Protein AF-A0A4T0W9J6-F1 (afdb_monomer_lite)

Structure (mmCIF, N/CA/C/O backbone):
data_AF-A0A4T0W9J6-F1
#
_entry.id   AF-A0A4T0W9J6-F1
#
loop_
_atom_site.group_PDB
_atom_site.id
_atom_site.type_symbol
_atom_site.label_atom_id
_atom_site.label_alt_id
_atom_site.label_comp_id
_atom_site.label_asym_id
_atom_site.label_entity_id
_atom_site.label_seq_id
_atom_site.pdbx_PDB_ins_code
_atom_site.Cartn_x
_atom_site.Cartn_y
_atom_site.Cartn_z
_atom_site.occupancy
_atom_site.B_iso_or_equiv
_atom_site.auth_seq_id
_atom_site.auth_comp_id
_atom_site.auth_asym_id
_atom_site.auth_atom_id
_atom_site.pdbx_PDB_model_num
ATOM 1 N N . MET A 1 1 ? 51.837 17.262 -30.356 1.00 34.12 1 MET A N 1
ATOM 2 C CA . MET A 1 1 ? 52.364 16.133 -29.549 1.00 34.12 1 MET A CA 1
ATOM 3 C C . MET A 1 1 ? 53.179 15.231 -30.474 1.00 34.12 1 MET A C 1
ATOM 5 O O . MET A 1 1 ? 52.862 15.190 -31.653 1.00 34.12 1 MET A O 1
ATOM 9 N N . SER A 1 2 ? 54.283 14.634 -30.007 1.00 31.39 2 SER A N 1
ATOM 10 C CA . SER A 1 2 ? 55.252 13.922 -30.862 1.00 31.39 2 SER A CA 1
ATOM 11 C C . SER A 1 2 ? 54.743 12.550 -31.333 1.00 31.39 2 SER A C 1
ATOM 13 O O . SER A 1 2 ? 53.837 11.975 -30.738 1.00 31.39 2 SER A O 1
ATOM 15 N N . ARG A 1 3 ? 55.377 12.014 -32.386 1.00 36.97 3 ARG A N 1
ATOM 16 C CA . ARG A 1 3 ? 55.062 10.778 -33.144 1.00 36.97 3 ARG A CA 1
ATOM 17 C C . ARG A 1 3 ? 54.737 9.501 -32.333 1.00 36.97 3 ARG A C 1
ATOM 19 O O . ARG A 1 3 ? 54.284 8.527 -32.913 1.00 36.97 3 ARG A O 1
ATOM 26 N N . GLN A 1 4 ? 54.939 9.480 -31.015 1.00 36.31 4 GLN A N 1
ATOM 27 C CA . GLN A 1 4 ? 54.681 8.325 -30.141 1.00 36.31 4 GLN A CA 1
ATOM 28 C C . GLN A 1 4 ? 53.319 8.350 -29.430 1.00 36.31 4 GLN A C 1
ATOM 30 O O . GLN A 1 4 ? 52.908 7.326 -28.893 1.00 36.31 4 GLN A O 1
ATOM 35 N N . THR A 1 5 ? 52.592 9.473 -29.418 1.00 40.88 5 THR A N 1
ATOM 36 C CA . THR A 1 5 ? 51.361 9.601 -28.608 1.00 40.88 5 THR A CA 1
ATOM 37 C C . THR A 1 5 ? 50.173 8.787 -29.151 1.00 40.88 5 THR A C 1
ATOM 39 O O . THR A 1 5 ? 49.232 8.532 -28.408 1.00 40.88 5 THR A O 1
ATOM 42 N N . PHE A 1 6 ? 50.241 8.323 -30.405 1.00 42.78 6 PHE A N 1
ATOM 43 C CA . PHE A 1 6 ? 49.183 7.541 -31.066 1.00 42.78 6 PHE A CA 1
ATOM 44 C C . PHE A 1 6 ? 49.581 6.095 -31.422 1.00 42.78 6 PHE A C 1
ATOM 46 O O . PHE A 1 6 ? 48.761 5.361 -31.958 1.00 42.78 6 PHE A O 1
ATOM 53 N N . GLY A 1 7 ? 50.817 5.660 -31.135 1.00 42.62 7 GLY A N 1
ATOM 54 C CA . GLY A 1 7 ? 51.253 4.275 -31.390 1.00 42.62 7 GLY A CA 1
ATOM 55 C C . GLY A 1 7 ? 51.309 3.846 -32.868 1.00 42.62 7 GLY A C 1
ATOM 56 O O . GLY A 1 7 ? 51.241 2.654 -33.152 1.00 42.62 7 GLY A O 1
ATOM 57 N N . LEU A 1 8 ? 51.421 4.790 -33.806 1.00 44.31 8 LEU A N 1
ATOM 58 C CA . LEU A 1 8 ? 51.366 4.541 -35.252 1.00 44.31 8 LEU A CA 1
ATOM 59 C C . LEU A 1 8 ? 52.779 4.432 -35.861 1.00 44.31 8 LEU A C 1
ATOM 61 O O . LEU A 1 8 ? 53.573 5.364 -35.749 1.00 44.31 8 LEU A O 1
ATOM 65 N N . ASN A 1 9 ? 53.080 3.310 -36.526 1.00 43.03 9 ASN A N 1
ATOM 66 C CA . ASN A 1 9 ? 54.229 3.160 -37.429 1.00 43.03 9 ASN A CA 1
ATOM 67 C C . ASN A 1 9 ? 53.727 3.345 -38.877 1.00 43.03 9 ASN A C 1
ATOM 69 O O . ASN A 1 9 ? 52.807 2.616 -39.248 1.00 43.03 9 ASN A O 1
ATOM 73 N N . PRO A 1 10 ? 54.278 4.271 -39.687 1.00 40.69 10 PRO A N 1
ATOM 74 C CA . PRO A 1 10 ? 53.848 4.477 -41.075 1.00 40.69 10 PRO A CA 1
ATOM 75 C C . PRO A 1 10 ? 53.938 3.217 -41.948 1.00 40.69 10 PRO A C 1
ATOM 77 O O . PRO A 1 10 ? 53.110 3.053 -42.836 1.00 40.69 10 PRO A O 1
ATOM 80 N N . ASP A 1 11 ? 54.850 2.289 -41.643 1.00 40.78 11 ASP A N 1
ATOM 81 C CA . ASP A 1 11 ? 54.977 1.011 -42.366 1.00 40.78 11 ASP A CA 1
ATOM 82 C C . ASP A 1 11 ? 53.881 -0.018 -42.005 1.00 40.78 11 ASP A C 1
ATOM 84 O O . ASP A 1 11 ? 53.777 -1.061 -42.641 1.00 40.78 11 ASP A O 1
ATOM 88 N N . ASN A 1 12 ? 53.063 0.264 -40.981 1.00 42.81 12 ASN A N 1
ATOM 89 C CA . ASN A 1 12 ? 52.002 -0.612 -40.464 1.00 42.81 12 ASN A CA 1
ATOM 90 C C . ASN A 1 12 ? 50.603 0.029 -40.560 1.00 42.81 12 ASN A C 1
ATOM 92 O O . ASN A 1 12 ? 49.676 -0.404 -39.866 1.00 42.81 12 ASN A O 1
ATOM 96 N N . LEU A 1 13 ? 50.441 1.086 -41.361 1.00 43.03 13 LEU A N 1
ATOM 97 C CA . LEU A 1 13 ? 49.114 1.608 -41.680 1.00 43.03 13 LEU A CA 1
ATOM 98 C C . LEU A 1 13 ? 48.386 0.553 -42.533 1.00 43.03 13 LEU A C 1
ATOM 100 O O . LEU A 1 13 ? 48.951 0.117 -43.538 1.00 43.03 13 LEU A O 1
ATOM 104 N N . PRO A 1 14 ? 47.179 0.095 -42.146 1.00 40.81 14 PRO A N 1
ATOM 105 C CA . PRO A 1 14 ? 46.416 -0.809 -42.996 1.00 40.81 14 PRO A CA 1
ATOM 106 C C . PRO A 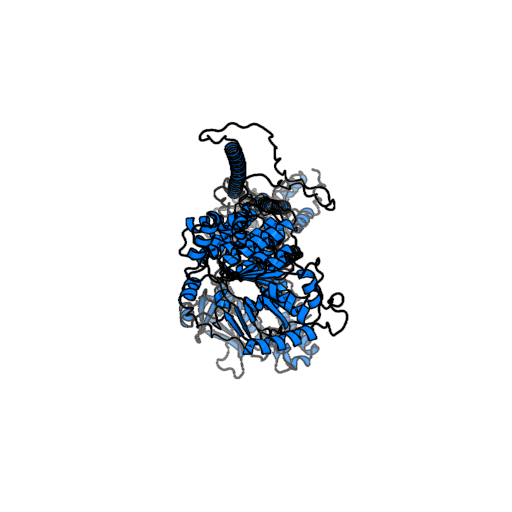1 14 ? 46.182 -0.122 -44.345 1.00 40.81 14 PRO A C 1
ATOM 108 O O . PRO A 1 14 ? 45.791 1.047 -44.378 1.00 40.81 14 PRO A O 1
ATOM 111 N N . GLN A 1 15 ? 46.459 -0.830 -45.445 1.00 44.09 15 GLN A N 1
ATOM 112 C CA . GLN A 1 15 ? 46.023 -0.378 -46.763 1.00 44.09 15 GLN A CA 1
ATOM 113 C C . GLN A 1 15 ? 44.509 -0.168 -46.711 1.00 44.09 15 GLN A C 1
ATOM 115 O O . GLN A 1 15 ? 43.785 -0.994 -46.149 1.00 44.09 15 GLN A O 1
ATOM 120 N N . ASP A 1 16 ? 44.059 0.954 -47.265 1.00 47.50 16 ASP A N 1
ATOM 121 C CA . ASP A 1 16 ? 42.644 1.232 -47.459 1.00 47.50 16 ASP A CA 1
ATOM 122 C C . ASP A 1 16 ? 42.003 0.024 -48.183 1.00 47.50 16 ASP A C 1
ATOM 124 O O . ASP A 1 16 ? 42.525 -0.391 -49.221 1.00 47.50 16 ASP A O 1
ATOM 128 N N . PRO A 1 17 ? 40.925 -0.590 -47.654 1.00 41.53 17 PRO A N 1
ATOM 129 C CA . PRO A 1 17 ? 40.243 -1.702 -48.320 1.00 41.53 17 PRO A CA 1
ATOM 130 C C . PRO A 1 17 ? 39.685 -1.323 -49.703 1.00 41.53 17 PRO A C 1
ATOM 132 O O . PRO A 1 17 ? 39.404 -2.211 -50.506 1.00 41.53 17 PRO A O 1
ATOM 135 N N . PHE A 1 18 ? 39.566 -0.024 -49.996 1.00 45.75 18 PHE A N 1
ATOM 136 C CA . PHE A 1 18 ? 39.170 0.524 -51.291 1.00 45.75 18 PHE A CA 1
ATOM 137 C C . PHE A 1 18 ? 40.365 0.919 -52.170 1.00 45.75 18 PHE A C 1
ATOM 139 O O . PHE A 1 18 ? 40.169 1.326 -53.317 1.00 45.75 18 PHE A O 1
ATOM 146 N N . TYR A 1 19 ? 41.602 0.773 -51.674 1.00 45.22 19 TYR A N 1
ATOM 147 C CA . TYR A 1 19 ? 42.791 0.892 -52.507 1.00 45.22 19 TYR A CA 1
ATOM 148 C C . TYR A 1 19 ? 42.857 -0.337 -53.412 1.00 45.22 19 TYR A C 1
ATOM 150 O O . TYR A 1 19 ? 42.973 -1.466 -52.922 1.00 45.22 19 TYR A O 1
ATOM 158 N N . PRO A 1 20 ? 42.780 -0.166 -54.734 1.00 48.03 20 PRO A N 1
ATOM 159 C CA . PRO A 1 20 ? 42.904 -1.305 -55.614 1.00 48.03 20 PRO A CA 1
ATOM 160 C C . PRO A 1 20 ? 44.285 -1.961 -55.431 1.00 48.03 20 PRO A C 1
ATOM 162 O O . PRO A 1 20 ? 45.312 -1.283 -55.430 1.00 48.03 20 PRO A O 1
ATOM 165 N N . GLN A 1 21 ? 44.313 -3.291 -55.260 1.00 47.22 21 GLN A N 1
ATOM 166 C CA . GLN A 1 21 ? 45.557 -4.040 -54.997 1.00 47.22 21 GLN A CA 1
ATOM 167 C C . GLN A 1 21 ? 46.612 -3.862 -56.098 1.00 47.22 21 GLN A C 1
ATOM 169 O O . GLN A 1 21 ? 47.811 -3.964 -55.844 1.00 47.22 21 GLN A O 1
ATOM 174 N N . GLU A 1 22 ? 46.160 -3.555 -57.311 1.00 52.28 22 GLU A N 1
ATOM 175 C CA . GLU A 1 22 ? 46.988 -3.074 -58.407 1.00 52.28 22 GLU A CA 1
ATOM 176 C C . GLU A 1 22 ? 46.643 -1.610 -58.673 1.00 52.28 22 GLU A C 1
ATOM 178 O O . GLU A 1 22 ? 45.465 -1.256 -58.701 1.00 52.28 22 GLU A O 1
ATOM 183 N N . ASN A 1 23 ? 47.645 -0.754 -58.898 1.00 53.31 23 ASN A N 1
ATOM 184 C CA . ASN A 1 23 ? 47.386 0.627 -59.304 1.00 53.31 23 ASN A CA 1
ATOM 185 C C . ASN A 1 23 ? 46.535 0.627 -60.587 1.00 53.31 23 ASN A C 1
ATOM 187 O O . ASN A 1 23 ? 46.913 -0.056 -61.549 1.00 53.31 23 ASN A O 1
ATOM 191 N N . PRO A 1 24 ? 45.427 1.389 -60.642 1.00 54.28 24 PRO A N 1
ATOM 192 C CA . PRO A 1 24 ? 44.676 1.527 -61.874 1.00 54.28 24 PRO A CA 1
ATOM 193 C C . PRO A 1 24 ? 45.613 2.129 -62.920 1.00 54.28 24 PRO A C 1
ATOM 195 O O . PRO A 1 24 ? 46.467 2.965 -62.612 1.00 54.28 24 PRO A O 1
ATOM 198 N N . ARG A 1 25 ? 45.497 1.667 -64.166 1.00 57.41 25 ARG A N 1
ATOM 199 C CA . ARG A 1 25 ? 46.235 2.274 -65.276 1.00 57.41 25 ARG A CA 1
ATOM 200 C C . ARG A 1 25 ? 45.629 3.649 -65.543 1.00 57.41 25 ARG A C 1
ATOM 202 O O . ARG A 1 25 ? 44.629 3.726 -66.248 1.00 57.41 25 ARG A O 1
ATOM 209 N N . GLY A 1 26 ? 46.195 4.672 -64.904 1.00 65.19 26 GLY A N 1
ATOM 210 C CA . GLY A 1 26 ? 45.903 6.082 -65.144 1.00 65.19 26 GLY A CA 1
ATOM 211 C C . GLY A 1 26 ? 45.429 6.872 -63.928 1.00 65.19 26 GLY A C 1
ATOM 212 O O . GLY A 1 26 ? 45.159 6.294 -62.873 1.00 65.19 26 GLY A O 1
ATOM 213 N N . PRO A 1 27 ? 45.322 8.206 -64.073 1.00 69.19 27 PRO A N 1
ATOM 214 C CA . PRO A 1 27 ? 44.696 9.067 -63.078 1.00 69.19 27 PRO A CA 1
ATOM 215 C C . PRO A 1 27 ? 43.289 8.568 -62.745 1.00 69.19 27 PRO A C 1
ATOM 217 O O . PRO A 1 27 ? 42.525 8.193 -63.641 1.00 69.19 27 PRO A O 1
ATOM 220 N N . SER A 1 28 ? 42.938 8.547 -61.462 1.00 67.62 28 SER A N 1
ATOM 221 C CA . SER A 1 28 ? 41.651 8.029 -61.004 1.00 67.62 28 SER A CA 1
ATOM 222 C C . SER A 1 28 ? 41.110 8.878 -59.870 1.00 67.62 28 SER A C 1
ATOM 224 O O . SER A 1 28 ? 41.823 9.151 -58.908 1.00 67.62 28 SER A O 1
ATOM 226 N N . PHE A 1 29 ? 39.837 9.238 -59.934 1.00 65.81 29 PHE A N 1
ATOM 227 C CA . PHE A 1 29 ? 39.170 9.954 -58.855 1.00 65.81 29 PHE A CA 1
ATOM 228 C C . PHE A 1 29 ? 37.902 9.216 -58.432 1.00 65.81 29 PHE A C 1
ATOM 230 O O . PHE A 1 29 ? 37.343 8.404 -59.173 1.00 65.81 29 PHE A O 1
ATOM 237 N N . LEU A 1 30 ? 37.454 9.503 -57.212 1.00 61.06 30 LEU A N 1
ATOM 238 C CA . LEU A 1 30 ? 36.154 9.060 -56.731 1.00 61.06 30 LEU A CA 1
ATOM 239 C C . LEU A 1 30 ? 35.131 10.157 -57.048 1.00 61.06 30 LEU A C 1
ATOM 241 O O . LEU A 1 30 ? 35.349 11.333 -56.762 1.00 61.06 30 LEU A O 1
ATOM 245 N N . ASP A 1 31 ? 34.032 9.804 -57.682 1.00 61.59 31 ASP A N 1
ATOM 246 C CA . ASP A 1 31 ? 32.978 10.744 -58.045 1.00 61.59 31 ASP A CA 1
ATOM 247 C C . ASP A 1 31 ? 32.057 11.053 -56.846 1.00 61.59 31 ASP A C 1
ATOM 249 O O . ASP A 1 31 ? 32.027 10.327 -55.849 1.00 61.59 31 ASP A O 1
ATOM 253 N N . THR A 1 32 ? 31.256 12.116 -56.938 1.00 54.56 32 THR A N 1
ATOM 254 C CA . THR A 1 32 ? 30.262 12.523 -55.924 1.00 54.56 32 THR A CA 1
ATOM 255 C C . THR A 1 32 ? 29.156 11.529 -55.638 1.00 54.56 32 THR A C 1
ATOM 257 O O . THR A 1 32 ? 28.373 11.766 -54.718 1.00 54.56 32 THR A O 1
ATOM 260 N N . ALA A 1 33 ? 29.096 10.431 -56.378 1.00 55.56 33 ALA A N 1
ATOM 261 C CA . ALA A 1 33 ? 28.149 9.346 -56.183 1.00 55.56 33 ALA A CA 1
ATOM 262 C C . ALA A 1 33 ? 28.827 7.997 -55.878 1.00 55.56 33 ALA A C 1
ATOM 264 O O . ALA A 1 33 ? 28.198 6.952 -55.997 1.00 55.56 33 ALA A O 1
ATOM 265 N N . GLY A 1 34 ? 30.111 8.008 -55.487 1.00 55.75 34 GLY A N 1
ATOM 266 C CA . GLY A 1 34 ? 30.800 6.817 -54.972 1.00 55.75 34 GLY A CA 1
ATOM 267 C C . GLY A 1 34 ? 31.404 5.922 -56.053 1.00 55.75 34 GLY A C 1
ATOM 268 O O . GLY A 1 34 ? 32.051 4.927 -55.735 1.00 55.75 34 GLY A O 1
ATOM 269 N N . CYS A 1 35 ? 31.271 6.302 -57.320 1.00 66.94 35 CYS A N 1
ATOM 270 C CA . CYS A 1 35 ? 31.900 5.606 -58.430 1.00 66.94 35 CYS A CA 1
ATOM 271 C C . CYS A 1 35 ? 33.397 5.902 -58.483 1.00 66.94 35 CYS A C 1
ATOM 273 O O . CYS A 1 35 ? 33.799 7.069 -58.491 1.00 66.94 35 CYS A O 1
ATOM 275 N N . LEU A 1 36 ? 34.234 4.866 -58.569 1.00 71.88 36 LEU A N 1
ATOM 276 C CA . LEU A 1 36 ? 35.628 5.073 -58.945 1.00 71.88 36 LEU A CA 1
ATOM 277 C C . LEU A 1 36 ? 35.694 5.229 -60.459 1.00 71.88 36 LEU A C 1
ATOM 279 O O . LEU A 1 36 ? 35.372 4.287 -61.183 1.00 71.88 36 LEU A O 1
ATOM 283 N N . CYS A 1 37 ? 36.126 6.394 -60.932 1.00 75.19 37 CYS A N 1
ATOM 284 C CA . CYS A 1 37 ? 36.313 6.633 -62.353 1.00 75.19 37 CYS A CA 1
ATOM 285 C C . CYS A 1 37 ? 37.804 6.830 -62.643 1.00 75.19 37 CYS A C 1
ATOM 287 O O . CYS A 1 37 ? 38.507 7.573 -61.959 1.00 75.19 37 CYS A O 1
ATOM 289 N N . ALA A 1 38 ? 38.303 6.104 -63.637 1.00 77.19 38 ALA A N 1
ATOM 290 C CA . ALA A 1 38 ? 39.702 6.099 -64.032 1.00 77.19 38 ALA A CA 1
ATOM 291 C C . ALA A 1 38 ? 39.823 6.445 -65.511 1.00 77.19 38 ALA A C 1
ATOM 293 O O . ALA A 1 38 ? 38.980 6.062 -66.330 1.00 77.19 38 ALA A O 1
ATOM 294 N N . LEU A 1 39 ? 40.882 7.168 -65.855 1.00 78.44 39 LEU A N 1
ATOM 295 C CA . LEU A 1 39 ? 41.193 7.476 -67.237 1.00 78.44 39 LEU A CA 1
ATOM 296 C C . LEU A 1 39 ? 41.720 6.209 -67.923 1.00 78.44 39 LEU A C 1
ATOM 298 O O . LEU A 1 39 ? 42.829 5.768 -67.646 1.00 78.44 39 LEU A O 1
ATOM 302 N N . GLN A 1 40 ? 40.927 5.616 -68.814 1.00 76.31 40 GLN A N 1
ATOM 303 C CA . GLN A 1 40 ? 41.278 4.378 -69.508 1.00 76.31 40 GLN A CA 1
ATOM 304 C C . GLN A 1 40 ? 41.385 4.582 -71.018 1.00 76.31 40 GLN A C 1
ATOM 306 O O . GLN A 1 40 ? 40.700 5.411 -71.620 1.00 76.31 40 GLN A O 1
ATOM 311 N N . ALA A 1 41 ? 42.231 3.767 -71.652 1.00 73.69 41 ALA A N 1
ATOM 312 C CA . ALA A 1 41 ? 42.216 3.622 -73.100 1.00 73.69 41 ALA A CA 1
ATOM 313 C C . ALA A 1 41 ? 40.920 2.920 -73.533 1.00 73.69 41 ALA A C 1
ATOM 315 O O . ALA A 1 41 ? 40.525 1.900 -72.962 1.00 73.69 41 ALA A O 1
ATOM 316 N N . THR A 1 42 ? 40.261 3.460 -74.555 1.00 71.94 42 THR A N 1
ATOM 317 C CA . THR A 1 42 ? 38.994 2.915 -75.051 1.00 71.94 42 THR A CA 1
ATOM 318 C C . THR A 1 42 ? 39.164 1.491 -75.633 1.00 71.94 42 THR A C 1
ATOM 320 O O . THR A 1 42 ? 40.117 1.243 -76.375 1.00 71.94 42 THR A O 1
ATOM 323 N N . PRO A 1 43 ? 38.265 0.520 -75.346 1.00 65.19 43 PRO A N 1
ATOM 324 C CA . PRO A 1 43 ? 38.474 -0.893 -75.707 1.00 65.19 43 PRO A CA 1
ATOM 325 C C . PRO A 1 43 ? 38.375 -1.295 -77.199 1.00 65.19 43 PRO A C 1
ATOM 327 O O . PRO A 1 43 ? 38.258 -2.490 -77.472 1.00 65.19 43 PRO A O 1
ATOM 330 N N . ALA A 1 44 ? 38.405 -0.385 -78.184 1.00 57.66 44 ALA A N 1
ATOM 331 C CA . ALA A 1 44 ? 38.207 -0.747 -79.599 1.00 57.66 44 ALA A CA 1
ATOM 332 C C . ALA A 1 44 ? 39.202 -0.106 -80.584 1.00 57.66 44 ALA A C 1
ATOM 334 O O . ALA A 1 44 ? 39.139 1.089 -80.833 1.00 57.66 44 ALA A O 1
ATOM 335 N N . GLY A 1 45 ? 40.030 -0.955 -81.213 1.00 53.41 45 GLY A N 1
ATOM 336 C CA . GLY A 1 45 ? 40.455 -0.985 -82.633 1.00 53.41 45 GLY A CA 1
ATOM 337 C C . GLY A 1 45 ? 41.028 0.241 -83.372 1.00 53.41 45 GLY A C 1
ATOM 338 O O . GLY A 1 45 ? 41.572 0.053 -84.458 1.00 53.41 45 GLY A O 1
ATOM 339 N N . GLY A 1 46 ? 40.922 1.459 -82.846 1.00 57.66 46 GLY A N 1
ATOM 340 C CA . GLY A 1 46 ? 41.491 2.698 -83.386 1.00 57.66 46 GLY A CA 1
ATOM 341 C C . GLY A 1 46 ? 42.459 3.342 -82.393 1.00 57.66 46 GLY A C 1
ATOM 342 O O . GLY A 1 46 ? 42.667 2.805 -81.308 1.00 57.66 46 GLY A O 1
ATOM 343 N N . ALA A 1 47 ? 43.089 4.463 -82.774 1.00 55.56 47 ALA A N 1
ATOM 344 C CA . ALA A 1 47 ? 44.051 5.166 -81.919 1.00 55.56 47 ALA A CA 1
ATOM 345 C C . ALA A 1 47 ? 43.471 5.360 -80.499 1.00 55.56 47 ALA A C 1
ATOM 347 O O . ALA A 1 47 ? 42.335 5.820 -80.389 1.00 55.56 47 ALA A O 1
ATOM 348 N N . PRO A 1 48 ? 44.197 4.970 -79.433 1.00 59.94 48 PRO A N 1
ATOM 349 C CA . PRO A 1 48 ? 43.659 4.946 -78.078 1.00 59.94 48 PRO A CA 1
ATOM 350 C C . PRO A 1 48 ? 43.444 6.375 -77.576 1.00 59.94 48 PRO A C 1
ATOM 352 O O . PRO A 1 48 ? 44.359 6.996 -77.041 1.00 59.94 48 PRO A O 1
ATOM 355 N N . GLU A 1 49 ? 42.240 6.911 -77.759 1.00 70.50 49 GLU A N 1
ATOM 356 C CA . GLU A 1 49 ? 41.836 8.135 -77.074 1.00 70.50 49 GLU A CA 1
ATOM 357 C C . GLU A 1 49 ? 41.515 7.798 -75.608 1.00 70.50 49 GLU A C 1
ATOM 359 O O . GLU A 1 49 ? 40.782 6.832 -75.351 1.00 70.50 49 GLU A O 1
ATOM 364 N N . PRO A 1 50 ? 42.081 8.542 -74.640 1.00 75.75 50 PRO A N 1
ATOM 365 C CA . PRO A 1 50 ? 41.792 8.362 -73.226 1.00 75.75 50 PRO A CA 1
ATOM 366 C C . PRO A 1 50 ? 40.394 8.910 -72.907 1.00 75.75 50 PRO A C 1
ATOM 368 O O . PRO A 1 50 ? 40.077 10.065 -73.203 1.00 75.75 50 PRO A O 1
ATOM 371 N N . ALA A 1 51 ? 39.562 8.088 -72.278 1.00 79.50 51 ALA A N 1
ATOM 372 C CA . ALA A 1 51 ? 38.250 8.483 -71.784 1.00 79.50 51 ALA A CA 1
ATOM 373 C C . ALA A 1 51 ? 38.118 8.091 -70.314 1.00 79.50 51 ALA A C 1
ATOM 375 O O . ALA A 1 51 ? 38.681 7.092 -69.863 1.00 79.50 51 ALA A O 1
ATOM 376 N N . TRP A 1 52 ? 37.374 8.889 -69.560 1.00 80.88 52 TRP A N 1
ATOM 377 C CA . TRP A 1 52 ? 37.068 8.576 -68.175 1.00 80.88 52 TRP A CA 1
ATOM 378 C C . TRP A 1 52 ? 36.014 7.478 -68.146 1.00 80.88 52 TRP A C 1
ATOM 380 O O . TRP A 1 52 ? 34.935 7.624 -68.716 1.00 80.88 52 TRP A O 1
ATOM 390 N N . HIS A 1 53 ? 36.338 6.373 -67.492 1.00 79.88 53 HIS A N 1
ATOM 391 C CA . HIS A 1 53 ? 35.459 5.228 -67.332 1.00 79.88 53 HIS A CA 1
ATOM 392 C C . HIS A 1 53 ? 35.182 5.029 -65.853 1.00 79.88 53 HIS A C 1
ATOM 394 O O . HIS A 1 53 ? 36.126 4.986 -65.067 1.00 79.88 53 HIS A O 1
ATOM 400 N N . CYS A 1 54 ? 33.920 4.883 -65.464 1.00 78.56 54 CYS A N 1
ATOM 401 C CA . CYS A 1 54 ? 33.600 4.457 -64.109 1.00 78.56 54 CYS A CA 1
ATOM 402 C C . CYS A 1 54 ? 33.788 2.938 -64.007 1.00 78.56 54 CYS A C 1
ATOM 404 O O . CYS A 1 54 ? 33.083 2.158 -64.637 1.00 78.56 54 CYS A O 1
ATOM 406 N N . VAL A 1 55 ? 34.854 2.549 -63.306 1.00 69.56 55 VAL A N 1
ATOM 407 C CA . VAL A 1 55 ? 35.487 1.222 -63.363 1.00 69.56 55 VAL A CA 1
ATOM 408 C C . VAL A 1 55 ? 35.085 0.297 -62.218 1.00 69.56 55 VAL A C 1
ATOM 410 O O . VAL A 1 55 ? 35.333 -0.905 -62.308 1.00 69.56 55 VAL A O 1
ATOM 413 N N . GLY A 1 56 ? 34.474 0.826 -61.156 1.00 63.47 56 GLY A N 1
ATOM 414 C CA . GLY A 1 56 ? 34.234 0.067 -59.933 1.00 63.47 56 GLY A CA 1
ATOM 415 C C . GLY A 1 56 ? 32.850 0.258 -59.329 1.00 63.47 56 GLY A C 1
ATOM 416 O O . GLY A 1 56 ? 32.409 1.386 -59.115 1.00 63.47 56 GLY A O 1
ATOM 417 N N . ASP A 1 57 ? 32.254 -0.880 -58.977 1.00 55.78 57 ASP A N 1
ATOM 418 C CA . ASP A 1 57 ? 31.258 -1.040 -57.920 1.00 55.78 57 ASP A CA 1
ATOM 419 C C . ASP A 1 57 ? 32.020 -1.303 -56.608 1.00 55.78 57 ASP A C 1
ATOM 421 O O . ASP A 1 57 ? 32.839 -2.230 -56.524 1.00 55.78 57 ASP A O 1
ATOM 425 N N . GLN A 1 58 ? 31.785 -0.469 -55.590 1.00 49.53 58 GLN A N 1
ATOM 426 C CA . GLN A 1 58 ? 32.474 -0.553 -54.296 1.00 49.53 58 GLN A CA 1
ATOM 427 C C . GLN A 1 58 ? 32.247 -1.893 -53.575 1.00 49.53 58 GLN A C 1
ATOM 429 O O . GLN A 1 58 ? 33.028 -2.240 -52.691 1.00 49.53 58 GLN A O 1
ATOM 434 N N . SER A 1 59 ? 31.220 -2.658 -53.957 1.00 43.50 59 SER A N 1
ATOM 435 C CA . SER A 1 59 ? 30.845 -3.913 -53.306 1.00 43.50 59 SER A CA 1
ATOM 436 C C . SER A 1 59 ? 31.477 -5.177 -53.918 1.00 43.50 59 SER A C 1
ATOM 438 O O . SER A 1 59 ? 31.521 -6.210 -53.248 1.00 43.50 59 SER A O 1
ATOM 440 N N . VAL A 1 60 ? 32.010 -5.117 -55.151 1.00 46.91 60 VAL A N 1
ATOM 441 C CA . VAL A 1 60 ? 32.484 -6.309 -55.906 1.00 46.91 60 VAL A CA 1
ATOM 442 C C . VAL A 1 60 ? 33.929 -6.176 -56.428 1.00 46.91 60 VAL A C 1
ATOM 444 O O . VAL A 1 60 ? 34.523 -7.153 -56.888 1.00 46.91 60 VAL A O 1
ATOM 447 N N . GLY A 1 61 ? 34.544 -4.995 -56.305 1.00 51.19 61 GLY A N 1
ATOM 448 C CA . GLY A 1 61 ? 35.939 -4.741 -56.678 1.00 51.19 61 GLY A CA 1
ATOM 449 C C . GLY A 1 61 ? 36.112 -3.953 -57.984 1.00 51.19 61 GLY A C 1
ATOM 450 O O . GLY A 1 61 ? 35.255 -3.914 -58.861 1.00 51.19 61 GLY A O 1
ATOM 451 N N . VAL A 1 62 ? 37.273 -3.307 -58.115 1.00 52.34 62 VAL A N 1
ATOM 452 C CA . VAL A 1 62 ? 37.498 -2.110 -58.954 1.00 52.34 62 VAL A CA 1
ATOM 453 C C . VAL A 1 62 ? 37.742 -2.368 -60.462 1.00 52.34 62 VAL A C 1
ATOM 455 O O . VAL A 1 62 ? 38.040 -1.442 -61.208 1.00 52.34 62 VAL A O 1
ATOM 458 N N . TYR A 1 63 ? 37.618 -3.598 -60.977 1.00 52.72 63 TYR A N 1
ATOM 459 C CA . TYR A 1 63 ? 38.224 -3.918 -62.287 1.00 52.72 63 TYR A CA 1
ATOM 460 C C . TYR A 1 63 ? 37.392 -4.705 -63.306 1.00 52.72 63 TYR A C 1
ATOM 462 O O . TYR A 1 63 ? 37.958 -5.191 -64.288 1.00 52.72 63 TYR A O 1
ATOM 470 N N . THR A 1 64 ? 36.070 -4.838 -63.148 1.00 53.59 64 THR A N 1
ATOM 471 C CA . THR A 1 64 ? 35.288 -5.715 -64.053 1.00 53.59 64 THR A CA 1
ATOM 472 C C . THR A 1 64 ? 33.920 -5.202 -64.512 1.00 53.59 64 THR A C 1
ATOM 474 O O . THR A 1 64 ? 33.040 -6.003 -64.818 1.00 53.59 64 THR A O 1
ATOM 477 N N . VAL A 1 65 ? 33.741 -3.893 -64.707 1.00 58.88 65 VAL A N 1
ATOM 478 C CA . VAL A 1 65 ? 32.536 -3.371 -65.384 1.00 58.88 65 VAL A CA 1
ATOM 479 C C . VAL A 1 65 ? 32.878 -2.975 -66.824 1.00 58.88 65 VAL A C 1
ATOM 481 O O . VAL A 1 65 ? 33.788 -2.194 -67.055 1.00 58.88 65 VAL A O 1
ATOM 484 N N . ARG A 1 66 ? 32.197 -3.552 -67.828 1.00 57.44 66 ARG A N 1
ATOM 485 C CA . ARG A 1 66 ? 32.374 -3.199 -69.263 1.00 57.44 66 ARG A CA 1
ATOM 486 C C . ARG A 1 66 ? 31.236 -2.348 -69.838 1.00 57.44 66 ARG A C 1
ATOM 488 O O . ARG A 1 66 ? 31.361 -1.860 -70.956 1.00 57.44 66 ARG A O 1
ATOM 495 N N . ASN A 1 67 ? 30.138 -2.188 -69.096 1.00 63.53 67 ASN A N 1
ATOM 496 C CA . ASN A 1 67 ? 28.903 -1.535 -69.549 1.00 63.53 67 ASN A CA 1
ATOM 497 C C . ASN A 1 67 ? 28.568 -0.242 -68.773 1.00 63.53 67 ASN A C 1
ATOM 499 O O . ASN A 1 67 ? 27.435 0.230 -68.885 1.00 63.53 67 ASN A O 1
ATOM 503 N N . GLY A 1 68 ? 29.529 0.308 -68.019 1.00 71.06 68 GLY A N 1
ATOM 504 C CA . GLY A 1 68 ? 29.333 1.464 -67.138 1.00 71.06 68 GLY A CA 1
ATOM 505 C C . GLY A 1 68 ? 29.248 2.810 -67.860 1.00 71.06 68 GLY A C 1
ATOM 506 O O . GLY A 1 68 ? 29.268 2.874 -69.096 1.00 71.06 68 GLY A O 1
ATOM 507 N N . ARG A 1 69 ? 29.131 3.898 -67.089 1.00 81.88 69 ARG A N 1
ATOM 508 C CA . ARG A 1 69 ? 29.078 5.282 -67.601 1.00 81.88 69 ARG A CA 1
ATOM 509 C C . ARG A 1 69 ? 30.484 5.787 -67.963 1.00 81.88 69 ARG A C 1
ATOM 511 O O . ARG A 1 69 ? 31.445 5.560 -67.227 1.00 81.88 69 ARG A O 1
ATOM 518 N N . TRP A 1 70 ? 30.606 6.460 -69.107 1.00 84.38 70 TRP A N 1
ATOM 519 C CA . TRP A 1 70 ? 31.864 7.004 -69.640 1.00 84.38 70 TRP A CA 1
ATOM 520 C C . TRP A 1 70 ? 31.769 8.517 -69.852 1.00 84.38 70 TRP A C 1
ATOM 522 O O . TRP A 1 70 ? 30.692 9.035 -70.132 1.00 84.38 70 TRP A O 1
ATOM 532 N N . PHE A 1 71 ? 32.904 9.213 -69.813 1.00 83.50 71 PHE A N 1
ATOM 533 C CA . PHE A 1 71 ? 33.001 10.654 -70.056 1.00 83.50 71 PHE A CA 1
ATOM 534 C C . PHE A 1 71 ? 34.203 10.971 -70.952 1.00 83.50 71 PHE A C 1
ATOM 536 O O . PHE A 1 71 ? 35.256 10.332 -70.859 1.00 83.50 71 PHE A O 1
ATOM 543 N N . LYS A 1 72 ? 34.061 11.960 -71.843 1.00 81.44 72 LYS A N 1
ATOM 544 C CA . LYS A 1 72 ? 35.195 12.467 -72.639 1.00 81.44 72 LYS A CA 1
ATOM 545 C C . LYS A 1 72 ? 36.139 13.262 -71.741 1.00 81.44 72 LYS A C 1
ATOM 547 O O . LYS A 1 72 ? 35.765 13.651 -70.644 1.00 81.44 72 LYS A O 1
ATOM 552 N N . THR A 1 73 ? 37.363 13.509 -72.188 1.00 79.06 73 THR A N 1
ATOM 553 C CA . THR A 1 73 ? 38.273 14.433 -71.497 1.00 79.06 73 THR A CA 1
ATOM 554 C C . THR A 1 73 ? 38.049 15.865 -71.985 1.00 79.06 73 THR A C 1
ATOM 556 O O . THR A 1 73 ? 37.918 16.082 -73.189 1.00 79.06 73 THR A O 1
ATOM 559 N N . LEU A 1 74 ? 38.025 16.850 -71.079 1.00 75.25 74 LEU A N 1
ATOM 560 C CA . LEU A 1 74 ? 37.824 18.265 -71.434 1.00 75.25 74 LEU A CA 1
ATOM 561 C C . LEU A 1 74 ? 38.976 18.840 -72.277 1.00 75.25 74 LEU A C 1
ATOM 563 O O . LEU A 1 74 ? 38.733 19.650 -73.170 1.00 75.25 74 LEU A O 1
ATOM 567 N N . ASN A 1 75 ? 40.221 18.404 -72.035 1.00 71.88 75 ASN A N 1
ATOM 568 C CA . ASN A 1 75 ? 41.408 18.925 -72.729 1.00 71.88 75 ASN A CA 1
ATOM 569 C C . ASN A 1 75 ? 41.899 18.033 -73.889 1.00 71.88 75 ASN A C 1
ATOM 571 O O . ASN A 1 75 ? 42.901 18.364 -74.523 1.00 71.88 75 ASN A O 1
ATOM 575 N N . GLY A 1 76 ? 41.226 16.910 -74.183 1.00 62.44 76 GLY A N 1
ATOM 576 C CA . GLY A 1 76 ? 41.453 16.066 -75.371 1.00 62.44 76 GLY A CA 1
ATOM 577 C C . GLY A 1 76 ? 42.831 15.397 -75.514 1.00 62.44 76 GLY A C 1
ATOM 578 O O . GLY A 1 76 ? 43.057 14.675 -76.482 1.00 62.44 76 GLY A O 1
ATOM 579 N N . VAL A 1 77 ? 43.767 15.616 -74.584 1.00 59.69 77 VAL A N 1
ATOM 580 C CA . VAL A 1 77 ? 45.132 15.071 -74.621 1.00 59.69 77 VAL A CA 1
ATOM 581 C C . VAL A 1 77 ? 45.532 14.642 -73.211 1.00 59.69 77 VAL A C 1
ATOM 583 O O . VAL A 1 77 ? 45.622 15.469 -72.309 1.00 59.69 77 VAL A O 1
ATOM 586 N N . GLY A 1 78 ? 45.786 13.350 -73.013 1.00 60.03 78 GLY A N 1
ATOM 587 C CA . GLY A 1 78 ? 46.272 12.812 -71.744 1.00 60.03 78 GLY A CA 1
ATOM 588 C C . GLY A 1 78 ? 46.917 11.447 -71.943 1.00 60.03 78 GLY A C 1
ATOM 589 O O . GLY A 1 78 ? 46.435 10.640 -72.734 1.00 60.03 78 GLY A O 1
ATOM 590 N N . ASN A 1 79 ? 48.028 11.182 -71.261 1.00 61.66 79 ASN A N 1
ATOM 591 C CA . ASN A 1 79 ? 48.544 9.822 -71.196 1.00 61.66 79 ASN A CA 1
ATOM 592 C C . ASN A 1 79 ? 47.640 9.020 -70.249 1.00 61.66 79 ASN A C 1
ATOM 594 O O . ASN A 1 79 ? 47.296 9.515 -69.179 1.00 61.66 79 ASN A O 1
ATOM 598 N N . ALA A 1 80 ? 47.276 7.790 -70.615 1.00 63.56 80 ALA A N 1
ATOM 599 C CA . ALA A 1 80 ? 46.551 6.892 -69.710 1.00 63.56 80 ALA A CA 1
ATOM 600 C C . ALA A 1 80 ? 47.446 6.374 -68.565 1.00 63.56 80 ALA A C 1
ATOM 602 O O . ALA A 1 80 ? 46.979 5.619 -67.728 1.00 63.56 80 ALA A O 1
ATOM 603 N N . ASP A 1 81 ? 48.719 6.781 -68.522 1.00 61.69 81 ASP A N 1
ATOM 604 C CA . ASP A 1 81 ? 49.654 6.518 -67.434 1.00 61.69 81 ASP A CA 1
ATOM 605 C C . ASP A 1 81 ? 50.030 7.845 -66.757 1.00 61.69 81 ASP A C 1
ATOM 607 O O . ASP A 1 81 ? 50.800 8.647 -67.295 1.00 61.69 81 ASP A O 1
ATOM 611 N N . GLY A 1 82 ? 49.474 8.065 -65.568 1.00 61.75 82 GLY A N 1
ATOM 612 C CA . GLY A 1 82 ? 49.701 9.222 -64.705 1.00 61.75 82 GLY A CA 1
ATOM 613 C C . GLY A 1 82 ? 49.410 8.843 -63.251 1.00 61.75 82 GLY A C 1
ATOM 614 O O . GLY A 1 82 ? 48.771 7.814 -63.011 1.00 61.75 82 GLY A O 1
ATOM 615 N N . PRO A 1 83 ? 49.917 9.597 -62.262 1.00 58.06 83 PRO A N 1
ATOM 616 C CA . PRO A 1 83 ? 49.615 9.302 -60.872 1.00 58.06 83 PRO A CA 1
ATOM 617 C C . PRO A 1 83 ? 48.114 9.449 -60.601 1.00 58.06 83 PRO A C 1
ATOM 619 O O . PRO A 1 83 ? 47.448 10.300 -61.183 1.00 58.06 83 PRO A O 1
ATOM 622 N N . VAL A 1 84 ? 47.601 8.652 -59.662 1.00 55.88 84 VAL A N 1
ATOM 623 C CA . VAL A 1 84 ? 46.183 8.633 -59.250 1.00 55.88 84 VAL A CA 1
ATOM 624 C C . VAL A 1 84 ? 45.636 10.031 -58.916 1.00 55.88 84 VAL A C 1
ATOM 626 O O . VAL A 1 84 ? 44.456 10.285 -59.105 1.00 55.88 84 VAL A O 1
ATOM 629 N N . TYR A 1 85 ? 46.493 10.949 -58.473 1.00 58.19 85 TYR A N 1
ATOM 630 C CA . TYR A 1 85 ? 46.160 12.311 -58.051 1.00 58.19 85 TYR A CA 1
ATOM 631 C C . TYR A 1 85 ? 46.290 13.392 -59.147 1.00 58.19 85 TYR A C 1
ATOM 633 O O . TYR A 1 85 ? 46.274 14.575 -58.820 1.00 58.19 85 TYR A O 1
ATOM 641 N N . ASP A 1 86 ? 46.461 13.034 -60.422 1.00 64.00 86 ASP A N 1
ATOM 642 C CA . ASP A 1 86 ? 46.509 14.006 -61.526 1.00 64.00 86 ASP A CA 1
ATOM 643 C C . ASP A 1 86 ? 45.095 14.479 -61.923 1.00 64.00 86 ASP A C 1
ATOM 645 O O . ASP A 1 86 ? 44.295 13.715 -62.464 1.00 64.00 86 ASP A O 1
ATOM 649 N N . ASP A 1 87 ? 44.786 15.749 -61.649 1.00 60.16 87 ASP A N 1
ATOM 650 C CA . ASP A 1 87 ? 43.499 16.407 -61.915 1.00 60.16 87 ASP A CA 1
ATOM 651 C C . ASP A 1 87 ? 43.542 17.380 -63.108 1.00 60.16 87 ASP A C 1
ATOM 653 O O . ASP A 1 87 ? 42.570 18.085 -63.387 1.00 60.16 87 ASP A O 1
ATOM 657 N N . SER A 1 88 ? 44.649 17.404 -63.856 1.00 65.94 88 SER A N 1
ATOM 658 C CA . SER A 1 88 ? 44.886 18.381 -64.924 1.00 65.94 88 SER A CA 1
ATOM 659 C C . SER A 1 88 ? 43.981 18.217 -66.160 1.00 65.94 88 SER A C 1
ATOM 661 O O . SER A 1 88 ? 43.921 19.112 -67.011 1.00 65.94 88 SER A O 1
ATOM 663 N N . ASN A 1 89 ? 43.255 17.097 -66.274 1.00 73.94 89 ASN A N 1
ATOM 664 C CA . ASN A 1 89 ? 42.375 16.783 -67.405 1.00 73.94 89 ASN A CA 1
ATOM 665 C C . ASN A 1 89 ? 41.030 16.150 -66.970 1.00 73.94 89 ASN A C 1
ATOM 667 O O . ASN A 1 89 ? 40.833 14.939 -67.124 1.00 73.94 89 ASN A O 1
ATOM 671 N N . PRO A 1 90 ? 40.094 16.949 -66.422 1.00 75.50 90 PRO A N 1
ATOM 672 C CA . PRO A 1 90 ? 38.829 16.448 -65.892 1.00 75.50 90 PRO A CA 1
ATOM 673 C C . PRO A 1 90 ? 37.882 15.907 -66.985 1.00 75.50 90 PRO A C 1
ATOM 675 O O . PRO A 1 90 ? 38.020 16.248 -68.167 1.00 75.50 90 PRO A O 1
ATOM 678 N N . PRO A 1 91 ? 36.916 15.054 -66.611 1.00 78.69 91 PRO A N 1
ATOM 679 C CA . PRO A 1 91 ? 35.873 14.569 -67.514 1.00 78.69 91 PRO A CA 1
ATOM 680 C C . PRO A 1 91 ? 34.893 15.669 -67.944 1.00 78.69 91 PRO A C 1
ATOM 682 O O . PRO A 1 91 ? 34.535 16.546 -67.161 1.00 78.69 91 PRO A O 1
ATOM 685 N N . ASP A 1 92 ? 34.418 15.576 -69.184 1.00 80.25 92 ASP A N 1
ATOM 686 C CA . ASP A 1 92 ? 33.287 16.336 -69.712 1.00 80.25 92 ASP A CA 1
ATOM 687 C C . ASP A 1 92 ? 31.979 15.725 -69.196 1.00 80.25 92 ASP A C 1
ATOM 689 O O . ASP A 1 92 ? 31.538 14.666 -69.653 1.00 80.25 92 ASP A O 1
ATOM 693 N N . THR A 1 93 ? 31.379 16.393 -68.216 1.00 77.06 93 THR A N 1
ATOM 694 C CA . THR A 1 93 ? 30.155 15.959 -67.538 1.00 77.06 93 THR A CA 1
ATOM 695 C C . THR A 1 93 ? 28.882 16.347 -68.288 1.00 77.06 93 THR A C 1
ATOM 697 O O . THR A 1 93 ? 27.817 15.815 -67.978 1.00 77.06 93 THR A O 1
ATOM 700 N N . GLU A 1 94 ? 28.965 17.228 -69.292 1.00 76.69 94 GLU A N 1
ATOM 701 C CA . GLU A 1 94 ? 27.801 17.647 -70.083 1.00 76.69 94 GLU A CA 1
ATOM 702 C C . GLU A 1 94 ? 27.387 16.574 -71.101 1.00 76.69 94 GLU A C 1
ATOM 704 O O . GLU A 1 94 ? 26.211 16.480 -71.457 1.00 76.69 94 GLU A O 1
ATOM 709 N N . ASN A 1 95 ? 28.332 15.729 -71.532 1.00 75.69 95 ASN A N 1
ATOM 710 C CA . ASN A 1 95 ? 28.129 14.726 -72.580 1.00 75.69 95 ASN A CA 1
ATOM 711 C C . ASN A 1 95 ? 28.520 13.306 -72.113 1.00 75.69 95 ASN A C 1
ATOM 713 O O . ASN A 1 95 ? 29.544 12.769 -72.555 1.00 75.69 95 ASN A O 1
ATOM 717 N N . PRO A 1 96 ? 27.726 12.663 -71.233 1.00 80.31 96 PRO A N 1
ATOM 718 C CA . PRO A 1 96 ? 27.989 11.295 -70.805 1.00 80.31 96 PRO A CA 1
ATOM 719 C C . PRO A 1 96 ? 27.805 10.301 -71.959 1.00 80.31 96 PRO A C 1
ATOM 721 O O . PRO A 1 96 ? 26.922 10.428 -72.809 1.00 80.31 96 PRO A O 1
ATOM 724 N N . MET A 1 97 ? 28.627 9.259 -71.961 1.00 81.00 97 MET A N 1
ATOM 725 C CA . MET A 1 97 ? 28.649 8.193 -72.956 1.00 81.00 97 MET A CA 1
ATOM 726 C C . MET A 1 97 ? 28.392 6.834 -72.307 1.00 81.00 97 MET A C 1
ATOM 728 O O . MET A 1 97 ? 28.556 6.639 -71.102 1.00 81.00 97 MET A O 1
ATOM 732 N N . ARG A 1 98 ? 28.023 5.857 -73.133 1.00 81.25 98 ARG A N 1
ATOM 733 C CA . ARG A 1 98 ? 27.841 4.464 -72.731 1.00 81.25 98 ARG A CA 1
ATOM 734 C C . ARG A 1 98 ? 28.455 3.520 -73.756 1.00 81.25 98 ARG A C 1
ATOM 736 O O . ARG A 1 98 ? 28.407 3.771 -74.963 1.00 81.25 98 ARG A O 1
ATOM 743 N N . TRP A 1 99 ? 28.996 2.406 -73.274 1.00 75.69 99 TRP A N 1
ATOM 744 C CA . TRP A 1 99 ? 29.479 1.327 -74.128 1.00 75.69 99 TRP A CA 1
ATOM 745 C C . TRP A 1 99 ? 28.310 0.487 -74.664 1.00 75.69 99 TRP A C 1
ATOM 747 O O . TRP A 1 99 ? 27.616 -0.190 -73.906 1.00 75.69 99 TRP A O 1
ATOM 757 N N . LEU A 1 100 ? 28.073 0.531 -75.980 1.00 71.00 100 LEU A N 1
ATOM 758 C CA . LEU A 1 100 ? 26.988 -0.194 -76.650 1.00 71.00 100 LEU A CA 1
ATOM 759 C C . LEU A 1 100 ? 27.499 -0.839 -77.944 1.00 71.00 100 LEU A C 1
ATOM 761 O O . LEU A 1 100 ? 27.999 -0.158 -78.836 1.00 71.00 100 LEU A O 1
ATOM 765 N N . SER A 1 101 ? 27.313 -2.156 -78.092 1.00 67.88 101 SER A N 1
ATOM 766 C CA . SER A 1 101 ? 27.636 -2.902 -79.328 1.00 67.88 101 SER A CA 1
ATOM 767 C C . SER A 1 101 ? 29.081 -2.719 -79.837 1.00 67.88 101 SER A C 1
ATOM 769 O O . SER A 1 101 ? 29.309 -2.660 -81.043 1.00 67.88 101 SER A O 1
ATOM 771 N N . GLY A 1 102 ? 30.060 -2.621 -78.930 1.00 67.44 102 GLY A N 1
ATOM 772 C CA . GLY A 1 102 ? 31.485 -2.539 -79.280 1.00 67.44 102 GLY A CA 1
ATOM 773 C C . GLY A 1 102 ? 32.028 -1.134 -79.580 1.00 67.44 102 GLY A C 1
ATOM 774 O O . GLY A 1 102 ? 33.149 -1.035 -80.071 1.00 67.44 102 GLY A O 1
ATOM 775 N N . ALA A 1 103 ? 31.269 -0.066 -79.296 1.00 70.31 103 ALA A N 1
ATOM 776 C CA . ALA A 1 103 ? 31.727 1.324 -79.398 1.00 70.31 103 ALA A CA 1
ATOM 777 C C . ALA A 1 103 ? 31.098 2.225 -78.313 1.00 70.31 103 ALA A C 1
ATOM 779 O O . ALA A 1 103 ? 30.020 1.922 -77.795 1.00 70.31 103 ALA A O 1
ATOM 780 N N . LEU A 1 104 ? 31.748 3.355 -78.001 1.00 74.75 104 LEU A N 1
ATOM 781 C CA . LEU A 1 104 ? 31.181 4.415 -77.157 1.00 74.75 104 LEU A CA 1
ATOM 782 C C . LEU A 1 104 ? 30.173 5.254 -77.948 1.00 74.75 104 LEU A C 1
ATOM 784 O O . LEU A 1 104 ? 30.458 5.679 -79.068 1.00 74.75 104 LEU A O 1
ATOM 788 N N . ARG A 1 105 ? 28.995 5.494 -77.367 1.00 75.50 105 ARG A N 1
ATOM 789 C CA . ARG A 1 105 ? 27.953 6.377 -77.917 1.00 75.50 105 ARG A CA 1
ATOM 790 C C . ARG A 1 105 ? 27.443 7.328 -76.841 1.00 75.50 105 ARG A C 1
ATOM 792 O O . ARG A 1 105 ? 27.419 6.949 -75.672 1.00 75.50 105 ARG A O 1
ATOM 799 N N . ASP A 1 106 ? 27.004 8.520 -77.236 1.00 77.38 106 ASP A N 1
ATOM 800 C CA . ASP A 1 106 ? 26.393 9.490 -76.319 1.00 77.38 106 ASP A CA 1
ATOM 801 C C . ASP A 1 106 ? 25.127 8.889 -75.672 1.00 77.38 106 ASP A C 1
ATOM 803 O O . ASP A 1 106 ? 24.310 8.255 -76.349 1.00 77.38 106 ASP A O 1
ATOM 807 N N . SER A 1 107 ? 24.980 9.050 -74.354 1.00 72.06 107 SER A N 1
ATOM 808 C CA . SER A 1 107 ? 23.921 8.440 -73.540 1.00 72.06 107 SER A CA 1
ATOM 809 C C . SER A 1 107 ? 23.116 9.516 -72.805 1.00 72.06 107 SER A C 1
ATOM 811 O O . SER A 1 107 ? 23.438 9.845 -71.666 1.00 72.06 107 SER A O 1
ATOM 813 N N . PRO A 1 108 ? 22.041 10.060 -73.405 1.00 59.94 108 PRO A N 1
ATOM 814 C CA . PRO A 1 108 ? 21.265 11.152 -72.812 1.00 59.94 108 PRO A CA 1
ATOM 815 C C . PRO A 1 108 ? 20.342 10.740 -71.642 1.00 59.94 108 PRO A C 1
ATOM 817 O O . PRO A 1 108 ? 19.521 11.546 -71.213 1.00 59.94 108 PRO A O 1
ATOM 820 N N . GLY A 1 109 ? 20.429 9.508 -71.122 1.00 66.38 109 GLY A N 1
ATOM 821 C CA . GLY A 1 109 ? 19.623 9.066 -69.978 1.00 66.38 109 GLY A CA 1
ATOM 822 C C . GLY A 1 109 ? 20.110 7.771 -69.324 1.00 66.38 109 GLY A C 1
ATOM 823 O O . GLY A 1 109 ? 20.913 7.036 -69.899 1.00 66.38 109 GLY A O 1
ATOM 824 N N . ASP A 1 110 ? 19.582 7.485 -68.132 1.00 65.62 110 ASP A N 1
ATOM 825 C CA . ASP A 1 110 ? 20.088 6.435 -67.230 1.00 65.62 110 ASP A CA 1
ATOM 826 C C . ASP A 1 110 ? 19.425 5.053 -67.431 1.00 65.62 110 ASP A C 1
ATOM 828 O O . ASP A 1 110 ? 19.609 4.119 -66.650 1.00 65.62 110 ASP A O 1
ATOM 832 N N . ALA A 1 111 ? 18.643 4.887 -68.503 1.00 59.78 111 ALA A N 1
ATOM 833 C CA . ALA A 1 111 ? 17.894 3.662 -68.769 1.00 59.78 111 ALA A CA 1
ATOM 834 C C . ALA A 1 111 ? 18.820 2.469 -69.088 1.00 59.78 111 ALA A C 1
ATOM 836 O O . ALA A 1 111 ? 19.499 2.424 -70.118 1.00 59.78 111 ALA A O 1
ATOM 837 N N . GLY A 1 112 ? 18.808 1.456 -68.216 1.00 62.94 112 GLY A N 1
ATOM 838 C CA . GLY A 1 112 ? 19.546 0.200 -68.378 1.00 62.94 112 GLY A CA 1
ATOM 839 C C . GLY A 1 112 ? 20.989 0.215 -67.866 1.00 62.94 112 GLY A C 1
ATOM 840 O O . GLY A 1 112 ? 21.711 -0.733 -68.168 1.00 62.94 112 GLY A O 1
ATOM 841 N N . LEU A 1 113 ? 21.419 1.268 -67.166 1.00 67.25 113 LEU A N 1
ATOM 842 C CA . LEU A 1 113 ? 22.630 1.269 -66.331 1.00 67.25 113 LEU A CA 1
ATOM 843 C C . LEU A 1 113 ? 22.329 0.593 -64.976 1.00 67.25 113 LEU A C 1
ATOM 845 O O . LEU A 1 113 ? 21.157 0.494 -64.601 1.00 67.25 113 LEU A O 1
ATOM 849 N N . SER A 1 114 ? 23.350 0.105 -64.256 1.00 65.19 114 SER A N 1
ATOM 850 C CA . SER A 1 114 ? 23.164 -0.313 -62.856 1.00 65.19 114 SER A CA 1
ATOM 851 C C . SER A 1 114 ? 22.826 0.899 -61.980 1.00 65.19 114 SER A C 1
ATOM 853 O O . SER A 1 114 ? 22.995 2.047 -62.401 1.00 65.19 114 SER A O 1
ATOM 855 N N . VAL A 1 115 ? 22.335 0.662 -60.760 1.00 64.44 115 VAL A N 1
ATOM 856 C CA . VAL A 1 115 ? 22.053 1.753 -59.814 1.00 64.44 115 VAL A CA 1
ATOM 857 C C . VAL A 1 115 ? 23.336 2.543 -59.529 1.00 64.44 115 VAL A C 1
ATOM 859 O O . VAL A 1 115 ? 23.283 3.772 -59.544 1.00 64.44 115 VAL A O 1
ATOM 862 N N . GLU A 1 116 ? 24.490 1.876 -59.394 1.00 63.81 116 GLU A N 1
ATOM 863 C CA . GLU A 1 116 ? 25.783 2.557 -59.239 1.00 63.81 116 GLU A CA 1
ATOM 864 C C . GLU A 1 116 ? 26.150 3.367 -60.492 1.00 63.81 116 GLU A C 1
ATOM 866 O O . GLU A 1 116 ? 26.397 4.568 -60.399 1.00 63.81 116 GLU A O 1
ATOM 871 N N . ASP A 1 117 ? 26.104 2.749 -61.677 1.00 69.44 117 ASP A N 1
ATOM 872 C CA . ASP A 1 117 ? 26.477 3.389 -62.946 1.00 69.44 117 ASP A CA 1
ATOM 873 C C . ASP A 1 117 ? 25.582 4.590 -63.293 1.00 69.44 117 ASP A C 1
ATOM 875 O O . ASP A 1 117 ? 26.034 5.565 -63.898 1.00 69.44 117 ASP A O 1
ATOM 879 N N . SER A 1 118 ? 24.300 4.524 -62.918 1.00 70.81 118 SER A N 1
ATOM 880 C CA . SER A 1 118 ? 23.339 5.619 -63.088 1.00 70.81 118 SER A CA 1
ATOM 881 C C . SER A 1 118 ? 23.652 6.809 -62.181 1.00 70.81 118 SER A C 1
ATOM 883 O O . SER A 1 118 ? 23.459 7.962 -62.576 1.00 70.81 118 SER A O 1
ATOM 885 N N . ALA A 1 119 ? 24.177 6.535 -60.984 1.00 65.56 119 ALA A N 1
ATOM 886 C CA . ALA A 1 119 ? 24.496 7.548 -59.996 1.00 65.56 119 ALA A CA 1
ATOM 887 C C . ALA A 1 119 ? 25.789 8.306 -60.343 1.00 65.56 119 ALA A C 1
ATOM 889 O O . ALA A 1 119 ? 25.908 9.470 -59.968 1.00 65.56 119 ALA A O 1
ATOM 890 N N . CYS A 1 120 ? 26.721 7.707 -61.101 1.00 72.19 120 CYS A N 1
ATOM 891 C CA . CYS A 1 120 ? 27.985 8.349 -61.476 1.00 72.19 120 CYS A CA 1
ATOM 892 C C . CYS A 1 120 ? 27.758 9.637 -62.286 1.00 72.19 120 CYS A C 1
ATOM 894 O O . CYS A 1 120 ? 27.359 9.595 -63.444 1.00 72.19 120 CYS A O 1
ATOM 896 N N . SER A 1 121 ? 28.052 10.791 -61.712 1.00 70.38 121 SER A N 1
ATOM 897 C CA . SER A 1 121 ? 28.027 12.119 -62.325 1.00 70.38 121 SER A CA 1
ATOM 898 C C . SER A 1 121 ? 29.279 12.479 -63.137 1.00 70.38 121 SER A C 1
ATOM 900 O O . SER A 1 121 ? 29.233 13.410 -63.938 1.00 70.38 121 SER A O 1
ATOM 902 N N . GLY A 1 122 ? 30.401 11.789 -62.924 1.00 69.19 122 GLY A N 1
ATOM 903 C CA . GLY A 1 122 ? 31.704 12.145 -63.490 1.00 69.19 122 GLY A CA 1
ATOM 904 C C . GLY A 1 122 ? 32.300 13.426 -62.898 1.00 69.19 122 GLY A C 1
ATOM 905 O O . GLY A 1 122 ? 33.345 13.870 -63.339 1.00 69.19 122 GLY A O 1
ATOM 906 N N . THR A 1 123 ? 31.691 14.051 -61.895 1.00 62.78 123 THR A N 1
ATOM 907 C CA . THR A 1 123 ? 32.234 15.257 -61.262 1.00 62.78 123 THR A CA 1
ATOM 908 C C . THR A 1 123 ? 33.231 14.900 -60.163 1.00 62.78 123 THR A C 1
ATOM 910 O O . THR A 1 123 ? 32.865 14.388 -59.104 1.00 62.78 123 THR A O 1
ATOM 913 N N . ASN A 1 124 ? 34.501 15.253 -60.360 1.00 60.72 124 ASN A N 1
ATOM 914 C CA . ASN A 1 124 ? 35.504 15.157 -59.304 1.00 60.72 124 ASN A CA 1
ATOM 915 C C . ASN A 1 124 ? 35.242 16.208 -58.203 1.00 60.72 124 ASN A C 1
ATOM 917 O O . ASN A 1 124 ? 35.741 17.327 -58.287 1.00 60.72 124 ASN A O 1
ATOM 921 N N . ASN A 1 125 ? 34.463 15.863 -57.171 1.00 52.84 125 ASN A N 1
ATOM 922 C CA . ASN A 1 125 ? 34.368 16.678 -55.947 1.00 52.84 125 ASN A CA 1
ATOM 923 C C . ASN A 1 125 ? 34.906 15.968 -54.701 1.00 52.84 125 ASN A C 1
ATOM 925 O O . ASN A 1 125 ? 34.682 16.440 -53.582 1.00 52.84 125 ASN A O 1
ATOM 929 N N . THR A 1 126 ? 35.569 14.821 -54.841 1.00 47.09 126 THR A N 1
ATOM 930 C CA . THR A 1 126 ? 36.028 14.101 -53.658 1.00 47.09 126 THR A CA 1
ATOM 931 C C . THR A 1 126 ? 37.407 14.591 -53.235 1.00 47.09 126 THR A C 1
ATOM 933 O O . THR A 1 126 ? 38.382 14.525 -53.970 1.00 47.09 126 THR A O 1
ATOM 936 N N . ARG A 1 127 ? 37.511 15.001 -51.968 1.00 43.66 127 ARG A N 1
ATOM 937 C CA . ARG A 1 127 ? 38.792 14.999 -51.243 1.00 43.66 127 ARG A CA 1
ATOM 938 C C . ARG A 1 127 ? 39.226 13.580 -50.863 1.00 43.66 127 ARG A C 1
ATOM 940 O O . ARG A 1 127 ? 40.199 13.416 -50.152 1.00 43.66 127 ARG A O 1
ATOM 947 N N . TYR A 1 128 ? 38.469 12.555 -51.262 1.00 42.53 128 TYR A N 1
ATOM 948 C CA . TYR A 1 128 ? 38.531 11.198 -50.720 1.00 42.53 128 TYR A CA 1
ATOM 949 C C . TYR A 1 128 ? 39.678 10.372 -51.325 1.00 42.53 128 TYR A C 1
ATOM 951 O O . TYR A 1 128 ? 40.355 9.670 -50.581 1.00 42.53 128 TYR A O 1
ATOM 959 N N . SER A 1 129 ? 39.990 10.523 -52.620 1.00 47.12 129 SER A N 1
ATOM 960 C CA . SER A 1 129 ? 41.152 9.859 -53.245 1.00 47.12 129 SER A CA 1
ATOM 961 C C . SER A 1 129 ? 42.496 10.411 -52.747 1.00 47.12 129 SER A C 1
ATOM 963 O O . SER A 1 129 ? 43.480 9.679 -52.665 1.00 47.12 129 SER A O 1
ATOM 965 N N . THR A 1 130 ? 42.534 11.684 -52.339 1.00 48.22 130 THR A N 1
ATOM 966 C CA . THR A 1 130 ? 43.686 12.312 -51.672 1.00 48.22 130 THR A CA 1
ATOM 967 C C . THR A 1 130 ? 43.618 12.210 -50.149 1.00 48.22 130 THR A C 1
ATOM 969 O O . THR A 1 130 ? 44.624 12.438 -49.481 1.00 48.22 130 THR A O 1
ATOM 972 N N . SER A 1 131 ? 42.468 11.819 -49.588 1.00 50.19 131 SER A N 1
ATOM 973 C CA . SER A 1 131 ? 42.215 11.863 -48.147 1.00 50.19 131 SER A CA 1
ATOM 974 C C . SER A 1 131 ? 43.153 10.967 -47.356 1.00 50.19 131 SER A C 1
ATOM 976 O O . SER A 1 131 ? 43.533 11.345 -46.258 1.00 50.19 131 SER A O 1
ATOM 978 N N . PHE A 1 132 ? 43.567 9.822 -47.903 1.00 51.69 132 PHE A N 1
ATOM 979 C CA . PHE A 1 132 ? 44.561 8.940 -47.287 1.00 51.69 132 PHE A CA 1
ATOM 980 C C . PHE A 1 132 ? 45.932 9.622 -47.170 1.00 51.69 132 PHE A C 1
ATOM 982 O O . PHE A 1 132 ? 46.574 9.578 -46.118 1.00 51.69 132 PHE A O 1
ATOM 989 N N . TYR A 1 133 ? 46.366 10.306 -48.232 1.00 51.78 133 TYR A N 1
ATOM 990 C CA . TYR A 1 133 ? 47.631 11.039 -48.256 1.00 51.78 133 TYR A CA 1
ATOM 991 C C . TYR A 1 133 ? 47.576 12.284 -47.364 1.00 51.78 133 TYR A C 1
ATOM 993 O O . TYR A 1 133 ? 48.519 12.529 -46.615 1.00 51.78 133 TYR A O 1
ATOM 1001 N N . GLU A 1 134 ? 46.450 13.003 -47.350 1.00 51.41 134 GLU A N 1
ATOM 1002 C CA . GLU A 1 134 ? 46.195 14.103 -46.413 1.00 51.41 134 GLU A CA 1
ATOM 1003 C C . GLU A 1 134 ? 46.110 13.608 -44.962 1.00 51.41 134 GLU A C 1
ATOM 1005 O O . GLU A 1 134 ? 46.614 14.286 -44.072 1.00 51.41 134 GLU A O 1
ATOM 1010 N N . ALA A 1 135 ? 45.547 12.421 -44.696 1.00 53.41 135 ALA A N 1
ATOM 1011 C CA . ALA A 1 135 ? 45.562 11.778 -43.378 1.00 53.41 135 ALA A CA 1
ATOM 1012 C C . ALA A 1 135 ? 46.993 11.556 -42.915 1.00 53.41 135 ALA A C 1
ATOM 1014 O O . ALA A 1 135 ? 47.368 11.930 -41.806 1.00 53.41 135 ALA A O 1
ATOM 1015 N N . ALA A 1 136 ? 47.793 10.936 -43.783 1.00 50.59 136 ALA A N 1
ATOM 1016 C CA . ALA A 1 136 ? 49.179 10.612 -43.514 1.00 50.59 136 ALA A CA 1
ATOM 1017 C C . ALA A 1 136 ? 50.002 11.890 -43.308 1.00 50.59 136 ALA A C 1
ATOM 1019 O O . ALA A 1 136 ? 50.849 11.935 -42.418 1.00 50.59 136 ALA A O 1
ATOM 1020 N N . GLU A 1 137 ? 49.727 12.952 -44.067 1.00 53.03 137 GLU A N 1
ATOM 1021 C CA . GLU A 1 137 ? 50.361 14.261 -43.916 1.00 53.03 137 GLU A CA 1
ATOM 1022 C C . GLU A 1 137 ? 49.921 14.978 -42.629 1.00 53.03 137 GLU A C 1
ATOM 1024 O O . GLU A 1 137 ? 50.773 15.466 -41.887 1.00 53.03 137 GLU A O 1
ATOM 1029 N N . GLN A 1 138 ? 48.627 14.960 -42.290 1.00 53.03 138 GLN A N 1
ATOM 1030 C CA . GLN A 1 138 ? 48.066 15.491 -41.039 1.00 53.03 138 GLN A CA 1
ATOM 1031 C C . GLN A 1 138 ? 48.661 14.768 -39.825 1.00 53.03 138 GLN A C 1
ATOM 1033 O O . GLN A 1 138 ? 49.128 15.413 -38.885 1.00 53.03 138 GLN A O 1
ATOM 1038 N N . ILE A 1 139 ? 48.745 13.437 -39.873 1.00 51.44 139 ILE A N 1
ATOM 1039 C CA . ILE A 1 139 ? 49.393 12.606 -38.850 1.00 51.44 139 ILE A CA 1
ATOM 1040 C C . ILE A 1 139 ? 50.888 12.942 -38.759 1.00 51.44 139 ILE A C 1
ATOM 1042 O O . ILE A 1 139 ? 51.410 13.137 -37.658 1.00 51.44 139 ILE A O 1
ATOM 1046 N N . ASN A 1 140 ? 51.578 13.080 -39.897 1.00 48.91 140 ASN A N 1
ATOM 1047 C CA . ASN A 1 140 ? 52.991 13.470 -39.948 1.00 48.91 140 ASN A CA 1
ATOM 1048 C C . ASN A 1 140 ? 53.237 14.890 -39.409 1.00 48.91 140 ASN A C 1
ATOM 1050 O O . ASN A 1 140 ? 54.292 15.137 -38.815 1.00 48.91 140 ASN A O 1
ATOM 1054 N N . ALA A 1 141 ? 52.262 15.790 -39.556 1.00 56.06 141 ALA A N 1
ATOM 1055 C CA . ALA A 1 141 ? 52.244 17.144 -39.009 1.00 56.06 141 ALA A CA 1
ATOM 1056 C C . ALA A 1 141 ? 51.760 17.215 -37.543 1.00 56.06 141 ALA A C 1
ATOM 1058 O O . ALA A 1 141 ? 51.783 18.288 -36.938 1.00 56.06 141 ALA A O 1
ATOM 1059 N N . GLY A 1 142 ? 51.348 16.091 -36.940 1.00 46.66 142 GLY A N 1
ATOM 1060 C CA . GLY A 1 142 ? 50.851 16.023 -35.560 1.00 46.66 142 GLY A CA 1
ATOM 1061 C C . GLY A 1 142 ? 49.445 16.604 -35.358 1.00 46.66 142 GLY A C 1
ATOM 1062 O O . GLY A 1 142 ? 49.123 17.031 -34.246 1.00 46.66 142 GLY A O 1
ATOM 1063 N N . GLN A 1 143 ? 48.642 16.648 -36.420 1.00 48.00 143 GLN A N 1
ATOM 1064 C CA . GLN A 1 143 ? 47.248 17.094 -36.469 1.00 48.00 143 GLN A CA 1
ATOM 1065 C C . GLN A 1 143 ? 46.283 15.891 -36.415 1.00 48.00 143 GLN A C 1
ATOM 1067 O O . GLN A 1 143 ? 46.690 14.748 -36.617 1.00 48.00 143 GLN A O 1
ATOM 1072 N N . TYR A 1 144 ? 45.004 16.138 -36.111 1.00 48.06 144 TYR A N 1
ATOM 1073 C CA . TYR A 1 144 ? 43.967 15.097 -36.098 1.00 48.06 144 TYR A CA 1
ATOM 1074 C C . TYR A 1 144 ? 43.623 14.697 -37.547 1.00 48.06 144 TYR A C 1
ATOM 1076 O O . TYR A 1 144 ? 43.251 15.592 -38.309 1.00 48.06 144 TYR A O 1
ATOM 1084 N N . PRO A 1 145 ? 43.755 13.416 -37.951 1.00 49.31 145 PRO A N 1
ATOM 1085 C CA . PRO A 1 145 ? 43.446 12.991 -39.313 1.00 49.31 145 PRO A CA 1
ATOM 1086 C C . PRO A 1 145 ? 41.936 13.039 -39.536 1.00 49.31 145 PRO A C 1
ATOM 1088 O O . PRO A 1 145 ? 41.197 12.179 -39.063 1.00 49.31 145 PRO A O 1
ATOM 1091 N N . LEU A 1 146 ? 41.478 14.072 -40.236 1.00 47.19 146 LEU A N 1
ATOM 1092 C CA . LEU A 1 146 ? 40.074 14.239 -40.635 1.00 47.19 146 LEU A CA 1
ATOM 1093 C C . LEU A 1 146 ? 39.782 13.592 -41.995 1.00 47.19 146 LEU A C 1
ATOM 1095 O O . LEU A 1 146 ? 38.635 13.517 -42.421 1.00 47.19 146 LEU A O 1
ATOM 1099 N N . SER A 1 147 ? 40.831 13.132 -42.669 1.00 44.41 147 SER A N 1
ATOM 1100 C CA . SER A 1 147 ? 40.816 12.640 -44.042 1.00 44.41 147 SER A CA 1
ATOM 1101 C C . SER A 1 147 ? 41.258 11.166 -43.999 1.00 44.41 147 SER A C 1
ATOM 1103 O O . SER A 1 147 ? 42.139 10.847 -43.215 1.00 44.41 147 SER A O 1
ATOM 1105 N N . GLY A 1 148 ? 40.625 10.244 -44.733 1.00 50.28 148 GLY A N 1
ATOM 1106 C CA . GLY A 1 148 ? 41.213 8.960 -45.168 1.00 50.28 148 GLY A CA 1
ATOM 1107 C C . GLY A 1 148 ? 41.522 7.832 -44.173 1.00 50.28 148 GLY A C 1
ATOM 1108 O O . GLY A 1 148 ? 41.982 6.784 -44.618 1.00 50.28 148 GLY A O 1
ATOM 1109 N N . ALA A 1 149 ? 41.291 7.970 -42.865 1.00 52.28 149 ALA A N 1
ATOM 1110 C CA . ALA A 1 149 ? 41.408 6.845 -41.927 1.00 52.28 149 ALA A CA 1
ATOM 1111 C C . ALA A 1 149 ? 40.013 6.268 -41.612 1.00 52.28 149 ALA A C 1
ATOM 1113 O O . ALA A 1 149 ? 39.221 6.967 -40.976 1.00 52.28 149 ALA A O 1
ATOM 1114 N N . PRO A 1 150 ? 39.683 5.020 -42.002 1.00 56.22 150 PRO A N 1
ATOM 1115 C CA . PRO A 1 150 ? 38.349 4.480 -41.760 1.00 56.22 150 PRO A CA 1
ATOM 1116 C C . PRO A 1 150 ? 38.066 4.261 -40.270 1.00 56.22 150 PRO A C 1
ATOM 1118 O O . PRO A 1 150 ? 36.953 4.519 -39.827 1.00 56.22 150 PRO A O 1
ATOM 1121 N N . CYS A 1 151 ? 39.077 3.868 -39.485 1.00 68.69 151 CYS A N 1
ATOM 1122 C CA . CYS A 1 151 ? 38.976 3.661 -38.040 1.00 68.69 151 CYS A CA 1
ATOM 1123 C C . CYS A 1 151 ? 40.180 4.252 -37.287 1.00 68.69 151 CYS A C 1
ATOM 1125 O O . CYS A 1 151 ? 41.314 4.211 -37.758 1.00 68.69 151 CYS A O 1
ATOM 1127 N N . LEU A 1 152 ? 39.947 4.747 -36.068 1.00 69.06 152 LEU A N 1
ATOM 1128 C CA . LEU A 1 152 ? 40.962 5.330 -35.179 1.00 69.06 152 LEU A CA 1
ATOM 1129 C C . LEU A 1 152 ? 41.918 4.282 -34.582 1.00 69.06 152 LEU A C 1
ATOM 1131 O O . LEU A 1 152 ? 43.006 4.625 -34.116 1.00 69.06 152 LEU A O 1
ATOM 1135 N N . ARG A 1 153 ? 41.517 3.005 -34.544 1.00 68.31 153 ARG A N 1
ATOM 1136 C CA . ARG A 1 153 ? 42.346 1.904 -34.037 1.00 68.31 153 ARG A CA 1
ATOM 1137 C C . ARG A 1 153 ? 43.268 1.376 -35.138 1.00 68.31 153 ARG A C 1
ATOM 1139 O O . ARG A 1 153 ? 42.816 1.007 -36.215 1.00 68.31 153 ARG A O 1
ATOM 1146 N N . VAL A 1 154 ? 44.558 1.265 -34.825 1.00 59.31 154 VAL A N 1
ATOM 1147 C CA . VAL A 1 154 ? 45.578 0.757 -35.759 1.00 59.31 154 VAL A CA 1
ATOM 1148 C C . VAL A 1 154 ? 45.241 -0.664 -36.219 1.00 59.31 154 VAL A C 1
ATOM 1150 O O . VAL A 1 154 ? 44.990 -1.535 -35.383 1.00 59.31 154 VAL A O 1
ATOM 1153 N N . GLY A 1 155 ? 45.240 -0.889 -37.536 1.00 57.81 155 GLY A N 1
ATOM 1154 C CA . GLY A 1 155 ? 44.943 -2.189 -38.149 1.00 57.81 155 GLY A CA 1
ATOM 1155 C C . GLY A 1 155 ? 43.468 -2.605 -38.106 1.00 57.81 155 GLY A C 1
ATOM 1156 O O . GLY A 1 155 ? 43.157 -3.741 -38.451 1.00 57.81 155 GLY A O 1
ATOM 1157 N N . ALA A 1 156 ? 42.561 -1.731 -37.658 1.00 62.66 156 ALA A N 1
ATOM 1158 C CA . ALA A 1 156 ? 41.132 -2.015 -37.643 1.00 62.66 156 ALA A CA 1
ATOM 1159 C C . ALA A 1 156 ? 40.497 -1.734 -39.012 1.00 62.66 156 ALA A C 1
ATOM 1161 O O . ALA A 1 156 ? 40.735 -0.682 -39.603 1.00 62.66 156 ALA A O 1
ATOM 1162 N N . VAL A 1 157 ? 39.670 -2.670 -39.481 1.00 64.62 157 VAL A N 1
ATOM 1163 C CA . VAL A 1 157 ? 38.900 -2.552 -40.726 1.00 64.62 157 VAL A CA 1
ATOM 1164 C C . VAL A 1 157 ? 37.471 -2.123 -40.369 1.00 64.62 157 VAL A C 1
ATOM 1166 O O . VAL A 1 157 ? 36.901 -2.700 -39.435 1.00 64.62 157 VAL A O 1
ATOM 1169 N N . PRO A 1 158 ? 36.898 -1.113 -41.049 1.00 69.19 158 PRO A N 1
ATOM 1170 C CA . PRO A 1 158 ? 35.513 -0.713 -40.830 1.00 69.19 158 PRO A CA 1
ATOM 1171 C C . PRO A 1 158 ? 34.560 -1.806 -41.326 1.00 69.19 158 PRO A C 1
ATOM 1173 O O . PRO A 1 158 ? 34.819 -2.456 -42.336 1.00 69.19 158 PRO A O 1
ATOM 1176 N N . ILE A 1 159 ? 33.440 -1.987 -40.635 1.00 76.56 159 ILE A N 1
ATOM 1177 C CA . ILE A 1 159 ? 32.359 -2.884 -41.060 1.00 76.56 159 ILE A CA 1
ATOM 1178 C C . ILE A 1 159 ? 31.168 -2.017 -41.446 1.00 76.56 159 ILE A C 1
ATOM 1180 O O . ILE A 1 159 ? 30.705 -1.235 -40.622 1.00 76.56 159 ILE A O 1
ATOM 1184 N N . GLU A 1 160 ? 30.664 -2.129 -42.671 1.00 78.19 160 GLU A N 1
ATOM 1185 C CA . GLU A 1 160 ? 29.422 -1.452 -43.053 1.00 78.19 160 GLU A CA 1
ATOM 1186 C C . GLU A 1 160 ? 28.261 -2.001 -42.219 1.00 78.19 160 GLU A C 1
ATOM 1188 O O . GLU A 1 160 ? 28.049 -3.212 -42.156 1.00 78.19 160 GLU A O 1
ATOM 1193 N N . ILE A 1 161 ? 27.533 -1.108 -41.548 1.00 85.25 161 ILE A N 1
ATOM 1194 C CA . ILE A 1 161 ? 26.414 -1.497 -40.681 1.00 85.25 161 ILE A CA 1
ATOM 1195 C C . ILE A 1 161 ? 25.064 -1.214 -41.326 1.00 85.25 161 ILE A C 1
ATOM 1197 O O . ILE A 1 161 ? 24.118 -1.940 -41.054 1.00 85.25 161 ILE A O 1
ATOM 1201 N N . GLN A 1 162 ? 24.964 -0.221 -42.213 1.00 82.50 162 GLN A N 1
ATOM 1202 C CA . GLN A 1 162 ? 23.726 0.094 -42.925 1.00 82.50 162 GLN A CA 1
ATOM 1203 C C . GLN A 1 162 ? 23.945 0.045 -44.443 1.00 82.50 162 GLN A C 1
ATOM 1205 O O . GLN A 1 162 ? 24.744 0.835 -44.946 1.00 82.50 162 GLN A O 1
ATOM 1210 N N . PRO A 1 163 ? 23.217 -0.822 -45.176 1.00 75.44 163 PRO A N 1
ATOM 1211 C CA . PRO A 1 163 ? 23.389 -0.968 -46.614 1.00 75.44 163 PRO A CA 1
ATOM 1212 C C . PRO A 1 163 ? 22.804 0.211 -47.392 1.00 75.44 163 PRO A C 1
ATOM 1214 O O . PRO A 1 163 ? 21.839 0.843 -46.952 1.00 75.44 163 PRO A O 1
ATOM 1217 N N . LEU A 1 164 ? 23.332 0.437 -48.598 1.00 69.44 164 LEU A N 1
ATOM 1218 C CA . LEU A 1 164 ? 22.951 1.528 -49.503 1.00 69.44 164 LEU A CA 1
ATOM 1219 C C . LEU A 1 164 ? 21.433 1.677 -49.684 1.00 69.44 164 LEU A C 1
ATOM 1221 O O . LEU A 1 164 ? 20.903 2.779 -49.570 1.00 69.44 164 LEU A O 1
ATOM 1225 N N . GLN A 1 165 ? 20.732 0.566 -49.921 1.00 71.94 165 GLN A N 1
ATOM 1226 C CA . GLN A 1 165 ? 19.283 0.561 -50.132 1.00 71.94 165 GLN A CA 1
ATOM 1227 C C . GLN A 1 165 ? 18.524 1.049 -48.885 1.00 71.94 165 GLN A C 1
ATOM 1229 O O . GLN A 1 165 ? 17.697 1.948 -48.975 1.00 71.94 165 GLN A O 1
ATOM 1234 N N . SER A 1 166 ? 18.889 0.551 -47.696 1.00 77.31 166 SER A N 1
ATOM 1235 C CA . SER A 1 166 ? 18.297 1.011 -46.429 1.00 77.31 166 SER A CA 1
ATOM 1236 C C . SER A 1 166 ? 18.655 2.464 -46.115 1.00 77.31 166 SER A C 1
ATOM 1238 O O . SER A 1 166 ? 17.850 3.172 -45.523 1.00 77.31 166 SER A O 1
ATOM 1240 N N . TRP A 1 167 ? 19.846 2.933 -46.494 1.00 79.94 167 TRP A N 1
ATOM 1241 C CA . TRP A 1 167 ? 20.234 4.333 -46.321 1.00 79.94 167 TRP A CA 1
ATOM 1242 C C . TRP A 1 167 ? 19.441 5.281 -47.232 1.00 79.94 167 TRP A C 1
ATOM 1244 O O . TRP A 1 167 ? 19.124 6.396 -46.820 1.00 79.94 167 TRP A O 1
ATOM 1254 N N . GLN A 1 168 ? 19.097 4.851 -48.449 1.00 76.56 168 GLN A N 1
ATOM 1255 C CA . GLN A 1 168 ? 18.245 5.621 -49.361 1.00 76.56 168 GLN A CA 1
ATOM 1256 C C . GLN A 1 168 ? 16.790 5.694 -48.875 1.00 76.56 168 GLN A C 1
ATOM 1258 O O . GLN A 1 168 ? 16.178 6.754 -48.998 1.00 76.56 168 GLN A O 1
ATOM 1263 N N . ASP A 1 169 ? 16.273 4.608 -48.293 1.00 77.19 169 ASP A N 1
ATOM 1264 C CA . ASP A 1 169 ? 14.897 4.539 -47.786 1.00 77.19 169 ASP A CA 1
ATOM 1265 C C . ASP A 1 169 ? 14.731 5.245 -46.425 1.00 77.19 169 ASP A C 1
ATOM 1267 O O . ASP A 1 169 ? 13.839 6.076 -46.253 1.00 77.19 169 ASP A O 1
ATOM 1271 N N . ASP A 1 170 ? 15.603 4.935 -45.458 1.00 75.25 170 ASP A N 1
ATOM 1272 C CA . ASP A 1 170 ? 15.446 5.321 -44.047 1.00 75.25 170 ASP A CA 1
ATOM 1273 C C . ASP A 1 170 ? 16.403 6.441 -43.589 1.00 75.25 170 ASP A C 1
ATOM 1275 O O . ASP A 1 170 ? 16.171 7.066 -42.550 1.00 75.25 170 ASP A O 1
ATOM 1279 N N . GLY A 1 171 ? 17.503 6.688 -44.311 1.00 84.88 171 GLY A N 1
ATOM 1280 C CA . GLY A 1 171 ? 18.558 7.616 -43.890 1.00 84.88 171 GLY A CA 1
ATOM 1281 C C . GLY A 1 171 ? 19.196 7.255 -42.539 1.00 84.88 171 GLY A C 1
ATOM 1282 O O . GLY A 1 171 ? 19.276 6.088 -42.147 1.00 84.88 171 GLY A O 1
ATOM 1283 N N . CYS A 1 172 ? 19.665 8.271 -41.805 1.00 88.62 172 CYS A N 1
ATOM 1284 C CA . CYS A 1 172 ? 20.187 8.091 -40.449 1.00 88.62 172 CYS A CA 1
ATOM 1285 C C . CYS A 1 172 ? 19.039 7.797 -39.472 1.00 88.62 172 CYS A C 1
ATOM 1287 O O . CYS A 1 172 ? 18.085 8.575 -39.379 1.00 88.62 172 CYS A O 1
ATOM 1289 N N . ARG A 1 173 ? 19.141 6.707 -38.696 1.00 88.69 173 ARG A N 1
ATOM 1290 C CA . ARG A 1 173 ? 18.112 6.361 -37.701 1.00 88.69 173 ARG A CA 1
ATOM 1291 C C . ARG A 1 173 ? 17.906 7.493 -36.672 1.00 88.69 173 ARG A C 1
ATOM 1293 O O . ARG A 1 173 ? 18.886 8.092 -36.216 1.00 88.69 173 ARG A O 1
ATOM 1300 N N . PRO A 1 174 ? 16.655 7.753 -36.240 1.00 88.69 174 PRO A N 1
ATOM 1301 C CA . PRO A 1 174 ? 16.352 8.773 -35.238 1.00 88.69 174 PRO A CA 1
ATOM 1302 C C . PRO A 1 174 ? 17.179 8.606 -33.956 1.00 88.69 174 PRO A C 1
ATOM 1304 O O . PRO A 1 174 ? 17.293 7.509 -33.415 1.00 88.69 174 PRO A O 1
ATOM 1307 N N . GLY A 1 175 ? 17.735 9.711 -33.457 1.00 88.94 175 GLY A N 1
ATOM 1308 C CA . GLY A 1 175 ? 18.542 9.734 -32.233 1.00 88.94 175 GLY A CA 1
ATOM 1309 C C . GLY A 1 175 ? 20.047 9.547 -32.435 1.00 88.94 175 GLY A C 1
ATOM 1310 O O . GLY A 1 175 ? 20.817 9.699 -31.481 1.00 88.94 175 GLY A O 1
ATOM 1311 N N . PHE A 1 176 ? 20.482 9.295 -33.667 1.00 92.12 176 PHE A N 1
ATOM 1312 C CA . PHE A 1 176 ? 21.890 9.256 -34.047 1.00 92.12 176 PHE A CA 1
ATOM 1313 C C . PHE A 1 176 ? 22.296 10.512 -34.822 1.00 92.12 176 PHE A C 1
ATOM 1315 O O . PHE A 1 176 ? 21.477 11.171 -35.462 1.00 92.12 176 PHE A O 1
ATOM 1322 N N . LEU A 1 177 ? 23.580 10.840 -34.725 1.00 90.75 177 LEU A N 1
ATOM 1323 C CA . LEU A 1 177 ? 24.262 11.880 -35.474 1.00 90.75 177 LEU A CA 1
ATOM 1324 C C . LEU A 1 177 ? 25.159 11.196 -36.511 1.00 90.75 177 LEU A C 1
ATOM 1326 O O . LEU A 1 177 ? 26.122 10.513 -36.155 1.00 90.75 177 LEU A O 1
ATOM 1330 N N . CYS A 1 178 ? 24.824 11.395 -37.780 1.00 88.81 178 CYS A N 1
ATOM 1331 C CA . CYS A 1 178 ? 25.521 10.877 -38.949 1.00 88.81 178 CYS A CA 1
ATOM 1332 C C . CYS A 1 178 ? 26.154 12.048 -39.729 1.00 88.81 178 CYS A C 1
ATOM 1334 O O . CYS A 1 178 ? 25.761 12.343 -40.857 1.00 88.81 178 CYS A O 1
ATOM 1336 N N . GLU A 1 179 ? 27.089 12.769 -39.097 1.00 80.62 179 GLU A N 1
ATOM 1337 C CA . GLU A 1 179 ? 27.633 14.053 -39.586 1.00 80.62 179 GLU A CA 1
ATOM 1338 C C . GLU A 1 179 ? 28.319 13.930 -40.957 1.00 80.62 179 GLU A C 1
ATOM 1340 O O . GLU A 1 179 ? 28.058 14.725 -41.860 1.00 80.62 179 GLU A O 1
ATOM 1345 N N . ASN A 1 180 ? 29.141 12.891 -41.136 1.00 73.19 180 ASN A N 1
ATOM 1346 C CA . ASN A 1 180 ? 29.929 12.682 -42.355 1.00 73.19 180 ASN A CA 1
ATOM 1347 C C . ASN A 1 180 ? 29.351 11.598 -43.279 1.00 73.19 180 ASN A C 1
ATOM 1349 O O . ASN A 1 180 ? 29.983 11.254 -44.279 1.00 73.19 180 ASN A O 1
ATOM 1353 N N . ASN A 1 181 ? 28.180 11.032 -42.961 1.00 76.00 181 ASN A N 1
ATOM 1354 C CA . ASN A 1 181 ? 27.628 9.934 -43.748 1.00 76.00 181 ASN A CA 1
ATOM 1355 C C . ASN A 1 181 ? 26.844 10.431 -44.966 1.00 76.00 181 ASN A C 1
ATOM 1357 O O . ASN A 1 181 ? 26.006 11.336 -44.899 1.00 76.00 181 ASN A O 1
ATOM 1361 N N . THR A 1 182 ? 27.106 9.797 -46.103 1.00 70.31 182 THR A N 1
ATOM 1362 C CA . THR A 1 182 ? 26.448 10.062 -47.386 1.00 70.31 182 THR A CA 1
ATOM 1363 C C . THR A 1 182 ? 26.219 8.744 -48.119 1.00 70.31 182 THR A C 1
ATOM 1365 O O . THR A 1 182 ? 26.637 7.693 -47.646 1.00 70.31 182 THR A O 1
ATOM 1368 N N . VAL A 1 183 ? 25.600 8.801 -49.299 1.00 59.91 183 VAL A N 1
ATOM 1369 C CA . VAL A 1 183 ? 25.460 7.646 -50.205 1.00 59.91 183 VAL A CA 1
ATOM 1370 C C . VAL A 1 183 ? 26.823 6.992 -50.514 1.00 59.91 183 VAL A C 1
ATOM 1372 O O . VAL A 1 183 ? 26.880 5.789 -50.723 1.00 59.91 183 VAL A O 1
ATOM 1375 N N . ASN A 1 184 ? 27.924 7.751 -50.440 1.00 53.91 184 ASN A N 1
ATOM 1376 C CA . ASN A 1 184 ? 29.288 7.273 -50.727 1.00 53.91 184 ASN A CA 1
ATOM 1377 C C . ASN A 1 184 ? 30.098 6.961 -49.467 1.00 53.91 184 ASN A C 1
ATOM 1379 O O . ASN A 1 184 ? 31.274 6.614 -49.539 1.00 53.91 184 ASN A O 1
ATOM 1383 N N . SER A 1 185 ? 29.523 7.223 -48.299 1.00 65.88 185 SER A N 1
ATOM 1384 C CA . SER A 1 185 ? 30.190 7.099 -47.008 1.00 65.88 185 SER A CA 1
ATOM 1385 C C . SER A 1 185 ? 29.158 6.593 -46.018 1.00 65.88 185 SER A C 1
ATOM 1387 O O . SER A 1 185 ? 28.700 7.317 -45.130 1.00 65.88 185 SER A O 1
ATOM 1389 N N . LEU A 1 186 ? 28.710 5.364 -46.261 1.00 71.88 186 LEU A N 1
ATOM 1390 C CA . LEU A 1 186 ? 27.656 4.731 -45.484 1.00 71.88 186 LEU A CA 1
ATOM 1391 C C . LEU A 1 186 ? 28.078 4.576 -44.015 1.00 71.88 186 LEU A C 1
ATOM 1393 O O . LEU A 1 186 ? 29.273 4.584 -43.705 1.00 71.88 186 LEU A O 1
ATOM 1397 N N . PRO A 1 187 ? 27.114 4.471 -43.089 1.00 85.00 187 PRO A N 1
ATOM 1398 C CA . PRO A 1 187 ? 27.389 4.157 -41.695 1.00 85.00 187 PRO A CA 1
ATOM 1399 C C . PRO A 1 187 ? 28.274 2.920 -41.528 1.00 85.00 187 PRO A C 1
ATOM 1401 O O . PRO A 1 187 ? 27.961 1.837 -42.031 1.00 85.00 187 PRO A O 1
ATOM 1404 N N . GLN A 1 188 ? 29.362 3.080 -40.774 1.00 81.44 188 GLN A N 1
ATOM 1405 C CA . GLN A 1 188 ? 30.340 2.026 -40.504 1.00 81.44 188 GLN A CA 1
ATOM 1406 C C . GLN A 1 188 ? 30.531 1.816 -39.000 1.00 81.44 188 GLN A C 1
ATOM 1408 O O . GLN A 1 188 ? 30.390 2.734 -38.199 1.00 81.44 188 GLN A O 1
ATOM 1413 N N . TYR A 1 189 ? 30.894 0.603 -38.605 1.00 86.56 189 TYR A N 1
ATOM 1414 C CA . TYR A 1 189 ? 31.363 0.271 -37.270 1.00 86.56 189 TYR A CA 1
ATOM 1415 C C . TYR A 1 189 ? 32.880 0.145 -37.267 1.00 86.56 189 TYR A C 1
ATOM 1417 O O . TYR A 1 189 ? 33.448 -0.625 -38.045 1.00 86.56 189 TYR A O 1
ATOM 1425 N N . CYS A 1 190 ? 33.522 0.831 -36.325 1.00 81.25 190 CYS A N 1
ATOM 1426 C CA . CYS A 1 190 ? 34.945 0.697 -36.087 1.00 81.25 190 CYS A CA 1
ATOM 1427 C C . CYS A 1 190 ? 35.237 0.001 -34.754 1.00 81.25 190 CYS A C 1
ATOM 1429 O O . CYS A 1 190 ? 34.697 0.386 -33.710 1.00 81.25 190 CYS A O 1
ATOM 1431 N N . PRO A 1 191 ? 36.144 -0.996 -34.743 1.00 84.00 191 PRO A N 1
ATOM 1432 C CA . PRO A 1 191 ? 36.627 -1.604 -33.513 1.00 84.00 191 PRO A CA 1
ATOM 1433 C C . PRO A 1 191 ? 37.127 -0.550 -32.508 1.00 84.00 191 PRO A C 1
ATOM 1435 O O . PRO A 1 191 ? 38.051 0.211 -32.819 1.00 84.00 191 PRO A O 1
ATOM 1438 N N . PRO A 1 192 ? 36.570 -0.504 -31.283 1.00 84.81 192 PRO A N 1
ATOM 1439 C CA . PRO A 1 192 ? 36.886 0.551 -30.335 1.00 84.81 192 PRO A CA 1
ATOM 1440 C C . PRO A 1 192 ? 38.323 0.471 -29.816 1.00 84.81 192 PRO A C 1
ATOM 1442 O O . PRO A 1 192 ? 38.922 -0.605 -29.698 1.00 84.81 192 PRO A O 1
ATOM 1445 N N . LEU A 1 193 ? 38.868 1.635 -29.449 1.00 83.38 193 LEU A N 1
ATOM 1446 C CA . LEU A 1 193 ? 40.095 1.740 -28.654 1.00 83.38 193 LEU A CA 1
ATOM 1447 C C . LEU A 1 193 ? 39.884 1.105 -27.272 1.00 83.38 193 LEU A C 1
ATOM 1449 O O . LEU A 1 193 ? 38.768 1.111 -26.760 1.00 83.38 193 LEU A O 1
ATOM 1453 N N . GLY A 1 194 ? 40.950 0.634 -26.616 1.00 81.12 194 GLY A N 1
ATOM 1454 C CA . GLY A 1 194 ? 40.846 -0.049 -25.314 1.00 81.12 194 GLY A CA 1
ATOM 1455 C C . GLY A 1 194 ? 40.062 0.742 -24.255 1.00 81.12 194 GLY A C 1
ATOM 1456 O O . GLY A 1 194 ? 39.170 0.195 -23.612 1.00 81.12 194 GLY A O 1
ATOM 1457 N N . ASN A 1 195 ? 40.307 2.052 -24.143 1.00 81.69 195 ASN A N 1
ATOM 1458 C CA . ASN A 1 195 ? 39.582 2.929 -23.210 1.00 81.69 195 ASN A CA 1
ATOM 1459 C C . ASN A 1 195 ? 38.096 3.073 -23.580 1.00 81.69 195 ASN A C 1
ATOM 1461 O O . ASN A 1 195 ? 37.229 3.118 -22.713 1.00 81.69 195 ASN A O 1
ATOM 1465 N N . CYS A 1 196 ? 37.800 3.120 -24.878 1.00 85.19 196 CYS A N 1
ATOM 1466 C CA . CYS A 1 196 ? 36.441 3.230 -25.388 1.00 85.19 196 CYS A CA 1
ATOM 1467 C C . CYS A 1 196 ? 35.656 1.927 -25.207 1.00 85.19 196 CYS A C 1
ATOM 1469 O O . CYS A 1 196 ? 34.490 1.940 -24.827 1.00 85.19 196 CYS A O 1
ATOM 1471 N N . GLN A 1 197 ? 36.318 0.790 -25.424 1.00 87.88 197 GLN A N 1
ATOM 1472 C CA . GLN A 1 197 ? 35.761 -0.531 -25.175 1.00 87.88 197 GLN A CA 1
ATOM 1473 C C . GLN A 1 197 ? 35.424 -0.700 -23.691 1.00 87.88 197 GLN A C 1
ATOM 1475 O O . GLN A 1 197 ? 34.331 -1.153 -23.366 1.00 87.88 197 GLN A O 1
ATOM 1480 N N . GLN A 1 198 ? 36.316 -0.271 -22.791 1.00 87.00 198 GLN A N 1
ATOM 1481 C CA . GLN A 1 198 ? 36.040 -0.242 -21.352 1.00 87.00 198 GLN A CA 1
ATOM 1482 C C . GLN A 1 198 ? 34.842 0.654 -21.013 1.00 87.00 198 GLN A C 1
ATOM 1484 O O . GLN A 1 198 ? 33.986 0.238 -20.238 1.00 87.00 198 GLN A O 1
ATOM 1489 N N . ALA A 1 199 ? 34.738 1.844 -21.618 1.00 86.44 199 ALA A N 1
ATOM 1490 C CA . ALA A 1 199 ? 33.592 2.733 -21.424 1.00 86.44 199 ALA A CA 1
ATOM 1491 C C . ALA A 1 199 ? 32.274 2.086 -21.888 1.00 86.44 199 ALA A C 1
ATOM 1493 O O . ALA A 1 199 ? 31.320 2.046 -21.112 1.00 86.44 199 ALA A O 1
ATOM 1494 N N . ARG A 1 200 ? 32.244 1.493 -23.094 1.00 88.31 200 ARG A N 1
ATOM 1495 C CA . ARG A 1 200 ? 31.069 0.779 -23.629 1.00 88.31 200 ARG A CA 1
ATOM 1496 C C . ARG A 1 200 ? 30.654 -0.389 -22.738 1.00 88.31 200 ARG A C 1
ATOM 1498 O O . ARG A 1 200 ? 29.471 -0.520 -22.435 1.00 88.31 200 ARG A O 1
ATOM 1505 N N . LEU A 1 201 ? 31.614 -1.194 -22.272 1.00 87.88 201 LEU A N 1
ATOM 1506 C CA . LEU A 1 201 ? 31.375 -2.303 -21.335 1.00 87.88 201 LEU A CA 1
ATOM 1507 C C . LEU A 1 201 ? 30.889 -1.827 -19.958 1.00 87.88 201 LEU A C 1
ATOM 1509 O O . LEU A 1 201 ? 30.185 -2.560 -19.272 1.00 87.88 201 LEU A O 1
ATOM 1513 N N . ALA A 1 202 ? 31.234 -0.602 -19.563 1.00 85.38 202 ALA A N 1
ATOM 1514 C CA . ALA A 1 202 ? 30.725 0.045 -18.358 1.00 85.38 202 ALA A CA 1
ATOM 1515 C C . ALA A 1 202 ? 29.380 0.777 -18.573 1.00 85.38 202 ALA A C 1
ATOM 1517 O O . ALA A 1 202 ? 28.880 1.399 -17.639 1.00 85.38 202 ALA A O 1
ATOM 1518 N N . GLY A 1 203 ? 28.790 0.712 -19.775 1.00 85.31 203 GLY A N 1
ATOM 1519 C CA . GLY A 1 203 ? 27.500 1.334 -20.103 1.00 85.31 203 GLY A CA 1
ATOM 1520 C C . GLY A 1 203 ? 27.587 2.795 -20.559 1.00 85.31 203 GLY A C 1
ATOM 1521 O O . GLY A 1 203 ? 26.556 3.435 -20.752 1.00 85.31 203 GLY A O 1
ATOM 1522 N N . PHE A 1 204 ? 28.792 3.333 -20.755 1.00 84.56 204 PHE A N 1
ATOM 1523 C CA . PHE A 1 204 ? 29.020 4.714 -21.177 1.00 84.56 204 PHE A CA 1
ATOM 1524 C C . PHE A 1 204 ? 29.348 4.815 -22.669 1.00 84.56 204 PHE A C 1
ATOM 1526 O O . PHE A 1 204 ? 29.972 3.932 -23.259 1.00 84.56 204 PHE A O 1
ATOM 1533 N N . THR A 1 205 ? 28.957 5.931 -23.282 1.00 86.19 205 THR A N 1
ATOM 1534 C CA . THR A 1 205 ? 29.385 6.281 -24.639 1.00 86.19 205 THR A CA 1
ATOM 1535 C C . THR A 1 205 ? 30.849 6.702 -24.643 1.00 86.19 205 THR A C 1
ATOM 1537 O O . THR A 1 205 ? 31.418 7.104 -23.626 1.00 86.19 205 THR A O 1
ATOM 1540 N N . CYS A 1 206 ? 31.479 6.618 -25.810 1.00 85.38 206 CYS A N 1
ATOM 1541 C CA . CYS A 1 206 ? 32.838 7.099 -25.968 1.00 85.38 206 CYS A CA 1
ATOM 1542 C C . CYS A 1 206 ? 32.856 8.625 -25.986 1.00 85.38 206 CYS A C 1
ATOM 1544 O O . CYS A 1 206 ? 32.307 9.231 -26.906 1.00 85.38 206 CYS A O 1
ATOM 1546 N N . THR A 1 207 ? 33.478 9.246 -24.986 1.00 83.38 207 THR A N 1
ATOM 1547 C CA . THR A 1 207 ? 33.549 10.708 -24.895 1.00 83.38 207 THR A CA 1
ATOM 1548 C C . THR A 1 207 ? 34.982 11.213 -24.895 1.00 83.38 207 THR A C 1
ATOM 1550 O O . THR A 1 207 ? 35.816 10.696 -24.152 1.00 83.38 207 THR A O 1
ATOM 1553 N N . PHE A 1 208 ? 35.238 12.283 -25.642 1.00 74.12 208 PHE A N 1
ATOM 1554 C CA . PHE A 1 208 ? 36.486 13.041 -25.615 1.00 74.12 208 PHE A CA 1
ATOM 1555 C C . PHE A 1 208 ? 36.174 14.517 -25.357 1.00 74.12 208 PHE A C 1
ATOM 1557 O O . PHE A 1 208 ? 35.278 15.071 -25.987 1.00 74.12 208 PHE A O 1
ATOM 1564 N N . GLU A 1 209 ? 36.839 15.134 -24.373 1.00 74.69 209 GLU A N 1
ATOM 1565 C CA . GLU A 1 209 ? 36.571 16.522 -23.934 1.00 74.69 209 GLU A CA 1
ATOM 1566 C C . GLU A 1 209 ? 35.078 16.830 -23.672 1.00 74.69 209 GLU A C 1
ATOM 1568 O O . GLU A 1 209 ? 34.609 17.957 -23.811 1.00 74.69 209 GLU A O 1
ATOM 1573 N N . GLY A 1 210 ? 34.308 15.811 -23.275 1.00 72.44 210 GLY A N 1
ATOM 1574 C CA . GLY A 1 210 ? 32.877 15.935 -23.003 1.00 72.44 210 GLY A CA 1
ATOM 1575 C C . GLY A 1 210 ? 31.964 15.884 -24.232 1.00 72.44 210 GLY A C 1
ATOM 1576 O O . GLY A 1 210 ? 30.771 16.117 -24.063 1.00 72.44 210 GLY A O 1
ATOM 1577 N N . LYS A 1 211 ? 32.472 15.561 -25.429 1.00 79.31 211 LYS A N 1
ATOM 1578 C CA . LYS A 1 211 ? 31.676 15.283 -26.638 1.00 79.31 211 LYS A CA 1
ATOM 1579 C C . LYS A 1 211 ? 31.702 13.800 -26.991 1.00 79.31 211 LYS A C 1
ATOM 1581 O O . LYS A 1 211 ? 32.736 13.152 -26.829 1.00 79.31 211 LYS A O 1
ATOM 1586 N N . ASN A 1 212 ? 30.580 13.273 -27.481 1.00 84.50 212 ASN A N 1
ATOM 1587 C CA . ASN A 1 212 ? 30.522 11.912 -28.018 1.00 84.50 212 ASN A CA 1
ATOM 1588 C C . ASN A 1 212 ? 31.367 11.827 -29.298 1.00 84.50 212 ASN A C 1
ATOM 1590 O O . ASN A 1 212 ? 31.215 12.669 -30.179 1.00 84.50 212 ASN A O 1
ATOM 1594 N N . ILE A 1 213 ? 32.238 10.821 -29.392 1.00 80.62 213 ILE A N 1
ATOM 1595 C CA . ILE A 1 213 ? 33.076 10.576 -30.573 1.00 80.62 213 ILE A CA 1
ATOM 1596 C C . ILE A 1 213 ? 32.887 9.148 -31.096 1.00 80.62 213 ILE A C 1
ATOM 1598 O O . ILE A 1 213 ? 32.768 8.203 -30.312 1.00 80.62 213 ILE A O 1
ATOM 1602 N N . GLY A 1 214 ? 32.867 8.998 -32.421 1.00 82.75 214 GLY A N 1
ATOM 1603 C CA . GLY A 1 214 ? 32.911 7.701 -33.096 1.00 82.75 214 GLY A CA 1
ATOM 1604 C C . GLY A 1 214 ? 34.331 7.135 -33.091 1.00 82.75 214 GLY A C 1
ATOM 1605 O O . GLY A 1 214 ? 35.298 7.869 -32.875 1.00 82.75 214 GLY A O 1
ATOM 1606 N N . MET A 1 215 ? 34.482 5.830 -33.322 1.00 83.94 215 MET A N 1
ATOM 1607 C CA . MET A 1 215 ? 35.788 5.180 -33.504 1.00 83.94 215 MET A CA 1
ATOM 1608 C C . MET A 1 215 ? 36.271 5.244 -34.956 1.00 83.94 215 MET A C 1
ATOM 1610 O O . MET A 1 215 ? 37.304 4.660 -35.272 1.00 83.94 215 MET A O 1
ATOM 1614 N N . GLY A 1 216 ? 35.578 6.014 -35.795 1.00 75.06 216 GLY A N 1
ATOM 1615 C CA . GLY A 1 216 ? 35.940 6.420 -37.148 1.00 75.06 216 GLY A CA 1
ATOM 1616 C C . GLY A 1 216 ? 35.095 7.628 -37.587 1.00 75.06 216 GLY A C 1
ATOM 1617 O O . GLY A 1 216 ? 34.105 7.950 -36.924 1.00 75.06 216 GLY A O 1
ATOM 1618 N N . PRO A 1 217 ? 35.463 8.316 -38.682 1.00 68.12 217 PRO A N 1
ATOM 1619 C CA . PRO A 1 217 ? 34.748 9.496 -39.178 1.00 68.12 217 PRO A CA 1
ATOM 1620 C C . PRO A 1 217 ? 33.332 9.199 -39.695 1.00 68.12 217 PRO A C 1
ATOM 1622 O O . PRO A 1 217 ? 32.511 10.113 -39.719 1.00 68.12 217 PRO A O 1
ATOM 1625 N N . PHE A 1 218 ? 33.044 7.948 -40.075 1.00 78.88 218 PHE A N 1
ATOM 1626 C CA . PHE A 1 218 ? 31.752 7.494 -40.617 1.00 78.88 218 PHE A CA 1
ATOM 1627 C C . PHE A 1 218 ? 30.940 6.640 -39.638 1.00 78.88 218 PHE A C 1
ATOM 1629 O O . PHE A 1 218 ? 29.932 6.050 -40.031 1.00 78.88 218 PHE A O 1
ATOM 1636 N N . GLU A 1 219 ? 31.372 6.548 -38.379 1.00 84.50 219 GLU A N 1
ATOM 1637 C CA . GLU A 1 219 ? 30.633 5.822 -37.350 1.00 84.50 219 GLU A CA 1
ATOM 1638 C C . GLU A 1 219 ? 29.549 6.716 -36.735 1.00 84.50 219 GLU A C 1
ATOM 1640 O O . GLU A 1 219 ? 29.889 7.748 -36.145 1.00 84.50 219 GLU A O 1
ATOM 1645 N N . PRO A 1 220 ? 28.260 6.332 -36.818 1.00 90.06 220 PRO A N 1
ATOM 1646 C CA . PRO A 1 220 ? 27.186 7.080 -36.180 1.00 90.06 220 PRO A CA 1
ATOM 1647 C C . PRO A 1 220 ? 27.399 7.190 -34.672 1.00 90.06 220 PRO A C 1
ATOM 1649 O O . PRO A 1 220 ? 27.693 6.206 -33.988 1.00 90.06 220 PRO A O 1
ATOM 1652 N N . VAL A 1 221 ? 27.174 8.382 -34.125 1.00 90.25 221 VAL A N 1
ATOM 1653 C CA . VAL A 1 221 ? 27.233 8.615 -32.677 1.00 90.25 221 VAL A CA 1
ATOM 1654 C C . VAL A 1 221 ? 25.854 8.940 -32.134 1.00 90.25 221 VAL A C 1
ATOM 1656 O O . VAL A 1 221 ? 25.090 9.679 -32.743 1.00 90.25 221 VAL A O 1
ATOM 1659 N N . ILE A 1 222 ? 25.512 8.413 -30.961 1.00 91.94 222 ILE A N 1
ATOM 1660 C CA . ILE A 1 222 ? 24.264 8.789 -30.291 1.00 91.94 222 ILE A CA 1
ATOM 1661 C C . ILE A 1 222 ? 24.276 10.285 -29.949 1.00 91.94 222 ILE A C 1
ATOM 1663 O O . ILE A 1 222 ? 25.280 10.821 -29.460 1.00 91.94 222 ILE A O 1
ATOM 1667 N N . CYS A 1 223 ? 23.143 10.951 -30.168 1.00 90.81 223 CYS A N 1
ATOM 1668 C CA . CYS A 1 223 ? 22.988 12.363 -29.854 1.00 90.81 223 CYS A CA 1
ATOM 1669 C C . CYS A 1 223 ? 23.269 12.635 -28.365 1.00 90.81 223 CYS A C 1
ATOM 1671 O O . CYS A 1 223 ? 22.796 11.916 -27.478 1.00 90.81 223 CYS A O 1
ATOM 1673 N N . GLN A 1 224 ? 24.060 13.665 -28.071 1.00 90.31 224 GLN A N 1
ATOM 1674 C CA . GLN A 1 224 ? 24.494 13.958 -26.707 1.00 90.31 224 GLN A CA 1
ATOM 1675 C C . GLN A 1 224 ? 23.342 14.482 -25.832 1.00 90.31 224 GLN A C 1
ATOM 1677 O O . GLN A 1 224 ? 22.488 15.233 -26.290 1.00 90.31 224 GLN A O 1
ATOM 1682 N N . ALA A 1 225 ? 23.350 14.142 -24.538 1.00 89.44 225 ALA A N 1
ATOM 1683 C CA . ALA A 1 225 ? 22.394 14.676 -23.564 1.00 89.44 225 ALA A CA 1
ATOM 1684 C C . ALA A 1 225 ? 22.364 16.219 -23.581 1.00 89.44 225 ALA A C 1
ATOM 1686 O O . ALA A 1 225 ? 23.414 16.858 -23.513 1.00 89.44 225 ALA A O 1
ATOM 1687 N N . GLY A 1 226 ? 21.171 16.818 -23.615 1.00 89.75 226 GLY A N 1
ATOM 1688 C CA . GLY A 1 226 ? 20.989 18.271 -23.735 1.00 89.75 226 GLY A CA 1
ATOM 1689 C C . GLY A 1 226 ? 21.059 18.798 -25.174 1.00 89.75 226 GLY A C 1
ATOM 1690 O O . GLY A 1 226 ? 20.886 19.998 -25.397 1.00 89.75 226 GLY A O 1
ATOM 1691 N N . GLN A 1 227 ? 21.264 17.915 -26.151 1.00 92.75 227 GLN A N 1
ATOM 1692 C CA . GLN A 1 227 ? 21.153 18.186 -27.581 1.00 92.75 227 GLN A CA 1
ATOM 1693 C C . GLN A 1 227 ? 20.142 17.223 -28.211 1.00 92.75 227 GLN A C 1
ATOM 1695 O O . GLN A 1 227 ? 19.819 16.186 -27.634 1.00 92.75 227 GLN A O 1
ATOM 1700 N N . TYR A 1 228 ? 19.627 17.578 -29.383 1.00 93.12 228 TYR A N 1
ATOM 1701 C CA . TYR A 1 228 ? 18.790 16.698 -30.192 1.00 93.12 228 TYR A CA 1
ATOM 1702 C C . TYR A 1 228 ? 19.253 16.712 -31.647 1.00 93.12 228 TYR A C 1
ATOM 1704 O O . TYR A 1 228 ? 19.865 17.678 -32.113 1.00 93.12 228 TYR A O 1
ATOM 1712 N N . CYS A 1 229 ? 18.966 15.617 -32.341 1.00 91.94 229 CYS A N 1
ATOM 1713 C CA . CYS A 1 229 ? 19.398 15.365 -33.706 1.00 91.94 229 CYS A CA 1
ATOM 1714 C C . CYS A 1 229 ? 18.139 15.276 -34.589 1.00 91.94 229 CYS A C 1
ATOM 1716 O O . CYS A 1 229 ? 17.498 14.223 -34.610 1.00 91.94 229 CYS A O 1
ATOM 1718 N N . PRO A 1 230 ? 17.722 16.386 -35.234 1.00 88.62 230 PRO A N 1
ATOM 1719 C CA . PRO A 1 230 ? 16.451 16.469 -35.946 1.00 88.62 230 PRO A CA 1
ATOM 1720 C C . PRO A 1 230 ? 16.374 15.485 -37.113 1.00 88.62 230 PRO A C 1
ATOM 1722 O O . PRO A 1 230 ? 17.282 15.396 -37.943 1.00 88.62 230 PRO A O 1
ATOM 1725 N N . THR A 1 231 ? 15.237 14.796 -37.213 1.00 84.19 231 THR A N 1
ATOM 1726 C CA . THR A 1 231 ? 14.928 13.901 -38.337 1.00 84.19 231 THR A CA 1
ATOM 1727 C C . THR A 1 231 ? 14.768 14.658 -39.654 1.00 84.19 231 THR A C 1
ATOM 1729 O O . THR A 1 231 ? 15.129 14.124 -40.693 1.00 84.19 231 THR A O 1
ATOM 1732 N N . GLU A 1 232 ? 14.312 15.917 -39.622 1.00 83.31 232 GLU A N 1
ATOM 1733 C CA . GLU A 1 232 ? 14.186 16.786 -40.809 1.00 83.31 232 GLU A CA 1
ATOM 1734 C C . GLU A 1 232 ? 15.528 17.040 -41.519 1.00 83.31 232 GLU A C 1
ATOM 1736 O O . GLU A 1 232 ? 15.559 17.265 -42.726 1.00 83.31 232 GLU A O 1
ATOM 1741 N N . GLU A 1 233 ? 16.644 16.990 -40.784 1.00 80.75 233 GLU A N 1
ATOM 1742 C CA . GLU A 1 233 ? 17.998 17.181 -41.324 1.00 80.75 233 GLU A CA 1
ATOM 1743 C C . GLU A 1 233 ? 18.743 15.844 -41.493 1.00 80.75 233 GLU A C 1
ATOM 1745 O O . GLU A 1 233 ? 19.974 15.823 -41.568 1.00 80.75 233 GLU A O 1
ATOM 1750 N N . ASN A 1 234 ? 18.012 14.719 -41.520 1.00 80.44 234 ASN A N 1
ATOM 1751 C CA . ASN A 1 234 ? 18.545 13.354 -41.598 1.00 80.44 234 ASN A CA 1
ATOM 1752 C C . ASN A 1 234 ? 19.662 13.077 -40.571 1.00 80.44 234 ASN A C 1
ATOM 1754 O O . ASN A 1 234 ? 20.620 12.366 -40.872 1.00 80.44 234 ASN A O 1
ATOM 1758 N N . GLY A 1 235 ? 19.581 13.679 -39.376 1.00 80.44 235 GLY A N 1
ATOM 1759 C CA . GLY A 1 235 ? 20.569 13.485 -38.313 1.00 80.44 235 GLY A CA 1
ATOM 1760 C C . GLY A 1 235 ? 21.981 13.979 -38.649 1.00 80.44 235 GLY A C 1
ATOM 1761 O O . GLY A 1 235 ? 22.937 13.466 -38.080 1.00 80.44 235 GLY A O 1
ATOM 1762 N N . LYS A 1 236 ? 22.155 14.945 -39.563 1.00 83.75 236 LYS A N 1
ATOM 1763 C CA . LYS A 1 236 ? 23.488 15.466 -39.939 1.00 83.75 236 LYS A CA 1
ATOM 1764 C C . LYS A 1 236 ? 24.054 16.511 -38.979 1.00 83.75 236 LYS A C 1
ATOM 1766 O O . LYS A 1 236 ? 25.262 16.712 -38.936 1.00 83.75 236 LYS A O 1
ATOM 1771 N N . VAL A 1 237 ? 23.195 17.192 -38.226 1.00 87.19 237 VAL A N 1
ATOM 1772 C CA . VAL A 1 237 ? 23.577 18.277 -37.314 1.00 87.19 237 VAL A CA 1
ATOM 1773 C C . VAL A 1 237 ? 22.972 18.008 -35.942 1.00 87.19 237 VAL A C 1
ATOM 1775 O O . VAL A 1 237 ? 21.829 17.566 -35.842 1.00 87.19 237 VAL A O 1
ATOM 1778 N N . SER A 1 238 ? 23.713 18.299 -34.871 1.00 90.19 238 SER A N 1
ATOM 1779 C CA . SER A 1 238 ? 23.157 18.333 -33.518 1.00 90.19 238 SER A CA 1
ATOM 1780 C C . SER A 1 238 ? 22.822 19.769 -33.114 1.00 90.19 238 SER A C 1
ATOM 1782 O O . SER A 1 238 ? 23.594 20.706 -33.333 1.00 90.19 238 SER A O 1
ATOM 1784 N N . ARG A 1 239 ? 21.647 19.966 -32.511 1.00 91.44 239 ARG A N 1
ATOM 1785 C CA . ARG A 1 239 ? 21.194 21.272 -32.018 1.00 91.44 239 ARG A CA 1
ATOM 1786 C C . ARG A 1 239 ? 21.046 21.245 -30.505 1.00 91.44 239 ARG A C 1
ATOM 1788 O O . ARG A 1 239 ? 20.623 20.248 -29.923 1.00 91.44 239 ARG A O 1
ATOM 1795 N N . VAL A 1 240 ? 21.377 22.360 -29.856 1.00 93.69 240 VAL A N 1
ATOM 1796 C CA . VAL A 1 240 ? 21.154 22.524 -28.413 1.00 93.69 240 VAL A CA 1
ATOM 1797 C C . VAL A 1 240 ? 19.653 22.510 -28.133 1.00 93.69 240 VAL A C 1
ATOM 1799 O O . VAL A 1 240 ? 18.863 23.075 -28.891 1.00 93.69 240 VAL A O 1
ATOM 1802 N N . CYS A 1 241 ? 19.251 21.842 -27.051 1.00 94.00 241 CYS A N 1
ATOM 1803 C CA . CYS A 1 241 ? 17.846 21.752 -26.682 1.00 94.00 241 CYS A CA 1
ATOM 1804 C C . CYS A 1 241 ? 17.260 23.148 -26.397 1.00 94.00 241 CYS A C 1
ATOM 1806 O O . CYS A 1 241 ? 17.816 23.866 -25.555 1.00 94.00 241 CYS A O 1
ATOM 1808 N N . PRO A 1 242 ? 16.153 23.546 -27.054 1.00 93.81 242 PRO A N 1
ATOM 1809 C CA . PRO A 1 242 ? 15.575 24.872 -26.882 1.00 93.81 242 PRO A CA 1
ATOM 1810 C C . PRO A 1 242 ? 15.012 25.062 -25.469 1.00 93.81 242 PRO A C 1
ATOM 1812 O O . PRO A 1 242 ? 14.548 24.117 -24.826 1.00 93.81 242 PRO A O 1
ATOM 1815 N N . ALA A 1 243 ? 15.008 26.308 -24.990 1.00 91.75 243 ALA A N 1
ATOM 1816 C CA . ALA A 1 243 ? 14.416 26.647 -23.699 1.00 91.75 243 ALA A CA 1
ATOM 1817 C C . ALA A 1 243 ? 12.932 26.231 -23.633 1.00 91.75 243 ALA A C 1
ATOM 1819 O O . ALA A 1 243 ? 12.172 26.442 -24.576 1.00 91.75 243 ALA A O 1
ATOM 1820 N N . GLY A 1 244 ? 12.515 25.651 -22.503 1.00 89.38 244 GLY A N 1
ATOM 1821 C CA . GLY A 1 244 ? 11.163 25.103 -22.327 1.00 89.38 244 GLY A CA 1
ATOM 1822 C C . GLY A 1 244 ? 10.994 23.645 -22.775 1.00 89.38 244 GLY A C 1
ATOM 1823 O O . GLY A 1 244 ? 9.908 23.092 -22.609 1.00 89.38 244 GLY A O 1
ATOM 1824 N N . SER A 1 245 ? 12.054 23.014 -23.284 1.00 91.75 245 SER A N 1
ATOM 1825 C CA . SER A 1 245 ? 12.112 21.580 -23.586 1.00 91.75 245 SER A CA 1
ATOM 1826 C C . SER A 1 245 ? 13.349 20.938 -22.956 1.00 91.75 245 SER A C 1
ATOM 1828 O O . SER A 1 245 ? 14.281 21.634 -22.545 1.00 91.75 245 SER A O 1
ATOM 1830 N N . TYR A 1 246 ? 13.362 19.611 -22.865 1.00 91.19 246 TYR A N 1
ATOM 1831 C CA . TYR A 1 246 ? 14.533 18.836 -22.460 1.00 91.19 246 TYR A CA 1
ATOM 1832 C C . TYR A 1 246 ? 14.817 17.726 -23.473 1.00 91.19 246 TYR A C 1
ATOM 1834 O O . TYR A 1 246 ? 13.909 17.212 -24.127 1.00 91.19 246 TYR A O 1
ATOM 1842 N N . CYS A 1 247 ? 16.096 17.387 -23.623 1.00 91.31 247 CYS A N 1
ATOM 1843 C CA . CYS A 1 247 ? 16.574 16.467 -24.645 1.00 91.31 247 CYS A CA 1
ATOM 1844 C C . CYS A 1 247 ? 17.458 15.403 -23.996 1.00 91.31 247 CYS A C 1
ATOM 1846 O O . CYS A 1 247 ? 18.561 15.679 -23.516 1.00 91.31 247 CYS A O 1
ATOM 1848 N N . GLN A 1 248 ? 16.944 14.182 -23.947 1.00 89.62 248 GLN A N 1
ATOM 1849 C CA . GLN A 1 248 ? 17.652 13.022 -23.414 1.00 89.62 248 GLN A CA 1
ATOM 1850 C C . GLN A 1 248 ? 18.749 12.557 -24.387 1.00 89.62 248 GLN A C 1
ATOM 1852 O O . GLN A 1 248 ? 18.732 12.949 -25.555 1.00 89.62 248 GLN A O 1
ATOM 1857 N N . PRO A 1 249 ? 19.717 11.736 -23.942 1.00 88.75 249 PRO A N 1
ATOM 1858 C CA . PRO A 1 249 ? 20.644 11.083 -24.857 1.00 88.75 249 PRO A CA 1
ATOM 1859 C C . PRO A 1 249 ? 19.879 10.350 -25.958 1.00 88.75 249 PRO A C 1
ATOM 1861 O O . PRO A 1 249 ? 18.954 9.594 -25.672 1.00 88.75 249 PRO A O 1
ATOM 1864 N N . GLY A 1 250 ? 20.255 10.608 -27.205 1.00 88.69 250 GLY A N 1
ATOM 1865 C CA . GLY A 1 250 ? 19.578 10.060 -28.373 1.00 88.69 250 GLY A CA 1
ATOM 1866 C C . GLY A 1 250 ? 18.239 10.715 -28.717 1.00 88.69 250 GLY A C 1
ATOM 1867 O O . GLY A 1 250 ? 17.497 10.148 -29.504 1.00 88.69 250 GLY A O 1
ATOM 1868 N N . ALA A 1 251 ? 17.903 11.894 -28.183 1.00 90.12 251 ALA A N 1
ATOM 1869 C CA . ALA A 1 251 ? 16.675 12.589 -28.566 1.00 90.12 251 ALA A CA 1
ATOM 1870 C C . ALA A 1 251 ? 16.693 13.010 -30.048 1.00 90.12 251 ALA A C 1
ATOM 1872 O O . ALA A 1 251 ? 17.578 13.743 -30.492 1.00 90.12 251 ALA A O 1
ATOM 1873 N N . ALA A 1 252 ? 15.678 12.589 -30.806 1.00 87.81 252 ALA A N 1
ATOM 1874 C CA . ALA A 1 252 ? 15.464 13.034 -32.186 1.00 87.81 252 ALA A CA 1
ATOM 1875 C C . ALA A 1 252 ? 14.671 14.353 -32.260 1.00 87.81 252 ALA A C 1
ATOM 1877 O O . ALA A 1 252 ? 14.870 15.178 -33.147 1.00 87.81 252 ALA A O 1
ATOM 1878 N N . THR A 1 253 ? 13.791 14.579 -31.284 1.00 89.88 253 THR A N 1
ATOM 1879 C CA . THR A 1 253 ? 12.971 15.787 -31.150 1.00 89.88 253 THR A CA 1
ATOM 1880 C C . THR A 1 253 ? 13.001 16.278 -29.704 1.00 89.88 253 THR A C 1
ATOM 1882 O O . THR A 1 253 ? 13.052 15.451 -28.790 1.00 89.88 253 THR A O 1
ATOM 1885 N N . PRO A 1 254 ? 12.942 17.597 -29.460 1.00 90.81 254 PRO A N 1
ATOM 1886 C CA . PRO A 1 254 ? 12.910 18.135 -28.106 1.00 90.81 254 PRO A CA 1
ATOM 1887 C C . PRO A 1 254 ? 11.584 17.798 -27.410 1.00 90.81 254 PRO A C 1
ATOM 1889 O O . PRO A 1 254 ? 10.509 18.030 -27.965 1.00 90.81 254 PRO A O 1
ATOM 1892 N N . THR A 1 255 ? 11.650 17.284 -26.180 1.00 88.88 255 THR A N 1
ATOM 1893 C CA . THR A 1 255 ? 10.452 16.955 -25.395 1.00 88.88 255 THR A CA 1
ATOM 1894 C C . THR A 1 255 ? 9.976 18.195 -24.639 1.00 88.88 255 THR A C 1
ATOM 1896 O O . THR A 1 255 ? 10.745 18.741 -23.838 1.00 88.88 255 THR A O 1
ATOM 1899 N N . PRO A 1 256 ? 8.730 18.662 -24.846 1.00 89.94 256 PRO A N 1
ATOM 1900 C CA . PRO A 1 256 ? 8.226 19.849 -24.169 1.00 89.94 256 PRO A CA 1
ATOM 1901 C C . PRO A 1 256 ? 8.079 19.592 -22.667 1.00 89.94 256 PRO A C 1
ATOM 1903 O O . PRO A 1 256 ? 7.552 18.562 -22.246 1.00 89.94 256 PRO A O 1
ATOM 1906 N N . CYS A 1 257 ? 8.518 20.546 -21.849 1.00 88.44 257 CYS A N 1
ATOM 1907 C CA . CYS A 1 257 ? 8.384 20.439 -20.402 1.00 88.44 257 CYS A CA 1
ATOM 1908 C C . CYS A 1 257 ? 6.941 20.681 -19.949 1.00 88.44 257 CYS A C 1
ATOM 1910 O O . CYS A 1 257 ? 6.220 21.513 -20.510 1.00 88.44 257 CYS A O 1
ATOM 1912 N N . LEU A 1 258 ? 6.530 19.997 -18.879 1.00 85.94 258 LEU A N 1
ATOM 1913 C CA . LEU A 1 258 ? 5.224 20.220 -18.259 1.00 85.94 258 LEU A CA 1
ATOM 1914 C C . LEU A 1 258 ? 5.056 21.676 -17.788 1.00 85.94 258 LEU A C 1
ATOM 1916 O O . LEU A 1 258 ? 6.006 22.354 -17.385 1.00 85.94 258 LEU A O 1
ATOM 1920 N N . THR A 1 259 ? 3.816 22.170 -17.798 1.00 83.50 259 THR A N 1
ATOM 1921 C CA . THR A 1 259 ? 3.499 23.518 -17.309 1.00 83.50 259 THR A CA 1
ATOM 1922 C C . THR A 1 259 ? 3.927 23.663 -15.844 1.00 83.50 259 THR A C 1
ATOM 1924 O O . THR A 1 259 ? 3.460 22.923 -14.982 1.00 83.50 259 THR A O 1
ATOM 1927 N N . GLY A 1 260 ? 4.811 24.625 -15.555 1.00 80.88 260 GLY A N 1
ATOM 1928 C CA . GLY A 1 260 ? 5.381 24.839 -14.217 1.00 80.88 260 GLY A CA 1
ATOM 1929 C C . GLY A 1 260 ? 6.681 24.074 -13.922 1.00 80.88 260 GLY A C 1
ATOM 1930 O O . GLY A 1 260 ? 7.192 24.174 -12.804 1.00 80.88 260 GLY A O 1
ATOM 1931 N N . SER A 1 261 ? 7.235 23.350 -14.898 1.00 87.31 261 SER A N 1
ATOM 1932 C CA . SER A 1 261 ? 8.603 22.815 -14.861 1.00 87.31 261 SER A CA 1
ATOM 1933 C C . SER A 1 261 ? 9.638 23.874 -15.268 1.00 87.31 261 SER A C 1
ATOM 1935 O O . SER A 1 261 ? 9.335 24.815 -16.005 1.00 87.31 261 SER A O 1
ATOM 1937 N N . ARG A 1 262 ? 10.884 23.729 -14.797 1.00 88.50 262 ARG A N 1
ATOM 1938 C CA . ARG A 1 262 ? 12.020 24.580 -15.191 1.00 88.50 262 ARG A CA 1
ATOM 1939 C C . ARG A 1 262 ? 12.973 23.807 -16.103 1.00 88.50 262 ARG A C 1
ATOM 1941 O O . ARG A 1 262 ? 13.614 22.869 -15.644 1.00 88.50 262 ARG A O 1
ATOM 1948 N N . CYS A 1 263 ? 13.110 24.274 -17.344 1.00 90.25 263 CYS A N 1
ATOM 1949 C CA . CYS A 1 263 ? 13.989 23.696 -18.365 1.00 90.25 263 CYS A CA 1
ATOM 1950 C C . CYS A 1 263 ? 14.780 24.806 -19.078 1.00 90.25 263 CYS A C 1
ATOM 1952 O O . CYS A 1 263 ? 14.266 25.404 -20.031 1.00 90.25 263 CYS A O 1
ATOM 1954 N N . PRO A 1 264 ? 15.979 25.173 -18.581 1.00 91.75 264 PRO A N 1
ATOM 1955 C CA . PRO A 1 264 ? 16.877 26.075 -19.302 1.00 91.75 264 PRO A CA 1
ATOM 1956 C C . PRO A 1 264 ? 17.338 25.479 -20.642 1.00 91.75 264 PRO A C 1
ATOM 1958 O O . PRO A 1 264 ? 17.211 24.279 -20.880 1.00 91.75 264 PRO A O 1
ATOM 1961 N N . GLU A 1 265 ? 17.897 26.319 -21.507 1.00 93.06 265 GLU A N 1
ATOM 1962 C CA . GLU A 1 265 ? 18.530 25.875 -22.753 1.00 93.06 265 GLU A CA 1
ATOM 1963 C C . GLU A 1 265 ? 19.614 24.816 -22.469 1.00 93.06 265 GLU A C 1
ATOM 1965 O O . GLU A 1 265 ? 20.390 24.952 -21.520 1.00 93.06 265 GLU A O 1
ATOM 1970 N N . GLY A 1 266 ? 19.625 23.732 -23.249 1.00 89.88 266 GLY A N 1
ATOM 1971 C CA . GLY A 1 266 ? 20.543 22.602 -23.057 1.00 89.88 266 GLY A CA 1
ATOM 1972 C C . GLY A 1 266 ? 20.173 21.626 -21.927 1.00 89.88 266 GLY A C 1
ATOM 1973 O O . GLY A 1 266 ? 21.019 20.847 -21.487 1.00 89.88 266 GLY A O 1
ATOM 1974 N N . SER A 1 267 ? 18.932 21.645 -21.429 1.00 90.25 267 SER A N 1
ATOM 1975 C CA . SER A 1 267 ? 18.478 20.706 -20.388 1.00 90.25 267 SER A CA 1
ATOM 1976 C C . SER A 1 267 ? 18.379 19.265 -20.893 1.00 90.25 267 SER A C 1
ATOM 1978 O O . SER A 1 267 ? 17.832 19.013 -21.964 1.00 90.25 267 SER A O 1
ATOM 1980 N N . SER A 1 268 ? 18.841 18.304 -20.086 1.00 88.06 268 SER A N 1
ATOM 1981 C CA . SER A 1 268 ? 18.703 16.858 -20.358 1.00 88.06 268 SER A CA 1
ATOM 1982 C C . SER A 1 268 ? 17.540 16.187 -19.622 1.00 88.06 268 SER A C 1
ATOM 1984 O O . SER A 1 268 ? 17.139 15.083 -19.978 1.00 88.06 268 SER A O 1
ATOM 1986 N N . TYR A 1 269 ? 16.978 16.864 -18.623 1.00 87.38 269 TYR A N 1
ATOM 1987 C CA . TYR A 1 269 ? 15.859 16.408 -17.804 1.00 87.38 269 TYR A CA 1
ATOM 1988 C C . TYR A 1 269 ? 14.960 17.595 -17.441 1.00 87.38 269 TYR A C 1
ATOM 1990 O O . TYR A 1 269 ? 15.398 18.747 -17.486 1.00 87.38 269 TYR A O 1
ATOM 1998 N N . GLU A 1 270 ? 13.719 17.326 -17.037 1.00 87.88 270 GLU A N 1
ATOM 1999 C CA . GLU A 1 270 ? 12.807 18.353 -16.527 1.00 87.88 270 GLU A CA 1
ATOM 2000 C C . GLU A 1 270 ? 12.822 18.437 -14.995 1.00 87.88 270 GLU A C 1
ATOM 2002 O O . GLU A 1 270 ? 12.794 17.425 -14.308 1.00 87.88 270 GLU A O 1
ATOM 2007 N N . LEU A 1 271 ? 12.815 19.646 -14.424 1.00 85.62 271 LEU A N 1
ATOM 2008 C CA . LEU A 1 271 ? 12.627 19.826 -12.980 1.00 85.62 271 LEU A CA 1
ATOM 2009 C C . LEU A 1 271 ? 11.202 20.309 -12.686 1.00 85.62 271 LEU A C 1
ATOM 2011 O O . LEU A 1 271 ? 10.890 21.488 -12.881 1.00 85.62 271 LEU A O 1
ATOM 2015 N N . PHE A 1 272 ? 10.345 19.415 -12.188 1.00 86.62 272 PHE A N 1
ATOM 2016 C CA . PHE A 1 272 ? 8.945 19.728 -11.892 1.00 86.62 272 PHE A CA 1
ATOM 2017 C C . PHE A 1 272 ? 8.779 20.398 -10.516 1.00 86.62 272 PHE A C 1
ATOM 2019 O O . PHE A 1 272 ? 8.849 19.752 -9.470 1.00 86.62 272 PHE A O 1
ATOM 2026 N N . LEU A 1 273 ? 8.551 21.718 -10.503 1.00 87.19 273 LEU A N 1
ATOM 2027 C CA . LEU A 1 273 ? 8.551 22.530 -9.275 1.00 87.19 273 LEU A CA 1
ATOM 2028 C C . LEU A 1 273 ? 7.185 22.629 -8.578 1.00 87.19 273 LEU A C 1
ATOM 2030 O O . LEU A 1 273 ? 7.135 22.932 -7.384 1.00 87.19 273 LEU A O 1
ATOM 2034 N N . ILE A 1 274 ? 6.074 22.369 -9.280 1.00 88.38 274 ILE A N 1
ATOM 2035 C CA . ILE A 1 274 ? 4.715 22.493 -8.718 1.00 88.38 274 ILE A CA 1
ATOM 2036 C C . ILE A 1 274 ? 4.538 21.673 -7.429 1.00 88.38 274 ILE A C 1
ATOM 2038 O O . ILE A 1 274 ? 4.071 22.242 -6.440 1.00 88.38 274 ILE A O 1
ATOM 2042 N N . PRO A 1 275 ? 4.930 20.385 -7.361 1.00 87.50 275 PRO A N 1
ATOM 2043 C CA . PRO A 1 275 ? 4.737 19.590 -6.153 1.00 87.50 275 PRO A CA 1
ATOM 2044 C C . PRO A 1 275 ? 5.533 20.111 -4.960 1.00 87.50 275 PRO A C 1
ATOM 2046 O O . PRO A 1 275 ? 5.070 20.012 -3.829 1.00 87.50 275 PRO A O 1
ATOM 2049 N N . ILE A 1 276 ? 6.699 20.714 -5.204 1.00 88.75 276 ILE A N 1
ATOM 2050 C CA . ILE A 1 276 ? 7.535 21.329 -4.166 1.00 88.75 276 ILE A CA 1
ATOM 2051 C C . ILE A 1 276 ? 6.846 22.578 -3.619 1.00 88.75 276 ILE A C 1
ATOM 2053 O O . ILE A 1 276 ? 6.776 22.766 -2.408 1.00 88.75 276 ILE A O 1
ATOM 2057 N N . ILE A 1 277 ? 6.290 23.415 -4.498 1.00 89.56 277 ILE A N 1
ATOM 2058 C CA . ILE A 1 277 ? 5.523 24.597 -4.091 1.00 89.56 277 ILE A CA 1
ATOM 2059 C C . ILE A 1 277 ? 4.297 24.169 -3.278 1.00 89.56 277 ILE A C 1
ATOM 2061 O O . ILE A 1 277 ? 4.046 24.732 -2.214 1.00 89.56 277 ILE A O 1
ATOM 2065 N N . ILE A 1 278 ? 3.564 23.147 -3.734 1.00 89.62 278 ILE A N 1
ATOM 2066 C CA . ILE A 1 278 ? 2.417 22.586 -3.006 1.00 89.62 278 ILE A CA 1
ATOM 2067 C C . ILE A 1 278 ? 2.853 22.070 -1.633 1.00 89.62 278 ILE A C 1
ATOM 2069 O O . ILE A 1 278 ? 2.210 22.407 -0.641 1.00 89.62 278 ILE A O 1
ATOM 2073 N N . LEU A 1 279 ? 3.945 21.305 -1.559 1.00 91.38 279 LEU A N 1
ATOM 2074 C CA . LEU A 1 279 ? 4.501 20.792 -0.308 1.00 91.38 279 LEU A CA 1
ATOM 2075 C C . LEU A 1 279 ? 4.825 21.937 0.663 1.00 91.38 279 LEU A C 1
ATOM 2077 O O . LEU A 1 279 ? 4.338 21.938 1.789 1.00 91.38 279 LEU A O 1
ATOM 2081 N N . ILE A 1 280 ? 5.556 22.959 0.205 1.00 90.31 280 ILE A N 1
ATOM 2082 C CA . ILE A 1 280 ? 5.918 24.126 1.023 1.00 90.31 280 ILE A CA 1
ATOM 2083 C C . ILE A 1 280 ? 4.666 24.867 1.502 1.00 90.31 280 ILE A C 1
ATOM 2085 O O . ILE A 1 280 ? 4.578 25.223 2.675 1.00 90.31 280 ILE A O 1
ATOM 2089 N N . ILE A 1 281 ? 3.679 25.096 0.628 1.00 91.19 281 ILE A N 1
ATOM 2090 C CA . ILE A 1 281 ? 2.418 25.751 1.005 1.00 91.19 281 ILE A CA 1
ATOM 2091 C C . ILE A 1 281 ? 1.696 24.932 2.077 1.00 91.19 281 ILE A C 1
ATOM 2093 O O . ILE A 1 281 ? 1.258 25.490 3.083 1.00 91.19 281 ILE A O 1
ATOM 2097 N N . VAL A 1 282 ? 1.584 23.617 1.886 1.00 89.12 282 VAL A N 1
ATOM 2098 C CA . VAL A 1 282 ? 0.950 22.699 2.838 1.00 89.12 282 VAL A CA 1
ATOM 2099 C C . VAL A 1 282 ? 1.668 22.735 4.186 1.00 89.12 282 VAL A C 1
ATOM 2101 O O . VAL A 1 282 ? 1.011 22.913 5.213 1.00 89.12 282 VAL A O 1
ATOM 2104 N N . ASP A 1 283 ? 2.994 22.650 4.198 1.00 88.62 283 ASP A N 1
ATOM 2105 C CA . ASP A 1 283 ? 3.792 22.658 5.423 1.00 88.62 283 ASP A CA 1
ATOM 2106 C C . ASP A 1 283 ? 3.705 24.000 6.148 1.00 88.62 283 ASP A C 1
ATOM 2108 O O . ASP A 1 283 ? 3.495 24.040 7.364 1.00 88.62 283 ASP A O 1
ATOM 2112 N N . VAL A 1 284 ? 3.765 25.116 5.415 1.00 89.12 284 VAL A N 1
ATOM 2113 C CA . VAL A 1 284 ? 3.568 26.459 5.975 1.00 89.12 284 VAL A CA 1
ATOM 2114 C C . VAL A 1 284 ? 2.168 26.590 6.569 1.00 89.12 284 VAL A C 1
ATOM 2116 O O . VAL A 1 284 ? 2.033 27.077 7.692 1.00 89.12 284 VAL A O 1
ATOM 2119 N N . LEU A 1 285 ? 1.121 26.121 5.885 1.00 88.56 285 LEU A N 1
ATOM 2120 C CA . LEU A 1 285 ? -0.250 26.136 6.405 1.00 88.56 285 LEU A CA 1
ATOM 2121 C C . LEU A 1 285 ? -0.402 25.256 7.653 1.00 88.56 285 LEU A C 1
ATOM 2123 O O . LEU A 1 285 ? -1.065 25.665 8.610 1.00 88.56 285 LEU A O 1
ATOM 2127 N N . LEU A 1 286 ? 0.232 24.081 7.689 1.00 84.12 286 LEU A N 1
ATOM 2128 C CA . LEU A 1 286 ? 0.233 23.191 8.853 1.00 84.12 286 LEU A CA 1
ATOM 2129 C C . LEU A 1 286 ? 0.942 23.838 10.048 1.00 84.12 286 LEU A C 1
ATOM 2131 O O . LEU A 1 286 ? 0.406 23.838 11.163 1.00 84.12 286 LEU A O 1
ATOM 2135 N N . VAL A 1 287 ? 2.113 24.439 9.828 1.00 85.06 287 VAL A N 1
ATOM 2136 C CA . VAL A 1 287 ? 2.882 25.150 10.858 1.00 85.06 287 VAL A CA 1
ATOM 2137 C C . VAL A 1 287 ? 2.122 26.380 11.351 1.00 85.06 287 VAL A C 1
ATOM 2139 O O . VAL A 1 287 ? 1.940 26.537 12.561 1.00 85.06 287 VAL A O 1
ATOM 2142 N N . MET A 1 288 ? 1.593 27.208 10.449 1.00 86.00 288 MET A N 1
ATOM 2143 C CA . MET A 1 288 ? 0.773 28.372 10.791 1.00 86.00 288 MET A CA 1
ATOM 2144 C C . MET A 1 288 ? -0.481 27.962 11.562 1.00 86.00 288 MET A C 1
ATOM 2146 O O . MET A 1 288 ? -0.774 28.542 12.607 1.00 86.00 288 MET A O 1
ATOM 2150 N N . GLY A 1 289 ? -1.180 26.911 11.130 1.00 82.69 289 GLY A N 1
ATOM 2151 C CA . GLY A 1 289 ? -2.322 26.346 11.846 1.00 82.69 289 GLY A CA 1
ATOM 2152 C C . GLY A 1 289 ? -1.953 25.870 13.254 1.00 82.69 289 GLY A C 1
ATOM 2153 O O . GLY A 1 289 ? -2.681 26.131 14.217 1.00 82.69 289 GLY A O 1
ATOM 2154 N N . MET A 1 290 ? -0.790 25.232 13.419 1.00 81.25 290 MET A N 1
ATOM 2155 C CA . MET A 1 290 ? -0.276 24.824 14.728 1.00 81.25 290 MET A CA 1
ATOM 2156 C C . MET A 1 290 ? 0.082 26.017 15.623 1.00 81.25 290 MET A C 1
ATOM 2158 O O . MET A 1 290 ? -0.249 25.993 16.813 1.00 81.25 290 MET A O 1
ATOM 2162 N N . ILE A 1 291 ? 0.706 27.063 15.075 1.00 82.94 291 ILE A N 1
ATOM 2163 C CA . ILE A 1 291 ? 1.050 28.293 15.799 1.00 82.94 291 ILE A CA 1
ATOM 2164 C C . ILE A 1 291 ? -0.221 29.031 16.221 1.00 82.94 291 ILE A C 1
ATOM 2166 O O . ILE A 1 291 ? -0.390 29.304 17.410 1.00 82.94 291 ILE A O 1
ATOM 2170 N N . VAL A 1 292 ? -1.151 29.281 15.294 1.00 83.81 292 VAL A N 1
ATOM 2171 C CA . VAL A 1 292 ? -2.446 29.928 15.565 1.00 83.81 292 VAL A CA 1
ATOM 2172 C C . VAL A 1 292 ? -3.213 29.155 16.629 1.00 83.81 292 VAL A C 1
ATOM 2174 O O . VAL A 1 292 ? -3.729 29.752 17.571 1.00 83.81 292 VAL A O 1
ATOM 2177 N N . TYR A 1 293 ? -3.235 27.824 16.553 1.00 78.44 293 TYR A N 1
ATOM 2178 C CA . TYR A 1 293 ? -3.853 26.992 17.580 1.00 78.44 293 TYR A CA 1
ATOM 2179 C C . TYR A 1 293 ? -3.166 27.140 18.944 1.00 78.44 293 TYR A C 1
ATOM 2181 O O . TYR A 1 293 ? -3.841 27.303 19.958 1.00 78.44 293 TYR A O 1
ATOM 2189 N N . LYS A 1 294 ? -1.828 27.115 18.996 1.00 80.88 294 LYS A N 1
ATOM 2190 C CA . LYS A 1 294 ? -1.056 27.263 20.243 1.00 80.88 294 LYS A CA 1
ATOM 2191 C C . LYS A 1 294 ? -1.268 28.642 20.873 1.00 80.88 294 LYS A C 1
ATOM 2193 O O . LYS A 1 294 ? -1.397 28.745 22.092 1.00 80.88 294 LYS A O 1
ATOM 2198 N N . VAL A 1 295 ? -1.352 29.684 20.047 1.00 81.88 295 VAL A N 1
ATOM 2199 C CA . VAL A 1 295 ? -1.661 31.058 20.456 1.00 81.88 295 VAL A CA 1
ATOM 2200 C C . VAL A 1 295 ? -3.102 31.154 20.952 1.00 81.88 295 VAL A C 1
ATOM 2202 O O . VAL A 1 295 ? -3.318 31.607 22.073 1.00 81.88 295 VAL A O 1
ATOM 2205 N N . ARG A 1 296 ? -4.085 30.655 20.193 1.00 80.12 296 ARG A N 1
ATOM 2206 C CA . ARG A 1 296 ? -5.505 30.662 20.575 1.00 80.12 296 ARG A CA 1
ATOM 2207 C C . ARG A 1 296 ? -5.749 29.890 21.865 1.00 80.12 296 ARG A C 1
ATOM 2209 O O . ARG A 1 296 ? -6.457 30.390 22.729 1.00 80.12 296 ARG A O 1
ATOM 2216 N N . ARG A 1 297 ? -5.107 28.732 22.037 1.00 74.62 297 ARG A N 1
ATOM 2217 C CA . ARG A 1 297 ? -5.147 27.960 23.282 1.00 74.62 297 ARG A CA 1
ATOM 2218 C C . ARG A 1 297 ? -4.538 28.746 24.440 1.00 74.62 297 ARG A C 1
ATOM 2220 O O . ARG A 1 297 ? -5.184 28.877 25.464 1.00 74.62 297 ARG A O 1
ATOM 2227 N N . ARG A 1 298 ? -3.366 29.371 24.266 1.00 75.44 298 ARG A N 1
ATOM 2228 C CA . ARG A 1 298 ? -2.790 30.261 25.294 1.00 75.44 298 ARG A CA 1
ATOM 2229 C C . ARG A 1 298 ? -3.705 31.437 25.642 1.00 75.44 298 ARG A C 1
ATOM 2231 O O . ARG A 1 298 ? -3.753 31.832 26.802 1.00 75.44 298 ARG A O 1
ATOM 2238 N N . PHE A 1 299 ? -4.407 32.013 24.667 1.00 73.38 299 PHE A N 1
ATOM 2239 C CA . PHE A 1 299 ? -5.382 33.077 24.907 1.00 73.38 299 PHE A CA 1
ATOM 2240 C C . PHE A 1 299 ? -6.625 32.567 25.635 1.00 73.38 299 PHE A C 1
ATOM 2242 O O . PHE A 1 299 ? -7.067 33.231 26.565 1.00 73.38 299 PHE A O 1
ATOM 2249 N N . GLN A 1 300 ? -7.144 31.394 25.270 1.00 69.25 300 GLN A N 1
ATOM 2250 C CA . GLN A 1 300 ? -8.258 30.738 25.958 1.00 69.25 300 GLN A CA 1
ATOM 2251 C C . GLN A 1 300 ? -7.883 30.346 27.387 1.00 69.25 300 GLN A C 1
ATOM 2253 O O . GLN A 1 300 ? -8.639 30.650 28.297 1.00 69.25 300 GLN A O 1
ATOM 2258 N N . ASP A 1 301 ? -6.695 29.784 27.609 1.00 65.19 301 ASP A N 1
ATOM 2259 C CA . ASP A 1 301 ? -6.172 29.470 28.941 1.00 65.19 301 ASP A CA 1
ATOM 2260 C C . ASP A 1 301 ? -5.990 30.760 29.764 1.00 65.19 301 ASP A C 1
ATOM 2262 O O . ASP A 1 301 ? -6.344 30.813 30.938 1.00 65.19 301 ASP A O 1
ATOM 2266 N N . ARG A 1 302 ? -5.514 31.855 29.146 1.00 66.19 302 ARG A N 1
ATOM 2267 C CA . ARG A 1 302 ? -5.442 33.182 29.788 1.00 66.19 302 ARG A CA 1
ATOM 2268 C C . ARG A 1 302 ? -6.821 33.774 30.087 1.00 66.19 302 ARG A C 1
ATOM 2270 O O . ARG A 1 302 ? -6.967 34.412 31.124 1.00 66.19 302 ARG A O 1
ATOM 2277 N N . GLN A 1 303 ? -7.811 33.602 29.211 1.00 61.12 303 GLN A N 1
ATOM 2278 C CA . GLN A 1 303 ? -9.187 34.062 29.425 1.00 61.12 303 GLN A CA 1
ATOM 2279 C C . GLN A 1 303 ? -9.897 33.233 30.493 1.00 61.12 303 GLN A C 1
ATOM 2281 O O . GLN A 1 303 ? -10.545 33.819 31.348 1.00 61.12 303 GLN A O 1
ATOM 2286 N N . ALA A 1 304 ? -9.727 31.911 30.499 1.00 55.47 304 ALA A N 1
ATOM 2287 C CA . ALA A 1 304 ? -10.242 31.017 31.530 1.00 55.47 304 ALA A CA 1
ATOM 2288 C C . ALA A 1 304 ? -9.607 31.331 32.893 1.00 55.47 304 ALA A C 1
ATOM 2290 O O . ALA A 1 304 ? -10.323 31.478 33.878 1.00 55.47 304 ALA A O 1
ATOM 2291 N N . ASN A 1 305 ? -8.291 31.569 32.935 1.00 54.44 305 ASN A N 1
ATOM 2292 C CA . ASN A 1 305 ? -7.599 31.998 34.153 1.00 54.44 305 ASN A CA 1
ATOM 2293 C C . ASN A 1 305 ? -8.001 33.417 34.596 1.00 54.44 305 ASN A C 1
ATOM 2295 O O . ASN A 1 305 ? -8.051 33.683 35.791 1.00 54.44 305 ASN A O 1
ATOM 2299 N N . LYS A 1 306 ? -8.320 34.332 33.665 1.00 50.59 306 LYS A N 1
ATOM 2300 C CA . LYS A 1 306 ? -8.869 35.664 33.991 1.00 50.59 306 LYS A CA 1
ATOM 2301 C C . LYS A 1 306 ? -10.323 35.603 34.466 1.00 50.59 306 LYS A C 1
ATOM 2303 O O . LYS A 1 306 ? -10.673 36.344 35.375 1.00 50.59 306 LYS A O 1
ATOM 2308 N N . ALA A 1 307 ? -11.150 34.730 33.893 1.00 49.06 307 ALA A N 1
ATOM 2309 C CA . ALA A 1 307 ? -12.535 34.511 34.307 1.00 49.06 307 ALA A CA 1
ATOM 2310 C C . ALA A 1 307 ? -12.610 33.844 35.689 1.00 49.06 307 ALA A C 1
ATOM 2312 O O . ALA A 1 307 ? -13.429 34.241 36.508 1.00 49.06 307 ALA A O 1
ATOM 2313 N N . ALA A 1 308 ? -11.694 32.916 35.988 1.00 47.12 308 ALA A N 1
ATOM 2314 C CA . ALA A 1 308 ? -11.522 32.339 37.322 1.00 47.12 308 ALA A CA 1
ATOM 2315 C C . ALA A 1 308 ? -10.940 33.332 38.355 1.00 47.12 308 ALA A C 1
ATOM 2317 O O . ALA A 1 308 ? -11.030 33.088 39.555 1.00 47.12 308 ALA A O 1
ATOM 2318 N N . ALA A 1 309 ? -10.354 34.450 37.907 1.00 41.12 309 ALA A N 1
ATOM 2319 C CA . ALA A 1 309 ? -9.779 35.499 38.755 1.00 41.12 309 ALA A CA 1
ATOM 2320 C C . ALA A 1 309 ? -10.662 36.761 38.883 1.00 41.12 309 ALA A C 1
ATOM 2322 O O . ALA A 1 309 ? -10.262 37.712 39.557 1.00 41.12 309 ALA A O 1
ATOM 2323 N N . ALA A 1 310 ? -11.840 36.799 38.251 1.00 37.06 310 ALA A N 1
ATOM 2324 C CA . ALA A 1 310 ? -12.765 37.928 38.340 1.00 37.06 310 ALA A CA 1
ATOM 2325 C C . ALA A 1 310 ? -13.650 37.807 39.602 1.00 37.06 310 ALA A C 1
ATOM 2327 O O . ALA A 1 310 ? -14.269 36.762 39.804 1.00 37.06 310 ALA A O 1
ATOM 2328 N N . PRO A 1 311 ? -13.745 38.840 40.462 1.00 38.38 311 PRO A N 1
ATOM 2329 C CA . PRO A 1 311 ? -14.576 38.776 41.661 1.00 38.38 311 PRO A CA 1
ATOM 2330 C C . PRO A 1 311 ? -16.064 38.846 41.286 1.00 38.38 311 PRO A C 1
ATOM 2332 O O . PRO A 1 311 ? -16.500 39.769 40.595 1.00 38.38 311 PRO A O 1
ATOM 2335 N N . ALA A 1 312 ? -16.855 37.880 41.756 1.00 38.19 312 ALA A N 1
ATOM 2336 C CA . ALA A 1 312 ? -18.312 37.932 41.676 1.00 38.19 312 ALA A CA 1
ATOM 2337 C C . ALA A 1 312 ? -18.849 39.104 42.524 1.00 38.19 312 ALA A C 1
ATOM 2339 O O . ALA A 1 312 ? -18.439 39.293 43.670 1.00 38.19 312 ALA A O 1
ATOM 2340 N N . ARG A 1 313 ? -19.769 39.900 41.961 1.00 32.25 313 ARG A N 1
ATOM 2341 C CA . ARG A 1 313 ? -20.516 40.936 42.697 1.00 32.25 313 ARG A CA 1
ATOM 2342 C C . ARG A 1 313 ? -21.440 40.269 43.734 1.00 32.25 313 ARG A C 1
ATOM 2344 O O . ARG A 1 313 ? -22.148 39.338 43.353 1.00 32.25 313 ARG A O 1
ATOM 2351 N N . PRO A 1 314 ? -21.484 40.729 44.998 1.00 31.23 314 PRO A N 1
ATOM 2352 C CA . PRO A 1 314 ? -22.326 40.120 46.026 1.00 31.23 314 PRO A CA 1
ATOM 2353 C C . PRO A 1 314 ? -23.719 40.780 46.098 1.00 31.23 314 PRO A C 1
ATOM 2355 O O . PRO A 1 314 ? -23.834 41.977 45.819 1.00 31.23 314 PRO A O 1
ATOM 2358 N N . PRO A 1 315 ? -24.771 40.065 46.541 1.00 32.62 315 PRO A N 1
ATOM 2359 C CA . PRO A 1 315 ? -25.881 40.666 47.266 1.00 32.62 315 PRO A CA 1
ATOM 2360 C C . PRO A 1 315 ? -25.521 40.846 48.758 1.00 32.62 315 PRO A C 1
ATOM 2362 O O . PRO A 1 315 ? -24.567 40.267 49.271 1.00 32.62 315 PRO A O 1
ATOM 2365 N N . LEU A 1 316 ? -26.263 41.728 49.423 1.00 32.78 316 LEU A N 1
ATOM 2366 C CA . LEU A 1 316 ? -25.960 42.381 50.702 1.00 32.78 316 LEU A CA 1
ATOM 2367 C C . LEU A 1 316 ? -25.802 41.473 51.949 1.00 32.78 316 LEU A C 1
ATOM 2369 O O . LEU A 1 316 ? -26.583 40.559 52.171 1.00 32.78 316 LEU A O 1
ATOM 2373 N N . ALA A 1 317 ? -24.858 41.908 52.803 1.00 30.69 317 ALA A N 1
ATOM 2374 C CA . ALA A 1 317 ? -24.787 41.854 54.277 1.00 30.69 317 ALA A CA 1
ATOM 2375 C C . ALA A 1 317 ? -24.676 40.504 55.032 1.00 30.69 317 ALA A C 1
ATOM 2377 O O . ALA A 1 317 ? -25.665 39.829 55.274 1.00 30.69 317 ALA A O 1
ATOM 2378 N N . HIS A 1 318 ? -23.491 40.219 55.599 1.00 29.25 318 HIS A N 1
ATOM 2379 C CA . HIS A 1 318 ? -23.191 40.393 57.038 1.00 29.25 318 HIS A CA 1
ATOM 2380 C C . HIS A 1 318 ? -21.687 40.168 57.327 1.00 29.25 318 HIS A C 1
ATOM 2382 O O . HIS A 1 318 ? -21.042 39.304 56.741 1.00 29.25 318 HIS A O 1
ATOM 2388 N N . ARG A 1 319 ? -21.117 41.009 58.204 1.00 30.34 319 ARG A N 1
ATOM 2389 C CA . ARG A 1 319 ? -19.698 41.046 58.618 1.00 30.34 319 ARG A CA 1
ATOM 2390 C C . ARG A 1 319 ? -19.302 39.832 59.474 1.00 30.34 319 ARG A C 1
ATOM 2392 O O . ARG A 1 319 ? -19.979 39.548 60.455 1.00 30.34 319 ARG A O 1
ATOM 2399 N N . GLY A 1 320 ? -18.132 39.250 59.196 1.00 27.42 320 GLY A N 1
ATOM 2400 C CA . GLY A 1 320 ? -17.412 38.330 60.088 1.00 27.42 320 GLY A CA 1
ATOM 2401 C C . GLY A 1 320 ? -16.048 37.922 59.515 1.00 27.42 320 GLY A C 1
ATOM 2402 O O . GLY A 1 320 ? -15.961 37.505 58.369 1.00 27.42 320 GLY A O 1
ATOM 2403 N N . MET A 1 321 ? -14.982 38.124 60.288 1.00 28.42 321 MET A N 1
ATOM 2404 C CA . MET A 1 321 ? -13.560 38.050 59.922 1.00 28.42 321 MET A CA 1
ATOM 2405 C C . MET A 1 321 ? -13.023 36.655 59.537 1.00 28.42 321 MET A C 1
ATOM 2407 O O . MET A 1 321 ? -13.170 35.693 60.279 1.00 28.42 321 MET A O 1
ATOM 2411 N N . SER A 1 322 ? -12.200 36.611 58.487 1.00 27.94 322 SER A N 1
ATOM 2412 C CA . SER A 1 322 ? -10.740 36.377 58.542 1.00 27.94 322 SER A CA 1
ATOM 2413 C C . SER A 1 322 ? -10.227 35.444 57.438 1.00 27.94 322 SER A C 1
ATOM 2415 O O . SER A 1 322 ? -10.826 34.444 57.063 1.00 27.94 322 SER A O 1
ATOM 2417 N N . SER A 1 323 ? -9.104 35.874 56.879 1.00 32.81 323 SER A N 1
ATOM 2418 C CA . SER A 1 323 ? -8.319 35.302 55.793 1.00 32.81 323 SER A CA 1
ATOM 2419 C C . SER A 1 323 ? -7.662 33.968 56.147 1.00 32.81 323 SER A C 1
ATOM 2421 O O . SER A 1 323 ? -7.147 33.877 57.251 1.00 32.81 323 SER A O 1
ATOM 2423 N N . VAL A 1 324 ? -7.488 33.061 55.173 1.00 27.38 324 VAL A N 1
ATOM 2424 C CA . VAL A 1 324 ? -6.172 32.583 54.677 1.00 27.38 324 VAL A CA 1
ATOM 2425 C C . VAL A 1 324 ? -6.366 31.999 53.268 1.00 27.38 324 VAL A C 1
ATOM 2427 O O . VAL A 1 324 ? -7.253 31.192 53.016 1.00 27.38 324 VAL A O 1
ATOM 2430 N N . ARG A 1 325 ? -5.530 32.449 52.329 1.00 27.48 325 ARG A N 1
ATOM 2431 C CA . ARG A 1 325 ? -5.542 32.129 50.897 1.00 27.48 325 ARG A CA 1
ATOM 2432 C C . ARG A 1 325 ? -4.533 31.000 50.643 1.00 27.48 325 ARG A C 1
ATOM 2434 O O . ARG A 1 325 ? -3.336 31.249 50.725 1.00 27.48 325 ARG A O 1
ATOM 2441 N N . ALA A 1 326 ? -4.988 29.787 50.328 1.00 26.36 326 ALA A N 1
ATOM 2442 C CA . ALA A 1 326 ? -4.109 28.706 49.875 1.00 26.36 326 ALA A CA 1
ATOM 2443 C C . ALA A 1 326 ? -3.984 28.742 48.341 1.00 26.36 326 ALA A C 1
ATOM 2445 O O . ALA A 1 326 ? -4.955 28.526 47.618 1.00 26.36 326 ALA A O 1
ATOM 2446 N N . GLN A 1 327 ? -2.785 29.056 47.845 1.00 28.03 327 GLN A N 1
ATOM 2447 C CA . GLN A 1 327 ? -2.406 28.885 46.441 1.00 28.03 327 GLN A CA 1
ATOM 2448 C C . GLN A 1 327 ? -2.326 27.388 46.117 1.00 28.03 327 GLN A C 1
ATOM 2450 O O . GLN A 1 327 ? -1.468 26.689 46.647 1.00 28.03 327 GLN A O 1
ATOM 2455 N N . VAL A 1 328 ? -3.184 26.907 45.217 1.00 29.47 328 VAL A N 1
ATOM 2456 C CA . VAL A 1 328 ? -3.050 25.573 44.617 1.00 29.47 328 VAL A CA 1
ATOM 2457 C C . VAL A 1 328 ? -2.191 25.707 43.361 1.00 29.47 328 VAL A C 1
ATOM 2459 O O . VAL A 1 328 ? -2.581 26.339 42.378 1.00 29.47 328 VAL A O 1
ATOM 2462 N N . THR A 1 329 ? -0.985 25.154 43.423 1.00 28.09 329 THR A N 1
ATOM 2463 C CA . THR A 1 329 ? -0.039 25.048 42.313 1.00 28.09 329 THR A CA 1
ATOM 2464 C C . THR A 1 329 ? -0.537 24.016 41.299 1.00 28.09 329 THR A C 1
ATOM 2466 O O . THR A 1 329 ? -0.906 22.896 41.641 1.00 28.09 329 THR A O 1
ATOM 2469 N N . GLY A 1 330 ? -0.581 24.407 40.023 1.00 29.81 330 GLY A N 1
ATOM 2470 C CA . GLY A 1 330 ? -0.938 23.517 38.922 1.00 29.81 330 GLY A CA 1
ATOM 2471 C C . GLY A 1 330 ? 0.142 22.463 38.680 1.00 29.81 330 GLY A C 1
ATOM 2472 O O . GLY A 1 330 ? 1.331 22.783 38.638 1.00 29.81 330 GLY A O 1
ATOM 2473 N N . TYR A 1 331 ? -0.280 21.213 38.487 1.00 30.92 331 TYR A N 1
ATOM 2474 C CA . TYR A 1 331 ? 0.597 20.110 38.105 1.00 30.92 331 TYR A CA 1
ATOM 2475 C C . TYR A 1 331 ? 1.305 20.422 36.780 1.00 30.92 331 TYR A C 1
ATOM 2477 O O . TYR A 1 331 ? 0.683 20.552 35.722 1.00 30.92 331 TYR A O 1
ATOM 2485 N N . ARG A 1 332 ? 2.630 20.561 36.850 1.00 29.62 332 ARG A N 1
ATOM 2486 C CA . ARG A 1 332 ? 3.525 20.690 35.698 1.00 29.62 332 ARG A CA 1
ATOM 2487 C C . ARG A 1 332 ? 3.920 19.276 35.272 1.00 29.62 332 ARG A C 1
ATOM 2489 O O . ARG A 1 332 ? 4.355 18.491 36.107 1.00 29.62 332 ARG A O 1
ATOM 2496 N N . ALA A 1 333 ? 3.740 18.951 33.993 1.00 29.55 333 ALA A N 1
ATOM 2497 C CA . ALA A 1 333 ? 4.188 17.681 33.428 1.00 29.55 333 ALA A CA 1
ATOM 2498 C C . ALA A 1 333 ? 5.696 17.502 33.679 1.00 29.55 333 ALA A C 1
ATOM 2500 O O . ALA A 1 333 ? 6.481 18.390 33.340 1.00 29.55 333 ALA A O 1
ATOM 2501 N N . ILE A 1 334 ? 6.069 16.384 34.302 1.00 28.56 334 ILE A N 1
ATOM 2502 C CA . ILE A 1 334 ? 7.458 16.019 34.596 1.00 28.56 334 ILE A CA 1
ATOM 2503 C C . ILE A 1 334 ? 8.133 15.600 33.281 1.00 28.56 334 ILE A C 1
ATOM 2505 O O . ILE A 1 334 ? 7.529 14.905 32.463 1.00 28.56 334 ILE A O 1
ATOM 2509 N N . SER A 1 335 ? 9.355 16.082 33.050 1.00 29.03 335 SER A N 1
ATOM 2510 C CA . SER A 1 335 ? 10.177 15.743 31.885 1.00 29.03 335 SER A CA 1
ATOM 2511 C C . SER A 1 335 ? 10.740 14.324 31.988 1.00 29.03 335 SER A C 1
ATOM 2513 O O . SER A 1 335 ? 11.121 13.888 33.071 1.00 29.03 335 SER A O 1
ATOM 2515 N N . ASN A 1 336 ? 10.811 13.641 30.843 1.00 34.06 336 ASN A N 1
ATOM 2516 C CA . ASN A 1 336 ? 11.475 12.350 30.680 1.00 34.06 336 ASN A CA 1
ATOM 2517 C C . ASN A 1 336 ? 12.971 12.495 30.981 1.00 34.06 336 ASN A C 1
ATOM 2519 O O . ASN A 1 336 ? 13.652 13.191 30.238 1.00 34.06 336 ASN A O 1
ATOM 2523 N N . ASP A 1 337 ? 13.425 11.897 32.076 1.00 34.28 337 ASP A N 1
ATOM 2524 C CA . ASP A 1 337 ? 14.664 11.112 32.169 1.00 34.28 337 ASP A CA 1
ATOM 2525 C C . ASP A 1 337 ? 14.939 10.848 33.646 1.00 34.28 337 ASP A C 1
ATOM 2527 O O . ASP A 1 337 ? 15.393 11.729 34.373 1.00 34.28 337 ASP A O 1
ATOM 2531 N N . THR A 1 338 ? 14.561 9.653 34.101 1.00 29.16 338 THR A N 1
ATOM 2532 C CA . THR A 1 338 ? 15.231 8.823 35.118 1.00 29.16 338 THR A CA 1
ATOM 2533 C C . THR A 1 338 ? 14.275 7.710 35.538 1.00 29.16 338 THR A C 1
ATOM 2535 O O . THR A 1 338 ? 13.219 7.966 36.117 1.00 29.16 338 THR A O 1
ATOM 2538 N N . ASP A 1 339 ? 14.660 6.467 35.254 1.00 34.06 339 ASP A N 1
ATOM 2539 C CA . ASP A 1 339 ? 14.064 5.286 35.868 1.00 34.06 339 ASP A CA 1
ATOM 2540 C C . ASP A 1 339 ? 14.299 5.358 37.382 1.00 34.06 339 ASP A C 1
ATOM 2542 O O . ASP A 1 339 ? 15.412 5.171 37.877 1.00 34.06 339 ASP A O 1
ATOM 2546 N N . ARG A 1 340 ? 13.245 5.675 38.133 1.00 28.86 340 ARG A N 1
ATOM 2547 C CA . ARG A 1 340 ? 13.185 5.438 39.574 1.00 28.86 340 ARG A CA 1
ATOM 2548 C C . ARG A 1 340 ? 11.877 4.743 39.901 1.00 28.86 340 ARG A C 1
ATOM 2550 O O . ARG A 1 340 ? 10.800 5.237 39.571 1.00 28.86 340 ARG A O 1
ATOM 2557 N N . GLU A 1 341 ? 12.014 3.593 40.552 1.00 29.33 341 GLU A N 1
ATOM 2558 C CA . GLU A 1 341 ? 10.936 2.845 41.187 1.00 29.33 341 GLU A CA 1
ATOM 2559 C C . GLU A 1 341 ? 10.011 3.789 41.969 1.00 29.33 341 GLU A C 1
ATOM 2561 O O . GLU A 1 341 ? 10.460 4.668 42.713 1.00 29.33 341 GLU A O 1
ATOM 2566 N N . MET A 1 342 ? 8.701 3.629 41.765 1.00 30.09 342 MET A N 1
ATOM 2567 C CA . MET A 1 342 ? 7.685 4.447 42.421 1.00 30.09 342 MET A CA 1
ATOM 2568 C C . MET A 1 342 ? 7.638 4.127 43.919 1.00 30.09 342 MET A C 1
ATOM 2570 O O . MET A 1 342 ? 7.098 3.103 44.331 1.00 30.09 342 MET A O 1
ATOM 2574 N N . LEU A 1 343 ? 8.148 5.041 44.744 1.00 27.06 343 LEU A N 1
ATOM 2575 C CA . LEU A 1 343 ? 7.785 5.121 46.159 1.00 27.06 343 LEU A CA 1
ATOM 2576 C C . LEU A 1 343 ? 6.329 5.608 46.293 1.00 27.06 343 LEU A C 1
ATOM 2578 O O . LEU A 1 343 ? 5.887 6.439 45.492 1.00 27.06 343 LEU A O 1
ATOM 2582 N N . PRO A 1 344 ? 5.573 5.136 47.302 1.00 27.59 344 PRO A N 1
ATOM 2583 C CA . PRO A 1 344 ? 4.177 5.512 47.480 1.00 27.59 344 PRO A CA 1
ATOM 2584 C C . PRO A 1 344 ? 4.083 7.003 47.817 1.00 27.59 344 PRO A C 1
ATOM 2586 O O . PRO A 1 344 ? 4.549 7.458 48.862 1.00 27.59 344 PRO A O 1
ATOM 2589 N N . THR A 1 345 ? 3.472 7.787 46.929 1.00 30.67 345 THR A N 1
ATOM 2590 C CA . THR A 1 345 ? 3.125 9.181 47.212 1.00 30.67 345 THR A CA 1
ATOM 2591 C C . THR A 1 345 ? 2.099 9.217 48.340 1.00 30.67 345 THR A C 1
ATOM 2593 O O . THR A 1 345 ? 0.969 8.757 48.173 1.00 30.67 345 THR A O 1
ATOM 2596 N N . GLY A 1 346 ? 2.517 9.746 49.491 1.00 26.20 346 GLY A N 1
ATOM 2597 C CA . GLY A 1 346 ? 1.681 9.935 50.669 1.00 26.20 346 GLY A CA 1
ATOM 2598 C C . GLY A 1 346 ? 0.419 10.746 50.370 1.00 26.20 346 GLY A C 1
ATOM 2599 O O . GLY A 1 346 ? 0.423 11.691 49.581 1.00 26.20 346 GLY A O 1
ATOM 2600 N N . ALA A 1 347 ? -0.672 10.344 51.016 1.00 30.44 347 ALA A N 1
ATOM 2601 C CA . ALA A 1 347 ? -1.962 11.004 50.949 1.00 30.44 347 ALA A CA 1
ATOM 2602 C C . ALA A 1 347 ? -1.893 12.385 51.618 1.00 30.44 347 ALA A C 1
ATOM 2604 O O . ALA A 1 347 ? -1.932 12.493 52.842 1.00 30.44 347 ALA A O 1
ATOM 2605 N N . THR A 1 348 ? -1.849 13.450 50.818 1.00 28.30 348 THR A N 1
ATOM 2606 C CA . THR A 1 348 ? -1.987 14.825 51.320 1.00 28.30 348 THR A CA 1
ATOM 2607 C C . THR A 1 348 ? -3.119 15.547 50.601 1.00 28.30 348 THR A C 1
ATOM 2609 O O . THR A 1 348 ? -2.893 16.496 49.859 1.00 28.30 348 THR A O 1
ATOM 2612 N N . TYR A 1 349 ? -4.358 15.098 50.822 1.00 26.42 349 TYR A N 1
ATOM 2613 C CA . TYR A 1 349 ? -5.529 15.981 50.789 1.00 26.42 349 TYR A CA 1
ATOM 2614 C C . TYR A 1 349 ? -6.725 15.324 51.492 1.00 26.42 349 TYR A C 1
ATOM 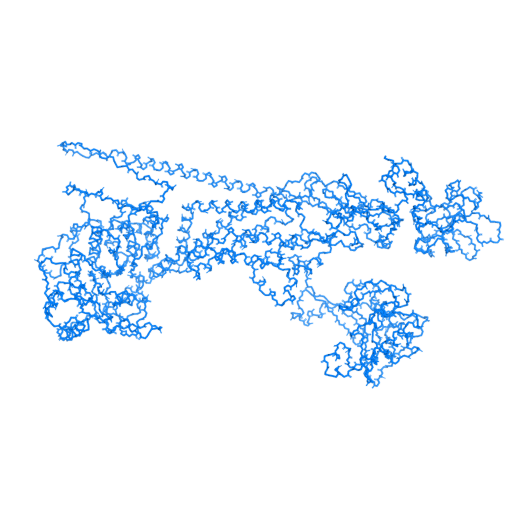2616 O O . TYR A 1 349 ? -7.543 14.647 50.876 1.00 26.42 349 TYR A O 1
ATOM 2624 N N . THR A 1 350 ? -6.841 15.520 52.802 1.00 24.27 350 THR A N 1
ATOM 2625 C CA . THR A 1 350 ? -8.104 15.310 53.521 1.00 24.27 350 THR A CA 1
ATOM 2626 C C . THR A 1 350 ? -8.812 16.660 53.636 1.00 24.27 350 THR A C 1
ATOM 2628 O O . THR A 1 350 ? -8.252 17.554 54.279 1.00 24.27 350 THR A O 1
ATOM 2631 N N . PRO A 1 351 ? -10.025 16.857 53.088 1.00 27.12 351 PRO A N 1
ATOM 2632 C CA . PRO A 1 351 ? -10.830 17.988 53.502 1.00 27.12 351 PRO A CA 1
ATOM 2633 C C . PRO A 1 351 ? -11.296 17.733 54.937 1.00 27.12 351 PRO A C 1
ATOM 2635 O O . PRO A 1 351 ? -11.894 16.705 55.259 1.00 27.12 351 PRO A O 1
ATOM 2638 N N . ARG A 1 352 ? -10.960 18.674 55.820 1.00 25.12 352 ARG A N 1
ATOM 2639 C CA . ARG A 1 352 ? -11.417 18.704 57.206 1.00 25.12 352 ARG A CA 1
ATOM 2640 C C . ARG A 1 352 ? -12.937 18.885 57.198 1.00 25.12 352 ARG A C 1
ATOM 2642 O O . ARG A 1 352 ? -13.474 19.703 56.458 1.00 25.12 352 ARG A O 1
ATOM 2649 N N . ARG A 1 353 ? -13.614 18.091 58.022 1.00 31.61 353 ARG A N 1
ATOM 2650 C CA . ARG A 1 353 ? -15.068 18.010 58.202 1.00 31.61 353 ARG A CA 1
ATOM 2651 C C . ARG A 1 353 ? -15.641 19.304 58.799 1.00 31.61 353 ARG A C 1
ATOM 2653 O O . ARG A 1 353 ? -16.025 19.278 59.953 1.00 31.61 353 ARG A O 1
ATOM 2660 N N . THR A 1 354 ? -15.674 20.406 58.052 1.00 27.70 354 THR A N 1
ATOM 2661 C CA . THR A 1 354 ? -16.456 21.630 58.328 1.00 27.70 354 THR A CA 1
ATOM 2662 C C . THR A 1 354 ? -16.271 22.595 57.152 1.00 27.70 354 THR A C 1
ATOM 2664 O O . THR A 1 354 ? -15.424 23.468 57.243 1.00 27.70 354 THR A O 1
ATOM 2667 N N . ASP A 1 355 ? -17.001 22.431 56.046 1.00 25.66 355 ASP A N 1
ATOM 2668 C CA . ASP A 1 355 ? -17.248 23.518 55.084 1.00 25.66 355 ASP A CA 1
ATOM 2669 C C . ASP A 1 355 ? -18.509 23.201 54.263 1.00 25.66 355 ASP A C 1
ATOM 2671 O O . ASP A 1 355 ? -18.644 22.156 53.624 1.00 25.66 355 ASP A O 1
ATOM 2675 N N . SER A 1 356 ? -19.476 24.112 54.339 1.00 31.45 356 SER A N 1
ATOM 2676 C CA . SER A 1 356 ? -20.891 23.945 53.984 1.00 31.45 356 SER A CA 1
ATOM 2677 C C . SER A 1 356 ? -21.202 23.964 52.471 1.00 31.45 356 SER A C 1
ATOM 2679 O O . SER A 1 356 ? -22.241 24.479 52.066 1.00 31.45 356 SER A O 1
ATOM 2681 N N . TYR A 1 357 ? -20.342 23.397 51.617 1.00 31.62 357 TYR A N 1
ATOM 2682 C CA . TYR A 1 357 ? -20.562 23.334 50.156 1.00 31.62 357 TYR A CA 1
ATOM 2683 C C . TYR A 1 357 ? -20.432 21.923 49.535 1.00 31.62 357 TYR A C 1
ATOM 2685 O O . TYR A 1 357 ? -20.499 21.782 48.318 1.00 31.62 357 TYR A O 1
ATOM 2693 N N . GLY A 1 358 ? -20.302 20.863 50.346 1.00 32.38 358 GLY A N 1
ATOM 2694 C CA . GLY A 1 358 ? -20.098 19.472 49.891 1.00 32.38 358 GLY A CA 1
ATOM 2695 C C . GLY A 1 358 ? -21.311 18.526 49.976 1.00 32.38 358 GLY A C 1
ATOM 2696 O O . GLY A 1 358 ? -21.130 17.314 50.004 1.00 32.38 358 GLY A O 1
ATOM 2697 N N . GLY A 1 359 ? -22.543 19.036 50.069 1.00 38.28 359 GLY A N 1
ATOM 2698 C CA . GLY A 1 359 ? -23.755 18.238 50.349 1.00 38.28 359 GLY A CA 1
ATOM 2699 C C . GLY A 1 359 ? -24.542 17.734 49.125 1.00 38.28 359 GLY A C 1
ATOM 2700 O O . GLY A 1 359 ? -25.768 17.769 49.143 1.00 38.28 359 GLY A O 1
ATOM 2701 N N . GLY A 1 360 ? -23.883 17.335 48.033 1.00 43.19 360 GLY A N 1
ATOM 2702 C CA . GLY A 1 360 ? -24.541 17.219 46.717 1.00 43.19 360 GLY A CA 1
ATOM 2703 C C . GLY A 1 360 ? -25.258 15.901 46.380 1.00 43.19 360 GLY A C 1
ATOM 2704 O O . GLY A 1 360 ? -26.227 15.912 45.633 1.00 43.19 360 GLY A O 1
ATOM 2705 N N . PHE A 1 361 ? -24.835 14.747 46.899 1.00 46.56 361 PHE A N 1
ATOM 2706 C CA . PHE A 1 361 ? -25.389 13.464 46.421 1.00 46.56 361 PHE A CA 1
ATOM 2707 C C . PHE A 1 361 ? -25.503 12.400 47.518 1.00 46.56 361 PHE A C 1
ATOM 2709 O O . PHE A 1 361 ? -26.546 11.763 47.647 1.00 46.56 361 PHE A O 1
ATOM 2716 N N . LEU A 1 362 ? -24.491 12.286 48.386 1.00 47.69 362 LEU A N 1
ATOM 2717 C CA . LEU A 1 362 ? -24.513 11.408 49.567 1.00 47.69 362 LEU A CA 1
ATOM 2718 C C . LEU A 1 362 ? -25.659 11.732 50.545 1.00 47.69 362 LEU A C 1
ATOM 2720 O O . LEU A 1 362 ? -26.198 10.821 51.161 1.00 47.69 362 LEU A O 1
ATOM 2724 N N . ALA A 1 363 ? -26.111 12.989 50.621 1.00 47.66 363 ALA A N 1
ATOM 2725 C CA . ALA A 1 363 ? -27.252 13.386 51.456 1.00 47.66 363 ALA A CA 1
ATOM 2726 C C . ALA A 1 363 ? -28.577 12.699 51.053 1.00 47.66 363 ALA A C 1
ATOM 2728 O O . ALA A 1 363 ? -29.476 12.559 51.876 1.00 47.66 363 ALA A O 1
ATOM 2729 N N . ALA A 1 364 ? -28.700 12.211 49.810 1.00 45.09 364 ALA A N 1
ATOM 2730 C CA . ALA A 1 364 ? -29.855 11.419 49.380 1.00 45.09 364 ALA A CA 1
ATOM 2731 C C . ALA A 1 364 ? -29.852 9.985 49.953 1.00 45.09 364 ALA A C 1
ATOM 2733 O O . ALA A 1 364 ? -30.881 9.307 49.918 1.00 45.09 364 ALA A O 1
ATOM 2734 N N . LEU A 1 365 ? -28.718 9.504 50.481 1.00 47.03 365 LEU A N 1
ATOM 2735 C CA . LEU A 1 365 ? -28.638 8.211 51.165 1.00 47.03 365 LEU A CA 1
ATOM 2736 C C . LEU A 1 365 ? -29.109 8.290 52.625 1.00 47.03 365 LEU A C 1
ATOM 2738 O O . LEU A 1 365 ? -29.654 7.293 53.103 1.00 47.03 365 LEU A O 1
ATOM 2742 N N . ASP A 1 366 ? -28.992 9.460 53.266 1.00 45.03 366 ASP A N 1
ATOM 2743 C CA . ASP A 1 366 ? -29.357 9.702 54.676 1.00 45.03 366 ASP A CA 1
ATOM 2744 C C . ASP A 1 366 ? -30.873 9.812 54.932 1.00 45.03 366 ASP A C 1
ATOM 2746 O O . ASP A 1 366 ? -31.322 9.725 56.072 1.00 45.03 366 ASP A O 1
ATOM 2750 N N . LEU A 1 367 ? -31.701 9.915 53.887 1.00 44.66 367 LEU A N 1
ATOM 2751 C CA . LEU A 1 367 ? -33.169 9.990 54.000 1.00 44.66 367 LEU A CA 1
ATOM 2752 C C . LEU A 1 367 ? -33.859 8.649 54.348 1.00 44.66 367 LEU A C 1
ATOM 2754 O O . LEU A 1 367 ? -35.082 8.564 54.312 1.00 44.66 367 LEU A O 1
ATOM 2758 N N . GLY A 1 368 ? -33.108 7.589 54.667 1.00 39.44 368 GLY A N 1
ATOM 2759 C CA . GLY A 1 368 ? -33.627 6.216 54.735 1.00 39.44 368 GLY A CA 1
ATOM 2760 C C . GLY A 1 368 ? -33.445 5.457 56.050 1.00 39.44 368 GLY A C 1
ATOM 2761 O O . GLY A 1 368 ? -33.504 4.232 56.003 1.00 39.44 368 GLY A O 1
ATOM 2762 N N . ASN A 1 369 ? -33.210 6.122 57.188 1.00 32.31 369 ASN A N 1
ATOM 2763 C CA . ASN A 1 369 ? -33.049 5.441 58.487 1.00 32.31 369 ASN A CA 1
ATOM 2764 C C . ASN A 1 369 ? -34.252 5.557 59.445 1.00 32.31 369 ASN A C 1
ATOM 2766 O O . ASN A 1 369 ? -34.148 5.196 60.617 1.00 32.31 369 ASN A O 1
ATOM 2770 N N . SER A 1 370 ? -35.418 5.995 58.966 1.00 28.11 370 SER A N 1
ATOM 2771 C CA . SER A 1 370 ? -36.671 5.914 59.725 1.00 28.11 370 SER A CA 1
ATOM 2772 C C . SER A 1 370 ? -37.288 4.521 59.564 1.00 28.11 370 SER A C 1
ATOM 2774 O O . SER A 1 370 ? -37.767 4.151 58.493 1.00 28.11 370 SER A O 1
ATOM 2776 N N . GLN A 1 371 ? -37.290 3.736 60.641 1.00 35.72 371 GLN A N 1
ATOM 2777 C CA . GLN A 1 371 ? -38.077 2.510 60.757 1.00 35.72 371 GLN A CA 1
ATOM 2778 C C . GLN A 1 371 ? -39.567 2.819 60.530 1.00 35.72 371 GLN A C 1
ATOM 2780 O O . GLN A 1 371 ? -40.201 3.367 61.425 1.00 35.72 371 GLN A O 1
ATOM 2785 N N . SER A 1 372 ? -40.133 2.498 59.359 1.00 30.05 372 SER A N 1
ATOM 2786 C CA . SER A 1 372 ? -41.531 2.042 59.182 1.00 30.05 372 SER A CA 1
ATOM 2787 C C . SER A 1 372 ? -41.937 1.890 57.704 1.00 30.05 372 SER A C 1
ATOM 2789 O O . SER A 1 372 ? -41.757 2.781 56.884 1.00 30.05 372 SER A O 1
ATOM 2791 N N . SER A 1 373 ? -42.585 0.759 57.408 1.00 27.62 373 SER A N 1
ATOM 2792 C CA . SER A 1 373 ? -43.357 0.417 56.198 1.00 27.62 373 SER A CA 1
ATOM 2793 C C . SER A 1 373 ? -42.618 0.247 54.855 1.00 27.62 373 SER A C 1
ATOM 2795 O O . SER A 1 373 ? -42.108 1.169 54.227 1.00 27.62 373 SER A O 1
ATOM 2797 N N . VAL A 1 374 ? -42.658 -0.996 54.377 1.00 34.00 374 VAL A N 1
ATOM 2798 C CA . VAL A 1 374 ? -42.437 -1.404 52.987 1.00 34.00 374 VAL A CA 1
ATOM 2799 C C . VAL A 1 374 ? -43.530 -0.749 52.122 1.00 34.00 374 VAL A C 1
ATOM 2801 O O . VAL A 1 374 ? -44.706 -0.901 52.441 1.00 34.00 374 VAL A O 1
ATOM 2804 N N . ASN A 1 375 ? -43.145 -0.060 51.037 1.00 30.02 375 ASN A N 1
ATOM 2805 C CA . ASN A 1 375 ? -43.991 0.606 50.014 1.00 30.02 375 ASN A CA 1
ATOM 2806 C C . ASN A 1 375 ? -44.226 2.131 50.107 1.00 30.02 375 ASN A C 1
ATOM 2808 O O . ASN A 1 375 ? -45.322 2.596 49.802 1.00 30.02 375 ASN A O 1
ATOM 2812 N N . ALA A 1 376 ? -43.198 2.942 50.364 1.00 30.52 376 ALA A N 1
ATOM 2813 C CA . ALA A 1 376 ? -43.240 4.366 50.007 1.00 30.52 376 ALA A CA 1
ATOM 2814 C C . ALA A 1 376 ? -42.093 4.723 49.047 1.00 30.52 376 ALA A C 1
ATOM 2816 O O . ALA A 1 376 ? -40.920 4.706 49.414 1.00 30.52 376 ALA A O 1
ATOM 2817 N N . ARG A 1 377 ? -42.428 5.037 47.785 1.00 35.72 377 ARG A N 1
ATOM 2818 C CA . ARG A 1 377 ? -41.510 5.748 46.877 1.00 35.72 377 ARG A CA 1
ATOM 2819 C C . ARG A 1 377 ? -41.281 7.148 47.464 1.00 35.72 377 ARG A C 1
ATOM 2821 O O . ARG A 1 377 ? -42.268 7.750 47.883 1.00 35.72 377 ARG A O 1
ATOM 2828 N N . PRO A 1 378 ? -40.052 7.692 47.468 1.00 38.50 378 PRO A N 1
ATOM 2829 C CA . PRO A 1 378 ? -39.838 9.059 47.924 1.00 38.50 378 PRO A CA 1
ATOM 2830 C C . PRO A 1 378 ? -40.680 10.012 47.065 1.00 38.50 378 PRO A C 1
ATOM 2832 O O . PRO A 1 378 ? -40.634 9.963 45.831 1.00 38.50 378 PRO A O 1
ATOM 2835 N N . THR A 1 379 ? -41.499 10.836 47.717 1.00 38.31 379 THR A N 1
ATOM 2836 C CA . THR A 1 379 ? -42.243 11.927 47.085 1.00 38.31 379 THR A CA 1
ATOM 2837 C C . THR A 1 379 ? -41.254 12.927 46.481 1.00 38.31 379 THR A C 1
ATOM 2839 O O . THR A 1 379 ? -40.168 13.162 47.009 1.00 38.31 379 THR A O 1
ATOM 2842 N N . SER A 1 380 ? -41.611 13.510 45.334 1.00 41.50 380 SER A N 1
ATOM 2843 C CA . SER A 1 380 ? -40.750 14.360 44.493 1.00 41.50 380 SER A CA 1
ATOM 2844 C C . SER A 1 380 ? -40.213 15.636 45.159 1.00 41.50 380 SER A C 1
ATOM 2846 O O . SER A 1 380 ? -39.442 16.355 44.536 1.00 41.50 380 SER A O 1
ATOM 2848 N N . GLU A 1 381 ? -40.600 15.927 46.399 1.00 39.69 381 GLU A N 1
ATOM 2849 C CA . GLU A 1 381 ? -40.275 17.167 47.112 1.00 39.69 381 GLU A CA 1
ATOM 2850 C C . GLU A 1 381 ? -38.989 17.091 47.961 1.00 39.69 381 GLU A C 1
ATOM 2852 O O . GLU A 1 381 ? -38.552 18.114 48.475 1.00 39.69 381 GLU A O 1
ATOM 2857 N N . GLN A 1 382 ? -38.340 15.922 48.085 1.00 46.31 382 GLN A N 1
ATOM 2858 C CA . GLN A 1 382 ? -37.173 15.728 48.974 1.00 46.31 382 GLN A CA 1
ATOM 2859 C C . GLN A 1 382 ? -35.847 15.368 48.271 1.00 46.31 382 GLN A C 1
ATOM 2861 O O . GLN A 1 382 ? -34.846 15.123 48.942 1.00 46.31 382 GLN A O 1
ATOM 2866 N N . LEU A 1 383 ? -35.794 15.321 46.935 1.00 52.47 383 LEU A N 1
ATOM 2867 C CA . LEU A 1 383 ? -34.566 14.965 46.207 1.00 52.47 383 LEU A CA 1
ATOM 2868 C C . LEU A 1 383 ? -33.720 16.194 45.837 1.00 52.47 383 LEU A C 1
ATOM 2870 O O . LEU A 1 383 ? -34.245 17.233 45.443 1.00 52.47 383 LEU A O 1
ATOM 2874 N N . ASN A 1 384 ? -32.391 16.038 45.871 1.00 64.25 384 ASN A N 1
ATOM 2875 C CA . ASN A 1 384 ? -31.453 17.038 45.356 1.00 64.25 384 ASN A CA 1
ATOM 2876 C C . ASN A 1 384 ? -31.767 17.371 43.873 1.00 64.25 384 ASN A C 1
ATOM 2878 O O . ASN A 1 384 ? -31.989 16.443 43.084 1.00 64.25 384 ASN A O 1
ATOM 2882 N N . PRO A 1 385 ? -31.756 18.654 43.456 1.00 67.94 385 PRO A N 1
ATOM 2883 C CA . PRO A 1 385 ? -32.029 19.062 42.074 1.00 67.94 385 PRO A CA 1
ATOM 2884 C C . PRO A 1 385 ? -31.162 18.351 41.019 1.00 67.94 385 PRO A C 1
ATOM 2886 O O . PRO A 1 385 ? -31.670 18.018 39.948 1.00 67.94 385 PRO A O 1
ATOM 2889 N N . GLN A 1 386 ? -29.892 18.048 41.312 1.00 68.12 386 GLN A N 1
ATOM 2890 C CA . GLN A 1 386 ? -29.003 17.320 40.391 1.00 68.12 386 GLN A CA 1
ATOM 2891 C C . GLN A 1 386 ? -29.442 15.860 40.197 1.00 68.12 386 GLN A C 1
ATOM 2893 O O . GLN A 1 386 ? -29.474 15.347 39.078 1.00 68.12 386 GLN A O 1
ATOM 2898 N N . LEU A 1 387 ? -29.859 15.201 41.282 1.00 67.00 387 LEU A N 1
ATOM 2899 C CA . LEU A 1 387 ? -30.381 13.835 41.250 1.00 67.00 387 LEU A CA 1
ATOM 2900 C C . LEU A 1 387 ? -31.720 13.775 40.497 1.00 67.00 387 LEU A C 1
ATOM 2902 O O . LEU A 1 387 ? -31.944 12.860 39.708 1.00 67.00 387 LEU A O 1
ATOM 2906 N N . MET A 1 388 ? -32.587 14.777 40.669 1.00 70.00 388 MET A N 1
ATOM 2907 C CA . MET A 1 388 ? -33.842 14.890 39.913 1.00 70.00 388 MET A CA 1
ATOM 2908 C C . MET A 1 388 ? -33.605 15.113 38.417 1.00 70.00 388 MET A C 1
ATOM 2910 O O . MET A 1 388 ? -34.298 14.512 37.590 1.00 70.00 388 MET A O 1
ATOM 2914 N N . ALA A 1 389 ? -32.607 15.919 38.049 1.00 74.38 389 ALA A N 1
ATOM 2915 C CA . ALA A 1 389 ? -32.202 16.100 36.656 1.00 74.38 389 ALA A CA 1
ATOM 2916 C C . ALA A 1 389 ? -31.710 14.778 36.041 1.00 74.38 389 ALA A C 1
ATOM 2918 O O . ALA A 1 389 ? -32.166 14.381 34.968 1.00 74.38 389 ALA A O 1
ATOM 2919 N N . PHE A 1 390 ? -30.878 14.025 36.766 1.00 79.12 390 PHE A N 1
ATOM 2920 C CA . PHE A 1 390 ? -30.427 12.703 36.333 1.00 79.12 390 PHE A CA 1
ATOM 2921 C C . PHE A 1 390 ? -31.593 11.714 36.158 1.00 79.12 390 PHE A C 1
ATOM 2923 O O . PHE A 1 390 ? -31.733 11.092 35.103 1.00 79.12 390 PHE A O 1
ATOM 2930 N N . VAL A 1 391 ? -32.483 11.605 37.148 1.00 75.50 391 VAL A N 1
ATOM 2931 C CA . VAL A 1 391 ? -33.637 10.688 37.118 1.00 75.50 391 VAL A CA 1
ATOM 2932 C C . VAL A 1 391 ? -34.613 11.034 35.999 1.00 75.50 391 VAL A C 1
ATOM 2934 O O . VAL A 1 391 ? -35.053 10.148 35.262 1.00 75.50 391 VAL A O 1
ATOM 2937 N N . SER A 1 392 ? -34.961 12.313 35.855 1.00 76.38 392 SER A N 1
ATOM 2938 C CA . SER A 1 392 ? -35.863 12.775 34.793 1.00 76.38 392 SER A CA 1
ATOM 2939 C C . SER A 1 392 ? -35.277 12.496 33.409 1.00 76.38 392 SER A C 1
ATOM 2941 O O . SER A 1 392 ? -35.985 12.015 32.521 1.00 76.38 392 SER A O 1
ATOM 2943 N N . SER A 1 393 ? -33.967 12.681 33.254 1.00 80.69 393 SER A N 1
ATOM 2944 C CA . SER A 1 393 ? -33.238 12.369 32.031 1.00 80.69 393 SER A CA 1
ATOM 2945 C C . SER A 1 393 ? -33.236 10.866 31.703 1.00 80.69 393 SER A C 1
ATOM 2947 O O . SER A 1 393 ? -33.548 10.467 30.578 1.00 80.69 393 SER A O 1
ATOM 2949 N N . MET A 1 394 ? -32.991 10.004 32.695 1.00 80.25 394 MET A N 1
ATOM 2950 C CA . MET A 1 394 ? -33.044 8.542 32.541 1.00 80.25 394 MET A CA 1
ATOM 2951 C C . MET A 1 394 ? -34.453 8.032 32.189 1.00 80.25 394 MET A C 1
ATOM 2953 O O . MET A 1 394 ? -34.598 7.126 31.359 1.00 80.25 394 MET A O 1
ATOM 2957 N N . ARG A 1 395 ? -35.507 8.634 32.762 1.00 75.50 395 ARG A N 1
ATOM 2958 C CA . ARG A 1 395 ? -36.912 8.329 32.423 1.00 75.50 395 ARG A CA 1
ATOM 2959 C C . ARG A 1 395 ? -37.245 8.714 30.985 1.00 75.50 395 ARG A C 1
ATOM 2961 O O . ARG A 1 395 ? -37.772 7.891 30.240 1.00 75.50 395 ARG A O 1
ATOM 2968 N N . LYS A 1 396 ? -36.853 9.919 30.561 1.00 76.69 396 LYS A N 1
ATOM 2969 C CA . LYS A 1 396 ? -37.025 10.384 29.174 1.00 76.69 396 LYS A CA 1
ATOM 2970 C C . LYS A 1 396 ? -36.349 9.448 28.162 1.00 76.69 396 LYS A C 1
ATOM 2972 O O . LYS A 1 396 ? -36.798 9.334 27.027 1.00 76.69 396 LYS A O 1
ATOM 2977 N N . ALA A 1 397 ? -35.254 8.785 28.546 1.00 70.25 397 ALA A N 1
ATOM 2978 C CA . ALA A 1 397 ? -34.494 7.920 27.643 1.00 70.25 397 ALA A CA 1
ATOM 2979 C C . ALA A 1 397 ? -35.099 6.517 27.512 1.00 70.25 397 ALA A C 1
ATOM 2981 O O . ALA A 1 397 ? -34.823 5.806 26.541 1.00 70.25 397 ALA A O 1
ATOM 2982 N N . THR A 1 398 ? -35.847 6.073 28.521 1.00 66.44 398 THR A N 1
ATOM 2983 C CA . THR A 1 398 ? -36.398 4.715 28.608 1.00 66.44 398 THR A CA 1
ATOM 2984 C C . THR A 1 398 ? -37.840 4.632 28.118 1.00 66.44 398 THR A C 1
ATOM 2986 O O . THR A 1 398 ? -38.185 3.585 27.590 1.00 66.44 398 THR A O 1
ATOM 2989 N N . ASP A 1 399 ? -38.629 5.711 28.189 1.00 60.09 399 ASP A N 1
ATOM 2990 C CA . ASP A 1 399 ? -40.035 5.773 27.728 1.00 60.09 399 ASP A CA 1
ATOM 2991 C C . ASP A 1 399 ? -40.961 4.732 28.407 1.00 60.09 399 ASP A C 1
ATOM 2993 O O . ASP A 1 399 ? -42.019 4.371 27.899 1.00 60.09 399 ASP A O 1
ATOM 2997 N N . VAL A 1 400 ? -40.553 4.219 29.579 1.00 60.47 400 VAL A N 1
ATOM 2998 C CA . VAL A 1 400 ? -41.286 3.205 30.355 1.00 60.47 400 VAL A CA 1
ATOM 2999 C C . VAL A 1 400 ? -41.589 3.732 31.759 1.00 60.47 400 VAL A C 1
ATOM 3001 O O . VAL A 1 400 ? -40.726 4.286 32.438 1.00 60.47 400 VAL A O 1
ATOM 3004 N N . THR A 1 401 ? -42.827 3.522 32.218 1.00 52.69 401 THR A N 1
ATOM 3005 C CA . THR A 1 401 ? -43.326 3.923 33.549 1.00 52.69 401 THR A CA 1
ATOM 3006 C C . THR A 1 401 ? -42.723 3.108 34.702 1.00 52.69 401 THR A C 1
ATOM 3008 O O . THR A 1 401 ? -42.636 3.601 35.827 1.00 52.69 401 THR A O 1
ATOM 3011 N N . ASN A 1 402 ? -42.267 1.883 34.423 1.00 58.88 402 ASN A N 1
ATOM 3012 C CA . ASN A 1 402 ? -41.557 1.001 35.348 1.00 58.88 402 ASN A CA 1
ATOM 3013 C C . ASN A 1 402 ? -40.086 0.860 34.932 1.00 58.88 402 ASN A C 1
ATOM 3015 O O . ASN A 1 402 ? -39.772 0.278 33.897 1.00 58.88 402 ASN A O 1
ATOM 3019 N N . PHE A 1 403 ? -39.196 1.396 35.760 1.00 64.38 403 PHE A N 1
ATOM 3020 C CA . PHE A 1 403 ? -37.754 1.443 35.538 1.00 64.38 403 PHE A CA 1
ATOM 3021 C C . PHE A 1 403 ? -37.076 0.181 36.122 1.00 64.38 403 PHE A C 1
ATOM 3023 O O . PHE A 1 403 ? -37.453 -0.261 37.210 1.00 64.38 403 PHE A O 1
ATOM 3030 N N . GLY A 1 404 ? -36.125 -0.414 35.385 1.00 72.94 404 GLY A N 1
ATOM 3031 C CA . GLY A 1 404 ? -35.349 -1.600 35.799 1.00 72.94 404 GLY A CA 1
ATOM 3032 C C . GLY A 1 404 ? -35.708 -2.915 35.090 1.00 72.94 404 GLY A C 1
ATOM 3033 O O . GLY A 1 404 ? -36.815 -3.075 34.577 1.00 72.94 404 GLY A O 1
ATOM 3034 N N . LEU A 1 405 ? -34.764 -3.865 35.063 1.00 83.75 405 LEU A N 1
ATOM 3035 C CA . LEU A 1 405 ? -34.968 -5.229 34.550 1.00 83.75 405 LEU A CA 1
ATOM 3036 C C . LEU A 1 405 ? -34.867 -6.232 35.699 1.00 83.75 405 LEU A C 1
ATOM 3038 O O . LEU A 1 405 ? -33.847 -6.262 36.377 1.00 83.75 405 LEU A O 1
ATOM 3042 N N . SER A 1 406 ? -35.868 -7.091 35.882 1.00 88.25 406 SER A N 1
ATOM 3043 C CA . SER A 1 406 ? -35.703 -8.273 36.730 1.00 88.25 406 SER A CA 1
ATOM 3044 C C . SER A 1 406 ? -35.150 -9.442 35.920 1.00 88.25 406 SER A C 1
ATOM 3046 O O . SER A 1 406 ? -35.495 -9.627 34.748 1.00 88.25 406 SER A O 1
ATOM 3048 N N . PHE A 1 407 ? -34.294 -10.242 36.546 1.00 89.12 407 PHE A N 1
ATOM 3049 C CA . PHE A 1 407 ? -33.750 -11.464 35.960 1.00 89.12 407 PHE A CA 1
ATOM 3050 C C . PHE A 1 407 ? -34.239 -12.650 36.774 1.00 89.12 407 PHE A C 1
ATOM 3052 O O . PHE A 1 407 ? -34.145 -12.648 37.990 1.00 89.12 407 PHE A O 1
ATOM 3059 N N . SER A 1 408 ? -34.744 -13.677 36.109 1.00 88.94 408 SER A N 1
ATOM 3060 C CA . SER A 1 408 ? -35.113 -14.950 36.728 1.00 88.94 408 SER A CA 1
ATOM 3061 C C . SER A 1 408 ? -34.406 -16.058 35.967 1.00 88.94 408 SER A C 1
ATOM 3063 O O . SER A 1 408 ? -34.360 -16.038 34.738 1.00 88.94 408 SER A O 1
ATOM 3065 N N . TYR A 1 409 ? -33.789 -16.988 36.677 1.00 90.44 409 TYR A N 1
ATOM 3066 C CA . TYR A 1 409 ? -33.032 -18.079 36.079 1.00 90.44 409 TYR A CA 1
ATOM 3067 C C . TYR A 1 409 ? -33.380 -19.386 36.778 1.00 90.44 409 TYR A C 1
ATOM 3069 O O . TYR A 1 409 ? -33.522 -19.437 37.997 1.00 90.44 409 TYR A O 1
ATOM 3077 N N . ALA A 1 410 ? -33.550 -20.439 35.987 1.00 87.69 410 ALA A N 1
ATOM 3078 C CA . ALA A 1 410 ? -33.906 -21.762 36.474 1.00 87.69 410 ALA A CA 1
ATOM 3079 C C . ALA A 1 410 ? -33.006 -22.819 35.845 1.00 87.69 410 ALA A C 1
ATOM 3081 O O . ALA A 1 410 ? -32.814 -22.825 34.626 1.00 87.69 410 ALA A O 1
ATOM 3082 N N . ASP A 1 411 ? -32.448 -23.674 36.699 1.00 88.00 411 ASP A N 1
ATOM 3083 C CA . ASP A 1 411 ? -31.578 -24.806 36.379 1.00 88.00 411 ASP A CA 1
ATOM 3084 C C . ASP A 1 411 ? -30.438 -24.438 35.421 1.00 88.00 411 ASP A C 1
ATOM 3086 O O . ASP A 1 411 ? -30.068 -25.180 34.503 1.00 88.00 411 ASP A O 1
ATOM 3090 N N . LEU A 1 412 ? -29.883 -23.238 35.611 1.00 89.06 412 LEU A N 1
ATOM 3091 C CA . LEU A 1 412 ? -28.912 -22.664 34.700 1.00 89.06 412 LEU A CA 1
ATOM 3092 C C . LEU A 1 412 ? -27.623 -23.483 34.725 1.00 89.06 412 LEU A C 1
ATOM 3094 O O . LEU A 1 412 ? -26.988 -23.659 35.767 1.00 89.06 412 LEU A O 1
ATOM 3098 N N . SER A 1 413 ? -27.217 -23.957 33.551 1.00 90.88 413 SER A N 1
ATOM 3099 C CA . SER A 1 413 ? -25.981 -24.714 33.383 1.00 90.88 413 SER A CA 1
ATOM 3100 C C . SER A 1 413 ? -25.178 -24.225 32.186 1.00 90.88 413 SER A C 1
ATOM 3102 O O . SER A 1 413 ? -25.718 -23.816 31.151 1.00 90.88 413 SER A O 1
ATOM 3104 N N . PHE A 1 414 ? -23.855 -24.264 32.337 1.00 91.19 414 PHE A N 1
ATOM 3105 C CA . PHE A 1 414 ? -22.917 -23.870 31.295 1.00 91.19 414 PHE A CA 1
ATOM 3106 C C . PHE A 1 414 ? -21.712 -24.805 31.254 1.00 91.19 414 PHE A C 1
ATOM 3108 O O . PHE A 1 414 ? -20.982 -24.960 32.238 1.00 91.19 414 PHE A O 1
ATOM 3115 N N . GLN A 1 415 ? -21.480 -25.366 30.071 1.00 89.88 415 GLN A N 1
ATOM 3116 C CA . GLN A 1 415 ? -20.317 -26.175 29.748 1.00 89.88 415 GLN A CA 1
ATOM 3117 C C . GLN A 1 415 ? -19.616 -25.621 28.492 1.00 89.88 415 GLN A C 1
ATOM 3119 O O . GLN A 1 415 ? -20.252 -25.480 27.442 1.00 89.88 415 GLN A O 1
ATOM 3124 N N . PRO A 1 416 ? -18.309 -25.302 28.557 1.00 88.00 416 PRO A N 1
ATOM 3125 C CA . PRO A 1 416 ? -17.545 -24.896 27.382 1.00 88.00 416 PRO A CA 1
ATOM 3126 C C . PRO A 1 416 ? -17.457 -26.033 26.359 1.00 88.00 416 PRO A C 1
ATOM 3128 O O . PRO A 1 416 ? -17.172 -27.167 26.721 1.00 88.00 416 PRO A O 1
ATOM 3131 N N . LYS A 1 417 ? -17.579 -25.725 25.061 1.00 81.56 417 LYS A N 1
ATOM 3132 C CA . LYS A 1 417 ? -17.528 -26.741 23.985 1.00 81.56 417 LYS A CA 1
ATOM 3133 C C . LYS A 1 417 ? -16.254 -27.600 23.966 1.00 81.56 417 LYS A C 1
ATOM 3135 O O . LYS A 1 417 ? -16.296 -28.715 23.471 1.00 81.56 417 LYS A O 1
ATOM 3140 N N . LYS A 1 418 ? -15.128 -27.064 24.450 1.00 81.44 418 LYS A N 1
ATOM 3141 C CA . LYS A 1 418 ? -13.815 -27.733 24.458 1.00 81.44 418 LYS A CA 1
ATOM 3142 C C . LYS A 1 418 ? -13.442 -28.344 25.818 1.00 81.44 418 LYS A C 1
ATOM 3144 O O . LYS A 1 418 ? -12.328 -28.825 25.961 1.00 81.44 418 LYS A O 1
ATOM 3149 N N . SER A 1 419 ? -14.324 -28.287 26.820 1.00 82.69 419 SER A N 1
ATOM 3150 C CA . SER A 1 419 ? -14.040 -28.782 28.173 1.00 82.69 419 SER A CA 1
ATOM 3151 C C . SER A 1 419 ? -15.099 -29.780 28.636 1.00 82.69 419 SER A C 1
ATOM 3153 O O . SER A 1 419 ? -16.301 -29.563 28.471 1.00 82.69 419 SER A O 1
ATOM 3155 N N . SER A 1 420 ? -14.655 -30.870 29.261 1.00 77.75 420 SER A N 1
ATOM 3156 C CA . SER A 1 420 ? -15.530 -31.846 29.922 1.00 77.75 420 SER A CA 1
ATOM 3157 C C . SER A 1 420 ? -16.093 -31.329 31.253 1.00 77.75 420 SER A C 1
ATOM 3159 O O . SER A 1 420 ? -17.081 -31.865 31.750 1.00 77.75 420 SER A O 1
ATOM 3161 N N . LYS A 1 421 ? -15.511 -30.264 31.825 1.00 84.31 421 LYS A N 1
ATOM 3162 C CA . LYS A 1 421 ? -15.924 -29.698 33.114 1.00 84.31 421 LYS A CA 1
ATOM 3163 C C . LYS A 1 421 ? -17.077 -28.706 32.938 1.00 84.31 421 LYS A C 1
ATOM 3165 O O . LYS A 1 421 ? -16.945 -27.700 32.236 1.00 84.31 421 LYS A O 1
ATOM 3170 N N . LYS A 1 422 ? -18.198 -28.948 33.626 1.00 86.75 422 LYS A N 1
ATOM 3171 C CA . LYS A 1 422 ? -19.291 -27.971 33.759 1.00 86.75 422 LYS A CA 1
ATOM 3172 C C . LYS A 1 422 ? -18.842 -26.831 34.678 1.00 86.75 422 LYS A C 1
ATOM 3174 O O . LYS A 1 422 ? -18.402 -27.086 35.795 1.00 86.75 422 LYS A O 1
ATOM 3179 N N . ILE A 1 423 ? -18.943 -25.588 34.204 1.00 90.75 423 ILE A N 1
ATOM 3180 C CA . ILE A 1 423 ? -18.572 -24.391 34.981 1.00 90.75 423 ILE A CA 1
ATOM 3181 C C . ILE A 1 423 ? -19.750 -23.898 35.821 1.00 90.75 423 ILE A C 1
ATOM 3183 O O . ILE A 1 423 ? -19.531 -23.412 36.921 1.00 90.75 423 ILE A O 1
ATOM 3187 N N . LEU A 1 424 ? -20.982 -24.020 35.313 1.00 92.38 424 LEU A N 1
ATOM 3188 C CA . LEU A 1 424 ? -22.209 -23.719 36.058 1.00 92.38 424 LEU A CA 1
ATOM 3189 C C . LEU A 1 424 ? -23.129 -24.932 36.046 1.00 92.38 424 LEU A C 1
ATOM 3191 O O . LEU A 1 424 ? -23.266 -25.589 35.005 1.00 92.38 424 LEU A O 1
ATOM 3195 N N . GLN A 1 425 ? -23.760 -25.212 37.181 1.00 91.50 425 GLN A N 1
ATOM 3196 C CA . GLN A 1 425 ? -24.585 -26.394 37.391 1.00 91.50 425 GLN A CA 1
ATOM 3197 C C . GLN A 1 425 ? -25.819 -26.019 38.220 1.00 91.50 425 GLN A C 1
ATOM 3199 O O . GLN A 1 425 ? -25.679 -25.567 39.348 1.00 91.50 425 GLN A O 1
ATOM 3204 N N . ASN A 1 426 ? -27.016 -26.219 37.662 1.00 87.12 426 ASN A N 1
ATOM 3205 C CA . ASN A 1 426 ? -28.307 -26.062 38.345 1.00 87.12 426 ASN A CA 1
ATOM 3206 C C . ASN A 1 426 ? -28.447 -24.768 39.175 1.00 87.12 426 ASN A C 1
ATOM 3208 O O . ASN A 1 426 ? -28.975 -24.782 40.285 1.00 87.12 426 ASN A O 1
ATOM 3212 N N . VAL A 1 427 ? -27.961 -23.642 38.646 1.00 90.50 427 VAL A N 1
ATOM 3213 C CA . VAL A 1 427 ? -28.079 -22.343 39.320 1.00 90.50 427 VAL A CA 1
ATOM 3214 C C . VAL A 1 427 ? -29.487 -21.798 39.074 1.00 90.50 427 VAL A C 1
ATOM 3216 O O . VAL A 1 427 ? -29.857 -21.500 37.937 1.00 90.50 427 VAL A O 1
ATOM 3219 N N . THR A 1 428 ? -30.277 -21.668 40.135 1.00 89.19 428 THR A N 1
ATOM 3220 C CA . THR A 1 428 ? -31.679 -21.217 40.092 1.00 89.19 428 THR A CA 1
ATOM 3221 C C . THR A 1 428 ? -31.843 -20.043 41.039 1.00 89.19 428 THR A C 1
ATOM 3223 O O . THR A 1 428 ? -31.315 -20.105 42.147 1.00 89.19 428 THR A O 1
ATOM 3226 N N . GLY A 1 429 ? -32.601 -19.021 40.635 1.00 88.31 429 GLY A N 1
ATOM 3227 C CA . GLY A 1 429 ? -32.718 -17.781 41.389 1.00 88.31 429 GLY A CA 1
ATOM 3228 C C . GLY A 1 429 ? -33.389 -16.614 40.669 1.00 88.31 429 GLY A C 1
ATOM 3229 O O . GLY A 1 429 ? -33.892 -16.755 39.549 1.00 88.31 429 GLY A O 1
ATOM 3230 N N . SER A 1 430 ? -33.414 -15.455 41.324 1.00 89.69 430 SER A N 1
ATOM 3231 C CA . SER A 1 430 ? -33.982 -14.221 40.782 1.00 89.69 430 SER A CA 1
ATOM 3232 C C . SER A 1 430 ? -33.329 -12.960 41.342 1.00 89.69 430 SER A C 1
ATOM 3234 O O . SER A 1 430 ? -33.059 -12.854 42.532 1.00 89.69 430 SER A O 1
ATOM 3236 N N . ILE A 1 431 ? -33.147 -11.969 40.472 1.00 91.38 431 ILE A N 1
ATOM 3237 C CA . ILE A 1 431 ? -32.654 -10.631 40.790 1.00 91.38 431 ILE A CA 1
ATOM 3238 C C . ILE A 1 431 ? -33.783 -9.640 40.528 1.00 91.38 431 ILE A C 1
ATOM 3240 O O . ILE A 1 431 ? -34.249 -9.495 39.390 1.00 91.38 431 ILE A O 1
ATOM 3244 N N . ASP A 1 432 ? -34.195 -8.942 41.580 1.00 87.50 432 ASP A N 1
ATOM 3245 C CA . ASP A 1 432 ? -35.249 -7.939 41.520 1.00 87.50 432 ASP A CA 1
ATOM 3246 C C . ASP A 1 432 ? -34.747 -6.593 40.989 1.00 87.50 432 ASP A C 1
ATOM 3248 O O . ASP A 1 432 ? -33.593 -6.190 41.170 1.00 87.50 432 ASP A O 1
ATOM 3252 N N . ARG A 1 433 ? -35.658 -5.857 40.349 1.00 87.38 433 ARG A N 1
ATOM 3253 C CA . ARG A 1 433 ? -35.396 -4.502 39.846 1.00 87.38 433 ARG A CA 1
ATOM 3254 C C . ARG A 1 433 ? -35.102 -3.518 40.978 1.00 87.38 433 ARG A C 1
ATOM 3256 O O . ARG A 1 433 ? -35.717 -3.583 42.036 1.00 87.38 433 ARG A O 1
ATOM 3263 N N . GLY A 1 434 ? -34.221 -2.554 40.713 1.00 85.69 434 GLY A N 1
ATOM 3264 C CA . GLY A 1 434 ? -33.879 -1.494 41.668 1.00 85.69 434 GLY A CA 1
ATOM 3265 C C . GLY A 1 434 ? -33.066 -1.955 42.878 1.00 85.69 434 GLY A C 1
ATOM 3266 O O . GLY A 1 434 ? -32.980 -1.227 43.863 1.00 85.69 434 GLY A O 1
ATOM 3267 N N . THR A 1 435 ? -32.487 -3.155 42.818 1.00 90.06 435 THR A N 1
ATOM 3268 C CA . THR A 1 435 ? -31.643 -3.698 43.885 1.00 90.06 435 THR A CA 1
ATOM 3269 C C . THR A 1 435 ? -30.165 -3.615 43.511 1.00 90.06 435 THR A C 1
ATOM 3271 O O . THR A 1 435 ? -29.800 -3.704 42.332 1.00 90.06 435 THR A O 1
ATOM 3274 N N . LEU A 1 436 ? -29.315 -3.439 44.524 1.00 94.25 436 LEU A N 1
ATOM 3275 C CA . LEU A 1 436 ? -27.871 -3.623 44.433 1.00 94.25 436 LEU A CA 1
ATOM 3276 C C . LEU A 1 436 ? -27.535 -5.049 44.886 1.00 94.25 436 LEU A C 1
ATOM 3278 O O . LEU A 1 436 ? -27.534 -5.341 46.083 1.00 94.25 436 LEU A O 1
ATOM 3282 N N . THR A 1 437 ? -27.260 -5.929 43.926 1.00 95.31 437 THR A N 1
ATOM 3283 C CA . THR A 1 437 ? -26.977 -7.351 44.170 1.00 95.31 437 THR A CA 1
ATOM 3284 C C . THR A 1 437 ? -25.486 -7.640 44.020 1.00 95.31 437 THR A C 1
ATOM 3286 O O . THR A 1 437 ? -24.895 -7.321 42.985 1.00 95.31 437 THR A O 1
ATOM 3289 N N . ALA A 1 438 ? -24.879 -8.275 45.023 1.00 95.56 438 ALA A N 1
ATOM 3290 C CA . ALA A 1 438 ? -23.485 -8.710 44.970 1.00 95.56 438 ALA A CA 1
ATOM 3291 C C . ALA A 1 438 ? -23.360 -10.201 44.648 1.00 95.56 438 ALA A C 1
ATOM 3293 O O . ALA A 1 438 ? -23.996 -11.041 45.281 1.00 95.56 438 ALA A O 1
ATOM 3294 N N . VAL A 1 439 ? -22.490 -10.528 43.694 1.00 95.12 439 VAL A N 1
ATOM 3295 C CA . VAL A 1 439 ? -22.090 -11.894 43.348 1.00 95.12 439 VAL A CA 1
ATOM 3296 C C . VAL A 1 439 ? -20.708 -12.156 43.941 1.00 95.12 439 VAL A C 1
ATOM 3298 O O . VAL A 1 439 ? -19.717 -11.559 43.514 1.00 95.12 439 VAL A O 1
ATOM 3301 N N . MET A 1 440 ? -20.643 -13.064 44.913 1.00 93.69 440 MET A N 1
ATOM 3302 C CA . MET A 1 440 ? -19.420 -13.435 45.631 1.00 93.69 440 MET A CA 1
ATOM 3303 C C . MET A 1 440 ? -19.161 -14.941 45.534 1.00 93.69 440 MET A C 1
ATOM 3305 O O . MET A 1 440 ? -20.035 -15.729 45.179 1.00 93.69 440 MET A O 1
ATOM 3309 N N . GLY A 1 441 ? -17.922 -15.351 45.787 1.00 91.50 441 GLY A N 1
ATOM 3310 C CA . GLY A 1 441 ? -17.479 -16.737 45.633 1.00 91.50 441 GLY A CA 1
ATOM 3311 C C . GLY A 1 441 ? -15.974 -16.825 45.435 1.00 91.50 441 GLY A C 1
ATOM 3312 O O . GLY A 1 441 ? -15.347 -15.850 45.012 1.00 91.50 441 GLY A O 1
ATOM 3313 N N . GLY A 1 442 ? -15.396 -18.001 45.675 1.00 86.94 442 GLY A N 1
ATOM 3314 C CA . GLY A 1 442 ? -13.964 -18.230 45.478 1.00 86.94 442 GLY A CA 1
ATOM 3315 C C . GLY A 1 442 ? -13.490 -18.040 44.031 1.00 86.94 442 GLY A C 1
ATOM 3316 O O . GLY A 1 442 ? -14.277 -17.949 43.073 1.00 86.94 442 GLY A O 1
ATOM 3317 N N . SER A 1 443 ? -12.173 -17.972 43.848 1.00 86.62 443 SER A N 1
ATOM 3318 C CA . SER A 1 443 ? -11.550 -17.999 42.520 1.00 86.62 443 SER A CA 1
ATOM 3319 C C . SER A 1 443 ? -11.941 -19.278 41.775 1.00 86.62 443 SER A C 1
ATOM 3321 O O . SER A 1 443 ? -11.861 -20.376 42.312 1.00 86.62 443 SER A O 1
ATOM 3323 N N . GLY A 1 444 ? -12.424 -19.140 40.538 1.00 84.56 444 GLY A N 1
ATOM 3324 C CA . GLY A 1 444 ? -12.901 -20.279 39.744 1.00 84.56 444 GLY A CA 1
ATOM 3325 C C . GLY A 1 444 ? -14.321 -20.775 40.060 1.00 84.56 444 GLY A C 1
ATOM 3326 O O . GLY A 1 444 ? -14.782 -21.695 39.390 1.00 84.56 444 GLY A O 1
ATOM 3327 N N . ALA A 1 445 ? -15.064 -20.143 40.979 1.00 87.94 445 ALA A N 1
ATOM 3328 C CA . ALA A 1 445 ? -16.443 -20.534 41.321 1.00 87.94 445 ALA A CA 1
ATOM 3329 C C . ALA A 1 445 ? -17.492 -20.287 40.212 1.00 87.94 445 ALA A C 1
ATOM 3331 O O . ALA A 1 445 ? -18.657 -20.635 40.376 1.00 87.94 445 ALA A O 1
ATOM 3332 N N . GLY A 1 446 ? -17.104 -19.667 39.091 1.00 89.06 446 GLY A N 1
ATOM 3333 C CA . GLY A 1 446 ? -17.994 -19.403 37.955 1.00 89.06 446 GLY A CA 1
ATOM 3334 C C . GLY A 1 446 ? -18.655 -18.016 37.930 1.00 89.06 446 GLY A C 1
ATOM 3335 O O . GLY A 1 446 ? -19.456 -17.777 37.034 1.00 89.06 446 GLY A O 1
ATOM 3336 N N . LYS A 1 447 ? -18.293 -17.078 38.822 1.00 91.62 447 LYS A N 1
ATOM 3337 C CA . LYS A 1 447 ? -18.885 -15.718 38.946 1.00 91.62 447 LYS A CA 1
ATOM 3338 C C . LYS A 1 447 ? -19.011 -14.952 37.620 1.00 91.62 447 LYS A C 1
ATOM 3340 O O . LYS A 1 447 ? -20.116 -14.644 37.177 1.00 91.62 447 LYS A O 1
ATOM 3345 N N . SER A 1 448 ? -17.892 -14.706 36.934 1.00 89.62 448 SER A N 1
ATOM 3346 C CA . SER A 1 448 ? -17.896 -13.981 35.654 1.00 89.62 448 SER A CA 1
ATOM 3347 C C . SER A 1 448 ? -18.617 -14.772 34.558 1.00 89.62 448 SER A C 1
ATOM 3349 O O . SER A 1 448 ? -19.245 -14.194 33.675 1.00 89.62 448 SER A O 1
ATOM 3351 N N . THR A 1 449 ? -18.594 -16.110 34.624 1.00 90.75 449 THR A N 1
ATOM 3352 C CA . THR A 1 449 ? -19.337 -16.964 33.682 1.00 90.75 449 THR A CA 1
ATOM 3353 C C . THR A 1 449 ? -20.845 -16.835 33.894 1.00 90.75 449 THR A C 1
ATOM 3355 O O . THR A 1 449 ? -21.576 -16.683 32.919 1.00 90.75 449 THR A O 1
ATOM 3358 N N . PHE A 1 450 ? -21.304 -16.823 35.147 1.00 92.06 450 PHE A N 1
ATOM 3359 C CA . PHE A 1 450 ? -22.700 -16.610 35.526 1.00 92.06 450 PHE A CA 1
ATOM 3360 C C . PHE A 1 450 ? -23.217 -15.263 35.015 1.00 92.06 450 PHE A C 1
ATOM 3362 O O . PHE A 1 450 ? -24.208 -15.220 34.285 1.00 92.06 450 PHE A O 1
ATOM 3369 N N . VAL A 1 451 ? -22.479 -14.182 35.273 1.00 91.00 451 VAL A N 1
ATOM 3370 C CA . VAL A 1 451 ? -22.825 -12.843 34.777 1.00 91.00 451 VAL A CA 1
ATOM 3371 C C . VAL A 1 451 ? -22.825 -12.785 33.243 1.00 91.00 451 VAL A C 1
ATOM 3373 O O . VAL A 1 451 ? -23.758 -12.251 32.645 1.00 91.00 451 VAL A O 1
ATOM 3376 N N . ASN A 1 452 ? -21.852 -13.404 32.569 1.00 89.12 452 ASN A N 1
ATOM 3377 C CA . ASN A 1 452 ? -21.820 -13.455 31.102 1.00 89.12 452 ASN A CA 1
ATOM 3378 C C . ASN A 1 452 ? -23.007 -14.217 30.487 1.00 89.12 452 ASN A C 1
ATOM 3380 O O . ASN A 1 452 ? -23.487 -13.836 29.412 1.00 89.12 452 ASN A O 1
ATOM 3384 N N . VAL A 1 453 ? -23.497 -15.264 31.155 1.00 89.06 453 VAL A N 1
ATOM 3385 C CA . VAL A 1 453 ? -24.707 -15.989 30.742 1.00 89.06 453 VAL A CA 1
ATOM 3386 C C . VAL A 1 453 ? -25.958 -15.136 30.978 1.00 89.06 453 VAL A C 1
ATOM 3388 O O . VAL A 1 453 ? -26.779 -15.025 30.068 1.00 89.06 453 VAL A O 1
ATOM 3391 N N . LEU A 1 454 ? -26.071 -14.455 32.125 1.00 87.88 454 LEU A N 1
ATOM 3392 C CA . LEU A 1 454 ? -27.186 -13.543 32.425 1.00 87.88 454 LEU A CA 1
ATOM 3393 C C . LEU A 1 454 ? -27.279 -12.357 31.458 1.00 87.88 454 LEU A C 1
ATOM 3395 O O . LEU A 1 454 ? -28.373 -11.939 31.097 1.00 87.88 454 LEU A O 1
ATOM 3399 N N . MET A 1 455 ? -26.144 -11.839 30.987 1.00 85.56 455 MET A N 1
ATOM 3400 C CA . MET A 1 455 ? -26.106 -10.785 29.966 1.00 85.56 455 MET A CA 1
ATOM 3401 C C . MET A 1 455 ? -26.382 -11.304 28.543 1.00 85.56 455 MET A C 1
ATOM 3403 O O . MET A 1 455 ? -26.512 -10.515 27.605 1.00 85.56 455 MET A O 1
ATOM 3407 N N . GLY A 1 456 ? -26.421 -12.625 28.340 1.00 81.88 456 GLY A N 1
ATOM 3408 C CA . GLY A 1 456 ? -26.553 -13.248 27.023 1.00 81.88 456 GLY A CA 1
ATOM 3409 C C . GLY A 1 456 ? -25.307 -13.152 26.136 1.00 81.88 456 GLY A C 1
ATOM 3410 O O . GLY A 1 456 ? -25.426 -13.314 24.916 1.00 81.88 456 GLY A O 1
ATOM 3411 N N . LYS A 1 457 ? -24.122 -12.892 26.713 1.00 80.50 457 LYS A N 1
ATOM 3412 C CA . LYS A 1 457 ? -22.836 -12.951 25.991 1.00 80.50 457 LYS A CA 1
ATOM 3413 C C . LYS A 1 457 ? -22.463 -14.393 25.656 1.00 80.50 457 LYS A C 1
ATOM 3415 O O . LYS A 1 457 ? -22.005 -14.670 24.547 1.00 80.50 457 LYS A O 1
ATOM 3420 N N . THR A 1 458 ? -22.727 -15.310 26.584 1.00 84.44 458 THR A N 1
ATOM 3421 C CA . THR A 1 458 ? -22.508 -16.750 26.417 1.00 84.44 458 THR A CA 1
ATOM 3422 C C . THR A 1 458 ? -23.845 -17.476 26.367 1.00 84.44 458 THR A C 1
ATOM 3424 O O . THR A 1 458 ? -24.739 -17.199 27.163 1.00 84.44 458 THR A O 1
ATOM 3427 N N . LYS A 1 459 ? -24.002 -18.417 25.429 1.00 84.25 459 LYS A N 1
ATOM 3428 C CA . LYS A 1 459 ? -25.199 -19.265 25.372 1.00 84.25 459 LYS A CA 1
ATOM 3429 C C . LYS A 1 459 ? -25.100 -20.327 26.470 1.00 84.25 459 LYS A C 1
ATOM 3431 O O . LYS A 1 459 ? -24.093 -21.028 26.536 1.00 84.25 459 LYS A O 1
ATOM 3436 N N . ASN A 1 460 ? -26.128 -20.442 27.303 1.00 84.94 460 ASN A N 1
ATOM 3437 C CA . ASN A 1 460 ? -26.247 -21.511 28.287 1.00 84.94 460 ASN A CA 1
ATOM 3438 C C . ASN A 1 460 ? -26.398 -22.881 27.600 1.00 84.94 460 ASN A C 1
ATOM 3440 O O . ASN A 1 460 ? -26.927 -22.979 26.490 1.00 84.94 460 ASN A O 1
ATOM 3444 N N . THR A 1 461 ? -25.911 -23.938 28.249 1.00 86.75 461 THR A N 1
ATOM 3445 C CA . THR A 1 461 ? -26.049 -25.324 27.765 1.00 86.75 461 THR A CA 1
ATOM 3446 C C . THR A 1 461 ? -27.322 -25.990 28.273 1.00 86.75 461 THR A C 1
ATOM 3448 O O . THR A 1 461 ? -27.815 -26.906 27.626 1.00 86.75 461 THR A O 1
ATOM 3451 N N . GLY A 1 462 ? -27.877 -25.504 29.384 1.00 83.31 462 GLY A N 1
ATOM 3452 C CA . GLY A 1 462 ? -29.160 -25.933 29.933 1.00 83.31 462 GLY A CA 1
ATOM 3453 C C . GLY A 1 462 ? -29.769 -24.867 30.847 1.00 83.31 462 GLY A C 1
ATOM 3454 O O . GLY A 1 462 ? -29.144 -23.834 31.121 1.00 83.31 462 GLY A O 1
ATOM 3455 N N . GLY A 1 463 ? -31.005 -25.109 31.278 1.00 85.44 463 GLY A N 1
ATOM 3456 C CA . GLY A 1 463 ? -31.810 -24.152 32.037 1.00 85.44 463 GLY A CA 1
ATOM 3457 C C . GLY A 1 463 ? -32.387 -23.018 31.189 1.00 85.44 463 GLY A C 1
ATOM 3458 O O . GLY A 1 463 ? -32.195 -22.950 29.970 1.00 85.44 463 GLY A O 1
ATOM 3459 N N . THR A 1 464 ? -33.087 -22.097 31.842 1.00 86.44 464 THR A N 1
ATOM 3460 C CA . THR A 1 464 ? -33.718 -20.934 31.204 1.00 86.44 464 THR A CA 1
ATOM 3461 C C . THR A 1 464 ? -33.403 -19.655 31.962 1.00 86.44 464 THR A C 1
ATOM 3463 O O . THR A 1 464 ? -33.379 -19.656 33.188 1.00 86.44 464 THR A O 1
ATOM 3466 N N . VAL A 1 465 ? -33.213 -18.557 31.229 1.00 87.50 465 VAL A N 1
ATOM 3467 C CA . VAL A 1 465 ? -33.127 -17.200 31.782 1.00 87.50 465 VAL A CA 1
ATOM 3468 C C . VAL A 1 465 ? -34.292 -16.398 31.214 1.00 87.50 465 VAL A C 1
ATOM 3470 O O . VAL A 1 465 ? -34.466 -16.342 29.996 1.00 87.50 465 VAL A O 1
ATOM 3473 N N . ALA A 1 466 ? -35.080 -15.783 32.085 1.00 84.75 466 ALA A N 1
ATOM 3474 C CA . ALA A 1 466 ? -36.191 -14.913 31.749 1.00 84.75 466 ALA A CA 1
ATOM 3475 C C . ALA A 1 466 ? -35.943 -13.498 32.288 1.00 84.75 466 ALA A C 1
ATOM 3477 O O . ALA A 1 466 ? -35.505 -13.311 33.424 1.00 84.75 466 ALA A O 1
ATOM 3478 N N . VAL A 1 467 ? -36.230 -12.497 31.456 1.00 84.06 467 VAL A N 1
ATOM 3479 C CA . VAL A 1 467 ? -36.104 -11.069 31.779 1.00 84.06 467 VAL A CA 1
ATOM 3480 C C . VAL A 1 467 ? -37.510 -10.499 31.927 1.00 84.06 467 VAL A C 1
ATOM 3482 O O . VAL A 1 467 ? -38.332 -10.686 31.029 1.00 84.06 467 VAL A O 1
ATOM 3485 N N . ASN A 1 468 ? -37.809 -9.829 33.044 1.00 80.00 468 ASN A N 1
ATOM 3486 C CA . ASN A 1 468 ? -39.161 -9.360 33.384 1.00 80.00 468 ASN A CA 1
ATOM 3487 C C . ASN A 1 468 ? -40.223 -10.471 33.255 1.00 80.00 468 ASN A C 1
ATOM 3489 O O . ASN A 1 468 ? -41.266 -10.275 32.632 1.00 80.00 468 ASN A O 1
ATOM 3493 N N . SER A 1 469 ? -39.921 -11.663 33.781 1.00 72.62 469 SER A N 1
ATOM 3494 C CA . SER A 1 469 ? -40.780 -12.858 33.712 1.00 72.62 469 SER A CA 1
ATOM 3495 C C . SER A 1 469 ? -41.082 -13.380 32.291 1.00 72.62 469 SER A C 1
ATOM 3497 O O . SER A 1 469 ? -41.933 -14.252 32.135 1.00 72.62 469 SER A O 1
ATOM 3499 N N . SER A 1 470 ? -40.372 -12.905 31.255 1.00 74.69 470 SER A N 1
ATOM 3500 C CA . SER A 1 470 ? -40.476 -13.408 29.875 1.00 74.69 470 SER A CA 1
ATOM 3501 C C . SER A 1 470 ? -39.217 -14.189 29.463 1.00 74.69 470 SER A C 1
ATOM 3503 O O . SER A 1 470 ? -38.116 -13.622 29.500 1.00 74.69 470 SER A O 1
ATOM 3505 N N . PRO A 1 471 ? -39.332 -15.461 29.029 1.00 68.94 471 PRO A N 1
ATOM 3506 C CA . PRO A 1 471 ? -38.221 -16.254 28.499 1.00 68.94 471 PRO A CA 1
ATOM 3507 C C . PRO A 1 471 ? -37.870 -15.810 27.067 1.00 68.94 471 PRO A C 1
ATOM 3509 O O . PRO A 1 471 ? -38.115 -16.500 26.080 1.00 68.94 471 PRO A O 1
ATOM 3512 N N . ASP A 1 472 ? -37.313 -14.608 26.938 1.00 66.12 472 ASP A N 1
ATOM 3513 C CA . ASP A 1 472 ? -36.939 -14.011 25.658 1.00 66.12 472 ASP A CA 1
ATOM 3514 C C . ASP A 1 472 ? -35.477 -14.234 25.274 1.00 66.12 472 ASP A C 1
ATOM 3516 O O . ASP A 1 472 ? -34.591 -14.446 26.101 1.00 66.12 472 ASP A O 1
ATOM 3520 N N . LYS A 1 473 ? -35.178 -14.065 23.978 1.00 71.69 473 LYS A N 1
ATOM 3521 C CA . LYS A 1 473 ? -33.791 -14.023 23.495 1.00 71.69 473 LYS A CA 1
ATOM 3522 C C . LYS A 1 473 ? -33.053 -12.830 24.121 1.00 71.69 473 LYS A C 1
ATOM 3524 O O . LYS A 1 473 ? -33.199 -11.705 23.645 1.00 71.69 473 LYS A O 1
ATOM 3529 N N . LEU A 1 474 ? -32.171 -13.102 25.087 1.00 74.38 474 LEU A N 1
ATOM 3530 C CA . LEU A 1 474 ? -31.304 -12.135 25.788 1.00 74.38 474 LEU A CA 1
ATOM 3531 C C . LEU A 1 474 ? -30.588 -11.130 24.865 1.00 74.38 474 LEU A C 1
ATOM 3533 O O . LEU A 1 474 ? -30.437 -9.961 25.209 1.00 74.38 474 LEU A O 1
ATOM 3537 N N . LYS A 1 475 ? -30.233 -11.543 23.637 1.00 71.81 475 LYS A N 1
ATOM 3538 C CA . LYS A 1 475 ? -29.644 -10.663 22.608 1.00 71.81 475 LYS A CA 1
ATOM 3539 C C . LYS A 1 475 ? -30.475 -9.404 22.315 1.00 71.81 475 LYS A C 1
ATOM 3541 O O . LYS A 1 475 ? -29.905 -8.403 21.888 1.00 71.81 475 LYS A O 1
ATOM 3546 N N . ARG A 1 476 ? -31.797 -9.438 22.529 1.00 75.81 476 ARG A N 1
ATOM 3547 C CA . ARG A 1 476 ? -32.708 -8.298 22.322 1.00 75.81 476 ARG A CA 1
ATOM 3548 C C . ARG A 1 476 ? -32.483 -7.178 23.343 1.00 75.81 476 ARG A C 1
ATOM 3550 O O . ARG A 1 476 ? -32.625 -6.013 22.990 1.00 75.81 476 ARG A O 1
ATOM 3557 N N . TYR A 1 477 ? -32.059 -7.513 24.560 1.00 79.25 477 TYR A N 1
ATOM 3558 C CA . TYR A 1 477 ? -31.850 -6.559 25.656 1.00 79.25 477 TYR A CA 1
ATOM 3559 C C . TYR A 1 477 ? -30.439 -5.955 25.687 1.00 79.25 477 TYR A C 1
ATOM 3561 O O . TYR A 1 477 ? -30.155 -5.072 26.488 1.00 79.25 477 TYR A O 1
ATOM 3569 N N . LYS A 1 478 ? -29.558 -6.353 24.761 1.00 79.50 478 LYS A N 1
ATOM 3570 C CA . LYS A 1 478 ? -28.161 -5.895 24.692 1.00 79.50 478 LYS A CA 1
ATOM 3571 C C . LYS A 1 478 ? -28.006 -4.364 24.657 1.00 79.50 478 LYS A C 1
ATOM 3573 O O . LYS A 1 478 ? -27.047 -3.840 25.199 1.00 79.50 478 LYS A O 1
ATOM 3578 N N . LYS A 1 479 ? -28.950 -3.634 24.046 1.00 80.44 479 LYS A N 1
ATOM 3579 C CA . LYS A 1 479 ? -28.914 -2.157 23.966 1.00 80.44 479 LYS A CA 1
ATOM 3580 C C . LYS A 1 479 ? -29.282 -1.447 25.277 1.00 80.44 479 LYS A C 1
ATOM 3582 O O . LYS A 1 479 ? -29.067 -0.243 25.387 1.00 80.44 479 LYS A O 1
ATOM 3587 N N . VAL A 1 480 ? -29.888 -2.160 26.225 1.00 83.50 480 VAL A N 1
ATOM 3588 C CA . VAL A 1 480 ? -30.424 -1.613 27.485 1.00 83.50 480 VAL A CA 1
ATOM 3589 C C . VAL A 1 480 ? -29.750 -2.209 28.723 1.00 83.50 480 VAL A C 1
ATOM 3591 O O . VAL A 1 480 ? -30.069 -1.810 29.840 1.00 83.50 480 VAL A O 1
ATOM 3594 N N . ILE A 1 481 ? -28.802 -3.125 28.524 1.00 88.12 481 ILE A N 1
ATOM 3595 C CA . ILE A 1 481 ? -27.913 -3.663 29.552 1.00 88.12 481 ILE A CA 1
ATOM 3596 C C . ILE A 1 481 ? -26.538 -3.000 29.386 1.00 88.12 481 ILE A C 1
ATOM 3598 O O . ILE A 1 481 ? -25.997 -2.957 28.281 1.00 88.12 481 ILE A O 1
ATOM 3602 N N . GLY A 1 482 ? -25.988 -2.462 30.472 1.00 89.94 482 GLY A N 1
ATOM 3603 C CA . GLY A 1 482 ? -24.615 -1.962 30.545 1.00 89.94 482 GLY A CA 1
ATOM 3604 C C . GLY A 1 482 ? -23.680 -3.007 31.151 1.00 89.94 482 GLY A C 1
ATOM 3605 O O . GLY A 1 482 ? -24.081 -3.736 32.058 1.00 89.94 482 GLY A O 1
ATOM 3606 N N . TYR A 1 483 ? -22.439 -3.071 30.671 1.00 91.44 483 TYR A N 1
ATOM 3607 C CA . TYR A 1 483 ? -21.400 -3.924 31.252 1.00 91.44 483 TYR A CA 1
ATOM 3608 C C . TYR A 1 483 ? -20.104 -3.143 31.420 1.00 91.44 483 TYR A C 1
ATOM 3610 O O . TYR A 1 483 ? -19.559 -2.624 30.445 1.00 91.44 483 TYR A O 1
ATOM 3618 N N . VAL A 1 484 ? -19.605 -3.100 32.650 1.00 92.19 484 VAL A N 1
ATOM 3619 C CA . VAL A 1 484 ? -18.322 -2.500 33.001 1.00 92.19 484 VAL A CA 1
ATOM 3620 C C . VAL A 1 484 ? -17.338 -3.641 33.288 1.00 92.19 484 VAL A C 1
ATOM 3622 O O . VAL A 1 484 ? -17.527 -4.348 34.280 1.00 92.19 484 VAL A O 1
ATOM 3625 N N . PRO A 1 485 ? -16.325 -3.861 32.428 1.00 90.00 485 PRO A N 1
ATOM 3626 C CA . PRO A 1 485 ? -15.296 -4.868 32.676 1.00 90.00 485 PRO A CA 1
ATOM 3627 C C . PRO A 1 485 ? -14.385 -4.491 33.857 1.00 90.00 485 PRO A C 1
ATOM 3629 O O . PRO A 1 485 ? -14.376 -3.344 34.319 1.00 90.00 485 PRO A O 1
ATOM 3632 N N . GLN A 1 486 ? -13.589 -5.466 34.305 1.00 88.31 486 GLN A N 1
ATOM 3633 C CA . GLN A 1 486 ? -12.570 -5.282 35.342 1.00 88.31 486 GLN A CA 1
ATOM 3634 C C . GLN A 1 486 ? -11.537 -4.227 34.914 1.00 88.31 486 GLN A C 1
ATOM 3636 O O . GLN A 1 486 ? -11.299 -3.271 35.653 1.00 88.31 486 GLN A O 1
ATOM 3641 N N . ASP A 1 487 ? -11.015 -4.339 33.688 1.00 86.44 487 ASP A N 1
ATOM 3642 C CA . ASP A 1 487 ? -10.083 -3.370 33.108 1.00 86.44 487 ASP A CA 1
ATOM 3643 C C . ASP A 1 487 ? -10.782 -2.090 32.631 1.00 86.44 487 ASP A C 1
ATOM 3645 O O . ASP A 1 487 ? -11.793 -2.115 31.922 1.00 86.44 487 ASP A O 1
ATOM 3649 N N . ASP A 1 488 ? -10.177 -0.941 32.923 1.00 87.81 488 ASP A N 1
ATOM 3650 C CA . ASP A 1 488 ? -10.702 0.362 32.518 1.00 87.81 488 ASP A CA 1
ATOM 3651 C C . ASP A 1 488 ? -10.321 0.718 31.079 1.00 87.81 488 ASP A C 1
ATOM 3653 O O . ASP A 1 488 ? -9.406 1.500 30.811 1.00 87.81 488 ASP A O 1
ATOM 3657 N N . ILE A 1 489 ? -11.061 0.142 30.130 1.00 89.88 489 ILE A N 1
ATOM 3658 C CA . ILE A 1 489 ? -10.884 0.383 28.693 1.00 89.88 489 ILE A CA 1
ATOM 3659 C C . ILE A 1 489 ? -11.540 1.718 28.313 1.00 89.88 489 ILE A C 1
ATOM 3661 O O . ILE A 1 489 ? -12.750 1.778 28.083 1.00 89.88 489 ILE A O 1
ATOM 3665 N N . VAL A 1 490 ? -10.738 2.781 28.250 1.00 91.81 490 VAL A N 1
ATOM 3666 C CA . VAL A 1 490 ? -11.145 4.157 27.914 1.00 91.81 490 VAL A CA 1
ATOM 3667 C C . VAL A 1 490 ? -10.134 4.793 26.957 1.00 91.81 490 VAL A C 1
ATOM 3669 O O . VAL A 1 490 ? -8.955 4.440 26.989 1.00 91.81 490 VAL A O 1
ATOM 3672 N N . LEU A 1 491 ? -10.567 5.732 26.108 1.00 91.81 491 LEU A N 1
ATOM 3673 C CA . LEU A 1 491 ? -9.663 6.380 25.150 1.00 91.81 491 LEU A CA 1
ATOM 3674 C C . LEU A 1 491 ? -8.854 7.496 25.835 1.00 91.81 491 LEU A C 1
ATOM 3676 O O . LEU A 1 491 ? -9.456 8.464 26.323 1.00 91.81 491 LEU A O 1
ATOM 3680 N N . PRO A 1 492 ? -7.511 7.399 25.868 1.00 90.88 492 PRO A N 1
ATOM 3681 C CA . PRO A 1 492 ? -6.672 8.295 26.658 1.00 90.88 492 PRO A CA 1
ATOM 3682 C C . PRO A 1 492 ? -6.496 9.680 26.022 1.00 90.88 492 PRO A C 1
ATOM 3684 O O . PRO A 1 492 ? -6.263 10.652 26.745 1.00 90.88 492 PRO A O 1
ATOM 3687 N N . GLU A 1 493 ? -6.628 9.801 24.694 1.00 90.00 493 GLU A N 1
ATOM 3688 C CA . GLU A 1 493 ? -6.498 11.077 23.975 1.00 90.00 493 GLU A CA 1
ATOM 3689 C C . GLU A 1 493 ? -7.729 11.970 24.134 1.00 90.00 493 GLU A C 1
ATOM 3691 O O . GLU A 1 493 ? -7.683 13.140 23.755 1.00 90.00 493 GLU A O 1
ATOM 3696 N N . LEU A 1 494 ? -8.842 11.439 24.642 1.00 92.38 494 LEU A N 1
ATOM 3697 C CA . LEU A 1 494 ? -10.107 12.150 24.799 1.00 92.38 494 LEU A CA 1
ATOM 3698 C C . LEU A 1 494 ? -10.281 12.681 26.228 1.00 92.38 494 LEU A C 1
ATOM 3700 O O . LEU A 1 494 ? -9.679 12.181 27.181 1.00 92.38 494 LEU A O 1
ATOM 3704 N N . THR A 1 495 ? -11.106 13.718 26.383 1.00 94.56 495 THR A N 1
ATOM 3705 C CA . THR A 1 495 ? -11.500 14.200 27.713 1.00 94.56 495 THR A CA 1
ATOM 3706 C C . THR A 1 495 ? -12.536 13.280 28.353 1.00 94.56 495 THR A C 1
ATOM 3708 O O . THR A 1 495 ? -13.148 12.442 27.680 1.00 94.56 495 THR A O 1
ATOM 3711 N N . VAL A 1 496 ? -12.765 13.450 29.657 1.00 94.81 496 VAL A N 1
ATOM 3712 C CA . VAL A 1 496 ? -13.852 12.770 30.383 1.00 94.81 496 VAL A CA 1
ATOM 3713 C C . VAL A 1 496 ? -15.194 12.985 29.675 1.00 94.81 496 VAL A C 1
ATOM 3715 O O . VAL A 1 496 ? -15.869 12.022 29.310 1.00 94.81 496 VAL A O 1
ATOM 3718 N N . TYR A 1 497 ? -15.538 14.244 29.388 1.00 95.44 497 TYR A N 1
ATOM 3719 C CA . TYR A 1 497 ? -16.767 14.593 28.675 1.00 95.44 497 TYR A CA 1
ATOM 3720 C C . TYR A 1 497 ? -16.846 13.966 27.276 1.00 95.44 497 TYR A C 1
ATOM 3722 O O . TYR A 1 497 ? -17.887 13.440 26.890 1.00 95.44 497 TYR A O 1
ATOM 3730 N N . GLU A 1 498 ? -15.753 13.988 26.508 1.00 95.00 498 GLU A N 1
ATOM 3731 C CA . GLU A 1 498 ? -15.728 13.463 25.138 1.00 95.00 498 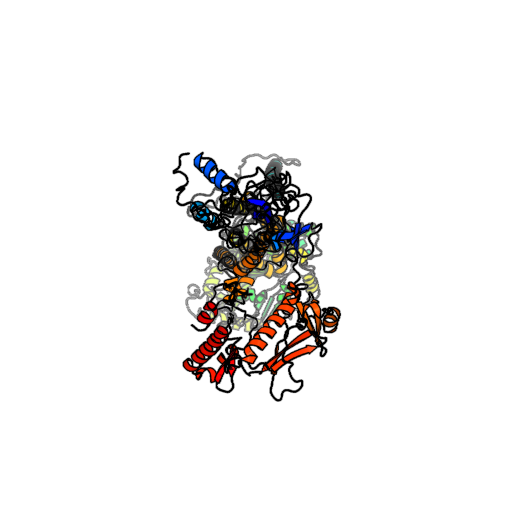GLU A CA 1
ATOM 3732 C C . GLU A 1 498 ? -15.939 11.945 25.071 1.00 95.00 498 GLU A C 1
ATOM 3734 O O . GLU A 1 498 ? -16.647 11.475 24.178 1.00 95.00 498 GLU A O 1
ATOM 3739 N N . ASN A 1 499 ? -15.374 11.185 26.015 1.00 94.62 499 ASN A N 1
ATOM 3740 C CA . ASN A 1 499 ? -15.601 9.740 26.113 1.00 94.62 499 ASN A CA 1
ATOM 3741 C C . ASN A 1 499 ? -17.081 9.426 26.391 1.00 94.62 499 ASN A C 1
ATOM 3743 O O . ASN A 1 499 ? -17.696 8.611 25.697 1.00 94.62 499 ASN A O 1
ATOM 3747 N N . ILE A 1 500 ? -17.673 10.115 27.371 1.00 95.31 500 ILE A N 1
ATOM 3748 C CA . ILE A 1 500 ? -19.050 9.872 27.821 1.00 95.31 500 ILE A CA 1
ATOM 3749 C C . ILE A 1 500 ? -20.062 10.327 26.757 1.00 95.31 500 ILE A C 1
ATOM 3751 O O . ILE A 1 500 ? -20.954 9.567 26.372 1.00 95.31 500 ILE A O 1
ATOM 3755 N N . VAL A 1 501 ? -19.895 11.532 26.196 1.00 94.94 501 VAL A N 1
ATOM 3756 C CA . VAL A 1 501 ? -20.811 12.073 25.176 1.00 94.94 501 VAL A CA 1
ATOM 3757 C C . VAL A 1 501 ? -20.784 11.262 23.880 1.00 94.94 501 VAL A C 1
ATOM 3759 O O . VAL A 1 501 ? -21.789 11.198 23.170 1.00 94.94 501 VAL A O 1
ATOM 3762 N N . HIS A 1 502 ? -19.649 10.642 23.543 1.00 93.38 502 HIS A N 1
ATOM 3763 C CA . HIS A 1 502 ? -19.555 9.777 22.372 1.00 93.38 502 HIS A CA 1
ATOM 3764 C C . HIS A 1 502 ? -20.430 8.530 22.539 1.00 93.38 502 HIS A C 1
ATOM 3766 O O . HIS A 1 502 ? -21.238 8.228 21.657 1.00 93.38 502 HIS A O 1
ATOM 3772 N N . CYS A 1 503 ? -20.344 7.874 23.701 1.00 92.06 503 CYS A N 1
ATOM 3773 C CA . CYS A 1 503 ? -21.181 6.725 24.044 1.00 92.06 503 CYS A CA 1
ATOM 3774 C C . CYS A 1 503 ? -22.673 7.094 24.029 1.00 92.06 503 CYS A C 1
ATOM 3776 O O . CYS A 1 503 ? -23.479 6.381 23.423 1.00 92.06 503 CYS A O 1
ATOM 3778 N N . ALA A 1 504 ? -23.023 8.252 24.600 1.00 92.38 504 ALA A N 1
ATOM 3779 C CA . ALA A 1 504 ? -24.386 8.782 24.608 1.00 92.38 504 ALA A CA 1
ATOM 3780 C C . ALA A 1 504 ? -24.941 8.964 23.184 1.00 92.38 504 ALA A C 1
ATOM 3782 O O . ALA A 1 504 ? -25.993 8.426 22.843 1.00 92.38 504 ALA A O 1
ATOM 3783 N N . LYS A 1 505 ? -24.199 9.653 22.304 1.00 92.19 505 LYS A N 1
ATOM 3784 C CA . LYS A 1 505 ? -24.619 9.938 20.916 1.00 92.19 505 LYS A CA 1
ATOM 3785 C C . LYS A 1 505 ? -24.847 8.688 20.069 1.00 92.19 505 LYS A C 1
ATOM 3787 O O . LYS A 1 505 ? -25.614 8.746 19.107 1.00 92.19 505 LYS A O 1
ATOM 3792 N N . ILE A 1 506 ? -24.164 7.590 20.387 1.00 90.94 506 ILE A N 1
ATOM 3793 C CA . ILE A 1 506 ? -24.289 6.325 19.659 1.00 90.94 506 ILE A CA 1
ATOM 3794 C C . ILE A 1 506 ? -25.443 5.481 20.189 1.00 90.94 506 ILE A C 1
ATOM 3796 O O . ILE A 1 506 ? -26.103 4.828 19.383 1.00 90.94 506 ILE A O 1
ATOM 3800 N N . ARG A 1 507 ? -25.681 5.464 21.508 1.00 90.19 507 ARG A N 1
ATOM 3801 C CA . ARG A 1 507 ? -26.577 4.492 22.162 1.00 90.19 507 ARG A CA 1
ATOM 3802 C C . ARG A 1 507 ? -27.953 5.051 22.541 1.00 90.19 507 ARG A C 1
ATOM 3804 O O . ARG A 1 507 ? -28.903 4.269 22.597 1.00 90.19 507 ARG A O 1
ATOM 3811 N N . LEU A 1 508 ? -28.084 6.362 22.761 1.00 89.69 508 LEU A N 1
ATOM 3812 C CA . LEU A 1 508 ? -29.362 6.997 23.109 1.00 89.69 508 LEU A CA 1
ATOM 3813 C C . LEU A 1 508 ? -30.392 6.928 21.958 1.00 89.69 508 LEU A C 1
ATOM 3815 O O . LEU A 1 508 ? -30.030 6.639 20.808 1.00 89.69 508 LEU A O 1
ATOM 3819 N N . PRO A 1 509 ? -31.692 7.145 22.247 1.00 85.81 509 PRO A N 1
ATOM 3820 C CA . PRO A 1 509 ? -32.743 7.172 21.230 1.00 85.81 509 PRO A CA 1
ATOM 3821 C C . PRO A 1 509 ? -32.471 8.185 20.111 1.00 85.81 509 PRO A C 1
ATOM 3823 O O . PRO A 1 509 ? -31.990 9.290 20.356 1.00 85.81 509 PRO A O 1
ATOM 3826 N N . GLN A 1 510 ? -32.825 7.831 18.871 1.00 81.69 510 GLN A N 1
ATOM 3827 C CA . GLN A 1 510 ? -32.600 8.705 17.708 1.00 81.69 510 GLN A CA 1
ATOM 3828 C C . GLN A 1 510 ? -33.419 10.007 17.744 1.00 81.6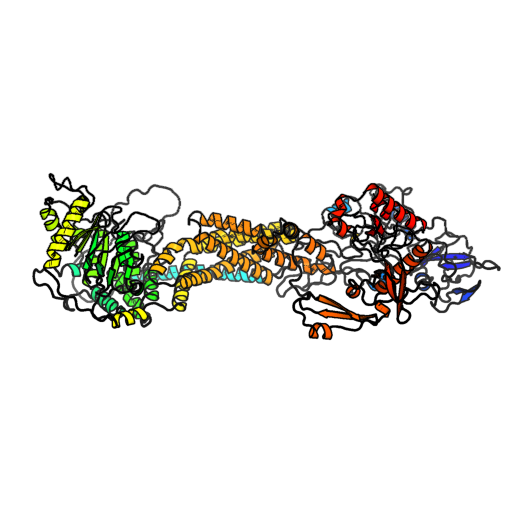9 510 GLN A C 1
ATOM 3830 O O . GLN A 1 510 ? -33.051 10.966 17.071 1.00 81.69 510 GLN A O 1
ATOM 3835 N N . THR A 1 511 ? -34.504 10.035 18.523 1.00 83.81 511 THR A N 1
ATOM 3836 C CA . THR A 1 511 ? -35.428 11.170 18.681 1.00 83.81 511 THR A CA 1
ATOM 3837 C C . THR A 1 511 ? -34.864 12.309 19.528 1.00 83.81 511 THR A C 1
ATOM 3839 O O . THR A 1 511 ? -35.411 13.408 19.519 1.00 83.81 511 THR A O 1
ATOM 3842 N N . TRP A 1 512 ? -33.787 12.066 20.276 1.00 88.00 512 TRP A N 1
ATOM 3843 C CA . TRP A 1 512 ? -33.230 13.049 21.195 1.00 88.00 512 TRP A CA 1
ATOM 3844 C C . TRP A 1 512 ? -32.512 14.187 20.471 1.00 88.00 512 TRP A C 1
ATOM 3846 O O . TRP A 1 512 ? -31.692 13.966 19.572 1.00 88.00 512 TRP A O 1
ATOM 3856 N N . SER A 1 513 ? -32.777 15.420 20.913 1.00 89.69 513 SER A N 1
ATOM 3857 C CA . SER A 1 513 ? -32.068 16.594 20.416 1.00 89.69 513 SER A CA 1
ATOM 3858 C C . SER A 1 513 ? -30.624 16.618 20.926 1.00 89.69 513 SER A C 1
ATOM 3860 O O . SER A 1 513 ? -30.262 15.975 21.914 1.00 89.69 513 SER A O 1
ATOM 3862 N N . ARG A 1 514 ? -29.762 17.398 20.266 1.00 88.94 514 ARG A N 1
ATOM 3863 C CA . ARG A 1 514 ? -28.376 17.560 20.720 1.00 88.94 514 ARG A CA 1
ATOM 3864 C C . ARG A 1 514 ? -28.299 18.163 22.130 1.00 88.94 514 ARG A C 1
ATOM 3866 O O . ARG A 1 514 ? -27.475 17.704 22.912 1.00 88.94 514 ARG A O 1
ATOM 3873 N N . ALA A 1 515 ? -29.153 19.139 22.441 1.00 89.25 515 ALA A N 1
ATOM 3874 C CA . ALA A 1 515 ? -29.200 19.777 23.756 1.00 89.25 515 ALA A CA 1
ATOM 3875 C C . ALA A 1 515 ? -29.620 18.786 24.855 1.00 89.25 515 ALA A C 1
ATOM 3877 O O . ALA A 1 515 ? -29.020 18.775 25.926 1.00 89.25 515 ALA A O 1
ATOM 3878 N N . ASP A 1 516 ? -30.574 17.895 24.560 1.00 90.12 516 ASP A N 1
ATOM 3879 C CA . ASP A 1 516 ? -30.994 16.840 25.490 1.00 90.12 516 ASP A CA 1
ATOM 3880 C C . ASP A 1 516 ? -29.858 15.862 25.807 1.00 90.12 516 ASP A C 1
ATOM 3882 O O . ASP A 1 516 ? -29.649 15.498 26.963 1.00 90.12 516 ASP A O 1
ATOM 3886 N N . ILE A 1 517 ? -29.099 15.452 24.783 1.00 91.31 517 ILE A N 1
ATOM 3887 C CA . ILE A 1 517 ? -27.947 14.557 24.958 1.00 91.31 517 ILE A CA 1
ATOM 3888 C C . ILE A 1 517 ? -26.875 15.229 25.820 1.00 91.31 517 ILE A C 1
ATOM 3890 O O . ILE A 1 517 ? -26.325 14.593 26.714 1.00 91.31 517 ILE A O 1
ATOM 3894 N N . GLU A 1 518 ? -26.563 16.499 25.553 1.00 92.12 518 GLU A N 1
ATOM 3895 C CA . GLU A 1 518 ? -25.553 17.241 26.313 1.00 92.12 518 GLU A CA 1
ATOM 3896 C C . GLU A 1 518 ? -26.002 17.427 27.777 1.00 92.12 518 GLU A C 1
ATOM 3898 O O . GLU A 1 518 ? -25.235 17.106 28.680 1.00 92.12 518 GLU A O 1
ATOM 3903 N N . SER A 1 519 ? -27.264 17.798 28.026 1.00 89.94 519 SER A N 1
ATOM 3904 C CA . SER A 1 519 ? -27.830 17.913 29.381 1.00 89.94 519 SER A CA 1
ATOM 3905 C C . SER A 1 519 ? -27.827 16.586 30.155 1.00 89.94 519 SER A C 1
ATOM 3907 O O . SER A 1 519 ? -27.476 16.562 31.337 1.00 89.94 519 SER A O 1
ATOM 3909 N N . HIS A 1 520 ? -28.160 15.472 29.494 1.00 90.69 520 HIS A N 1
ATOM 3910 C CA . HIS A 1 520 ? -28.077 14.137 30.092 1.00 90.69 520 HIS A CA 1
ATOM 3911 C C . HIS A 1 520 ? -26.652 13.777 30.500 1.00 90.69 520 HIS A C 1
ATOM 3913 O O . HIS A 1 520 ? -26.426 13.295 31.607 1.00 90.69 520 HIS A O 1
ATOM 3919 N N . VAL A 1 521 ? -25.686 14.032 29.618 1.00 93.69 521 VAL A N 1
ATOM 3920 C CA . VAL A 1 521 ? -24.277 13.733 29.882 1.00 93.69 521 VAL A CA 1
ATOM 3921 C C . VAL A 1 521 ? -23.745 14.557 31.051 1.00 93.69 521 VAL A C 1
ATOM 3923 O O . VAL A 1 521 ? -23.028 13.999 31.875 1.00 93.69 521 VAL A O 1
ATOM 3926 N N . GLU A 1 522 ? -24.127 15.831 31.180 1.00 90.88 522 GLU A N 1
ATOM 3927 C CA . GLU A 1 522 ? -23.764 16.623 32.366 1.00 90.88 522 GLU A CA 1
ATOM 3928 C C . GLU A 1 522 ? -24.345 16.024 33.644 1.00 90.88 522 GLU A C 1
ATOM 3930 O O . GLU A 1 522 ? -23.619 15.827 34.611 1.00 90.88 522 GLU A O 1
ATOM 3935 N N . SER A 1 523 ? -25.618 15.619 33.622 1.00 89.00 523 SER A N 1
ATOM 3936 C CA . SER A 1 523 ? -26.243 14.979 34.787 1.00 89.00 523 SER A CA 1
ATOM 3937 C C . SER A 1 523 ? -25.540 13.670 35.179 1.00 89.00 523 SER A C 1
ATOM 3939 O O . SER A 1 523 ? -25.428 13.360 36.362 1.00 89.00 523 SER A O 1
ATOM 3941 N N . VAL A 1 524 ? -25.039 12.900 34.203 1.00 90.56 524 VAL A N 1
ATOM 3942 C CA . VAL A 1 524 ? -24.238 11.684 34.449 1.00 90.56 524 VAL A CA 1
ATOM 3943 C C . VAL A 1 524 ? -22.873 12.030 35.056 1.00 90.56 524 VAL A C 1
ATOM 3945 O O . VAL A 1 524 ? -22.425 11.351 35.977 1.00 90.56 524 VAL A O 1
ATOM 3948 N N . ILE A 1 525 ? -22.205 13.072 34.556 1.00 91.12 525 ILE A N 1
ATOM 3949 C CA . ILE A 1 525 ? -20.897 13.525 35.055 1.00 91.12 525 ILE A CA 1
ATOM 3950 C C . ILE A 1 525 ? -21.010 14.045 36.490 1.00 91.12 525 ILE A C 1
ATOM 3952 O O . ILE A 1 525 ? -20.176 13.689 37.324 1.00 91.12 525 ILE A O 1
ATOM 3956 N N . ASP A 1 526 ? -22.054 14.818 36.786 1.00 87.06 526 ASP A N 1
ATOM 3957 C CA . ASP A 1 526 ? -22.345 15.321 38.128 1.00 87.06 526 ASP A CA 1
ATOM 3958 C C . ASP A 1 526 ? -22.674 14.172 39.090 1.00 87.06 526 ASP A C 1
ATOM 3960 O O . ASP A 1 526 ? -22.109 14.097 40.179 1.00 87.06 526 ASP A O 1
ATOM 3964 N N . CYS A 1 527 ? -23.502 13.209 38.659 1.00 83.38 527 CYS A N 1
ATOM 3965 C CA . CYS A 1 527 ? -23.840 12.014 39.443 1.00 83.38 527 CYS A CA 1
ATOM 3966 C C . CYS A 1 527 ? -22.607 11.178 39.822 1.00 83.38 527 CYS A C 1
ATOM 3968 O O . CYS A 1 527 ? -22.588 10.540 40.874 1.00 83.38 527 CYS A O 1
ATOM 3970 N N . LEU A 1 528 ? -21.586 11.151 38.964 1.00 86.94 528 LEU A N 1
ATOM 3971 C CA . LEU A 1 528 ? -20.342 10.419 39.201 1.00 86.94 528 LEU A CA 1
ATOM 3972 C C . LEU A 1 528 ? -19.267 11.267 39.890 1.00 86.94 528 LEU A C 1
ATOM 3974 O O . LEU A 1 528 ? -18.154 10.777 40.086 1.00 86.94 528 LEU A O 1
ATOM 3978 N N . GLU A 1 529 ? -19.580 12.508 40.267 1.00 85.62 529 GLU A N 1
ATOM 3979 C CA . GLU A 1 529 ? -18.652 13.461 40.885 1.00 85.62 529 GLU A CA 1
ATOM 3980 C C . GLU A 1 529 ? -17.401 13.683 40.012 1.00 85.62 529 GLU A C 1
ATOM 3982 O O . GLU A 1 529 ? -16.265 13.678 40.487 1.00 85.62 529 GLU A O 1
ATOM 3987 N N . LEU A 1 530 ? -17.601 13.824 38.697 1.00 89.06 530 LEU A N 1
ATOM 3988 C CA . LEU A 1 530 ? -16.535 14.040 37.710 1.00 89.06 530 LEU A CA 1
ATOM 3989 C C . LEU A 1 530 ? -16.501 15.474 37.157 1.00 89.06 530 LEU A C 1
ATOM 3991 O O . LEU A 1 530 ? -15.685 15.777 36.282 1.00 89.06 530 LEU A O 1
ATOM 3995 N N . SER A 1 531 ? -17.352 16.371 37.653 1.00 89.12 531 SER A N 1
ATOM 3996 C CA . SER A 1 531 ? -17.540 17.728 37.118 1.00 89.12 531 SER A CA 1
ATOM 3997 C C . SER A 1 531 ? -16.254 18.562 37.148 1.00 89.12 531 SER A C 1
ATOM 3999 O O . SER A 1 531 ? -15.958 19.283 36.195 1.00 89.12 531 SER A O 1
ATOM 4001 N N . HIS A 1 532 ? -15.425 18.408 38.186 1.00 86.44 532 HIS A N 1
ATOM 4002 C CA . HIS A 1 532 ? -14.140 19.111 38.325 1.00 86.44 532 HIS A CA 1
ATOM 4003 C C . HIS A 1 532 ? -13.069 18.638 37.331 1.00 86.44 532 HIS A C 1
ATOM 4005 O O . HIS A 1 532 ? -12.161 19.401 37.009 1.00 86.44 532 HIS A O 1
ATOM 4011 N N . VAL A 1 533 ? -13.178 17.411 36.808 1.00 90.50 533 VAL A N 1
ATOM 4012 C CA . VAL A 1 533 ? -12.264 16.833 35.798 1.00 90.50 533 VAL A CA 1
ATOM 4013 C C . VAL A 1 533 ? -12.908 16.679 34.418 1.00 90.50 533 VAL A C 1
ATOM 4015 O O . VAL A 1 533 ? -12.297 16.120 33.508 1.00 90.50 533 VAL A O 1
ATOM 4018 N N . ARG A 1 534 ? -14.111 17.228 34.213 1.00 91.81 534 ARG A N 1
ATOM 4019 C CA . ARG A 1 534 ? -14.907 17.127 32.976 1.00 91.81 534 ARG A CA 1
ATOM 4020 C C . ARG A 1 534 ? -14.106 17.381 31.692 1.00 91.81 534 ARG A C 1
ATOM 4022 O O . ARG A 1 534 ? -14.254 16.659 30.704 1.00 91.81 534 ARG A O 1
ATOM 4029 N N . ASN A 1 535 ? -13.281 18.428 31.694 1.00 90.81 535 ASN A N 1
ATOM 4030 C CA . ASN A 1 535 ? -12.498 18.871 30.532 1.00 90.81 535 ASN A CA 1
ATOM 4031 C C . ASN A 1 535 ? -11.056 18.344 30.524 1.00 90.81 535 ASN A C 1
ATOM 4033 O O . ASN A 1 535 ? -10.306 18.636 29.592 1.00 90.81 535 ASN A O 1
ATOM 4037 N N . SER A 1 536 ? -10.665 17.575 31.539 1.00 89.50 536 SER A N 1
ATOM 4038 C CA . SER A 1 536 ? -9.341 16.969 31.620 1.00 89.50 536 SER A CA 1
ATOM 4039 C C . SER A 1 536 ? -9.249 15.770 30.679 1.00 89.50 536 SER A C 1
ATOM 4041 O O . SER A 1 536 ? -10.217 15.026 30.502 1.00 89.50 536 SER A O 1
ATOM 4043 N N . LEU A 1 537 ? -8.078 15.587 30.061 1.00 91.81 537 LEU A N 1
ATOM 4044 C CA . LEU A 1 537 ? -7.749 14.356 29.340 1.00 91.81 537 LEU A CA 1
ATOM 4045 C C . LEU A 1 537 ? -7.717 13.185 30.321 1.00 91.81 537 LEU A C 1
ATOM 4047 O O . LEU A 1 537 ? -7.309 13.358 31.465 1.00 91.81 537 LEU A O 1
ATOM 4051 N N . VAL A 1 538 ? -8.107 11.997 29.867 1.00 91.81 538 VAL A N 1
ATOM 4052 C CA . VAL A 1 538 ? -8.054 10.791 30.705 1.00 91.81 538 VAL A CA 1
ATOM 4053 C C . VAL A 1 538 ? -6.604 10.320 30.903 1.00 91.81 538 VAL A C 1
ATOM 4055 O O . VAL A 1 538 ? -6.190 9.989 32.017 1.00 91.81 538 VAL A O 1
ATOM 4058 N N . GLY A 1 539 ? -5.798 10.354 29.836 1.00 86.81 539 GLY A N 1
ATOM 4059 C CA . GLY A 1 539 ? -4.411 9.887 29.863 1.00 86.81 539 GLY A CA 1
ATOM 4060 C C . GLY A 1 539 ? -4.285 8.360 29.839 1.00 86.81 539 GLY A C 1
ATOM 4061 O O . GLY A 1 539 ? -5.242 7.625 30.079 1.00 86.81 539 GLY A O 1
ATOM 4062 N N . SER A 1 540 ? -3.092 7.864 29.508 1.00 83.62 540 SER A N 1
ATOM 4063 C CA . SER A 1 540 ? -2.800 6.423 29.465 1.00 83.62 540 SER A CA 1
ATOM 4064 C C . SER A 1 540 ? -2.474 5.893 30.864 1.00 83.62 540 SER A C 1
ATOM 4066 O O . SER A 1 540 ? -2.385 6.666 31.813 1.00 83.62 540 SER A O 1
ATOM 4068 N N . VAL A 1 541 ? -2.359 4.572 31.043 1.00 78.12 541 VAL A N 1
ATOM 4069 C CA . VAL A 1 541 ? -1.946 3.999 32.346 1.00 78.12 541 VAL A CA 1
ATOM 4070 C C . VAL A 1 541 ? -0.497 4.388 32.674 1.00 78.12 541 VAL A C 1
ATOM 4072 O O . VAL A 1 541 ? -0.204 4.735 33.808 1.00 78.12 541 VAL A O 1
ATOM 4075 N N . ALA A 1 542 ? 0.379 4.429 31.664 1.00 77.38 542 ALA A N 1
ATOM 4076 C CA . ALA A 1 542 ? 1.776 4.846 31.813 1.00 77.38 542 ALA A CA 1
ATOM 4077 C C . ALA A 1 542 ? 1.946 6.359 32.051 1.00 77.38 542 ALA A C 1
ATOM 4079 O O . ALA A 1 542 ? 2.933 6.791 32.636 1.00 77.38 542 ALA A O 1
ATOM 4080 N N . ARG A 1 543 ? 1.001 7.182 31.573 1.00 80.38 543 ARG A N 1
ATOM 4081 C CA . ARG A 1 543 ? 0.984 8.640 31.773 1.00 80.38 543 ARG A CA 1
ATOM 4082 C C . ARG A 1 543 ? -0.403 9.077 32.254 1.00 80.38 543 ARG A C 1
ATOM 4084 O O . ARG A 1 543 ? -1.180 9.617 31.454 1.00 80.38 543 ARG A O 1
ATOM 4091 N N . PRO A 1 544 ? -0.748 8.798 33.523 1.00 78.62 544 PRO A N 1
ATOM 4092 C CA . PRO A 1 544 ? -2.055 9.138 34.060 1.00 78.62 544 PRO A CA 1
ATOM 4093 C C . PRO A 1 544 ? -2.193 10.658 34.191 1.00 78.62 544 PRO A C 1
ATOM 4095 O O . PRO A 1 544 ? -1.286 11.340 34.662 1.00 78.62 544 PRO A O 1
ATOM 4098 N N . VAL A 1 545 ? -3.337 11.190 33.754 1.00 88.75 545 VAL A N 1
ATOM 4099 C CA . VAL A 1 545 ? -3.711 12.602 33.957 1.00 88.75 545 VAL A CA 1
ATOM 4100 C C . VAL A 1 545 ? -4.764 12.717 35.060 1.00 88.75 545 VAL A C 1
ATOM 4102 O O . VAL A 1 545 ? -4.687 13.617 35.891 1.00 88.75 545 VAL A O 1
ATOM 4105 N N . ILE A 1 546 ? -5.725 11.789 35.084 1.00 89.75 546 ILE A N 1
ATOM 4106 C CA . ILE A 1 546 ? -6.704 11.622 36.168 1.00 89.75 546 ILE A CA 1
ATOM 4107 C C . ILE A 1 546 ? -6.333 10.427 37.055 1.00 89.75 546 ILE A C 1
ATOM 4109 O O . ILE A 1 546 ? -5.603 9.532 36.616 1.00 89.75 546 ILE A O 1
ATOM 4113 N N . SER A 1 547 ? -6.855 10.387 38.285 1.00 87.81 547 SER A N 1
ATOM 4114 C CA . SER A 1 547 ? -6.607 9.270 39.209 1.00 87.81 547 SER A CA 1
ATOM 4115 C C . SER A 1 547 ? -7.240 7.959 38.720 1.00 87.81 547 SER A C 1
ATOM 4117 O O . SER A 1 547 ? -8.186 7.971 37.927 1.00 87.81 547 SER A O 1
ATOM 4119 N N . GLY A 1 548 ? -6.755 6.816 39.220 1.00 84.44 548 GLY A N 1
ATOM 4120 C CA . GLY A 1 548 ? -7.332 5.498 38.910 1.00 84.44 548 GLY A CA 1
ATOM 4121 C C . GLY A 1 548 ? -8.830 5.427 39.227 1.00 84.44 548 GLY A C 1
ATOM 4122 O O . GLY A 1 548 ? -9.628 5.047 38.374 1.00 84.44 548 GLY A O 1
ATOM 4123 N N . GLY A 1 549 ? -9.245 5.936 40.393 1.00 85.56 549 GLY A N 1
ATOM 4124 C CA . GLY A 1 549 ? -10.662 6.011 40.761 1.00 85.56 549 GLY A CA 1
ATOM 4125 C C . GLY A 1 549 ? -11.507 6.912 39.872 1.00 85.56 549 GLY A C 1
ATOM 4126 O O . GLY A 1 549 ? -12.631 6.550 39.524 1.00 85.56 549 GLY A O 1
ATOM 4127 N N . GLN A 1 550 ? -10.966 8.047 39.426 1.00 90.06 550 GLN A N 1
ATOM 4128 C CA . GLN A 1 550 ? -11.651 8.892 38.447 1.00 90.06 550 GLN A CA 1
ATOM 4129 C C . GLN A 1 550 ? -11.795 8.162 37.109 1.00 90.06 550 GLN A C 1
ATOM 4131 O O . GLN A 1 550 ? -12.870 8.187 36.517 1.00 90.06 550 GLN A O 1
ATOM 4136 N N . ARG A 1 551 ? -10.761 7.444 36.657 1.00 91.62 551 ARG A N 1
ATOM 4137 C CA . ARG A 1 551 ? -10.817 6.632 35.434 1.00 91.62 551 ARG A CA 1
ATOM 4138 C C . ARG A 1 551 ? -11.871 5.527 35.514 1.00 91.62 551 ARG A C 1
ATOM 4140 O O . ARG A 1 551 ? -12.648 5.377 34.569 1.00 91.62 551 ARG A O 1
ATOM 4147 N N . LYS A 1 552 ? -11.964 4.829 36.649 1.00 90.12 552 LYS A N 1
ATOM 4148 C CA . LYS A 1 552 ? -12.999 3.816 36.892 1.00 90.12 552 LYS A CA 1
ATOM 4149 C C . LYS A 1 552 ? -14.401 4.419 36.792 1.00 90.12 552 LYS A C 1
ATOM 4151 O O . LYS A 1 552 ? -15.262 3.884 36.095 1.00 90.12 552 LYS A O 1
ATOM 4156 N N . ARG A 1 553 ? -14.610 5.604 37.381 1.00 91.75 553 ARG A N 1
ATOM 4157 C CA . ARG A 1 553 ? -15.868 6.364 37.254 1.00 91.75 553 ARG A CA 1
ATOM 4158 C C . ARG A 1 553 ? -16.173 6.749 35.805 1.00 91.75 553 ARG A C 1
ATOM 4160 O O . ARG A 1 553 ? -17.322 6.634 35.400 1.00 91.75 553 ARG A O 1
ATOM 4167 N N . VAL A 1 554 ? -15.180 7.127 34.993 1.00 94.00 554 VAL A N 1
ATOM 4168 C CA . VAL A 1 554 ? -15.385 7.368 33.547 1.00 94.00 554 VAL A CA 1
ATOM 4169 C C . VAL A 1 554 ? -15.858 6.095 32.841 1.00 94.00 554 VAL A C 1
ATOM 4171 O O . VAL A 1 554 ? -16.807 6.154 32.061 1.00 94.00 554 VAL A O 1
ATOM 4174 N N . SER A 1 555 ? -15.246 4.945 33.141 1.00 93.12 555 SER A N 1
ATOM 4175 C CA . SER A 1 555 ? -15.638 3.644 32.577 1.00 93.12 555 SER A CA 1
ATOM 4176 C C . SER A 1 555 ? -17.095 3.289 32.907 1.00 93.12 555 SER A C 1
ATOM 4178 O O . SER A 1 555 ? -17.821 2.818 32.029 1.00 93.12 555 SER A O 1
ATOM 4180 N N . ILE A 1 556 ? -17.544 3.582 34.135 1.00 92.69 556 ILE A N 1
ATOM 4181 C CA . ILE A 1 556 ? -18.944 3.441 34.571 1.00 92.69 556 ILE A CA 1
ATOM 4182 C C . ILE A 1 556 ? -19.844 4.467 33.862 1.00 92.69 556 ILE A C 1
ATOM 4184 O O . ILE A 1 556 ? -20.911 4.116 33.358 1.00 92.69 556 ILE A O 1
ATOM 4188 N N . GLY A 1 557 ? -19.406 5.723 33.757 1.00 93.06 557 GLY A N 1
ATOM 4189 C CA . GLY A 1 557 ? -20.139 6.807 33.100 1.00 93.06 557 GLY A CA 1
ATOM 4190 C C . GLY A 1 557 ? -20.394 6.571 31.618 1.00 93.06 557 GLY A C 1
ATOM 4191 O O . GLY A 1 557 ? -21.472 6.898 31.129 1.00 93.06 557 GLY A O 1
ATOM 4192 N N . MET A 1 558 ? -19.462 5.933 30.910 1.00 93.50 558 MET A N 1
ATOM 4193 C CA . MET A 1 558 ? -19.660 5.512 29.520 1.00 93.50 558 MET A CA 1
ATOM 4194 C C . MET A 1 558 ? -20.823 4.519 29.360 1.00 93.50 558 MET A C 1
ATOM 4196 O O . MET A 1 558 ? -21.529 4.567 28.350 1.00 93.50 558 MET A O 1
ATOM 4200 N N . GLU A 1 559 ? -21.050 3.646 30.348 1.00 92.44 559 GLU A N 1
ATOM 4201 C CA . GLU A 1 559 ? -22.197 2.732 30.352 1.00 92.44 559 GLU A CA 1
ATOM 4202 C C . GLU A 1 559 ? -23.485 3.422 30.814 1.00 92.44 559 GLU A C 1
ATOM 4204 O O . GLU A 1 559 ? -24.525 3.240 30.182 1.00 92.44 559 GLU A O 1
ATOM 4209 N N . LEU A 1 560 ? -23.427 4.255 31.860 1.00 91.06 560 LEU A N 1
ATOM 4210 C CA . LEU A 1 560 ? -24.591 4.991 32.370 1.00 91.06 560 LEU A CA 1
ATOM 4211 C C . LEU A 1 560 ? -25.140 6.014 31.367 1.00 91.06 560 LEU A C 1
ATOM 4213 O O . LEU A 1 560 ? -26.353 6.191 31.286 1.00 91.06 560 LEU A O 1
ATOM 4217 N N . ALA A 1 561 ? -24.282 6.618 30.542 1.00 91.69 561 ALA A N 1
ATOM 4218 C CA . ALA A 1 561 ? -24.679 7.576 29.508 1.00 91.69 561 ALA A CA 1
ATOM 4219 C C . ALA A 1 561 ? -25.535 6.978 28.379 1.00 91.69 561 ALA A C 1
ATOM 4221 O O . ALA A 1 561 ? -26.104 7.705 27.567 1.00 91.69 561 ALA A O 1
ATOM 4222 N N . ALA A 1 562 ? -25.631 5.648 28.301 1.00 88.50 562 ALA A N 1
ATOM 4223 C CA . ALA A 1 562 ? -26.560 4.961 27.409 1.00 88.50 562 ALA A CA 1
ATOM 4224 C C . ALA A 1 562 ? -27.967 4.793 28.008 1.00 88.50 562 ALA A C 1
ATOM 4226 O O . ALA A 1 562 ? -28.824 4.153 27.391 1.00 88.50 562 ALA A O 1
ATOM 4227 N N . ALA A 1 563 ? -28.191 5.316 29.215 1.00 88.50 563 ALA A N 1
ATOM 4228 C CA . ALA A 1 563 ? -29.379 5.103 30.024 1.00 88.50 563 ALA A CA 1
ATOM 4229 C C . ALA A 1 563 ? -29.788 3.614 30.113 1.00 88.50 563 ALA A C 1
ATOM 4231 O O . ALA A 1 563 ? -30.844 3.231 29.577 1.00 88.50 563 ALA A O 1
ATOM 4232 N N . PRO A 1 564 ? -28.937 2.747 30.709 1.00 89.44 564 PRO A N 1
ATOM 4233 C CA . PRO A 1 564 ? -29.227 1.327 30.864 1.00 89.44 564 PRO A CA 1
ATOM 4234 C C . PRO A 1 564 ? -30.319 1.096 31.919 1.00 89.44 564 PRO A C 1
ATOM 4236 O O . PRO A 1 564 ? -30.482 1.880 32.849 1.00 89.44 564 PRO A O 1
ATOM 4239 N N . MET A 1 565 ? -31.051 -0.010 31.784 1.00 87.12 565 MET A N 1
ATOM 4240 C CA . MET A 1 565 ? -32.041 -0.469 32.771 1.00 87.12 565 MET A CA 1
ATOM 4241 C C . MET A 1 565 ? -31.453 -1.494 33.753 1.00 87.12 565 MET A C 1
ATOM 4243 O O . MET A 1 565 ? -31.954 -1.651 34.867 1.00 87.12 565 MET A O 1
ATOM 4247 N N . ALA A 1 566 ? -30.368 -2.160 33.357 1.00 90.25 566 ALA A N 1
ATOM 4248 C CA . ALA A 1 566 ? -29.531 -2.966 34.234 1.00 90.25 566 ALA A CA 1
ATOM 4249 C C . ALA A 1 566 ? -28.055 -2.720 33.916 1.00 90.25 566 ALA A C 1
ATOM 4251 O O . ALA A 1 566 ? -27.694 -2.571 32.747 1.00 90.25 566 ALA A O 1
ATOM 4252 N N . ILE A 1 567 ? -27.208 -2.690 34.939 1.00 92.81 567 ILE A N 1
ATOM 4253 C CA . ILE A 1 567 ? -25.764 -2.522 34.805 1.00 92.81 567 ILE A CA 1
ATOM 4254 C C . ILE A 1 567 ? -25.040 -3.622 35.583 1.00 92.81 567 ILE A C 1
ATOM 4256 O O . ILE A 1 567 ? -25.312 -3.862 36.758 1.00 92.81 567 ILE A O 1
ATOM 4260 N N . PHE A 1 568 ? -24.121 -4.292 34.898 1.00 94.19 568 PHE A N 1
ATOM 4261 C CA . PHE A 1 568 ? -23.252 -5.319 35.455 1.00 94.19 568 PHE A CA 1
ATOM 4262 C C . PHE A 1 568 ? -21.845 -4.743 35.593 1.00 94.19 568 PHE A C 1
ATOM 4264 O O . PHE A 1 568 ? -21.317 -4.195 34.623 1.00 94.19 568 PHE A O 1
ATOM 4271 N N . LEU A 1 569 ? -21.239 -4.861 36.771 1.00 94.25 569 LEU A N 1
ATOM 4272 C CA . LEU A 1 569 ? -19.889 -4.373 37.035 1.00 94.25 569 LEU A CA 1
ATOM 4273 C C . LEU A 1 569 ? -19.012 -5.511 37.549 1.00 94.25 569 LEU A C 1
ATOM 4275 O O . LEU A 1 569 ? -19.341 -6.151 38.547 1.00 94.25 569 LEU A O 1
ATOM 4279 N N . ASP A 1 570 ? -17.901 -5.750 36.863 1.00 92.75 570 ASP A N 1
ATOM 4280 C CA . ASP A 1 570 ? -16.907 -6.743 37.260 1.00 92.75 570 ASP A CA 1
ATOM 4281 C C . ASP A 1 570 ? -15.826 -6.060 38.106 1.00 92.75 570 ASP A C 1
ATOM 4283 O O . ASP A 1 570 ? -15.132 -5.166 37.620 1.00 92.75 570 ASP A O 1
ATOM 4287 N N . GLU A 1 571 ? -15.751 -6.419 39.388 1.00 90.50 571 GLU A N 1
ATOM 4288 C CA . GLU A 1 571 ? -14.805 -5.886 40.378 1.00 90.50 571 GLU A CA 1
ATOM 4289 C C . GLU A 1 571 ? -14.659 -4.347 40.375 1.00 90.50 571 GLU A C 1
ATOM 4291 O O . GLU A 1 571 ? -13.557 -3.811 40.209 1.00 90.50 571 GLU A O 1
ATOM 4296 N N . PRO A 1 572 ? -15.751 -3.583 40.591 1.00 90.56 572 PRO A N 1
ATOM 4297 C CA . PRO A 1 572 ? -15.710 -2.121 40.520 1.00 90.56 572 PRO A CA 1
ATOM 4298 C C . PRO A 1 572 ? -14.809 -1.470 41.582 1.00 90.56 572 PRO A C 1
ATOM 4300 O O . PRO A 1 572 ? -14.391 -0.332 41.399 1.00 90.56 572 PRO A O 1
ATOM 4303 N N . THR A 1 573 ? -14.501 -2.176 42.673 1.00 90.06 573 THR A N 1
ATOM 4304 C CA . THR A 1 573 ? -13.668 -1.694 43.785 1.00 90.06 573 THR A CA 1
ATOM 4305 C C . THR A 1 573 ? -12.183 -2.029 43.635 1.00 90.06 573 THR A C 1
ATOM 4307 O O . THR A 1 573 ? -11.380 -1.587 44.455 1.00 90.06 573 THR A O 1
ATOM 4310 N N . SER A 1 574 ? -11.803 -2.814 42.621 1.00 86.69 574 SER A N 1
ATOM 4311 C CA . SER A 1 574 ? -10.414 -3.231 42.411 1.00 86.69 574 SER A CA 1
ATOM 4312 C C . SER A 1 574 ? -9.539 -2.054 41.966 1.00 86.69 574 SER A C 1
ATOM 4314 O O . SER A 1 574 ? -9.953 -1.232 41.149 1.00 86.69 574 SER A O 1
ATOM 4316 N N . GLY A 1 575 ? -8.332 -1.947 42.530 1.00 77.94 575 GLY A N 1
ATOM 4317 C CA . GLY A 1 575 ? -7.393 -0.858 42.233 1.00 77.94 575 GLY A CA 1
ATOM 4318 C C . GLY A 1 575 ? -7.764 0.511 42.824 1.00 77.94 575 GLY A C 1
ATOM 4319 O O . GLY A 1 575 ? -7.152 1.512 42.451 1.00 77.94 575 GLY A O 1
ATOM 4320 N N . LEU A 1 576 ? -8.748 0.572 43.731 1.00 84.69 576 LEU A N 1
ATOM 4321 C CA . LEU A 1 576 ? -9.160 1.792 44.432 1.00 84.69 576 LEU A CA 1
ATOM 4322 C C . LEU A 1 576 ? -8.683 1.809 45.883 1.00 84.69 576 LEU A C 1
ATOM 4324 O O . LEU A 1 576 ? -8.616 0.775 46.547 1.00 84.69 576 LEU A O 1
ATOM 4328 N N . ASP A 1 577 ? -8.424 3.006 46.401 1.00 85.06 577 ASP A N 1
ATOM 4329 C CA . ASP A 1 577 ? -8.308 3.231 47.834 1.00 85.06 577 ASP A CA 1
ATOM 4330 C C . ASP A 1 577 ? -9.677 3.105 48.522 1.00 85.06 577 ASP A C 1
ATOM 4332 O O . ASP A 1 577 ? -10.744 3.239 47.917 1.00 85.06 577 ASP A O 1
ATOM 4336 N N . ALA A 1 578 ? -9.647 2.827 49.823 1.00 81.88 578 ALA A N 1
ATOM 4337 C CA . ALA A 1 578 ? -10.826 2.485 50.613 1.00 81.88 578 ALA A CA 1
ATOM 4338 C C . ALA A 1 578 ? -11.967 3.508 50.529 1.00 81.88 578 ALA A C 1
ATOM 4340 O O . ALA A 1 578 ? -13.134 3.147 50.378 1.00 81.88 578 ALA A O 1
ATOM 4341 N N . THR A 1 579 ? -11.617 4.787 50.634 1.00 82.25 579 THR A N 1
ATOM 4342 C CA . THR A 1 579 ? -12.555 5.911 50.615 1.00 82.25 579 THR A CA 1
ATOM 4343 C C . THR A 1 579 ? -13.184 6.069 49.235 1.00 82.25 579 THR A C 1
ATOM 4345 O O . THR A 1 579 ? -14.402 6.228 49.133 1.00 82.25 579 THR A O 1
ATOM 4348 N N . ALA A 1 580 ? -12.396 5.959 48.159 1.00 81.75 580 ALA A N 1
ATOM 4349 C CA . ALA A 1 580 ? -12.916 6.017 46.797 1.00 81.75 580 ALA A CA 1
ATOM 4350 C C . ALA A 1 580 ? -13.817 4.820 46.466 1.00 81.75 580 ALA A C 1
ATOM 4352 O O . ALA A 1 580 ? -14.840 5.010 45.803 1.00 81.75 580 ALA A O 1
ATOM 4353 N N . ALA A 1 581 ? -13.477 3.619 46.949 1.00 87.50 581 ALA A N 1
ATOM 4354 C CA . ALA A 1 581 ? -14.302 2.422 46.802 1.00 87.50 581 ALA A CA 1
ATOM 4355 C C . ALA A 1 581 ? -15.656 2.568 47.521 1.00 87.50 581 ALA A C 1
ATOM 4357 O O . ALA A 1 581 ? -16.698 2.342 46.907 1.00 87.50 581 ALA A O 1
ATOM 4358 N N . SER A 1 582 ? -15.658 3.012 48.784 1.00 86.56 582 SER A N 1
ATOM 4359 C CA . SER A 1 582 ? -16.883 3.237 49.573 1.00 86.56 582 SER A CA 1
ATOM 4360 C C . SER A 1 582 ? -17.780 4.317 48.943 1.00 86.56 582 SER A C 1
ATOM 4362 O O . SER A 1 582 ? -18.982 4.113 48.747 1.00 86.56 582 SER A O 1
ATOM 4364 N N . SER A 1 583 ? -17.182 5.429 48.492 1.00 83.81 583 SER A N 1
ATOM 4365 C CA . SER A 1 583 ? -17.886 6.489 47.754 1.00 83.81 583 SER A CA 1
ATOM 4366 C C . SER A 1 583 ? -18.500 5.973 46.445 1.00 83.81 583 SER A C 1
ATOM 4368 O O . SER A 1 583 ? -19.677 6.211 46.184 1.00 83.81 583 SER A O 1
ATOM 4370 N N . MET A 1 584 ? -17.758 5.194 45.651 1.00 86.50 584 MET A N 1
ATOM 4371 C CA . MET A 1 584 ? -18.269 4.623 44.399 1.00 86.50 584 MET A CA 1
ATOM 4372 C C . MET A 1 584 ? -19.434 3.654 44.629 1.00 86.50 584 MET A C 1
ATOM 4374 O O . MET A 1 584 ? -20.441 3.721 43.922 1.00 86.50 584 MET A O 1
ATOM 4378 N N . MET A 1 585 ? -19.318 2.768 45.619 1.00 90.38 585 MET A N 1
ATOM 4379 C CA . MET A 1 585 ? -20.381 1.822 45.965 1.00 90.38 585 MET A CA 1
ATOM 4380 C C . MET A 1 585 ? -21.630 2.538 46.487 1.00 90.38 585 MET A C 1
ATOM 4382 O O . MET A 1 585 ? -22.746 2.156 46.135 1.00 90.38 585 MET A O 1
ATOM 4386 N N . SER A 1 586 ? -21.456 3.635 47.225 1.00 86.75 586 SER A N 1
ATOM 4387 C CA . SER A 1 586 ? -22.550 4.519 47.643 1.00 86.75 586 SER A CA 1
ATOM 4388 C C . SER A 1 586 ? -23.257 5.163 46.443 1.00 86.75 586 SER A C 1
ATOM 4390 O O . SER A 1 586 ? -24.489 5.179 46.383 1.00 86.75 586 SER A O 1
ATOM 4392 N N . THR A 1 587 ? -22.508 5.622 45.434 1.00 84.25 587 THR A N 1
ATOM 4393 C CA . THR A 1 587 ? -23.091 6.132 44.183 1.00 84.25 587 THR A CA 1
ATOM 4394 C C . THR A 1 587 ? -23.877 5.048 43.443 1.00 84.25 587 THR A C 1
ATOM 4396 O O . THR A 1 587 ? -25.009 5.287 43.025 1.00 84.25 587 THR A O 1
ATOM 4399 N N . LEU A 1 588 ? -23.331 3.833 43.323 1.00 89.62 588 LEU A N 1
ATOM 4400 C CA . LEU A 1 588 ? -24.025 2.699 42.699 1.00 89.62 588 LEU A CA 1
ATOM 4401 C C . LEU A 1 588 ? -25.294 2.304 43.465 1.00 89.62 588 LEU A C 1
ATOM 4403 O O . LEU A 1 588 ? -26.313 2.001 42.843 1.00 89.62 588 LEU A O 1
ATOM 4407 N N . LYS A 1 589 ? -25.270 2.370 44.800 1.00 89.38 589 LYS A N 1
ATOM 4408 C CA . LYS A 1 589 ? -26.449 2.156 45.644 1.00 89.38 589 LYS A CA 1
ATOM 4409 C C . LYS A 1 589 ? -27.532 3.196 45.379 1.00 89.38 589 LYS A C 1
ATOM 4411 O O . LYS A 1 589 ? -28.703 2.842 45.247 1.00 89.38 589 LYS A O 1
ATOM 4416 N N . ALA A 1 590 ? -27.156 4.469 45.271 1.00 82.88 590 ALA A N 1
ATOM 4417 C CA . ALA A 1 590 ? -28.092 5.527 44.915 1.00 82.88 590 ALA A CA 1
ATOM 4418 C C . ALA A 1 590 ? -28.696 5.275 43.525 1.00 82.88 590 ALA A C 1
ATOM 4420 O O . ALA A 1 590 ? -29.913 5.324 43.378 1.00 82.88 590 ALA A O 1
ATOM 4421 N N . VAL A 1 591 ? -27.877 4.903 42.535 1.00 83.75 591 VAL A N 1
ATOM 4422 C CA . VAL A 1 591 ? -28.333 4.536 41.185 1.00 83.75 591 VAL A CA 1
ATOM 4423 C C . VAL A 1 591 ? -29.308 3.348 41.210 1.00 83.75 591 VAL A C 1
ATOM 4425 O O . VAL A 1 591 ? -30.312 3.371 40.494 1.00 83.75 591 VAL A O 1
ATOM 4428 N N . ALA A 1 592 ? -29.073 2.349 42.067 1.00 87.50 592 ALA A N 1
ATOM 4429 C CA . ALA A 1 592 ? -29.988 1.226 42.256 1.00 87.50 592 ALA A CA 1
ATOM 4430 C C . ALA A 1 592 ? -31.347 1.670 42.824 1.00 87.50 592 ALA A C 1
ATOM 4432 O O . ALA A 1 592 ? -32.388 1.319 42.271 1.00 87.50 592 ALA A O 1
ATOM 4433 N N . ARG A 1 593 ? -31.350 2.540 43.847 1.00 83.31 593 ARG A N 1
ATOM 4434 C CA . ARG A 1 593 ? -32.577 3.106 44.451 1.00 83.31 593 ARG A CA 1
ATOM 4435 C C . ARG A 1 593 ? -33.440 3.892 43.461 1.00 83.31 593 ARG A C 1
ATOM 4437 O O . ARG A 1 593 ? -34.647 4.004 43.657 1.00 83.31 593 ARG A O 1
ATOM 4444 N N . LEU A 1 594 ? -32.852 4.409 42.381 1.00 75.06 594 LEU A N 1
ATOM 4445 C CA . LEU A 1 594 ? -33.603 5.051 41.296 1.00 75.06 594 LEU A CA 1
ATOM 4446 C C . LEU A 1 594 ? -34.387 4.051 40.433 1.00 75.06 594 LEU A C 1
ATOM 4448 O O . LEU A 1 594 ? -35.218 4.471 39.630 1.00 75.06 594 LEU A O 1
ATOM 4452 N N . GLY A 1 595 ? -34.137 2.752 40.616 1.00 78.31 595 GLY A N 1
ATOM 4453 C CA . GLY A 1 595 ? -34.775 1.609 39.969 1.00 78.31 595 GLY A CA 1
ATOM 4454 C C . GLY A 1 595 ? -33.907 0.926 38.900 1.00 78.31 595 GLY A C 1
ATOM 4455 O O . GLY A 1 595 ? -34.384 -0.004 38.253 1.00 78.31 595 GLY A O 1
ATOM 4456 N N . ILE A 1 596 ? -32.644 1.336 38.700 1.00 86.62 596 ILE A N 1
ATOM 4457 C CA . ILE A 1 596 ? -31.705 0.569 37.857 1.00 86.62 596 ILE A CA 1
ATOM 4458 C C . ILE A 1 596 ? -31.341 -0.711 38.598 1.00 86.62 596 ILE A C 1
ATOM 4460 O O . ILE A 1 596 ? -31.118 -0.706 39.800 1.00 86.62 596 ILE A O 1
ATOM 4464 N N . THR A 1 597 ? -31.255 -1.826 37.886 1.00 91.62 597 THR A N 1
ATOM 4465 C CA . THR A 1 597 ? -30.760 -3.075 38.488 1.00 91.62 597 THR A CA 1
ATOM 4466 C C . THR A 1 597 ? -29.239 -3.079 38.443 1.00 91.62 597 THR A C 1
ATOM 4468 O O . THR A 1 597 ? -28.671 -3.011 37.353 1.00 91.62 597 THR A O 1
ATOM 4471 N N . VAL A 1 598 ? -28.576 -3.110 39.598 1.00 94.25 598 VAL A N 1
ATOM 4472 C CA . VAL A 1 598 ? -27.111 -3.035 39.686 1.00 94.25 598 VAL A CA 1
ATOM 4473 C C . VAL A 1 598 ? -26.580 -4.359 40.212 1.00 94.25 598 VAL A C 1
ATOM 4475 O O . VAL A 1 598 ? -26.936 -4.787 41.306 1.00 94.25 598 VAL A O 1
ATOM 4478 N N . ILE A 1 599 ? -25.729 -5.012 39.425 1.00 95.50 599 ILE A N 1
ATOM 4479 C CA . ILE A 1 599 ? -25.166 -6.324 39.749 1.00 95.50 599 ILE A CA 1
ATOM 4480 C C . ILE A 1 599 ? -23.651 -6.184 39.763 1.00 95.50 599 ILE A C 1
ATOM 4482 O O . ILE A 1 599 ? -23.058 -5.806 38.752 1.00 95.50 599 ILE A O 1
ATOM 4486 N N . VAL A 1 600 ? -23.025 -6.471 40.901 1.00 95.69 600 VAL A N 1
ATOM 4487 C CA . VAL A 1 600 ? -21.577 -6.323 41.076 1.00 95.69 600 VAL A CA 1
ATOM 4488 C C . VAL A 1 600 ? -20.929 -7.662 41.395 1.00 95.69 600 VAL A C 1
ATOM 4490 O O . VAL A 1 600 ? -21.426 -8.409 42.232 1.00 95.69 600 VAL A O 1
ATOM 4493 N N . ILE A 1 601 ? -19.812 -7.971 40.744 1.00 95.06 601 ILE A N 1
ATOM 4494 C CA . ILE A 1 601 ? -18.918 -9.050 41.173 1.00 95.06 601 ILE A CA 1
ATOM 4495 C C . ILE A 1 601 ? -17.902 -8.423 42.122 1.00 95.06 601 ILE A C 1
ATOM 4497 O O . ILE A 1 601 ? -17.246 -7.452 41.748 1.00 95.06 601 ILE A O 1
ATOM 4501 N N . ILE A 1 602 ? -17.777 -8.946 43.341 1.00 91.75 602 ILE A N 1
ATOM 4502 C CA . ILE A 1 602 ? -16.823 -8.428 44.327 1.00 91.75 602 ILE A CA 1
ATOM 4503 C C . ILE A 1 602 ? -16.101 -9.571 45.042 1.00 91.75 602 ILE A C 1
ATOM 4505 O O . ILE A 1 602 ? -16.674 -10.633 45.287 1.00 91.75 602 ILE A O 1
ATOM 4509 N N . HIS A 1 603 ? -14.824 -9.356 45.346 1.00 82.75 603 HIS A N 1
ATOM 4510 C CA . HIS A 1 603 ? -13.969 -10.287 46.071 1.00 82.75 603 HIS A CA 1
ATOM 4511 C C . HIS A 1 603 ? -13.507 -9.566 47.341 1.00 82.75 603 HIS A C 1
ATOM 4513 O O . HIS A 1 603 ? -12.766 -8.597 47.236 1.00 82.75 603 HIS A O 1
ATOM 4519 N N . GLN A 1 604 ? -13.996 -9.984 48.513 1.00 84.62 604 GLN A N 1
ATOM 4520 C CA . GLN A 1 604 ? -13.686 -9.388 49.829 1.00 84.62 604 GLN A CA 1
ATOM 4521 C C . GLN A 1 604 ? -14.075 -7.897 49.977 1.00 84.62 604 GLN A C 1
ATOM 4523 O O . GLN A 1 604 ? -13.224 -7.003 49.949 1.00 84.62 604 GLN A O 1
ATOM 4528 N N . PRO A 1 605 ? -15.378 -7.586 50.125 1.00 90.50 605 PRO A N 1
ATOM 4529 C CA . PRO A 1 605 ? -15.818 -6.235 50.453 1.00 90.50 605 PRO A CA 1
ATOM 4530 C C . PRO A 1 605 ? -15.480 -5.865 51.905 1.00 90.50 605 PRO A C 1
ATOM 4532 O O . PRO A 1 605 ? -15.612 -6.675 52.820 1.00 90.50 605 PRO A O 1
ATOM 4535 N N . ARG A 1 606 ? -15.146 -4.592 52.139 1.00 89.00 606 ARG A N 1
ATOM 4536 C CA . ARG A 1 606 ? -15.118 -4.020 53.498 1.00 89.00 606 ARG A CA 1
ATOM 4537 C C . ARG A 1 606 ? -16.519 -4.007 54.108 1.00 89.00 606 ARG A C 1
ATOM 4539 O O . ARG A 1 606 ? -17.488 -3.893 53.360 1.00 89.00 606 ARG A O 1
ATOM 4546 N N . THR A 1 607 ? -16.609 -3.981 55.437 1.00 89.50 607 THR A N 1
ATOM 4547 C CA . THR A 1 607 ? -17.879 -3.926 56.183 1.00 89.50 607 THR A CA 1
ATOM 4548 C C . THR A 1 607 ? -18.827 -2.845 55.652 1.00 89.50 607 THR A C 1
ATOM 4550 O O . THR A 1 607 ? -19.947 -3.152 55.265 1.00 89.50 607 THR A O 1
ATOM 4553 N N . GLU A 1 608 ? -18.338 -1.608 55.487 1.00 89.00 608 GLU A N 1
ATOM 4554 C CA . GLU A 1 608 ? -19.132 -0.487 54.951 1.00 89.00 608 GLU A CA 1
ATOM 4555 C C . GLU A 1 608 ? -19.739 -0.772 53.570 1.00 89.00 608 GLU A C 1
ATOM 4557 O O . GLU A 1 608 ? -20.829 -0.305 53.264 1.00 89.00 608 GLU A O 1
ATOM 4562 N N . ILE A 1 609 ? -19.033 -1.520 52.717 1.00 91.94 609 ILE A N 1
ATOM 4563 C CA . ILE A 1 609 ? -19.499 -1.875 51.371 1.00 91.94 609 ILE A CA 1
ATOM 4564 C C . ILE A 1 609 ? -20.450 -3.071 51.439 1.00 91.94 609 ILE A C 1
ATOM 4566 O O . ILE A 1 609 ? -21.444 -3.100 50.716 1.00 91.94 609 ILE A O 1
ATOM 4570 N N . PHE A 1 610 ? -20.154 -4.045 52.302 1.00 92.62 610 PHE A N 1
ATOM 4571 C CA . PHE A 1 610 ? -20.977 -5.233 52.503 1.00 92.62 610 PHE A CA 1
ATOM 4572 C C . PHE A 1 610 ? -22.393 -4.866 52.969 1.00 92.62 610 PHE A C 1
ATOM 4574 O O . PHE A 1 610 ? -23.366 -5.406 52.445 1.00 92.62 610 PHE A O 1
ATOM 4581 N N . ASP A 1 611 ? -22.509 -3.877 53.855 1.00 90.81 611 ASP A N 1
ATOM 4582 C CA . ASP A 1 611 ? -23.789 -3.399 54.391 1.00 90.81 611 ASP A CA 1
ATOM 4583 C C . ASP A 1 611 ? -24.630 -2.602 53.375 1.00 90.81 611 ASP A C 1
ATOM 4585 O O . ASP A 1 611 ? -25.827 -2.383 53.580 1.00 90.81 611 ASP A O 1
ATOM 4589 N N . LEU A 1 612 ? -24.041 -2.175 52.249 1.00 91.25 612 LEU A N 1
ATOM 4590 C CA . LEU A 1 612 ? -24.773 -1.494 51.176 1.00 91.25 612 LEU A CA 1
ATOM 4591 C C . LEU A 1 612 ? -25.543 -2.464 50.271 1.00 91.25 612 LEU A C 1
ATOM 4593 O O . LEU A 1 612 ? -26.450 -2.021 49.556 1.00 91.25 612 LEU A O 1
ATOM 4597 N N . PHE A 1 613 ? -25.208 -3.756 50.254 1.00 94.56 613 PHE A N 1
ATOM 4598 C CA . PHE A 1 613 ? -25.860 -4.731 49.378 1.00 94.56 613 PHE A CA 1
ATOM 4599 C C . PHE A 1 613 ? -27.297 -5.020 49.818 1.00 94.56 613 PHE A C 1
ATOM 4601 O O . PHE A 1 613 ? -27.569 -5.232 50.993 1.00 94.56 613 PHE A O 1
ATOM 4608 N N . ASP A 1 614 ? -28.234 -5.038 48.865 1.00 93.44 614 ASP A N 1
ATOM 4609 C CA . ASP A 1 614 ? -29.606 -5.489 49.138 1.00 93.44 614 ASP A CA 1
ATOM 4610 C C . ASP A 1 614 ? -29.656 -7.016 49.181 1.00 93.44 614 ASP A C 1
ATOM 4612 O O . ASP A 1 614 ? -30.181 -7.601 50.126 1.00 93.44 614 ASP A O 1
ATOM 4616 N N . ASN A 1 615 ? -29.053 -7.650 48.171 1.00 94.62 615 ASN A N 1
ATOM 4617 C CA . ASN A 1 615 ? -29.066 -9.093 47.970 1.00 94.62 615 ASN A CA 1
ATOM 4618 C C . ASN A 1 615 ? -27.653 -9.635 47.739 1.00 94.62 615 ASN A C 1
ATOM 4620 O O . ASN A 1 615 ? -26.804 -8.969 47.137 1.00 94.62 615 ASN A O 1
ATOM 4624 N N . LEU A 1 616 ? -27.429 -10.874 48.167 1.00 94.69 616 LEU A N 1
ATOM 4625 C CA . LEU A 1 616 ? -26.203 -11.632 47.955 1.00 94.69 616 LEU A CA 1
ATOM 4626 C C . LEU A 1 616 ? -26.490 -12.883 47.132 1.00 94.69 616 LEU A C 1
ATOM 4628 O O . LEU A 1 616 ? -27.459 -13.591 47.390 1.00 94.69 616 LEU A O 1
ATOM 4632 N N . ILE A 1 617 ? -25.601 -13.175 46.186 1.00 94.50 617 ILE A N 1
ATOM 4633 C CA . ILE A 1 617 ? -25.534 -14.437 45.453 1.00 94.50 617 ILE A CA 1
ATOM 4634 C C . ILE A 1 617 ? -24.149 -15.021 45.708 1.00 94.50 617 ILE A C 1
ATOM 4636 O O . ILE A 1 617 ? -23.143 -14.496 45.223 1.00 94.50 617 ILE A O 1
ATOM 4640 N N . LEU A 1 618 ? -24.092 -16.102 46.479 1.00 94.38 618 LEU A N 1
ATOM 4641 C CA . LEU A 1 618 ? -22.853 -16.794 46.813 1.00 94.38 618 LEU A CA 1
ATOM 4642 C C . LEU A 1 618 ? -22.719 -18.041 45.941 1.00 94.38 618 LEU A C 1
ATOM 4644 O O . LEU A 1 618 ? -23.589 -18.912 45.953 1.00 94.38 618 LEU A O 1
ATOM 4648 N N . LEU A 1 619 ? -21.625 -18.127 45.187 1.00 93.06 619 LEU A N 1
ATOM 4649 C CA . LEU A 1 619 ? -21.329 -19.245 44.293 1.00 93.06 619 LEU A CA 1
ATOM 4650 C C . LEU A 1 619 ? -20.125 -20.046 44.795 1.00 93.06 619 LEU A C 1
ATOM 4652 O O . LEU A 1 619 ? -19.078 -19.478 45.113 1.00 93.06 619 LEU A O 1
ATOM 4656 N N . GLY A 1 620 ? -20.249 -21.372 44.773 1.00 90.94 620 GLY A N 1
ATOM 4657 C CA . GLY A 1 620 ? -19.165 -22.322 45.021 1.00 90.94 620 GLY A CA 1
ATOM 4658 C C . GLY A 1 620 ? -19.230 -23.466 44.018 1.00 90.94 620 GLY A C 1
ATOM 4659 O O . GLY A 1 620 ? -20.311 -23.956 43.715 1.00 90.94 620 GLY A O 1
ATOM 4660 N N . ASN A 1 621 ? -18.091 -23.861 43.441 1.00 88.62 621 ASN A N 1
ATOM 4661 C CA . ASN A 1 621 ? -18.008 -24.950 42.453 1.00 88.62 621 ASN A CA 1
ATOM 4662 C C . ASN A 1 621 ? -19.015 -24.859 41.276 1.00 88.62 621 ASN A C 1
ATOM 4664 O O . ASN A 1 621 ? -19.360 -25.870 40.664 1.00 88.62 621 ASN A O 1
ATOM 4668 N N . GLY A 1 622 ? -19.472 -23.651 40.918 1.00 88.75 622 GLY A N 1
ATOM 4669 C CA . GLY A 1 622 ? -20.467 -23.445 39.862 1.00 88.75 622 GLY A CA 1
ATOM 4670 C C . GLY A 1 622 ? -21.927 -23.644 40.281 1.00 88.75 622 GLY A C 1
ATOM 4671 O O . GLY A 1 622 ? -22.792 -23.664 39.406 1.00 88.75 622 GLY A O 1
ATOM 4672 N N . GLN A 1 623 ? -22.195 -23.799 41.578 1.00 91.50 623 GLN A N 1
ATOM 4673 C CA . GLN A 1 623 ? -23.512 -23.991 42.190 1.00 91.50 623 GLN A CA 1
ATOM 4674 C C . GLN A 1 623 ? -23.779 -22.895 43.239 1.00 91.50 623 GLN A C 1
ATOM 4676 O O . GLN A 1 623 ? -22.855 -22.223 43.706 1.00 91.50 623 GLN A O 1
ATOM 4681 N N . THR A 1 624 ? -25.046 -22.687 43.596 1.00 92.50 624 THR A N 1
ATOM 4682 C CA . THR A 1 624 ? -25.453 -21.658 44.567 1.00 92.50 624 THR A CA 1
ATOM 4683 C C . THR A 1 624 ? -25.292 -22.161 46.003 1.00 92.50 624 THR A C 1
ATOM 4685 O O . THR A 1 624 ? -25.854 -23.195 46.353 1.00 92.50 624 THR A O 1
ATOM 4688 N N . ILE A 1 625 ? -24.569 -21.408 46.836 1.00 92.75 625 ILE A N 1
ATOM 4689 C CA . ILE A 1 625 ? -24.436 -21.632 48.289 1.00 92.75 625 ILE A CA 1
ATOM 4690 C C . ILE A 1 625 ? -25.488 -20.837 49.072 1.00 92.75 625 ILE A C 1
ATOM 4692 O O . ILE A 1 625 ? -25.956 -21.271 50.120 1.00 92.75 625 ILE A O 1
ATOM 4696 N N . TYR A 1 626 ? -25.819 -19.643 48.594 1.00 92.62 626 TYR A N 1
ATOM 4697 C CA . TYR A 1 626 ? -26.813 -18.772 49.205 1.00 92.62 626 TYR A CA 1
ATOM 4698 C C . TYR A 1 626 ? -27.312 -17.777 48.167 1.00 92.62 626 TYR A C 1
ATOM 4700 O O . TYR A 1 626 ? -26.535 -17.280 47.347 1.00 92.62 626 TYR A O 1
ATOM 4708 N N . GLU A 1 627 ? -28.598 -17.470 48.222 1.00 91.88 627 GLU A N 1
ATOM 4709 C CA . GLU A 1 627 ? -29.215 -16.405 47.449 1.00 91.88 627 GLU A CA 1
ATOM 4710 C C . GLU A 1 627 ? -30.323 -15.760 48.278 1.00 91.88 627 GLU A C 1
ATOM 4712 O O . GLU A 1 627 ? -31.276 -16.426 48.675 1.00 91.88 627 GLU A O 1
ATOM 4717 N N . GLY A 1 628 ? -30.225 -14.458 48.516 1.00 90.75 628 GLY A N 1
ATOM 4718 C CA . GLY A 1 628 ? -31.256 -13.738 49.255 1.00 90.75 628 GLY A CA 1
ATOM 4719 C C . GLY A 1 628 ? -30.766 -12.414 49.825 1.00 90.75 628 GLY A C 1
ATOM 4720 O O . GLY A 1 628 ? -29.671 -11.961 49.474 1.00 90.75 628 GLY A O 1
ATOM 4721 N N . PRO A 1 629 ? -31.551 -11.792 50.720 1.00 92.69 629 PRO A N 1
ATOM 4722 C CA . PRO A 1 629 ? -31.187 -10.532 51.353 1.00 92.69 629 PRO A CA 1
ATOM 4723 C C . PRO A 1 629 ? -29.862 -10.635 52.111 1.00 92.69 629 PRO A C 1
ATOM 4725 O O . PRO A 1 629 ? -29.612 -11.625 52.801 1.00 92.69 629 PRO A O 1
ATOM 4728 N N . GLN A 1 630 ? -29.029 -9.595 52.039 1.00 92.81 630 GLN A N 1
ATOM 4729 C CA . GLN A 1 630 ? -27.743 -9.563 52.750 1.00 92.81 630 GLN A CA 1
ATOM 4730 C C . GLN A 1 630 ? -27.913 -9.751 54.265 1.00 92.81 630 GLN A C 1
ATOM 4732 O O . GLN A 1 630 ? -27.165 -10.509 54.877 1.00 92.81 630 GLN A O 1
ATOM 4737 N N . ARG A 1 631 ? -28.947 -9.138 54.853 1.00 90.81 631 ARG A N 1
ATOM 4738 C CA . ARG A 1 631 ? -29.215 -9.184 56.300 1.00 90.81 631 ARG A CA 1
ATOM 4739 C C . ARG A 1 631 ? -29.508 -10.588 56.830 1.00 90.81 631 ARG A C 1
ATOM 4741 O O . ARG A 1 631 ? -29.197 -10.867 57.975 1.00 90.81 631 ARG A O 1
ATOM 4748 N N . GLN A 1 632 ? -30.082 -11.459 56.000 1.00 91.19 632 GLN A N 1
ATOM 4749 C CA . GLN A 1 632 ? -30.427 -12.837 56.374 1.00 91.19 632 GLN A CA 1
ATOM 4750 C C . GLN A 1 632 ? -29.254 -13.811 56.196 1.00 91.19 632 GLN A C 1
ATOM 4752 O O . GLN A 1 632 ? -29.342 -14.966 56.608 1.00 91.19 632 GLN A O 1
ATOM 4757 N N . ALA A 1 633 ? -28.149 -13.370 55.582 1.00 90.00 633 ALA A N 1
ATOM 4758 C CA . ALA A 1 633 ? -27.010 -14.243 55.329 1.00 90.00 633 ALA A CA 1
ATOM 4759 C C . ALA A 1 633 ? -26.357 -14.707 56.639 1.00 90.00 633 ALA A C 1
ATOM 4761 O O . ALA A 1 633 ? -26.005 -15.877 56.756 1.00 90.00 633 ALA A O 1
ATOM 4762 N N . GLN A 1 634 ? -26.240 -13.815 57.628 1.00 90.12 634 GLN A N 1
ATOM 4763 C CA . GLN A 1 634 ? -25.698 -14.158 58.944 1.00 90.12 634 GLN A CA 1
ATOM 4764 C C . GLN A 1 634 ? -26.551 -15.236 59.624 1.00 90.12 634 GLN A C 1
ATOM 4766 O O . GLN A 1 634 ? -26.025 -16.300 59.939 1.00 90.12 634 GLN A O 1
ATOM 4771 N N . ASP A 1 635 ? -27.864 -15.010 59.742 1.00 91.06 635 ASP A N 1
ATOM 4772 C CA . ASP A 1 635 ? -28.804 -15.962 60.352 1.00 91.06 635 ASP A CA 1
ATOM 4773 C C . ASP A 1 635 ? -28.745 -17.345 59.678 1.00 91.06 635 ASP A C 1
ATOM 4775 O O . ASP A 1 635 ? -28.795 -18.383 60.341 1.00 91.06 635 ASP A O 1
ATOM 4779 N N . TYR A 1 636 ? -28.598 -17.378 58.347 1.00 91.12 636 TYR A N 1
ATOM 4780 C CA . TYR A 1 636 ? -28.471 -18.618 57.580 1.00 91.12 636 TYR A CA 1
ATOM 4781 C C . TYR A 1 636 ? -27.194 -19.399 57.926 1.00 91.12 636 TYR A C 1
ATOM 4783 O O . TYR A 1 636 ? -27.248 -20.610 58.159 1.00 91.12 636 TYR A O 1
ATOM 4791 N N . PHE A 1 637 ? -26.039 -18.728 57.978 1.00 91.25 637 PHE A N 1
ATOM 4792 C CA . PHE A 1 637 ? -24.774 -19.381 58.323 1.00 91.25 637 PHE A CA 1
ATOM 4793 C C . PHE A 1 637 ? -24.700 -19.757 59.812 1.00 91.25 637 PHE A C 1
ATOM 4795 O O . PHE A 1 637 ? -24.199 -20.838 60.137 1.00 91.25 637 PHE A O 1
ATOM 4802 N N . GLU A 1 638 ? -25.265 -18.946 60.708 1.00 90.88 638 GLU A N 1
ATOM 4803 C CA . GLU A 1 638 ? -25.404 -19.278 62.132 1.00 90.88 638 GLU A CA 1
ATOM 4804 C C . GLU A 1 638 ? -26.306 -20.501 62.345 1.00 90.88 638 GLU A C 1
ATOM 4806 O O . GLU A 1 638 ? -25.951 -21.402 63.109 1.00 90.88 638 GLU A O 1
ATOM 4811 N N . GLY A 1 639 ? -27.398 -20.624 61.580 1.00 87.44 639 GLY A N 1
ATOM 4812 C CA . GLY A 1 639 ? -28.255 -21.815 61.562 1.00 87.44 639 GLY A CA 1
ATOM 4813 C C . GLY A 1 639 ? -27.539 -23.105 61.130 1.00 87.44 639 GLY A C 1
ATOM 4814 O O . GLY A 1 639 ? -27.958 -24.200 61.502 1.00 87.44 639 GLY A O 1
ATOM 4815 N N . MET A 1 640 ? -26.423 -22.998 60.398 1.00 87.19 640 MET A N 1
ATOM 4816 C CA . MET A 1 640 ? -25.550 -24.124 60.027 1.00 87.19 640 MET A CA 1
ATOM 4817 C C . MET A 1 640 ? -24.398 -24.372 61.022 1.00 87.19 640 MET A C 1
ATOM 4819 O O . MET A 1 640 ? -23.569 -25.269 60.798 1.00 87.19 640 MET A O 1
ATOM 4823 N N . GLY A 1 641 ? -24.333 -23.598 62.110 1.00 87.25 641 GLY A N 1
ATOM 4824 C CA . GLY A 1 641 ? -23.346 -23.722 63.182 1.00 87.25 641 GLY A CA 1
ATOM 4825 C C . GLY A 1 641 ? -22.050 -22.929 62.981 1.00 87.25 641 GLY A C 1
ATOM 4826 O O . GLY A 1 641 ? -21.058 -23.253 63.634 1.00 87.25 641 GLY A O 1
ATOM 4827 N N . PHE A 1 642 ? -22.020 -21.938 62.083 1.00 89.94 642 PHE A N 1
ATOM 4828 C CA . PHE A 1 642 ? -20.897 -20.997 61.966 1.00 89.94 642 PHE A CA 1
ATOM 4829 C C . PHE A 1 642 ? -21.100 -19.809 62.915 1.00 89.94 642 PHE A C 1
ATOM 4831 O O . PHE A 1 642 ? -22.149 -19.181 62.890 1.00 89.94 642 PHE A O 1
ATOM 4838 N N . GLY A 1 643 ? -20.110 -19.480 63.744 1.00 88.12 643 GLY A N 1
ATOM 4839 C CA . GLY A 1 643 ? -20.160 -18.313 64.627 1.00 88.12 643 GLY A CA 1
ATOM 4840 C C . GLY A 1 643 ? -19.566 -17.067 63.972 1.00 88.12 643 GLY A C 1
ATOM 4841 O O . GLY A 1 643 ? -18.442 -17.119 63.475 1.00 88.12 643 GLY A O 1
ATOM 4842 N N . PHE A 1 644 ? -20.282 -15.942 64.023 1.00 90.12 644 PHE A N 1
ATOM 4843 C CA . PHE A 1 644 ? -19.793 -14.636 63.569 1.00 90.12 644 PHE A CA 1
ATOM 4844 C C . PHE A 1 644 ? -19.235 -13.836 64.760 1.00 90.12 644 PHE A C 1
ATOM 4846 O O . PHE A 1 644 ? -19.983 -13.493 65.678 1.00 90.12 644 PHE A O 1
ATOM 4853 N N . PRO A 1 645 ? -17.924 -13.529 64.806 1.00 87.38 645 PRO A N 1
ATOM 4854 C CA . PRO A 1 645 ? -17.361 -12.710 65.878 1.00 87.38 645 PRO A CA 1
ATOM 4855 C C . PRO A 1 645 ? -17.907 -11.272 65.851 1.00 87.38 645 PRO A C 1
ATOM 4857 O O . PRO A 1 645 ? -17.921 -10.637 64.796 1.00 87.38 645 PRO A O 1
ATOM 4860 N N . ALA A 1 646 ? -18.250 -10.718 67.021 1.00 79.25 646 ALA A N 1
ATOM 4861 C CA . ALA A 1 646 ? -18.931 -9.419 67.168 1.00 79.25 646 ALA A CA 1
ATOM 4862 C C . ALA A 1 646 ? -18.197 -8.192 66.575 1.00 79.25 646 ALA A C 1
ATOM 4864 O O . ALA A 1 646 ? -18.815 -7.155 66.348 1.00 79.25 646 ALA A O 1
ATOM 4865 N N . HIS A 1 647 ? -16.887 -8.285 66.331 1.00 81.69 647 HIS A N 1
ATOM 4866 C CA . HIS A 1 647 ? -16.068 -7.212 65.744 1.00 81.69 647 HIS A CA 1
ATOM 4867 C C . HIS A 1 647 ? -15.345 -7.652 64.462 1.00 81.69 647 HIS A C 1
ATOM 4869 O O . HIS A 1 647 ? -14.282 -7.129 64.132 1.00 81.69 647 HIS A O 1
ATOM 4875 N N . SER A 1 648 ? -15.896 -8.640 63.753 1.00 85.94 648 SER A N 1
ATOM 4876 C CA . SER A 1 648 ? -15.358 -9.110 62.473 1.00 85.94 648 SER A CA 1
ATOM 4877 C C . SER A 1 648 ? -16.062 -8.453 61.285 1.00 85.94 648 SER A C 1
ATOM 4879 O O . SER A 1 648 ? -17.211 -8.025 61.375 1.00 85.94 648 SER A O 1
ATOM 4881 N N . ASN A 1 649 ? -15.377 -8.377 60.146 1.00 89.50 649 ASN A N 1
ATOM 4882 C CA . ASN A 1 649 ? -16.022 -8.019 58.890 1.00 89.50 649 ASN A CA 1
ATOM 4883 C C . ASN A 1 649 ? -16.849 -9.216 58.405 1.00 89.50 649 ASN A C 1
ATOM 4885 O O . ASN A 1 649 ? -16.290 -10.218 57.962 1.00 89.50 649 ASN A O 1
ATOM 4889 N N . HIS A 1 650 ? -18.177 -9.105 58.462 1.00 90.19 650 HIS A N 1
ATOM 4890 C CA . HIS A 1 650 ? -19.080 -10.175 58.032 1.00 90.19 650 HIS A CA 1
ATOM 4891 C C . HIS A 1 650 ? -18.837 -10.594 56.573 1.00 90.19 650 HIS A C 1
ATOM 4893 O O . HIS A 1 650 ? -18.978 -11.771 56.245 1.00 90.19 650 HIS A O 1
ATOM 4899 N N . GLY A 1 651 ? -18.423 -9.663 55.706 1.00 89.25 651 GLY A N 1
ATOM 4900 C CA . GLY A 1 651 ? -18.069 -9.970 54.320 1.00 89.25 651 GLY A CA 1
ATOM 4901 C C . GLY A 1 651 ? -16.847 -10.883 54.197 1.00 89.25 651 GLY A C 1
ATOM 4902 O O . GLY A 1 651 ? -16.840 -11.776 53.345 1.00 89.25 651 GLY A O 1
ATOM 4903 N N . ASP A 1 652 ? -15.853 -10.711 55.071 1.00 89.94 652 ASP A N 1
ATOM 4904 C CA . ASP A 1 652 ? -14.659 -11.563 55.110 1.00 89.94 652 ASP A CA 1
ATOM 4905 C C . ASP A 1 652 ? -15.014 -12.945 55.658 1.00 89.94 652 ASP A C 1
ATOM 4907 O O . ASP A 1 652 ? -14.720 -13.940 55.005 1.00 89.94 652 ASP A O 1
ATOM 4911 N N . VAL A 1 653 ? -15.779 -13.010 56.757 1.00 90.81 653 VAL A N 1
ATOM 4912 C CA . VAL A 1 653 ? -16.262 -14.280 57.335 1.00 90.81 653 VAL A CA 1
ATOM 4913 C C . VAL A 1 653 ? -17.040 -15.096 56.300 1.00 90.81 653 VAL A C 1
ATOM 4915 O O . VAL A 1 653 ? -16.770 -16.279 56.097 1.00 90.81 653 VAL A O 1
ATOM 4918 N N . VAL A 1 654 ? -17.982 -14.466 55.588 1.00 91.44 654 VAL A N 1
ATOM 4919 C CA . VAL A 1 654 ? -18.735 -15.127 54.512 1.00 91.44 654 VAL A CA 1
ATOM 4920 C C . VAL A 1 654 ? -17.797 -15.598 53.401 1.00 91.44 654 VAL A C 1
ATOM 4922 O O . VAL A 1 654 ? -17.960 -16.709 52.899 1.00 91.44 654 VAL A O 1
ATOM 4925 N N . THR A 1 655 ? -16.803 -14.789 53.025 1.00 90.25 655 THR A N 1
ATOM 4926 C CA . THR A 1 655 ? -15.824 -15.158 51.994 1.00 90.25 655 THR A CA 1
ATOM 4927 C C . THR A 1 655 ? -14.964 -16.351 52.422 1.00 90.25 655 THR A C 1
ATOM 4929 O O . THR A 1 655 ? -14.745 -17.266 51.625 1.00 90.25 655 THR A O 1
ATOM 4932 N N . ASP A 1 656 ? -14.524 -16.398 53.674 1.00 89.69 656 ASP A N 1
ATOM 4933 C CA . ASP A 1 656 ? -13.733 -17.498 54.224 1.00 89.69 656 ASP A CA 1
ATOM 4934 C C . ASP A 1 656 ? -14.552 -18.791 54.292 1.00 89.69 656 ASP A C 1
ATOM 4936 O O . ASP A 1 656 ? -14.073 -19.856 53.896 1.00 89.69 656 ASP A O 1
ATOM 4940 N N . ILE A 1 657 ? -15.830 -18.708 54.680 1.00 90.38 657 ILE A N 1
ATOM 4941 C CA . ILE A 1 657 ? -16.744 -19.859 54.674 1.00 90.38 657 ILE A CA 1
ATOM 4942 C C . ILE A 1 657 ? -16.914 -20.414 53.252 1.00 90.38 657 ILE A C 1
ATOM 4944 O O . ILE A 1 657 ? -16.704 -21.607 53.030 1.00 90.38 657 ILE A O 1
ATOM 4948 N N . ILE A 1 658 ? -17.247 -19.574 52.264 1.00 90.06 658 ILE A N 1
ATOM 4949 C CA . ILE A 1 658 ? -17.527 -20.042 50.890 1.00 90.06 658 ILE A CA 1
ATOM 4950 C C . ILE A 1 658 ? -16.276 -20.462 50.107 1.00 90.06 658 ILE A C 1
ATOM 4952 O O . ILE A 1 658 ? -16.397 -21.110 49.066 1.00 90.06 658 ILE A O 1
ATOM 4956 N N . THR A 1 659 ? -15.081 -20.090 50.571 1.00 87.38 659 THR A N 1
ATOM 4957 C CA . THR A 1 659 ? -13.799 -20.532 49.995 1.00 87.38 659 THR A CA 1
ATOM 4958 C C . THR A 1 659 ? -13.255 -21.806 50.645 1.00 87.38 659 THR A C 1
ATOM 4960 O O . THR A 1 659 ? -12.288 -22.367 50.134 1.00 87.38 659 THR A O 1
ATOM 4963 N N . GLY A 1 660 ? -13.899 -22.308 51.707 1.00 84.44 660 GLY A N 1
ATOM 4964 C CA . GLY A 1 660 ? -13.503 -23.528 52.417 1.00 84.44 660 GLY A CA 1
ATOM 4965 C C . GLY A 1 660 ? -12.587 -23.299 53.625 1.00 84.44 660 GLY A C 1
ATOM 4966 O O . GLY A 1 660 ? -12.190 -24.265 54.271 1.00 84.44 660 GLY A O 1
ATOM 4967 N N . ASN A 1 661 ? -12.303 -22.044 53.982 1.00 84.69 661 ASN A N 1
ATOM 4968 C CA . ASN A 1 661 ? -11.511 -21.653 55.154 1.00 84.69 661 ASN A CA 1
ATOM 4969 C C . ASN A 1 661 ? -12.374 -21.406 56.408 1.00 84.69 661 ASN A C 1
ATOM 4971 O O . ASN A 1 661 ? -11.913 -20.845 57.395 1.00 84.69 661 ASN A O 1
ATOM 4975 N N . GLY A 1 662 ? -13.630 -21.863 56.421 1.00 83.31 662 GLY A N 1
ATOM 4976 C CA . GLY A 1 662 ? -14.588 -21.608 57.504 1.00 83.31 662 GLY A CA 1
ATOM 4977 C C . GLY A 1 662 ? -14.297 -22.283 58.857 1.00 83.31 662 GLY A C 1
ATOM 4978 O O . GLY A 1 662 ? -15.141 -22.222 59.753 1.00 83.31 662 GLY A O 1
ATOM 4979 N N . ARG A 1 663 ? -13.151 -22.960 59.030 1.00 85.69 663 ARG A N 1
ATOM 4980 C CA . ARG A 1 663 ? -12.832 -23.748 60.239 1.00 85.69 663 ARG A CA 1
ATOM 4981 C C . ARG A 1 663 ? -12.694 -22.883 61.491 1.00 85.69 663 ARG A C 1
ATOM 4983 O O . ARG A 1 663 ? -13.068 -23.329 62.576 1.00 85.69 663 ARG A O 1
ATOM 4990 N N . ASP A 1 664 ? -12.236 -21.647 61.325 1.00 83.44 664 ASP A N 1
ATOM 4991 C CA . ASP A 1 664 ? -12.099 -20.679 62.417 1.00 83.44 664 ASP A CA 1
ATOM 4992 C C . ASP A 1 664 ? -13.460 -20.262 62.997 1.00 83.44 664 ASP A C 1
ATOM 4994 O O . ASP A 1 664 ? -13.563 -19.916 64.175 1.00 83.44 664 ASP A O 1
ATOM 4998 N N . TYR A 1 665 ? -14.525 -20.394 62.201 1.00 86.50 665 TYR A N 1
ATOM 4999 C CA . TYR A 1 665 ? -15.897 -20.029 62.562 1.00 86.50 665 TYR A CA 1
ATOM 5000 C C . TYR A 1 665 ? -16.755 -21.238 62.958 1.00 86.50 665 TYR A C 1
ATOM 5002 O O . TYR A 1 665 ? -17.773 -21.079 63.627 1.00 86.50 665 TYR A O 1
ATOM 5010 N N . LYS A 1 666 ? -16.347 -22.460 62.591 1.00 87.38 666 LYS A N 1
ATOM 5011 C CA . LYS A 1 666 ? -17.036 -23.712 62.938 1.00 87.38 666 LYS A CA 1
ATOM 5012 C C . LYS A 1 666 ? -16.033 -24.797 63.331 1.00 87.38 666 LYS A C 1
ATOM 5014 O O . LYS A 1 666 ? -15.433 -25.462 62.486 1.00 87.38 666 LYS A O 1
ATOM 5019 N N . ARG A 1 667 ? -15.885 -25.012 64.646 1.00 78.50 667 ARG A N 1
ATOM 5020 C CA . ARG A 1 667 ? -14.897 -25.950 65.219 1.00 78.50 667 ARG A CA 1
ATOM 5021 C C . ARG A 1 667 ? -15.209 -27.427 64.945 1.00 78.50 667 ARG A C 1
ATOM 5023 O O . ARG A 1 667 ? -14.281 -28.228 64.840 1.00 78.50 667 ARG A O 1
ATOM 5030 N N . ILE A 1 668 ? -16.491 -27.798 64.862 1.00 76.69 668 ILE A N 1
ATOM 5031 C CA . ILE A 1 668 ? -16.968 -29.188 64.748 1.00 76.69 668 ILE A CA 1
ATOM 5032 C C . ILE A 1 668 ? -18.014 -29.283 63.622 1.00 76.69 668 ILE A C 1
ATOM 5034 O O . ILE A 1 668 ? -18.895 -28.433 63.519 1.00 76.69 668 ILE A O 1
ATOM 5038 N N . GLY A 1 669 ? -17.925 -30.329 62.794 1.00 78.19 669 GLY A N 1
ATOM 5039 C CA . GLY A 1 669 ? -18.829 -30.592 61.666 1.00 78.19 669 GLY A CA 1
ATOM 5040 C C . GLY A 1 669 ? -18.171 -30.431 60.292 1.00 78.19 669 GLY A C 1
ATOM 5041 O O . GLY A 1 669 ? -16.992 -30.078 60.193 1.00 78.19 669 GLY A O 1
ATOM 5042 N N . ASP A 1 670 ? -18.945 -30.721 59.243 1.00 80.44 670 ASP A N 1
ATOM 5043 C CA . ASP A 1 670 ? -18.524 -30.525 57.854 1.00 80.44 670 ASP A CA 1
ATOM 5044 C C . ASP A 1 670 ? -18.574 -29.030 57.480 1.00 80.44 670 ASP A C 1
ATOM 5046 O O . ASP A 1 670 ? -19.509 -28.305 57.851 1.00 80.44 670 ASP A O 1
ATOM 5050 N N . ILE A 1 671 ? -17.516 -28.587 56.803 1.00 84.44 671 ILE A N 1
ATOM 5051 C CA . ILE A 1 671 ? -17.295 -27.226 56.289 1.00 84.44 671 ILE A CA 1
ATOM 5052 C C . ILE A 1 671 ? -17.022 -27.237 54.777 1.00 84.44 671 ILE A C 1
ATOM 5054 O O . ILE A 1 671 ? -16.681 -26.203 54.206 1.00 84.44 671 ILE A O 1
ATOM 5058 N N . SER A 1 672 ? -17.119 -28.406 54.134 1.00 85.62 672 SER A N 1
ATOM 5059 C CA . SER A 1 672 ? -16.906 -28.555 52.700 1.00 85.62 672 SER A CA 1
ATOM 5060 C C . SER A 1 672 ? -17.891 -27.689 51.914 1.00 85.62 672 SER A C 1
ATOM 5062 O O . SER A 1 672 ? -19.053 -27.526 52.297 1.00 85.62 672 SER A O 1
ATOM 5064 N N . THR A 1 673 ? -17.447 -27.144 50.783 1.00 85.19 673 THR A N 1
ATOM 5065 C CA . THR A 1 673 ? -18.311 -26.351 49.898 1.00 85.19 673 THR A CA 1
ATOM 5066 C C . THR A 1 673 ? -19.499 -27.164 49.382 1.00 85.19 673 THR A C 1
ATOM 5068 O O . THR A 1 673 ? -20.593 -26.619 49.257 1.00 85.19 673 THR A O 1
ATOM 5071 N N . ASP A 1 674 ? -19.328 -28.472 49.179 1.00 86.81 674 ASP A N 1
ATOM 5072 C CA . ASP A 1 674 ? -20.400 -29.379 48.759 1.00 86.81 674 ASP A CA 1
ATOM 5073 C C . ASP A 1 674 ? -21.497 -29.514 49.830 1.00 86.81 674 ASP A C 1
ATOM 5075 O O . ASP A 1 674 ? -22.684 -29.512 49.498 1.00 86.81 674 ASP A O 1
ATOM 5079 N N . SER A 1 675 ? -21.130 -29.534 51.120 1.00 87.50 675 SER A N 1
ATOM 5080 C CA . SER A 1 675 ? -22.108 -29.531 52.218 1.00 87.50 675 SER A CA 1
ATOM 5081 C C . SER A 1 675 ? -22.934 -28.239 52.265 1.00 87.50 675 SER A C 1
ATOM 5083 O O . SER A 1 675 ? -24.151 -28.284 52.458 1.00 87.50 675 SER A O 1
ATOM 5085 N N . LEU A 1 676 ? -22.298 -27.088 52.012 1.00 89.19 676 LEU A N 1
ATOM 5086 C CA . LEU A 1 676 ? -22.971 -25.788 51.955 1.00 89.19 676 LEU A CA 1
ATOM 5087 C C . LEU A 1 676 ? -23.982 -25.731 50.803 1.00 89.19 676 LEU A C 1
ATOM 5089 O O . LEU A 1 676 ? -25.096 -25.232 50.973 1.00 89.19 676 LEU A O 1
ATOM 5093 N N . ILE A 1 677 ? -23.615 -26.281 49.643 1.00 90.19 677 ILE A N 1
ATOM 5094 C CA . ILE A 1 677 ? -24.496 -26.344 48.474 1.00 90.19 677 ILE A CA 1
ATOM 5095 C C . ILE A 1 677 ? -25.683 -27.287 48.728 1.00 90.19 677 ILE A C 1
ATOM 5097 O O . ILE A 1 677 ? -26.831 -26.939 48.430 1.00 90.19 677 ILE A O 1
ATOM 5101 N N . ALA A 1 678 ? -25.438 -28.463 49.314 1.00 88.50 678 ALA A N 1
ATOM 5102 C CA . ALA A 1 678 ? -26.492 -29.418 49.651 1.00 88.50 678 ALA A CA 1
ATOM 5103 C C . ALA A 1 678 ? -27.510 -28.819 50.640 1.00 88.50 678 ALA A C 1
ATOM 5105 O O . ALA A 1 678 ? -28.724 -28.930 50.426 1.00 88.50 678 ALA A O 1
ATOM 5106 N N . ASN A 1 679 ? -27.033 -28.107 51.666 1.00 89.94 679 ASN A N 1
ATOM 5107 C CA . ASN A 1 679 ? -27.890 -27.409 52.626 1.00 89.94 679 ASN A CA 1
ATOM 5108 C C . ASN A 1 679 ? -28.753 -26.340 51.954 1.00 89.94 679 ASN A C 1
ATOM 5110 O O . ASN A 1 679 ? -29.962 -26.302 52.189 1.00 89.94 679 ASN A O 1
ATOM 5114 N N . TRP A 1 680 ? -28.176 -25.526 51.065 1.00 90.06 680 TRP A N 1
ATOM 5115 C CA . TRP A 1 680 ? -28.940 -24.506 50.346 1.00 90.06 680 TRP A CA 1
ATOM 5116 C C . TRP A 1 680 ? -30.019 -25.107 49.453 1.00 90.06 680 TRP A C 1
ATOM 5118 O O . TRP A 1 680 ? -31.158 -24.638 49.452 1.00 90.06 680 TRP A O 1
ATOM 5128 N N . SER A 1 681 ? -29.688 -26.175 48.722 1.00 86.56 681 SER A N 1
ATOM 5129 C CA . SER A 1 681 ? -30.656 -26.865 47.865 1.00 86.56 681 SER A CA 1
ATOM 5130 C C . SER A 1 681 ? -31.858 -27.382 48.671 1.00 86.56 681 SER A C 1
ATOM 5132 O O . SER A 1 681 ? -33.005 -27.204 48.258 1.00 86.56 681 SER A O 1
ATOM 5134 N N . SER A 1 682 ? -31.607 -27.906 49.874 1.00 85.88 682 SER A N 1
ATOM 5135 C CA . SER A 1 682 ? -32.635 -28.379 50.807 1.00 85.88 682 SER A CA 1
ATOM 5136 C C . SER A 1 682 ? -33.451 -27.221 51.396 1.00 85.88 682 SER A C 1
ATOM 5138 O O . SER A 1 682 ? -34.682 -27.271 51.416 1.00 85.88 682 SER A O 1
ATOM 5140 N N . HIS A 1 683 ? -32.783 -26.139 51.810 1.00 85.38 683 HIS A N 1
ATOM 5141 C CA . HIS A 1 683 ? -33.417 -24.927 52.332 1.00 85.38 683 HIS A CA 1
ATOM 5142 C C . HIS A 1 683 ? -34.331 -24.262 51.290 1.00 85.38 683 HIS A C 1
ATOM 5144 O O . HIS A 1 683 ? -35.452 -23.850 51.603 1.00 85.38 683 HIS A O 1
ATOM 5150 N N . ARG A 1 684 ? -33.904 -24.221 50.021 1.00 80.38 684 ARG A N 1
ATOM 5151 C CA . ARG A 1 684 ? -34.727 -23.735 48.905 1.00 80.38 684 ARG A CA 1
ATOM 5152 C C . ARG A 1 684 ? -35.948 -24.600 48.652 1.00 80.38 684 ARG A C 1
ATOM 5154 O O . ARG A 1 684 ? -37.014 -24.049 48.406 1.00 80.38 684 ARG A O 1
ATOM 5161 N N . LEU A 1 685 ? -35.821 -25.925 48.693 1.00 73.88 685 LEU A N 1
ATOM 5162 C CA . LEU A 1 685 ? -36.972 -26.820 48.532 1.00 73.88 685 LEU A CA 1
ATOM 5163 C C . LEU A 1 685 ? -38.001 -26.610 49.655 1.00 73.88 685 LEU A C 1
ATOM 5165 O O . LEU A 1 685 ? -39.203 -26.595 49.393 1.00 73.88 685 LEU A O 1
ATOM 5169 N N . ALA A 1 686 ? -37.538 -26.368 50.885 1.00 73.81 686 ALA A N 1
ATOM 5170 C CA . ALA A 1 686 ? -38.403 -26.081 52.028 1.00 73.81 686 ALA A CA 1
ATOM 5171 C C . ALA A 1 686 ? -39.123 -24.720 51.922 1.00 73.81 686 ALA A C 1
ATOM 5173 O O . ALA A 1 686 ? -40.299 -24.613 52.271 1.00 73.81 686 ALA A O 1
ATOM 5174 N N . THR A 1 687 ? -38.444 -23.685 51.418 1.00 69.12 687 THR A N 1
ATOM 5175 C CA . THR A 1 687 ? -38.999 -22.326 51.253 1.00 69.12 687 THR A CA 1
ATOM 5176 C C . THR A 1 687 ? -39.848 -22.167 49.986 1.00 69.12 687 THR A C 1
ATOM 5178 O O . THR A 1 687 ? -40.871 -21.486 50.021 1.00 69.12 687 THR A O 1
ATOM 5181 N N . ALA A 1 688 ? -39.524 -22.870 48.895 1.00 60.81 688 ALA A N 1
ATOM 5182 C CA . ALA A 1 688 ? -40.297 -22.861 47.647 1.00 60.81 688 ALA A CA 1
ATOM 5183 C C . ALA A 1 688 ? -41.730 -23.410 47.799 1.00 60.81 688 ALA A C 1
ATOM 5185 O O . ALA A 1 688 ? -42.601 -23.067 47.001 1.00 60.81 688 ALA A O 1
ATOM 5186 N N . ASN A 1 689 ? -41.990 -24.220 48.832 1.00 49.19 689 ASN A N 1
ATOM 5187 C CA . ASN A 1 689 ? -43.329 -24.711 49.170 1.00 49.19 689 ASN A CA 1
ATOM 5188 C C . ASN A 1 689 ? -44.199 -23.684 49.926 1.00 49.19 689 ASN A C 1
ATOM 5190 O O . ASN A 1 689 ? -45.390 -23.933 50.097 1.00 49.19 689 ASN A O 1
ATOM 5194 N N . LYS A 1 690 ? -43.646 -22.544 50.376 1.00 45.28 690 LYS A N 1
ATOM 5195 C CA . LYS A 1 690 ? -44.373 -21.531 51.169 1.00 45.28 690 LYS A CA 1
ATOM 5196 C C . LYS A 1 690 ? -44.752 -20.253 50.412 1.00 45.28 690 LYS A C 1
ATOM 5198 O O . LYS A 1 690 ? -45.684 -19.584 50.843 1.00 45.28 690 LYS A O 1
ATOM 5203 N N . GLU A 1 691 ? -44.121 -19.927 49.283 1.00 41.38 691 GLU A N 1
ATOM 5204 C CA . GLU A 1 691 ? -44.411 -18.685 48.549 1.00 41.38 691 GLU A CA 1
ATOM 5205 C C . GLU A 1 691 ? -44.504 -18.896 47.029 1.00 41.38 691 GLU A C 1
ATOM 5207 O O . GLU A 1 691 ? -43.510 -19.137 46.345 1.00 41.38 691 GLU A O 1
ATOM 5212 N N . ARG A 1 692 ? -45.715 -18.742 46.476 1.00 32.44 692 ARG A N 1
ATOM 5213 C CA . ARG A 1 692 ? -45.941 -18.407 45.059 1.00 32.44 692 ARG A CA 1
ATOM 5214 C C . ARG A 1 692 ? -47.170 -17.501 44.908 1.00 32.44 692 ARG A C 1
ATOM 5216 O O . ARG A 1 692 ? -48.277 -18.014 44.760 1.00 32.44 692 ARG A O 1
ATOM 5223 N N . PRO A 1 693 ? -47.020 -16.174 44.810 1.00 33.09 693 PRO A N 1
ATOM 5224 C CA . PRO A 1 693 ? -47.857 -15.402 43.915 1.00 33.09 693 PRO A CA 1
ATOM 5225 C C . PRO A 1 693 ? -47.228 -15.477 42.520 1.00 33.09 693 PRO A C 1
ATOM 5227 O O . PRO A 1 693 ? -46.073 -15.099 42.317 1.00 33.09 693 PRO A O 1
ATOM 5230 N N . ALA A 1 694 ? -47.981 -15.987 41.548 1.00 34.34 694 ALA A N 1
ATOM 5231 C CA . ALA A 1 694 ? -47.628 -15.869 40.142 1.00 34.34 694 ALA A CA 1
ATOM 5232 C C . ALA A 1 694 ? -47.459 -14.377 39.811 1.00 34.34 694 ALA A C 1
ATOM 5234 O O . ALA A 1 694 ? -48.434 -13.624 39.810 1.00 34.34 694 ALA A O 1
ATOM 5235 N N . SER A 1 695 ? -46.224 -13.930 39.571 1.00 38.38 695 SER A N 1
ATOM 5236 C CA . SER A 1 695 ? -45.992 -12.580 39.074 1.00 38.38 695 SER A CA 1
ATOM 5237 C C . SER A 1 695 ? -46.634 -12.481 37.692 1.00 38.38 695 SER A C 1
ATOM 5239 O O . SER A 1 695 ? -46.301 -13.222 36.767 1.00 38.38 695 SER A O 1
ATOM 5241 N N . SER A 1 696 ? -47.635 -11.607 37.584 1.00 37.91 696 SER A N 1
ATOM 5242 C CA . SER A 1 696 ? -48.386 -11.345 36.361 1.00 37.91 696 SER A CA 1
ATOM 5243 C C . SER A 1 696 ? -47.432 -11.127 35.187 1.00 37.91 696 SER A C 1
ATOM 5245 O O . SER A 1 696 ? -46.548 -10.270 35.270 1.00 37.91 696 SER A O 1
ATOM 5247 N N . ILE A 1 697 ? -47.634 -11.870 34.097 1.00 42.59 697 ILE A N 1
ATOM 5248 C CA . ILE A 1 697 ? -46.943 -11.666 32.821 1.00 42.59 697 ILE A CA 1
ATOM 5249 C C . ILE A 1 697 ? -47.267 -10.241 32.353 1.00 42.59 697 ILE A C 1
ATOM 5251 O O . ILE A 1 697 ? -48.339 -9.981 31.811 1.00 42.59 697 ILE A O 1
ATOM 5255 N N . MET A 1 698 ? -46.372 -9.285 32.607 1.00 45.47 698 MET A N 1
ATOM 5256 C CA . MET A 1 698 ? -46.505 -7.941 32.053 1.00 45.47 698 MET A CA 1
ATOM 5257 C C . MET A 1 698 ? -46.260 -8.006 30.543 1.00 45.47 698 MET A C 1
ATOM 5259 O O . MET A 1 698 ? -45.254 -8.554 30.091 1.00 45.47 698 MET A O 1
ATOM 5263 N N . SER A 1 699 ? -47.156 -7.421 29.742 1.00 44.62 699 SER A N 1
ATOM 5264 C CA . SER A 1 699 ? -46.956 -7.326 28.295 1.00 44.62 699 SER A CA 1
ATOM 5265 C C . SER A 1 699 ? -45.777 -6.392 27.986 1.00 44.62 699 SER A C 1
ATOM 5267 O O . SER A 1 699 ? -45.878 -5.172 28.117 1.00 44.62 699 SER A O 1
ATOM 5269 N N . ASN A 1 700 ? -44.653 -6.958 27.547 1.00 57.41 700 ASN A N 1
ATOM 5270 C CA . ASN A 1 700 ? -43.408 -6.238 27.239 1.00 57.41 700 ASN A CA 1
ATOM 5271 C C . ASN A 1 700 ? -43.443 -5.429 25.915 1.00 57.41 700 ASN A C 1
ATOM 5273 O O . ASN A 1 700 ? -42.412 -4.919 25.472 1.00 57.41 700 ASN A O 1
ATOM 5277 N N . THR A 1 701 ? -44.603 -5.279 25.266 1.00 60.16 701 THR A N 1
ATOM 5278 C CA . THR A 1 701 ? -44.773 -4.670 23.929 1.00 60.16 701 THR A CA 1
ATOM 5279 C C . THR A 1 701 ? -44.210 -3.249 23.817 1.00 60.16 701 THR A C 1
ATOM 5281 O O . THR A 1 701 ? -43.481 -2.965 22.864 1.00 60.16 701 THR A O 1
ATOM 5284 N N . GLY A 1 702 ? -44.460 -2.379 24.803 1.00 61.12 702 GLY A N 1
ATOM 5285 C CA . GLY A 1 702 ? -43.928 -1.006 24.816 1.00 61.12 702 GLY A CA 1
ATOM 5286 C C . GLY A 1 702 ? -42.400 -0.942 24.952 1.00 61.12 702 GLY A C 1
ATOM 5287 O O . GLY A 1 702 ? -41.738 -0.160 24.271 1.00 61.12 702 GLY A O 1
ATOM 5288 N N . MET A 1 703 ? -41.812 -1.843 25.745 1.00 67.75 703 MET A N 1
ATOM 5289 C CA . MET A 1 703 ? -40.361 -1.916 25.937 1.00 67.75 703 MET A CA 1
ATOM 5290 C C . MET A 1 703 ? -39.636 -2.358 24.653 1.00 67.75 703 MET A C 1
ATOM 5292 O O . MET A 1 703 ? -38.576 -1.820 24.329 1.00 67.75 703 MET A O 1
ATOM 5296 N N . TYR A 1 704 ? -40.205 -3.288 23.871 1.00 69.06 704 TYR A N 1
ATOM 5297 C CA . TYR A 1 704 ? -39.604 -3.680 22.586 1.00 69.06 704 TYR A CA 1
ATOM 5298 C C . TYR A 1 704 ? -39.630 -2.549 21.555 1.00 69.06 704 TYR A C 1
ATOM 5300 O O . TYR A 1 704 ? -38.659 -2.393 20.807 1.00 69.06 704 TYR A O 1
ATOM 5308 N N . ALA A 1 705 ? -40.704 -1.753 21.515 1.00 65.12 705 ALA A N 1
ATOM 5309 C CA . ALA A 1 705 ? -40.781 -0.585 20.642 1.00 65.12 705 ALA A CA 1
ATOM 5310 C C . ALA A 1 705 ? -39.680 0.432 20.995 1.00 65.12 705 ALA A C 1
ATOM 5312 O O . ALA A 1 705 ? -38.915 0.837 20.116 1.00 65.12 705 ALA A O 1
ATOM 5313 N N . ALA A 1 706 ? -39.495 0.734 22.285 1.00 67.31 706 ALA A N 1
ATOM 5314 C CA . ALA A 1 706 ? -38.436 1.626 22.762 1.00 67.31 706 ALA A CA 1
ATOM 5315 C C . ALA A 1 706 ? -37.017 1.119 22.410 1.00 67.31 706 ALA A C 1
ATOM 5317 O O . ALA A 1 706 ? -36.165 1.890 21.964 1.00 67.31 706 ALA A O 1
ATOM 5318 N N . ILE A 1 707 ? -36.755 -0.191 22.520 1.00 76.31 707 ILE A N 1
ATOM 5319 C CA . ILE A 1 707 ? -35.459 -0.801 22.151 1.00 76.31 707 ILE A CA 1
ATOM 5320 C C . ILE A 1 707 ? -35.180 -0.698 20.640 1.00 76.31 707 ILE A C 1
ATOM 5322 O O . ILE A 1 707 ? -34.021 -0.548 20.227 1.00 76.31 707 ILE A O 1
ATOM 5326 N N . LYS A 1 708 ? -36.218 -0.765 19.796 1.00 75.25 708 LYS A N 1
ATOM 5327 C CA . LYS A 1 708 ? -36.080 -0.675 18.333 1.00 75.25 708 LYS A CA 1
ATOM 5328 C C . LYS A 1 708 ? -35.601 0.711 17.891 1.00 75.25 708 LYS A C 1
ATOM 5330 O O . LYS A 1 708 ? -34.740 0.789 17.016 1.00 75.25 708 LYS A O 1
ATOM 5335 N N . HIS A 1 709 ? -36.083 1.773 18.540 1.00 75.12 709 HIS A N 1
ATOM 5336 C CA . HIS A 1 709 ? -35.715 3.166 18.248 1.00 75.12 709 HIS A CA 1
ATOM 5337 C C . HIS A 1 709 ? -34.404 3.636 18.915 1.00 75.12 709 HIS A C 1
ATOM 5339 O O . HIS A 1 709 ? -33.952 4.761 18.676 1.00 75.12 709 HIS A O 1
ATOM 5345 N N . ARG A 1 710 ? -33.756 2.782 19.723 1.00 83.25 710 ARG A N 1
ATOM 5346 C CA . ARG A 1 710 ? -32.455 3.074 20.346 1.00 83.25 710 ARG A CA 1
ATOM 5347 C C . ARG A 1 710 ? -31.270 2.839 19.411 1.00 83.25 710 ARG A C 1
ATOM 5349 O O . ARG A 1 710 ? -31.179 1.807 18.733 1.00 83.25 710 ARG A O 1
ATOM 5356 N N . GLY A 1 711 ? -30.304 3.750 19.490 1.00 84.44 711 GLY A N 1
ATOM 5357 C CA . GLY A 1 711 ? -29.016 3.681 18.814 1.00 84.44 711 GLY A CA 1
ATOM 5358 C C . GLY A 1 711 ? -28.991 4.393 17.462 1.00 84.44 711 GLY A C 1
ATOM 5359 O O . GLY A 1 711 ? -29.958 4.353 16.705 1.00 84.44 711 GLY A O 1
ATOM 5360 N N . ALA A 1 712 ? -27.872 5.038 17.142 1.00 87.19 712 ALA A N 1
ATOM 5361 C CA . ALA A 1 712 ? -27.683 5.767 15.892 1.00 87.19 712 ALA A CA 1
ATOM 5362 C C . ALA A 1 712 ? -27.663 4.827 14.662 1.00 87.19 712 ALA A C 1
ATOM 5364 O O . ALA A 1 712 ? -27.193 3.692 14.776 1.00 87.19 712 ALA A O 1
ATOM 5365 N N . PRO A 1 713 ? -28.119 5.277 13.477 1.00 89.62 713 PRO A N 1
ATOM 5366 C CA . PRO A 1 713 ? -27.981 4.514 12.235 1.00 89.62 713 PRO A CA 1
ATOM 5367 C C . PRO A 1 713 ? -26.508 4.363 11.824 1.00 89.62 713 PRO A C 1
ATOM 5369 O O . PRO A 1 713 ? -25.656 5.143 12.255 1.00 89.62 713 PRO A O 1
ATOM 5372 N N . LEU A 1 714 ? -26.211 3.387 10.956 1.00 90.25 714 LEU A N 1
ATOM 5373 C CA . LEU A 1 714 ? -24.842 3.025 10.559 1.00 90.25 714 LEU A CA 1
ATOM 5374 C C . LEU A 1 714 ? -24.020 4.233 10.080 1.00 90.25 714 LEU A C 1
ATOM 5376 O O . LEU A 1 714 ? -22.926 4.454 10.584 1.00 90.25 714 LEU A O 1
ATOM 5380 N N . TRP A 1 715 ? -24.561 5.049 9.172 1.00 90.62 715 TRP A N 1
ATOM 5381 C CA . TRP A 1 715 ? -23.861 6.221 8.628 1.00 90.62 715 TRP A CA 1
ATOM 5382 C C . TRP A 1 715 ? -23.509 7.250 9.715 1.00 90.62 715 TRP A C 1
ATOM 5384 O O . TRP A 1 715 ? -22.411 7.805 9.723 1.00 90.62 715 TRP A O 1
ATOM 5394 N N . LYS A 1 716 ? -24.414 7.467 10.681 1.00 91.62 716 LYS A N 1
ATOM 5395 C CA . LYS A 1 716 ? -24.203 8.399 11.794 1.00 91.62 716 LYS A CA 1
ATOM 5396 C C . LYS A 1 716 ? -23.173 7.840 12.771 1.00 91.62 716 LYS A C 1
ATOM 5398 O O . LYS A 1 716 ? -22.353 8.607 13.264 1.00 91.62 716 LYS A O 1
ATOM 5403 N N . GLN A 1 717 ? -23.169 6.524 13.009 1.00 93.56 717 GLN A N 1
ATOM 5404 C CA . GLN A 1 717 ? -22.101 5.860 13.763 1.00 93.56 717 GLN A CA 1
ATOM 5405 C C . GLN A 1 717 ? -20.747 6.063 13.072 1.00 93.56 717 GLN A C 1
ATOM 5407 O O . GLN A 1 717 ? -19.822 6.554 13.711 1.00 93.56 717 GLN A O 1
ATOM 5412 N N . THR A 1 718 ? -20.648 5.791 11.765 1.00 94.38 718 THR A N 1
ATOM 5413 C CA . THR A 1 718 ? -19.410 5.985 10.991 1.00 94.38 718 THR A CA 1
ATOM 5414 C C . THR A 1 718 ? -18.925 7.432 11.072 1.00 94.38 718 THR A C 1
ATOM 5416 O O . THR A 1 718 ? -17.760 7.669 11.372 1.00 94.38 718 THR A O 1
ATOM 5419 N N . TRP A 1 719 ? -19.810 8.419 10.897 1.00 95.00 719 TRP A N 1
ATOM 5420 C CA . TRP A 1 719 ? -19.451 9.837 11.006 1.00 95.00 719 TRP A CA 1
ATOM 5421 C C . TRP A 1 719 ? -18.970 10.233 12.410 1.00 95.00 719 TRP A C 1
ATOM 5423 O O . TRP A 1 719 ? -17.971 10.940 12.558 1.00 95.00 719 TRP A O 1
ATOM 5433 N N . LEU A 1 720 ? -19.653 9.771 13.463 1.00 93.81 720 LEU A N 1
ATOM 5434 C CA . LEU A 1 720 ? -19.255 10.044 14.847 1.00 93.81 720 LEU A CA 1
ATOM 5435 C C . LEU A 1 720 ? -17.900 9.409 15.177 1.00 93.81 720 LEU A C 1
ATOM 5437 O O . LEU A 1 720 ? -17.072 10.054 15.826 1.00 93.81 720 LEU A O 1
ATOM 5441 N N . CYS A 1 721 ? -17.658 8.180 14.719 1.00 94.00 721 CYS A N 1
ATOM 5442 C CA . CYS A 1 721 ? -16.368 7.513 14.859 1.00 94.00 721 CYS A CA 1
ATOM 5443 C C . CYS A 1 721 ? -15.275 8.213 14.055 1.00 94.00 721 CYS A C 1
ATOM 5445 O O . CYS A 1 721 ? -14.176 8.366 14.574 1.00 94.00 721 CYS A O 1
ATOM 5447 N N . LEU A 1 722 ? -15.570 8.686 12.840 1.00 94.62 722 LEU A N 1
ATOM 5448 C CA . LEU A 1 722 ? -14.614 9.405 11.998 1.00 94.62 722 LEU A CA 1
ATOM 5449 C C . LEU A 1 722 ? -14.201 10.712 12.672 1.00 94.62 722 LEU A C 1
ATOM 5451 O O . LEU A 1 722 ? -13.015 10.990 12.819 1.00 94.62 722 LEU A O 1
ATOM 5455 N N . ARG A 1 723 ? -15.174 11.478 13.181 1.00 94.44 723 ARG A N 1
ATOM 5456 C CA . ARG A 1 723 ? -14.910 12.701 13.948 1.00 94.44 723 ARG A CA 1
ATOM 5457 C C . ARG A 1 723 ? -14.050 12.423 15.182 1.00 94.44 723 ARG A C 1
ATOM 5459 O O . ARG A 1 723 ? -13.153 13.207 15.485 1.00 94.44 723 ARG A O 1
ATOM 5466 N N . ARG A 1 724 ? -14.322 11.326 15.896 1.00 93.94 724 ARG A N 1
ATOM 5467 C CA . ARG A 1 724 ? -13.518 10.893 17.046 1.00 93.94 724 ARG A CA 1
ATOM 5468 C C . ARG A 1 724 ? -12.093 10.527 16.623 1.00 93.94 724 ARG A C 1
ATOM 5470 O O . ARG A 1 724 ? -11.152 11.042 17.213 1.00 93.94 724 ARG A O 1
ATOM 5477 N N . ALA A 1 725 ? -11.938 9.707 15.588 1.00 92.06 725 ALA A N 1
ATOM 5478 C CA . ALA A 1 725 ? -10.643 9.251 15.091 1.00 92.06 725 ALA A CA 1
ATOM 5479 C C . ALA A 1 725 ? -9.775 10.410 14.576 1.00 92.06 725 ALA A C 1
ATOM 5481 O O . ALA A 1 725 ? -8.605 10.505 14.936 1.00 92.06 725 ALA A O 1
ATOM 5482 N N . MET A 1 726 ? -10.361 11.349 13.830 1.00 91.31 726 MET A N 1
ATOM 5483 C CA . MET A 1 726 ? -9.685 12.578 13.399 1.00 91.31 726 MET A CA 1
ATOM 5484 C C . MET A 1 726 ? -9.218 13.423 14.591 1.00 91.31 726 MET A C 1
ATOM 5486 O O . MET A 1 726 ? -8.103 13.940 14.594 1.00 91.31 726 MET A O 1
ATOM 5490 N N . LEU A 1 727 ? -10.041 13.537 15.640 1.00 90.62 727 LEU A N 1
ATOM 5491 C CA . LEU A 1 727 ? -9.663 14.255 16.859 1.00 90.62 727 LEU A CA 1
ATOM 5492 C C . LEU A 1 727 ? -8.496 13.572 17.590 1.00 90.62 727 LEU A C 1
ATOM 5494 O O . LEU A 1 727 ? -7.608 14.264 18.088 1.00 90.62 727 LEU A O 1
ATOM 5498 N N . GLN A 1 728 ? -8.473 12.237 17.638 1.00 89.69 728 GLN A N 1
ATOM 5499 C CA . GLN A 1 728 ? -7.370 11.473 18.230 1.00 89.69 728 GLN A CA 1
ATOM 5500 C C . GLN A 1 728 ? -6.062 11.690 17.461 1.00 89.69 728 GLN A C 1
ATOM 5502 O O . GLN A 1 728 ? -5.040 12.015 18.069 1.00 89.69 728 GLN A O 1
ATOM 5507 N N . GLN A 1 729 ? -6.098 11.603 16.129 1.00 87.31 729 GLN A N 1
ATOM 5508 C CA . GLN A 1 729 ? -4.929 11.887 15.289 1.00 87.31 729 GLN A CA 1
ATOM 5509 C C . GLN A 1 729 ? -4.437 13.326 15.470 1.00 87.31 729 GLN A C 1
ATOM 5511 O O . GLN A 1 729 ? -3.245 13.574 15.643 1.00 87.31 729 GLN A O 1
ATOM 5516 N N . TRP A 1 730 ? -5.362 14.284 15.542 1.00 85.25 730 TRP A N 1
ATOM 5517 C CA . TRP A 1 730 ? -5.021 15.679 15.803 1.00 85.25 730 TRP A CA 1
ATOM 5518 C C . TRP A 1 730 ? -4.386 15.904 17.180 1.00 85.25 730 TRP A C 1
ATOM 5520 O O . TRP A 1 730 ? -3.593 16.828 17.349 1.00 85.25 730 TRP A O 1
ATOM 5530 N N . ARG A 1 731 ? -4.727 15.107 18.197 1.00 86.81 731 ARG A N 1
ATOM 5531 C CA . ARG A 1 731 ? -4.117 15.212 19.535 1.00 86.81 731 ARG A CA 1
ATOM 5532 C C . ARG A 1 731 ? -2.774 14.486 19.627 1.00 86.81 731 ARG A C 1
ATOM 5534 O O . ARG A 1 731 ? -1.941 14.879 20.440 1.00 86.81 731 ARG A O 1
ATOM 5541 N N . THR A 1 732 ? -2.510 13.533 18.736 1.00 84.44 732 THR A N 1
ATOM 5542 C CA . THR A 1 732 ? -1.253 12.771 18.627 1.00 84.44 732 THR A CA 1
ATOM 5543 C C . THR A 1 732 ? -0.301 13.348 17.566 1.00 84.44 732 THR A C 1
ATOM 5545 O O . THR A 1 732 ? 0.356 12.628 16.816 1.00 84.44 732 THR A O 1
ATOM 5548 N N . LYS A 1 733 ? -0.161 14.683 17.541 1.00 84.19 733 LYS A N 1
ATOM 5549 C CA . LYS A 1 733 ? 0.622 15.431 16.531 1.00 84.19 733 LYS A CA 1
ATOM 5550 C C . LYS A 1 733 ? 2.068 14.967 16.386 1.00 84.19 733 LYS A C 1
ATOM 5552 O O . LYS A 1 733 ? 2.593 14.969 15.283 1.00 84.19 733 LYS A O 1
ATOM 5557 N N . ALA A 1 734 ? 2.707 14.571 17.487 1.00 85.25 734 ALA A N 1
ATOM 5558 C CA . ALA A 1 734 ? 4.098 14.125 17.468 1.00 85.25 734 ALA A CA 1
ATOM 5559 C C . ALA A 1 734 ? 4.283 12.865 16.608 1.00 85.25 734 ALA A C 1
ATOM 5561 O O . ALA A 1 734 ? 5.210 12.805 15.811 1.00 85.25 734 ALA A O 1
ATOM 5562 N N . ALA A 1 735 ? 3.368 11.897 16.712 1.00 85.69 735 ALA A N 1
ATOM 5563 C CA . ALA A 1 735 ? 3.417 10.682 15.904 1.00 85.69 735 ALA A CA 1
ATOM 5564 C C . ALA A 1 735 ? 3.123 10.964 14.425 1.00 85.69 735 ALA A C 1
ATOM 5566 O O . ALA A 1 735 ? 3.663 10.291 13.556 1.00 85.69 735 ALA A O 1
ATOM 5567 N N . PHE A 1 736 ? 2.252 11.935 14.136 1.00 86.94 736 PHE A N 1
ATOM 5568 C CA . PHE A 1 736 ? 1.977 12.381 12.770 1.00 86.94 736 PHE A CA 1
ATOM 5569 C C . PHE A 1 736 ? 3.205 13.058 12.135 1.00 86.94 736 PHE A C 1
ATOM 5571 O O . PHE A 1 736 ? 3.630 12.661 11.056 1.00 86.94 736 PHE A O 1
ATOM 5578 N N . LEU A 1 737 ? 3.831 14.008 12.840 1.00 87.69 737 LEU A N 1
ATOM 5579 C CA . LEU A 1 737 ? 5.031 14.706 12.362 1.00 87.69 737 LEU A CA 1
ATOM 5580 C C . LEU A 1 737 ? 6.243 13.776 12.220 1.00 87.69 737 LEU A C 1
ATOM 5582 O O . LEU A 1 737 ? 7.008 13.925 11.275 1.00 87.69 737 LEU A O 1
ATOM 5586 N N . ALA A 1 738 ? 6.411 12.812 13.130 1.00 89.06 738 ALA A N 1
ATOM 5587 C CA . ALA A 1 738 ? 7.502 11.843 13.052 1.00 89.06 738 ALA A CA 1
ATOM 5588 C C . ALA A 1 738 ? 7.397 10.946 11.809 1.00 89.06 738 ALA A C 1
ATOM 5590 O O . ALA A 1 738 ? 8.408 10.684 11.168 1.00 89.06 738 ALA A O 1
ATOM 5591 N N . GLU A 1 739 ? 6.189 10.509 11.437 1.00 90.50 739 GLU A N 1
ATOM 5592 C CA . GLU A 1 739 ? 5.994 9.728 10.209 1.00 90.50 739 GLU A CA 1
ATOM 5593 C C . GLU A 1 739 ? 6.271 10.557 8.958 1.00 90.50 739 GLU A C 1
ATOM 5595 O O . GLU A 1 739 ? 6.963 10.091 8.062 1.00 90.50 739 GLU A O 1
ATOM 5600 N N . MET A 1 740 ? 5.785 11.798 8.921 1.00 91.06 740 MET A N 1
ATOM 5601 C CA . MET A 1 740 ? 6.040 12.718 7.815 1.00 91.06 740 MET A CA 1
ATOM 5602 C C . MET A 1 740 ? 7.542 12.993 7.644 1.00 91.06 740 MET A C 1
ATOM 5604 O O . MET A 1 740 ? 8.056 12.941 6.532 1.00 91.06 740 MET A O 1
ATOM 5608 N N . GLY A 1 741 ? 8.260 13.201 8.754 1.00 91.88 741 GLY A N 1
ATOM 5609 C CA . GLY A 1 741 ? 9.714 13.360 8.754 1.00 91.88 741 GLY A CA 1
ATOM 5610 C C . GLY A 1 741 ? 10.458 12.102 8.302 1.00 91.88 741 GLY A C 1
ATOM 5611 O O . GLY A 1 741 ? 11.417 12.208 7.545 1.00 91.88 741 GLY A O 1
ATOM 5612 N N . LEU A 1 742 ? 10.003 10.912 8.707 1.00 93.38 742 LEU A N 1
ATOM 5613 C CA . LEU A 1 742 ? 10.590 9.645 8.264 1.00 93.38 742 LEU A CA 1
ATOM 5614 C C . LEU A 1 742 ? 10.338 9.391 6.770 1.00 93.38 742 LEU A C 1
ATOM 5616 O O . LEU A 1 742 ? 11.254 8.979 6.067 1.00 93.38 742 LEU A O 1
ATOM 5620 N N . ALA A 1 743 ? 9.130 9.676 6.276 1.00 94.88 743 ALA A N 1
ATOM 5621 C CA . ALA A 1 743 ? 8.785 9.583 4.858 1.00 94.88 743 ALA A CA 1
ATOM 5622 C C . ALA A 1 743 ? 9.626 10.550 4.012 1.00 94.88 743 ALA A C 1
ATOM 5624 O O . ALA A 1 743 ? 10.153 10.169 2.968 1.00 94.88 743 ALA A O 1
ATOM 5625 N N . ALA A 1 744 ? 9.799 11.782 4.500 1.00 94.56 744 ALA A N 1
ATOM 5626 C CA . ALA A 1 744 ? 10.634 12.785 3.859 1.00 94.56 744 ALA A CA 1
ATOM 5627 C C . ALA A 1 744 ? 12.106 12.352 3.798 1.00 94.56 744 ALA A C 1
ATOM 5629 O O . ALA A 1 744 ? 12.731 12.415 2.741 1.00 94.56 744 ALA A O 1
ATOM 5630 N N . LEU A 1 745 ? 12.643 11.862 4.920 1.00 95.38 745 LEU A N 1
ATOM 5631 C CA . LEU A 1 745 ? 14.009 11.352 5.001 1.00 95.38 745 LEU A CA 1
ATOM 5632 C C . LEU A 1 745 ? 14.219 10.157 4.063 1.00 95.38 745 LEU A C 1
ATOM 5634 O O . LEU A 1 745 ? 15.218 10.119 3.355 1.00 95.38 745 LEU A O 1
ATOM 5638 N N . ALA A 1 746 ? 13.278 9.211 4.023 1.00 95.12 746 ALA A N 1
ATOM 5639 C CA . ALA A 1 746 ? 13.354 8.048 3.144 1.00 95.12 746 ALA A CA 1
ATOM 5640 C C . ALA A 1 746 ? 13.353 8.449 1.659 1.00 95.12 746 ALA A C 1
ATOM 5642 O O . ALA A 1 746 ? 14.202 7.980 0.905 1.00 95.12 746 ALA A O 1
ATOM 5643 N N . GLY A 1 747 ? 12.452 9.353 1.254 1.00 94.94 747 GLY A N 1
ATOM 5644 C CA . GLY A 1 747 ? 12.403 9.869 -0.118 1.00 94.94 747 GLY A CA 1
ATOM 5645 C C . GLY A 1 747 ? 13.672 10.634 -0.502 1.00 94.94 747 GLY A C 1
ATOM 5646 O O . GLY A 1 747 ? 14.191 10.454 -1.598 1.00 94.94 747 GLY A O 1
ATOM 5647 N N . PHE A 1 748 ? 14.218 11.433 0.419 1.00 94.69 748 PHE A N 1
ATOM 5648 C CA . PHE A 1 748 ? 15.469 12.163 0.215 1.00 94.69 748 PHE A CA 1
ATOM 5649 C C . PHE A 1 748 ? 16.688 11.237 0.098 1.00 94.69 748 PHE A C 1
ATOM 5651 O O . PHE A 1 748 ? 17.486 11.405 -0.817 1.00 94.69 748 PHE A O 1
ATOM 5658 N N . LEU A 1 749 ? 16.837 10.252 0.992 1.00 94.81 749 LEU A N 1
ATOM 5659 C CA . LEU A 1 749 ? 17.966 9.313 0.966 1.00 94.81 749 LEU A CA 1
ATOM 5660 C C . LEU A 1 749 ? 17.945 8.430 -0.283 1.00 94.81 749 LEU A C 1
ATOM 5662 O O . LEU A 1 749 ? 18.981 8.267 -0.922 1.00 94.81 749 LEU A O 1
ATOM 5666 N N . LEU A 1 750 ? 16.772 7.907 -0.654 1.00 94.19 750 LEU A N 1
ATOM 5667 C CA . LEU A 1 750 ? 16.615 7.166 -1.905 1.00 94.19 750 LEU A CA 1
ATOM 5668 C C . LEU A 1 750 ? 16.881 8.075 -3.114 1.00 94.19 750 LEU A C 1
ATOM 5670 O O . LEU A 1 750 ? 17.569 7.685 -4.050 1.00 94.19 750 LEU A O 1
ATOM 5674 N N . GLY A 1 751 ? 16.416 9.324 -3.046 1.00 92.19 751 GLY A N 1
ATOM 5675 C CA . GLY A 1 751 ? 16.706 10.347 -4.041 1.00 92.19 751 GLY A CA 1
ATOM 5676 C C . GLY A 1 751 ? 18.197 10.608 -4.244 1.00 92.19 751 GLY A C 1
ATOM 5677 O O . GLY A 1 751 ? 18.657 10.688 -5.379 1.00 92.19 751 GLY A O 1
ATOM 5678 N N . LEU A 1 752 ? 18.958 10.712 -3.154 1.00 92.06 752 LEU A N 1
ATOM 5679 C CA . LEU A 1 752 ? 20.408 10.897 -3.194 1.00 92.06 752 LEU A CA 1
ATOM 5680 C C . LEU A 1 752 ? 21.134 9.683 -3.775 1.00 92.06 752 LEU A C 1
ATOM 5682 O O . LEU A 1 752 ? 22.090 9.867 -4.525 1.00 92.06 752 LEU A O 1
ATOM 5686 N N . ALA A 1 753 ? 20.692 8.468 -3.436 1.00 91.31 753 ALA A N 1
ATOM 5687 C CA . ALA A 1 753 ? 21.292 7.236 -3.944 1.00 91.31 753 ALA A CA 1
ATOM 5688 C C . ALA A 1 753 ? 21.194 7.152 -5.478 1.00 91.31 753 ALA A C 1
ATOM 5690 O O . ALA A 1 753 ? 22.177 6.855 -6.156 1.00 91.31 753 ALA A O 1
ATOM 5691 N N . GLU A 1 754 ? 20.038 7.524 -6.026 1.00 90.06 754 GLU A N 1
ATOM 5692 C CA . GLU A 1 754 ? 19.732 7.417 -7.457 1.00 90.06 754 GLU A CA 1
ATOM 5693 C C . GLU A 1 754 ? 20.075 8.683 -8.265 1.00 90.06 754 GLU A C 1
ATOM 5695 O O . GLU A 1 754 ? 19.961 8.707 -9.490 1.00 90.06 754 GLU A O 1
ATOM 5700 N N . HIS A 1 755 ? 20.554 9.747 -7.612 1.00 88.38 755 HIS A N 1
ATOM 5701 C CA . HIS A 1 755 ? 20.902 11.008 -8.279 1.00 88.38 755 HIS A CA 1
ATOM 5702 C C . HIS A 1 755 ? 21.997 10.839 -9.349 1.00 88.38 755 HIS A C 1
ATOM 5704 O O . HIS A 1 755 ? 22.020 11.556 -10.351 1.00 88.38 755 HIS A O 1
ATOM 5710 N N . SER A 1 756 ? 22.893 9.862 -9.164 1.00 84.56 756 SER A N 1
ATOM 5711 C CA . SER A 1 756 ? 23.989 9.575 -10.099 1.00 84.56 756 SER A CA 1
ATOM 5712 C C . SER A 1 756 ? 23.509 9.188 -11.506 1.00 84.56 756 SER A C 1
ATOM 5714 O O . SER A 1 756 ? 24.212 9.460 -12.480 1.00 84.56 756 SER A O 1
ATOM 5716 N N . LYS A 1 757 ? 22.297 8.626 -11.626 1.00 81.88 757 LYS A N 1
ATOM 5717 C CA . LYS A 1 757 ? 21.696 8.155 -12.884 1.00 81.88 757 LYS A CA 1
ATOM 5718 C C . LYS A 1 757 ? 21.040 9.270 -13.712 1.00 81.88 757 LYS A C 1
ATOM 5720 O O . LYS A 1 757 ? 20.691 9.040 -14.866 1.00 81.88 757 LYS A O 1
ATOM 5725 N N . LYS A 1 758 ? 20.874 10.481 -13.153 1.00 78.94 758 LYS A N 1
ATOM 5726 C CA . LYS A 1 758 ? 20.275 11.660 -13.824 1.00 78.94 758 LYS A CA 1
ATOM 5727 C C . LYS A 1 758 ? 18.944 11.362 -14.547 1.00 78.94 758 LYS A C 1
ATOM 5729 O O . LYS A 1 758 ? 18.705 11.875 -15.637 1.00 78.94 758 LYS A O 1
ATOM 5734 N N . GLY A 1 759 ? 18.103 10.511 -13.958 1.00 78.75 759 GLY A N 1
ATOM 5735 C CA . GLY A 1 759 ? 16.788 10.148 -14.498 1.00 78.75 759 GLY A CA 1
ATOM 5736 C C . GLY A 1 759 ? 16.776 9.041 -15.557 1.00 78.75 759 GLY A C 1
ATOM 5737 O O . GLY A 1 759 ? 15.700 8.559 -15.906 1.00 78.75 759 GLY A O 1
ATOM 5738 N N . ILE A 1 760 ? 17.939 8.593 -16.042 1.00 84.25 760 ILE A N 1
ATOM 5739 C CA . ILE A 1 760 ? 18.049 7.545 -17.064 1.00 84.25 760 ILE A CA 1
ATOM 5740 C C . ILE A 1 760 ? 18.346 6.220 -16.368 1.00 84.25 760 ILE A C 1
ATOM 5742 O O . ILE A 1 760 ? 19.475 5.925 -15.982 1.00 84.25 760 ILE A O 1
ATOM 5746 N N . LEU A 1 761 ? 17.291 5.434 -16.178 1.00 85.25 761 LEU A N 1
ATOM 5747 C CA . LEU A 1 761 ? 17.315 4.172 -15.429 1.00 85.25 761 LEU A CA 1
ATOM 5748 C C . LEU A 1 761 ? 17.235 2.941 -16.341 1.00 85.25 761 LEU A C 1
ATOM 5750 O O . LEU A 1 761 ? 17.090 1.822 -15.854 1.00 85.25 761 LEU A O 1
ATOM 5754 N N . PHE A 1 762 ? 17.287 3.150 -17.656 1.00 90.38 762 PHE A N 1
ATOM 5755 C CA . PHE A 1 762 ? 17.185 2.104 -18.659 1.00 90.38 762 PHE A CA 1
ATOM 5756 C C . PHE A 1 762 ? 18.169 2.367 -19.797 1.00 90.38 762 PHE A C 1
ATOM 5758 O O . PHE A 1 762 ? 18.205 3.466 -20.350 1.00 90.38 762 PHE A O 1
ATOM 5765 N N . VAL A 1 763 ? 18.941 1.339 -20.145 1.00 90.06 763 VAL A N 1
ATOM 5766 C CA . VAL A 1 763 ? 19.808 1.311 -21.326 1.00 90.06 763 VAL A CA 1
ATOM 5767 C C . VAL A 1 763 ? 19.574 -0.024 -22.019 1.00 90.06 763 VAL A C 1
ATOM 5769 O O . VAL A 1 763 ? 19.794 -1.081 -21.425 1.00 90.06 763 VAL A O 1
ATOM 5772 N N . GLY A 1 764 ? 19.086 0.016 -23.256 1.00 89.62 764 GLY A N 1
ATOM 5773 C CA . GLY A 1 764 ? 18.853 -1.175 -24.067 1.00 89.62 764 GLY A CA 1
ATOM 5774 C C . GLY A 1 764 ? 19.871 -1.331 -25.190 1.00 89.62 764 GLY A C 1
ATOM 5775 O O . GLY A 1 764 ? 20.758 -0.504 -25.382 1.00 89.62 764 GLY A O 1
ATOM 5776 N N . THR A 1 765 ? 19.718 -2.406 -25.953 1.00 91.06 765 THR A N 1
ATOM 5777 C CA . THR A 1 765 ? 20.362 -2.558 -27.262 1.00 91.06 765 THR A CA 1
ATOM 5778 C C . THR A 1 765 ? 19.703 -1.623 -28.266 1.00 91.06 765 THR A C 1
ATOM 5780 O O . THR A 1 765 ? 18.474 -1.544 -28.293 1.00 91.06 765 THR A O 1
ATOM 5783 N N . PHE A 1 766 ? 20.482 -0.938 -29.096 1.00 90.69 766 PHE A N 1
ATOM 5784 C CA . PHE A 1 766 ? 19.941 -0.100 -30.163 1.00 90.69 766 PHE A CA 1
ATOM 5785 C C . PHE A 1 766 ? 19.150 -0.913 -31.194 1.00 90.69 766 PHE A C 1
ATOM 5787 O O . PHE A 1 766 ? 19.389 -2.108 -31.377 1.00 90.69 766 PHE A O 1
ATOM 5794 N N . ASN A 1 767 ? 18.208 -0.248 -31.860 1.00 88.81 767 ASN A N 1
ATOM 5795 C CA . ASN A 1 767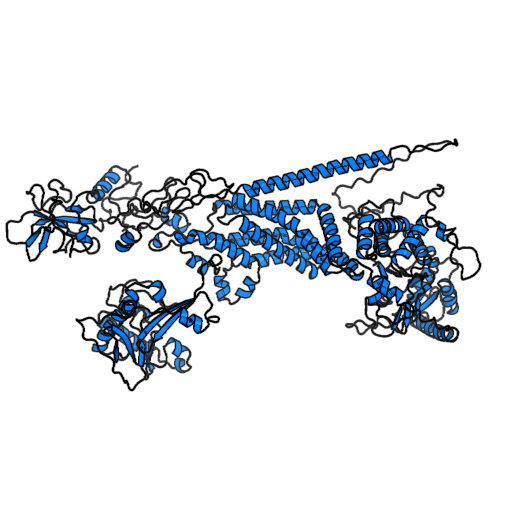 ? 17.456 -0.826 -32.972 1.00 88.81 767 ASN A CA 1
ATOM 5796 C C . ASN A 1 767 ? 18.361 -1.066 -34.197 1.00 88.81 767 ASN A C 1
ATOM 5798 O O . ASN A 1 767 ? 19.324 -0.330 -34.431 1.00 88.81 767 ASN A O 1
ATOM 5802 N N . GLU A 1 768 ? 18.039 -2.086 -34.995 1.00 85.56 768 GLU A N 1
ATOM 5803 C CA . GLU A 1 768 ? 18.740 -2.369 -36.253 1.00 85.56 768 GLU A CA 1
ATOM 5804 C C . GLU A 1 768 ? 18.641 -1.175 -37.229 1.00 85.56 768 GLU A C 1
ATOM 5806 O O . GLU A 1 768 ? 17.589 -0.522 -37.311 1.00 85.56 768 GLU A O 1
ATOM 5811 N N . PRO A 1 769 ? 19.704 -0.845 -37.986 1.00 87.62 769 PRO A N 1
ATOM 5812 C CA . PRO A 1 769 ? 20.978 -1.566 -38.150 1.00 87.62 769 PRO A CA 1
ATOM 5813 C C . PRO A 1 769 ? 22.092 -1.238 -37.127 1.00 87.62 769 PRO A C 1
ATOM 5815 O O . PRO A 1 769 ? 23.232 -1.678 -37.256 1.00 87.62 769 PRO A O 1
ATOM 5818 N N . TYR A 1 770 ? 21.819 -0.411 -36.115 1.00 90.31 770 TYR A N 1
ATOM 5819 C CA . TYR A 1 770 ? 22.853 0.143 -35.226 1.00 90.31 770 TYR A CA 1
ATOM 5820 C C . TYR A 1 770 ? 23.091 -0.683 -33.953 1.00 90.31 770 TYR A C 1
ATOM 5822 O O . TYR A 1 770 ? 23.751 -0.222 -33.017 1.00 90.31 770 TYR A O 1
ATOM 5830 N N . SER A 1 771 ? 22.593 -1.920 -33.902 1.00 88.75 771 SER A N 1
ATOM 5831 C CA . SER A 1 771 ? 22.676 -2.796 -32.729 1.00 88.75 771 SER A CA 1
ATOM 5832 C C . SER A 1 771 ? 24.122 -3.060 -32.278 1.00 88.75 771 SER A C 1
ATOM 5834 O O . SER A 1 771 ? 24.394 -3.071 -31.075 1.00 88.75 771 SER A O 1
ATOM 5836 N N . ILE A 1 772 ? 25.081 -3.154 -33.207 1.00 86.50 772 ILE A N 1
ATOM 5837 C CA . ILE A 1 772 ? 26.515 -3.359 -32.920 1.00 86.50 772 ILE A CA 1
ATOM 5838 C C . ILE A 1 772 ? 27.191 -2.178 -32.194 1.00 86.50 772 ILE A C 1
ATOM 5840 O O . ILE A 1 772 ? 28.227 -2.348 -31.548 1.00 86.50 772 ILE A O 1
ATOM 5844 N N . LEU A 1 773 ? 26.596 -0.980 -32.246 1.00 88.56 773 LEU A N 1
ATOM 5845 C CA . LEU A 1 773 ? 27.080 0.214 -31.539 1.00 88.56 773 LEU A CA 1
ATOM 5846 C C . LEU A 1 773 ? 26.626 0.262 -30.070 1.00 88.56 773 LEU A C 1
ATOM 5848 O O . LEU A 1 773 ? 27.019 1.175 -29.338 1.00 88.56 773 LEU A O 1
ATOM 5852 N N . SER A 1 774 ? 25.803 -0.699 -29.635 1.00 89.94 774 SER A N 1
ATOM 5853 C CA . SER A 1 774 ? 25.203 -0.718 -28.298 1.00 89.94 774 SER A CA 1
ATOM 5854 C C . SER A 1 774 ? 26.247 -0.740 -27.185 1.00 89.94 774 SER A C 1
ATOM 5856 O O . SER A 1 774 ? 27.286 -1.400 -27.265 1.00 89.94 774 SER A O 1
ATOM 5858 N N . THR A 1 775 ? 25.948 -0.026 -26.105 1.00 89.69 775 THR A N 1
ATOM 5859 C CA . THR A 1 775 ? 26.692 -0.109 -24.846 1.00 89.69 775 THR A CA 1
ATOM 5860 C C . THR A 1 775 ? 26.165 -1.263 -23.990 1.00 89.69 775 THR A C 1
ATOM 5862 O O . THR A 1 775 ? 25.197 -1.937 -24.349 1.00 89.69 775 THR A O 1
ATOM 5865 N N . ALA A 1 776 ? 26.809 -1.524 -22.849 1.00 88.06 776 ALA A N 1
ATOM 5866 C CA . ALA A 1 776 ? 26.316 -2.509 -21.896 1.00 88.06 776 ALA A CA 1
ATOM 5867 C C . ALA A 1 776 ? 24.873 -2.191 -21.471 1.00 88.06 776 ALA A C 1
ATOM 5869 O O . ALA A 1 776 ? 24.570 -1.076 -21.039 1.00 88.06 776 ALA A O 1
ATOM 5870 N N . VAL A 1 777 ? 24.000 -3.190 -21.597 1.00 90.38 777 VAL A N 1
ATOM 5871 C CA . VAL A 1 777 ? 22.576 -3.071 -21.274 1.00 90.38 777 VAL A CA 1
ATOM 5872 C C . VAL A 1 777 ? 22.337 -2.998 -19.765 1.00 90.38 777 VAL A C 1
ATOM 5874 O O . VAL A 1 777 ? 23.004 -3.670 -18.977 1.00 90.38 777 VAL A O 1
ATOM 5877 N N . ASP A 1 778 ? 21.329 -2.228 -19.365 1.00 90.62 778 ASP A N 1
ATOM 5878 C CA . ASP A 1 778 ? 20.869 -2.084 -17.986 1.00 90.62 778 ASP A CA 1
ATOM 5879 C C . ASP A 1 778 ? 19.354 -2.315 -17.914 1.00 90.62 778 ASP A C 1
ATOM 5881 O O . ASP A 1 778 ? 18.542 -1.396 -18.038 1.00 90.62 778 ASP A O 1
ATOM 5885 N N . PHE A 1 779 ? 18.973 -3.581 -17.722 1.00 89.50 779 PHE A N 1
ATOM 5886 C CA . PHE A 1 779 ? 17.580 -3.997 -17.515 1.00 89.50 779 PHE A CA 1
ATOM 5887 C C . PHE A 1 779 ? 17.172 -4.006 -16.034 1.00 89.50 779 PHE A C 1
ATOM 5889 O O . PHE A 1 779 ? 16.009 -4.265 -15.724 1.00 89.50 779 PHE A O 1
ATOM 5896 N N . LYS A 1 780 ? 18.116 -3.766 -15.113 1.00 89.56 780 LYS A N 1
ATOM 5897 C CA . LYS A 1 780 ? 17.909 -3.961 -13.670 1.00 89.56 780 LYS A CA 1
ATOM 5898 C C . LYS A 1 780 ? 17.583 -2.667 -12.934 1.00 89.56 780 LYS A C 1
ATOM 5900 O O . LYS A 1 780 ? 16.736 -2.712 -12.046 1.00 89.56 780 LYS A O 1
ATOM 5905 N N . SER A 1 781 ? 18.173 -1.535 -13.321 1.00 90.75 781 SER A N 1
ATOM 5906 C CA . SER A 1 781 ? 18.004 -0.273 -12.585 1.00 90.75 781 SER A CA 1
ATOM 5907 C C . SER A 1 781 ? 16.541 0.188 -12.485 1.00 90.75 781 SER A C 1
ATOM 5909 O O . SER A 1 781 ? 16.105 0.626 -11.421 1.00 90.75 781 SER A O 1
ATOM 5911 N N . ALA A 1 782 ? 15.739 0.053 -13.549 1.00 90.75 782 ALA A N 1
ATOM 5912 C CA . ALA A 1 782 ? 14.330 0.462 -13.515 1.00 90.75 782 ALA A CA 1
ATOM 5913 C C . ALA A 1 782 ? 13.463 -0.389 -12.550 1.00 90.75 782 ALA A C 1
ATOM 5915 O O . ALA A 1 782 ? 12.797 0.198 -11.688 1.00 90.75 782 ALA A O 1
ATOM 5916 N N . PRO A 1 783 ? 13.477 -1.740 -12.605 1.00 92.31 783 PRO A N 1
ATOM 5917 C CA . PRO A 1 783 ? 12.826 -2.567 -11.584 1.00 92.31 783 PRO A CA 1
ATOM 5918 C C . PRO A 1 783 ? 13.403 -2.383 -10.174 1.00 92.31 783 PRO A C 1
ATOM 5920 O O . PRO A 1 783 ? 12.662 -2.437 -9.191 1.00 92.31 783 PRO A O 1
ATOM 5923 N N . GLU A 1 784 ? 14.713 -2.158 -10.056 1.00 92.25 784 GLU A N 1
ATOM 5924 C CA . GLU A 1 784 ? 15.395 -1.955 -8.775 1.00 92.25 784 GLU A CA 1
ATOM 5925 C C . GLU A 1 784 ? 14.933 -0.673 -8.077 1.00 92.25 784 GLU A C 1
ATOM 5927 O O . GLU A 1 784 ? 14.612 -0.719 -6.888 1.00 92.25 784 GLU A O 1
ATOM 5932 N N . LEU A 1 785 ? 14.768 0.437 -8.805 1.00 92.44 785 LEU A N 1
ATOM 5933 C CA . LEU A 1 785 ? 14.169 1.649 -8.245 1.00 92.44 785 LEU A CA 1
ATOM 5934 C C . LEU A 1 785 ? 12.791 1.350 -7.641 1.00 92.44 785 LEU A C 1
ATOM 5936 O O . LEU A 1 785 ? 12.491 1.786 -6.528 1.00 92.44 785 LEU A O 1
ATOM 5940 N N . ALA A 1 786 ? 11.949 0.594 -8.347 1.00 93.31 786 ALA A N 1
ATOM 5941 C CA . ALA A 1 786 ? 10.622 0.257 -7.849 1.00 93.31 786 ALA A CA 1
ATOM 5942 C C . ALA A 1 786 ? 10.670 -0.646 -6.605 1.00 93.31 786 ALA A C 1
ATOM 5944 O O . ALA A 1 786 ? 9.891 -0.443 -5.672 1.00 93.31 786 ALA A O 1
ATOM 5945 N N . LEU A 1 787 ? 11.611 -1.596 -6.548 1.00 94.31 787 LEU A N 1
ATOM 5946 C CA . LEU A 1 787 ? 11.889 -2.395 -5.351 1.00 94.31 787 LEU A CA 1
ATOM 5947 C C . LEU A 1 787 ? 12.313 -1.505 -4.173 1.00 94.31 787 LEU A C 1
ATOM 5949 O O . LEU A 1 787 ? 11.770 -1.641 -3.077 1.00 94.31 787 LEU A O 1
ATOM 5953 N N . LEU A 1 788 ? 13.242 -0.571 -4.382 1.00 94.31 788 LEU A N 1
ATOM 5954 C CA . LEU A 1 788 ? 13.708 0.342 -3.337 1.00 94.31 788 LEU A CA 1
ATOM 5955 C C . LEU A 1 788 ? 12.584 1.261 -2.843 1.00 94.31 788 LEU A C 1
ATOM 5957 O O . LEU A 1 788 ? 12.439 1.459 -1.634 1.00 94.31 788 LEU A O 1
ATOM 5961 N N . VAL A 1 789 ? 11.733 1.755 -3.748 1.00 95.19 789 VAL A N 1
ATOM 5962 C CA . VAL A 1 789 ? 10.510 2.495 -3.402 1.00 95.19 789 VAL A CA 1
ATOM 5963 C C . VAL A 1 789 ? 9.567 1.620 -2.568 1.00 95.19 789 VAL A C 1
ATOM 5965 O O . VAL A 1 789 ? 9.092 2.059 -1.517 1.00 95.19 789 VAL A O 1
ATOM 5968 N N . ALA A 1 790 ? 9.337 0.369 -2.976 1.00 95.25 790 ALA A N 1
ATOM 5969 C CA . ALA A 1 790 ? 8.480 -0.577 -2.265 1.00 95.25 790 ALA A CA 1
ATOM 5970 C C . ALA A 1 790 ? 8.984 -0.863 -0.838 1.00 95.25 790 ALA A C 1
ATOM 5972 O O . ALA A 1 790 ? 8.194 -0.879 0.112 1.00 95.25 790 ALA A O 1
ATOM 5973 N N . ILE A 1 791 ? 10.297 -1.052 -0.670 1.00 94.94 791 ILE A N 1
ATOM 5974 C CA . ILE A 1 791 ? 10.939 -1.270 0.632 1.00 94.94 791 ILE A CA 1
ATOM 5975 C C . ILE A 1 791 ? 10.825 -0.011 1.495 1.00 94.94 791 ILE A C 1
ATOM 5977 O O . ILE A 1 791 ? 10.395 -0.094 2.648 1.00 94.94 791 ILE A O 1
ATOM 5981 N N . ALA A 1 792 ? 11.164 1.158 0.946 1.00 95.12 792 ALA A N 1
ATOM 5982 C CA . ALA A 1 792 ? 11.123 2.422 1.674 1.00 95.12 792 ALA A CA 1
ATOM 5983 C C . ALA A 1 792 ? 9.712 2.720 2.203 1.00 95.12 792 ALA A C 1
ATOM 5985 O O . ALA A 1 792 ? 9.538 2.988 3.394 1.00 95.12 792 ALA A O 1
ATOM 5986 N N . ILE A 1 793 ? 8.685 2.586 1.356 1.00 95.44 793 ILE A N 1
ATOM 5987 C CA . ILE A 1 793 ? 7.286 2.753 1.772 1.00 95.44 793 ILE A CA 1
ATOM 5988 C C . ILE A 1 793 ? 6.895 1.684 2.803 1.00 95.44 793 ILE A C 1
ATOM 5990 O O . ILE A 1 793 ? 6.256 2.003 3.808 1.00 95.44 793 ILE A O 1
ATOM 5994 N N . GLY A 1 794 ? 7.312 0.430 2.603 1.00 93.56 794 GLY A N 1
ATOM 5995 C CA . GLY A 1 794 ? 7.055 -0.676 3.525 1.00 93.56 794 GLY A CA 1
ATOM 5996 C C . GLY A 1 794 ? 7.571 -0.427 4.946 1.00 93.56 794 GLY A C 1
ATOM 5997 O O . GLY A 1 794 ? 6.866 -0.727 5.917 1.00 93.56 794 GLY A O 1
ATOM 5998 N N . LEU A 1 795 ? 8.767 0.156 5.074 1.00 92.56 795 LEU A N 1
ATOM 5999 C CA . LEU A 1 795 ? 9.396 0.502 6.352 1.00 92.56 795 LEU A CA 1
ATOM 6000 C C . LEU A 1 795 ? 8.747 1.725 7.013 1.00 92.56 795 LEU A C 1
ATOM 6002 O O . LEU A 1 795 ? 8.541 1.732 8.228 1.00 92.56 795 LEU A O 1
ATOM 6006 N N . VAL A 1 796 ? 8.385 2.738 6.221 1.00 93.25 796 VAL A N 1
ATOM 6007 C CA . VAL A 1 796 ? 7.730 3.959 6.715 1.00 93.25 796 VAL A CA 1
ATOM 6008 C C . VAL A 1 796 ? 6.307 3.666 7.202 1.00 93.25 796 VAL A C 1
ATOM 6010 O O . VAL A 1 796 ? 5.919 4.133 8.271 1.00 93.25 796 VAL A O 1
ATOM 6013 N N . ALA A 1 797 ? 5.526 2.890 6.446 1.00 93.19 797 ALA A N 1
ATOM 6014 C CA . ALA A 1 797 ? 4.090 2.709 6.675 1.00 93.19 797 ALA A CA 1
ATOM 6015 C C . ALA A 1 797 ? 3.728 1.513 7.575 1.00 93.19 797 ALA A C 1
ATOM 6017 O O . ALA A 1 797 ? 2.692 1.545 8.246 1.00 93.19 797 ALA A O 1
ATOM 6018 N N . GLY A 1 798 ? 4.563 0.467 7.630 1.00 91.56 798 GLY A N 1
ATOM 6019 C CA . GLY A 1 798 ? 4.234 -0.787 8.321 1.00 91.56 798 GLY A CA 1
ATOM 6020 C C . GLY A 1 798 ? 3.932 -0.608 9.815 1.00 91.56 798 GLY A C 1
ATOM 6021 O O . GLY A 1 798 ? 2.845 -0.950 10.288 1.00 91.56 798 GLY A O 1
ATOM 6022 N N . ALA A 1 799 ? 4.865 -0.025 10.573 1.00 89.62 799 ALA A N 1
ATOM 6023 C CA . ALA A 1 799 ? 4.703 0.146 12.018 1.00 89.62 799 ALA A CA 1
ATOM 6024 C C . ALA A 1 799 ? 3.609 1.171 12.409 1.00 89.62 799 ALA A C 1
ATOM 6026 O O . ALA A 1 799 ? 2.818 0.869 13.315 1.00 89.62 799 ALA A O 1
ATOM 6027 N N . PRO A 1 800 ? 3.498 2.355 11.766 1.00 89.06 800 PRO A N 1
ATOM 6028 C CA . PRO A 1 800 ? 2.392 3.280 12.025 1.00 89.06 800 PRO A CA 1
ATOM 6029 C C . PRO A 1 800 ? 1.015 2.692 11.705 1.00 89.06 800 PRO A C 1
ATOM 6031 O O . PRO A 1 800 ? 0.072 2.915 12.471 1.00 89.06 800 PRO A O 1
ATOM 6034 N N . GLY A 1 801 ? 0.907 1.886 10.640 1.00 88.69 801 GLY A N 1
ATOM 6035 C CA . GLY A 1 801 ? -0.328 1.191 10.278 1.00 88.69 801 GLY A CA 1
ATOM 6036 C C . GLY A 1 801 ? -0.839 0.278 11.390 1.00 88.69 801 GLY A C 1
ATOM 6037 O O . GLY A 1 801 ? -2.014 0.347 11.753 1.00 88.69 801 GLY A O 1
ATOM 6038 N N . VAL A 1 802 ? 0.054 -0.495 12.020 1.00 89.12 802 VAL A N 1
ATOM 6039 C CA . VAL A 1 802 ? -0.302 -1.335 13.175 1.00 89.12 802 VAL A CA 1
ATOM 6040 C C . VAL A 1 802 ? -0.758 -0.481 14.350 1.00 89.12 802 VAL A C 1
ATOM 6042 O O . VAL A 1 802 ? -1.816 -0.747 14.918 1.00 89.12 802 VAL A O 1
ATOM 6045 N N . LYS A 1 803 ? 0.010 0.552 14.721 1.00 84.25 803 LYS A N 1
ATOM 6046 C CA . LYS A 1 803 ? -0.306 1.398 15.886 1.00 84.25 803 LYS A CA 1
ATOM 6047 C C . LYS A 1 803 ? -1.653 2.105 15.744 1.00 84.25 803 LYS A C 1
ATOM 6049 O O . LYS A 1 803 ? -2.357 2.265 16.733 1.00 84.25 803 LYS A O 1
ATOM 6054 N N . SER A 1 804 ? -2.051 2.485 14.530 1.00 82.12 804 SER A N 1
ATOM 6055 C CA . SER A 1 804 ? -3.324 3.182 14.323 1.00 82.12 804 SER A CA 1
ATOM 6056 C C . SER A 1 804 ? -4.564 2.327 14.627 1.00 82.12 804 SER A C 1
ATOM 6058 O O . SER A 1 804 ? -5.631 2.901 14.866 1.00 82.12 804 SER A O 1
ATOM 6060 N N . PHE A 1 805 ? -4.467 0.993 14.586 1.00 81.38 805 PHE A N 1
ATOM 6061 C CA . PHE A 1 805 ? -5.611 0.095 14.793 1.00 81.38 805 PHE A CA 1
ATOM 6062 C C . PHE A 1 805 ? -5.445 -0.841 16.001 1.00 81.38 805 PHE A C 1
ATOM 6064 O O . PHE A 1 805 ? -6.410 -1.071 16.733 1.00 81.38 805 PHE A O 1
ATOM 6071 N N . SER A 1 806 ? -4.233 -1.343 16.261 1.00 81.25 806 SER A N 1
ATOM 6072 C CA . SER A 1 806 ? -3.966 -2.356 17.294 1.00 81.25 806 SER A CA 1
ATOM 6073 C C . SER A 1 806 ? -4.280 -1.876 18.711 1.00 81.25 806 SER A C 1
ATOM 6075 O O . SER A 1 806 ? -4.792 -2.642 19.530 1.00 81.25 806 SER A O 1
ATOM 6077 N N . GLU A 1 807 ? -4.015 -0.601 19.006 1.00 79.00 807 GLU A N 1
ATOM 6078 C CA . GLU A 1 807 ? -4.185 -0.043 20.350 1.00 79.00 807 GLU A CA 1
ATOM 6079 C C . GLU A 1 807 ? -5.652 0.053 20.768 1.00 79.00 807 GLU A C 1
ATOM 6081 O O . GLU A 1 807 ? -5.972 -0.033 21.954 1.00 79.00 807 GLU A O 1
ATOM 6086 N N . GLU A 1 808 ? -6.554 0.168 19.794 1.00 82.38 808 GLU A N 1
ATOM 6087 C CA . GLU A 1 808 ? -7.979 0.366 20.037 1.00 82.38 808 GLU A CA 1
ATOM 6088 C C . GLU A 1 808 ? -8.817 -0.898 19.825 1.00 82.38 808 GLU A C 1
ATOM 6090 O O . GLU A 1 808 ? -10.034 -0.867 20.010 1.00 82.38 808 GLU A O 1
ATOM 6095 N N . LEU A 1 809 ? -8.194 -2.039 19.516 1.00 83.94 809 LEU A N 1
ATOM 6096 C CA . LEU A 1 809 ? -8.904 -3.304 19.311 1.00 83.94 809 LEU A CA 1
ATOM 6097 C C . LEU A 1 809 ? -9.752 -3.700 20.536 1.00 83.94 809 LEU A C 1
ATOM 6099 O O . LEU A 1 809 ? -10.872 -4.197 20.394 1.00 83.94 809 LEU A O 1
ATOM 6103 N N . LEU A 1 810 ? -9.248 -3.445 21.749 1.00 85.50 810 LEU A N 1
ATOM 6104 C CA . LEU A 1 810 ? -9.984 -3.683 22.997 1.00 85.50 810 LEU A CA 1
ATOM 6105 C C . LEU A 1 810 ? -11.200 -2.756 23.127 1.00 85.50 810 LEU A C 1
ATOM 6107 O O . LEU A 1 810 ? -12.290 -3.212 23.479 1.00 85.50 810 LEU A O 1
ATOM 6111 N N . MET A 1 811 ? -11.041 -1.478 22.774 1.00 88.62 811 MET A N 1
ATOM 6112 C CA . MET A 1 811 ? -12.131 -0.501 22.765 1.00 88.62 811 MET A CA 1
ATOM 6113 C C . MET A 1 811 ? -13.197 -0.874 21.729 1.00 88.62 811 MET A C 1
ATOM 6115 O O . MET A 1 811 ? -14.387 -0.889 22.038 1.00 88.62 811 MET A O 1
ATOM 6119 N N . GLN A 1 812 ? -12.784 -1.266 20.523 1.00 88.81 812 GLN A N 1
ATOM 6120 C CA . GLN A 1 812 ? -13.686 -1.729 19.472 1.00 88.81 812 GLN A CA 1
ATOM 6121 C C . GLN A 1 812 ? -14.497 -2.954 19.920 1.00 88.81 812 GLN A C 1
ATOM 6123 O O . GLN A 1 812 ? -15.704 -3.020 19.673 1.00 88.81 812 GLN A O 1
ATOM 6128 N N . ARG A 1 813 ? -13.860 -3.932 20.583 1.00 86.88 813 ARG A N 1
ATOM 6129 C CA . ARG A 1 813 ? -14.556 -5.110 21.130 1.00 86.88 813 ARG A CA 1
ATOM 6130 C C . ARG A 1 813 ? -15.588 -4.699 22.177 1.00 86.88 813 ARG A C 1
ATOM 6132 O O . ARG A 1 813 ? -16.743 -5.107 22.052 1.00 86.88 813 ARG A O 1
ATOM 6139 N N . ARG A 1 814 ? -15.206 -3.839 23.128 1.00 87.62 814 ARG A N 1
ATOM 6140 C CA . ARG A 1 814 ? -16.106 -3.288 24.153 1.00 87.62 814 ARG A CA 1
ATOM 6141 C C . ARG A 1 814 ? -17.316 -2.586 23.528 1.00 87.62 814 ARG A C 1
ATOM 6143 O O . ARG A 1 814 ? -18.455 -2.914 23.850 1.00 87.62 814 ARG A O 1
ATOM 6150 N N . GLU A 1 815 ? -17.104 -1.663 22.593 1.00 87.75 815 GLU A N 1
ATOM 6151 C CA . GLU A 1 815 ? -18.199 -0.920 21.952 1.00 87.75 815 GLU A CA 1
ATOM 6152 C C . GLU A 1 815 ? -19.101 -1.833 21.105 1.00 87.75 815 GLU A C 1
ATOM 6154 O O . GLU A 1 815 ? -20.328 -1.688 21.110 1.00 87.75 815 GLU A O 1
ATOM 6159 N N . ALA A 1 816 ? -18.531 -2.831 20.424 1.00 86.75 816 ALA A N 1
ATOM 6160 C CA . ALA A 1 816 ? -19.309 -3.829 19.692 1.00 86.75 816 ALA A CA 1
ATOM 6161 C C . ALA A 1 816 ? -20.161 -4.709 20.626 1.00 86.75 816 ALA A C 1
ATOM 6163 O O . ALA A 1 816 ? -21.274 -5.125 20.274 1.00 86.75 816 ALA A O 1
ATOM 6164 N N . GLU A 1 817 ? -19.673 -4.992 21.834 1.00 81.88 817 GLU A N 1
ATOM 6165 C CA . GLU A 1 817 ? -20.437 -5.641 22.903 1.00 81.88 817 GLU A CA 1
ATOM 6166 C C . GLU A 1 817 ? -21.513 -4.735 23.509 1.00 81.88 817 GLU A C 1
ATOM 6168 O O . GLU A 1 817 ? -22.537 -5.246 23.948 1.00 81.88 817 GLU A O 1
ATOM 6173 N N . ALA A 1 818 ? -21.370 -3.415 23.428 1.00 79.38 818 ALA A N 1
ATOM 6174 C CA . ALA A 1 818 ? -22.408 -2.457 23.813 1.00 79.38 818 ALA A CA 1
ATOM 6175 C C . ALA A 1 818 ? -23.462 -2.200 22.709 1.00 79.38 818 ALA A C 1
ATOM 6177 O O . ALA A 1 818 ? -24.463 -1.521 22.942 1.00 79.38 818 ALA A O 1
ATOM 6178 N N . GLY A 1 819 ? -23.268 -2.755 21.502 1.00 77.94 819 GLY A N 1
ATOM 6179 C CA . GLY A 1 819 ? -24.210 -2.654 20.377 1.00 77.94 819 GLY A CA 1
ATOM 6180 C C . GLY A 1 819 ? -23.765 -1.755 19.217 1.00 77.94 819 GLY A C 1
ATOM 6181 O O . GLY A 1 819 ? -24.555 -1.534 18.300 1.00 77.94 819 GLY A O 1
ATOM 6182 N N . HIS A 1 820 ? -22.521 -1.269 19.222 1.00 85.75 820 HIS A N 1
ATOM 6183 C CA . HIS A 1 820 ? -21.930 -0.541 18.099 1.00 85.75 820 HIS A CA 1
ATOM 6184 C C . HIS A 1 820 ? -21.683 -1.466 16.895 1.00 85.75 820 HIS A C 1
ATOM 6186 O O . HIS A 1 820 ? -21.252 -2.613 17.047 1.00 85.75 820 HIS A O 1
ATOM 6192 N N . SER A 1 821 ? -21.905 -0.973 15.673 1.00 89.62 821 SER A N 1
ATOM 6193 C CA . SER A 1 821 ? -21.498 -1.691 14.462 1.00 89.62 821 SER A CA 1
ATOM 6194 C C . SER A 1 821 ? -19.973 -1.766 14.346 1.00 89.62 821 SER A C 1
ATOM 6196 O O . SER A 1 821 ? -19.300 -0.733 14.343 1.00 89.62 821 SER A O 1
ATOM 6198 N N . ARG A 1 822 ? -19.432 -2.983 14.189 1.00 90.31 822 ARG A N 1
ATOM 6199 C CA . ARG A 1 822 ? -17.995 -3.214 13.944 1.00 90.31 822 ARG A CA 1
ATOM 6200 C C . ARG A 1 822 ? -17.536 -2.607 12.617 1.00 90.31 822 ARG A C 1
ATOM 6202 O O . ARG A 1 822 ? -16.438 -2.062 12.555 1.00 90.31 822 ARG A O 1
ATOM 6209 N N . LEU A 1 823 ? -18.393 -2.665 11.592 1.00 91.19 823 LEU A N 1
ATOM 6210 C CA . LEU A 1 823 ? -18.114 -2.127 10.260 1.00 91.19 823 LEU A CA 1
ATOM 6211 C C . LEU A 1 823 ? -18.022 -0.596 10.281 1.00 91.19 823 LEU A C 1
ATOM 6213 O O . LEU A 1 823 ? -17.095 -0.040 9.705 1.00 91.19 823 LEU A O 1
ATOM 6217 N N . ALA A 1 824 ? -18.939 0.083 10.983 1.00 92.38 824 ALA A N 1
ATOM 6218 C CA . ALA A 1 824 ? -18.918 1.546 11.094 1.00 92.38 824 ALA A CA 1
ATOM 6219 C C . ALA A 1 824 ? -17.628 2.054 11.745 1.00 92.38 824 ALA A C 1
ATOM 6221 O O . ALA A 1 824 ? -17.033 3.024 11.281 1.00 92.38 824 ALA A O 1
ATOM 6222 N N . TYR A 1 825 ? -17.183 1.365 12.798 1.00 91.06 825 TYR A N 1
ATOM 6223 C CA . TYR A 1 825 ? -15.932 1.675 13.478 1.00 91.06 825 TYR A CA 1
ATOM 6224 C C . TYR A 1 825 ? -14.725 1.475 12.547 1.00 91.06 825 TYR A C 1
ATOM 6226 O O . TYR A 1 825 ? -13.874 2.356 12.448 1.00 91.06 825 TYR A O 1
ATOM 6234 N N . PHE A 1 826 ? -14.666 0.341 11.836 1.00 89.56 826 PHE A N 1
ATOM 6235 C CA . PHE A 1 826 ? -13.574 0.034 10.908 1.00 89.56 826 PHE A CA 1
ATOM 6236 C C . PHE A 1 826 ? -13.490 1.050 9.760 1.00 89.56 826 PHE A C 1
ATOM 6238 O O . PHE A 1 826 ? -12.441 1.658 9.568 1.00 89.56 826 PHE A O 1
ATOM 6245 N N . LEU A 1 827 ? -14.602 1.315 9.063 1.00 91.31 827 LEU A N 1
ATOM 6246 C CA . LEU A 1 827 ? -14.651 2.290 7.965 1.00 91.31 827 LEU A CA 1
ATOM 6247 C C . LEU A 1 827 ? -14.217 3.686 8.419 1.00 91.31 827 LEU A C 1
ATOM 6249 O O . LEU A 1 827 ? -13.434 4.347 7.744 1.00 91.31 827 LEU A O 1
ATOM 6253 N N . ALA A 1 828 ? -14.686 4.125 9.588 1.00 92.62 828 ALA A N 1
ATOM 6254 C CA . ALA A 1 828 ? -14.286 5.402 10.159 1.00 92.62 828 ALA A CA 1
ATOM 6255 C C . ALA A 1 828 ? -12.778 5.490 10.426 1.00 92.62 828 ALA A C 1
ATOM 6257 O O . ALA A 1 828 ? -12.185 6.548 10.218 1.00 92.62 828 ALA A O 1
ATOM 6258 N N . LYS A 1 829 ? -12.154 4.396 10.877 1.00 89.94 829 LYS A N 1
ATOM 6259 C CA . LYS A 1 829 ? -10.707 4.342 11.105 1.00 89.94 829 LYS A CA 1
ATOM 6260 C C . LYS A 1 829 ? -9.924 4.370 9.798 1.00 89.94 829 LYS A C 1
ATOM 6262 O O . LYS A 1 829 ? -9.008 5.176 9.697 1.00 89.94 829 LYS A O 1
ATOM 6267 N N . VAL A 1 830 ? -10.323 3.590 8.791 1.00 89.94 830 VAL A N 1
ATOM 6268 C CA . VAL A 1 830 ? -9.679 3.619 7.464 1.00 89.94 830 VAL A CA 1
ATOM 6269 C C . VAL A 1 830 ? -9.739 5.025 6.860 1.00 89.94 830 VAL A C 1
ATOM 6271 O O . VAL A 1 830 ? -8.715 5.567 6.455 1.00 89.94 830 VAL A O 1
ATOM 6274 N N . LEU A 1 831 ? -10.911 5.668 6.888 1.00 91.94 831 LEU A N 1
ATOM 6275 C CA . LEU A 1 831 ? -11.083 7.031 6.375 1.00 91.94 831 LEU A CA 1
ATOM 6276 C C . LEU A 1 831 ? -10.276 8.073 7.159 1.00 91.94 831 LEU A C 1
ATOM 6278 O O . LEU A 1 831 ? -9.780 9.032 6.572 1.00 91.94 831 LEU A O 1
ATOM 6282 N N . ALA A 1 832 ? -10.124 7.897 8.474 1.00 91.56 832 ALA A N 1
ATOM 6283 C CA . ALA A 1 832 ? -9.316 8.798 9.288 1.00 91.56 832 ALA A CA 1
ATOM 6284 C C . ALA A 1 832 ? -7.821 8.709 8.953 1.00 91.56 832 ALA A C 1
ATOM 6286 O O . ALA A 1 832 ? -7.109 9.681 9.158 1.00 91.56 832 ALA A O 1
ATOM 6287 N N . VAL A 1 833 ? -7.321 7.569 8.467 1.00 91.50 833 VAL A N 1
ATOM 6288 C CA . VAL A 1 833 ? -5.897 7.377 8.130 1.00 91.50 833 VAL A CA 1
ATOM 6289 C C . VAL A 1 833 ? -5.533 7.980 6.766 1.00 91.50 833 VAL A C 1
ATOM 6291 O O . VAL A 1 833 ? -4.378 8.342 6.558 1.00 91.50 833 VAL A O 1
ATOM 6294 N N . LEU A 1 834 ? -6.497 8.183 5.860 1.00 91.81 834 LEU A N 1
ATOM 6295 C CA . LEU A 1 834 ? -6.230 8.701 4.509 1.00 91.81 834 LEU A CA 1
ATOM 6296 C C . LEU A 1 834 ? -5.460 10.035 4.470 1.00 91.81 834 LEU A C 1
ATOM 6298 O O . LEU A 1 834 ? -4.492 10.103 3.716 1.00 91.81 834 LEU A O 1
ATOM 6302 N N . PRO A 1 835 ? -5.789 11.078 5.264 1.00 90.56 835 PRO A N 1
ATOM 6303 C CA . PRO A 1 835 ? -4.999 12.310 5.263 1.00 90.56 835 PRO A CA 1
ATOM 6304 C C . PRO A 1 835 ? -3.558 12.071 5.711 1.00 90.56 835 PRO A C 1
ATOM 6306 O O . PRO A 1 835 ? -2.634 12.655 5.157 1.00 90.56 835 PRO A O 1
ATOM 6309 N N . ARG A 1 836 ? -3.359 11.187 6.697 1.00 90.06 836 ARG A N 1
ATOM 6310 C CA . ARG A 1 836 ? -2.029 10.838 7.201 1.00 90.06 836 ARG A CA 1
ATOM 6311 C C . ARG A 1 836 ? -1.172 10.203 6.114 1.00 90.06 836 ARG A C 1
ATOM 6313 O O . ARG A 1 836 ? -0.055 10.652 5.876 1.00 90.06 836 ARG A O 1
ATOM 6320 N N . MET A 1 837 ? -1.752 9.234 5.419 1.00 92.56 837 MET A N 1
ATOM 6321 C CA . MET A 1 837 ? -1.143 8.560 4.281 1.00 92.56 837 MET A CA 1
ATOM 6322 C C . MET A 1 837 ? -0.847 9.522 3.124 1.00 92.56 837 MET A C 1
ATOM 6324 O O . MET A 1 837 ? 0.230 9.471 2.541 1.00 92.56 837 MET A O 1
ATOM 6328 N N . LEU A 1 838 ? -1.778 10.434 2.829 1.00 93.44 838 LEU A N 1
ATOM 6329 C CA . LEU A 1 838 ? -1.642 11.426 1.764 1.00 93.44 838 LEU A CA 1
ATOM 6330 C C . LEU A 1 838 ? -0.438 12.343 2.002 1.00 93.44 838 LEU A C 1
ATOM 6332 O O . LEU A 1 838 ? 0.381 12.515 1.104 1.00 93.44 838 LEU A O 1
ATOM 6336 N N . PHE A 1 839 ? -0.302 12.902 3.209 1.00 92.69 839 PHE A N 1
ATOM 6337 C CA . PHE A 1 839 ? 0.818 13.789 3.529 1.00 92.69 839 PHE A CA 1
ATOM 6338 C C . PHE A 1 839 ? 2.157 13.048 3.562 1.00 92.69 839 PHE A C 1
ATOM 6340 O O . PHE A 1 839 ? 3.140 13.583 3.052 1.00 92.69 839 PHE A O 1
ATOM 6347 N N . ALA A 1 840 ? 2.202 11.825 4.102 1.00 93.38 840 ALA A N 1
ATOM 6348 C CA . ALA A 1 840 ? 3.414 11.004 4.084 1.00 93.38 840 ALA A CA 1
ATOM 6349 C C . ALA A 1 840 ? 3.854 10.673 2.646 1.00 93.38 840 ALA A C 1
ATOM 6351 O O . ALA A 1 840 ? 5.017 10.864 2.295 1.00 93.38 840 ALA A O 1
ATOM 6352 N N . CYS A 1 841 ? 2.915 10.257 1.791 1.00 95.50 841 CYS A N 1
ATOM 6353 C CA . CYS A 1 841 ? 3.176 9.964 0.382 1.00 95.50 841 CYS A CA 1
ATOM 6354 C C . CYS A 1 841 ? 3.602 11.209 -0.406 1.00 95.50 841 CYS A C 1
ATOM 6356 O O . CYS A 1 841 ? 4.484 11.114 -1.262 1.00 95.50 841 CYS A O 1
ATOM 6358 N N . LEU A 1 842 ? 3.008 12.372 -0.104 1.00 94.50 842 LEU A N 1
ATOM 6359 C CA . LEU A 1 842 ? 3.392 13.646 -0.710 1.00 94.50 842 LEU A CA 1
ATOM 6360 C C . LEU A 1 842 ? 4.861 13.937 -0.404 1.00 94.50 842 LEU A C 1
ATOM 6362 O O . LEU A 1 842 ? 5.644 14.031 -1.338 1.00 94.50 842 LEU A O 1
ATOM 6366 N N . HIS A 1 843 ? 5.249 13.953 0.875 1.00 94.69 843 HIS A N 1
ATOM 6367 C CA . HIS A 1 843 ? 6.631 14.204 1.301 1.00 94.69 843 HIS A CA 1
ATOM 6368 C C . HIS A 1 843 ? 7.635 13.225 0.686 1.00 94.69 843 HIS A C 1
ATOM 6370 O O . HIS A 1 843 ? 8.696 13.638 0.219 1.00 94.69 843 HIS A O 1
ATOM 6376 N N . PHE A 1 844 ? 7.294 11.934 0.673 1.00 95.81 844 PHE A N 1
ATOM 6377 C CA . PHE A 1 844 ? 8.134 10.896 0.087 1.00 95.81 844 PHE A CA 1
ATOM 6378 C C . PHE A 1 844 ? 8.336 11.115 -1.420 1.00 95.81 844 PHE A C 1
ATOM 6380 O O . PHE A 1 844 ? 9.469 11.229 -1.886 1.00 95.81 844 PHE A O 1
ATOM 6387 N N . THR A 1 845 ? 7.242 11.226 -2.181 1.00 94.62 845 THR A N 1
ATOM 6388 C CA . THR A 1 845 ? 7.291 11.274 -3.651 1.00 94.62 845 THR A CA 1
ATOM 6389 C C . THR A 1 845 ? 7.907 12.579 -4.151 1.00 94.62 845 THR A C 1
ATOM 6391 O O . THR A 1 845 ? 8.686 12.561 -5.099 1.00 94.62 845 THR A O 1
ATOM 6394 N N . THR A 1 846 ? 7.608 13.720 -3.519 1.00 93.19 846 THR A N 1
ATOM 6395 C CA . THR A 1 846 ? 8.175 15.012 -3.936 1.00 93.19 846 THR A CA 1
ATOM 6396 C C . THR A 1 846 ? 9.681 15.085 -3.727 1.00 93.19 846 THR A C 1
ATOM 6398 O O . THR A 1 846 ? 10.381 15.602 -4.591 1.00 93.19 846 THR A O 1
ATOM 6401 N N . LEU A 1 847 ? 10.193 14.570 -2.603 1.00 92.94 847 LEU A N 1
ATOM 6402 C CA . LEU A 1 847 ? 11.632 14.595 -2.324 1.00 92.94 847 LEU A CA 1
ATOM 6403 C C . LEU A 1 847 ? 12.397 13.563 -3.151 1.00 92.94 847 LEU A C 1
ATOM 6405 O O . LEU A 1 847 ? 13.507 13.854 -3.589 1.00 92.94 847 LEU A O 1
ATOM 6409 N N . LEU A 1 848 ? 11.782 12.411 -3.429 1.00 92.62 848 LEU A N 1
ATOM 6410 C CA . LEU A 1 848 ? 12.326 11.437 -4.370 1.00 92.62 848 LEU A CA 1
ATOM 6411 C C . LEU A 1 848 ? 12.502 12.065 -5.762 1.00 92.62 848 LEU A C 1
ATOM 6413 O O . LEU A 1 848 ? 13.598 12.036 -6.320 1.00 92.62 848 LEU A O 1
ATOM 6417 N N . PHE A 1 849 ? 11.445 12.679 -6.304 1.00 90.88 849 PHE A N 1
ATOM 6418 C CA . PHE A 1 849 ? 11.442 13.256 -7.656 1.00 90.88 849 PHE A CA 1
ATOM 6419 C C . PHE A 1 849 ? 12.316 14.506 -7.792 1.00 90.88 849 PHE A C 1
ATOM 6421 O O . PHE A 1 849 ? 12.813 14.777 -8.881 1.00 90.88 849 PHE A O 1
ATOM 6428 N N . LEU A 1 850 ? 12.550 15.241 -6.699 1.00 89.25 850 LEU A N 1
ATOM 6429 C CA . LEU A 1 850 ? 13.470 16.380 -6.680 1.00 89.25 850 LEU A CA 1
ATOM 6430 C C . LEU A 1 850 ? 14.911 15.977 -7.036 1.00 89.25 850 LEU A C 1
ATOM 6432 O O . LEU A 1 850 ? 15.625 16.765 -7.650 1.00 89.25 850 LEU A O 1
ATOM 6436 N N . LEU A 1 851 ? 15.344 14.777 -6.638 1.00 88.56 851 LEU A N 1
ATOM 6437 C CA . LEU A 1 851 ? 16.730 14.328 -6.804 1.00 88.56 851 LEU A CA 1
ATOM 6438 C C . LEU A 1 851 ? 16.904 13.296 -7.920 1.00 88.56 851 LEU A C 1
ATOM 6440 O O . LEU A 1 851 ? 17.875 13.382 -8.669 1.00 88.56 851 LEU A O 1
ATOM 6444 N N . THR A 1 852 ? 15.983 12.337 -8.035 1.00 86.94 852 THR A N 1
ATOM 6445 C CA . THR A 1 852 ? 16.073 11.252 -9.033 1.00 86.94 852 THR A CA 1
ATOM 6446 C C . THR A 1 852 ? 15.688 11.693 -10.438 1.00 86.94 852 THR A C 1
ATOM 6448 O O . THR A 1 852 ? 16.237 11.174 -11.403 1.00 86.94 852 THR A O 1
ATOM 6451 N N . VAL A 1 853 ? 14.762 12.652 -10.542 1.00 87.38 853 VAL A N 1
ATOM 6452 C CA . VAL A 1 853 ? 14.212 13.177 -11.799 1.00 87.38 853 VAL A CA 1
ATOM 6453 C C . VAL A 1 853 ? 13.830 12.072 -12.806 1.00 87.38 853 VAL A C 1
ATOM 6455 O O . VAL A 1 853 ? 14.336 12.044 -13.927 1.00 87.38 853 VAL A O 1
ATOM 6458 N N . PRO A 1 854 ? 12.973 11.110 -12.420 1.00 87.00 854 PRO A N 1
ATOM 6459 C CA . PRO A 1 854 ? 12.625 9.995 -13.286 1.00 87.00 854 PRO A CA 1
ATOM 6460 C C . PRO A 1 854 ? 11.670 10.466 -14.389 1.00 87.00 854 PRO A C 1
ATOM 6462 O O . PRO A 1 854 ? 10.903 11.407 -14.207 1.00 87.00 854 PRO A O 1
ATOM 6465 N N . ILE A 1 855 ? 11.656 9.745 -15.508 1.00 84.75 855 ILE A N 1
ATOM 6466 C CA . ILE A 1 855 ? 10.883 10.084 -16.722 1.00 84.75 855 ILE A CA 1
ATOM 6467 C C . ILE A 1 855 ? 9.366 9.843 -16.537 1.00 84.75 855 ILE A C 1
ATOM 6469 O O . ILE A 1 855 ? 8.545 10.160 -17.391 1.00 84.75 855 ILE A O 1
ATOM 6473 N N . ILE A 1 856 ? 8.961 9.293 -15.393 1.00 87.19 856 ILE A N 1
ATOM 6474 C CA . ILE A 1 856 ? 7.561 9.002 -15.081 1.00 87.19 856 ILE A CA 1
ATOM 6475 C C . ILE A 1 856 ? 6.818 10.304 -14.764 1.00 87.19 856 ILE A C 1
ATOM 6477 O O . ILE A 1 856 ? 7.296 11.134 -13.994 1.00 87.19 856 ILE A O 1
ATOM 6481 N N . ASN A 1 857 ? 5.581 10.442 -15.248 1.00 87.94 857 ASN A N 1
ATOM 6482 C CA . ASN A 1 857 ? 4.703 11.533 -14.826 1.00 87.94 857 ASN A CA 1
ATOM 6483 C C . ASN A 1 857 ? 4.513 11.535 -13.294 1.00 87.94 857 ASN A C 1
ATOM 6485 O O . ASN A 1 857 ? 4.033 10.556 -12.712 1.00 87.94 857 ASN A O 1
ATOM 6489 N N . TRP A 1 858 ? 4.823 12.660 -12.640 1.00 89.94 858 TRP A N 1
ATOM 6490 C CA . TRP A 1 858 ? 4.735 12.790 -11.180 1.00 89.94 858 TRP A CA 1
ATOM 6491 C C . TRP A 1 858 ? 3.353 12.429 -10.617 1.00 89.94 858 TRP A C 1
ATOM 6493 O O . TRP A 1 858 ? 3.267 11.793 -9.568 1.00 89.94 858 TRP A O 1
ATOM 6503 N N . GLY A 1 859 ? 2.267 12.803 -11.302 1.00 90.31 859 GLY A N 1
ATOM 6504 C CA . GLY A 1 859 ? 0.903 12.517 -10.854 1.00 90.31 859 GLY A CA 1
ATOM 6505 C C . GLY A 1 859 ? 0.594 11.020 -10.837 1.00 90.31 859 GLY A C 1
ATOM 6506 O O . GLY A 1 859 ? -0.013 10.528 -9.885 1.00 90.31 859 GLY A O 1
ATOM 6507 N N . LEU A 1 860 ? 1.071 10.288 -11.849 1.00 91.00 860 LEU A N 1
ATOM 6508 C CA . LEU A 1 860 ? 0.956 8.832 -11.904 1.00 91.00 860 LEU A CA 1
ATOM 6509 C C . LEU A 1 860 ? 1.804 8.183 -10.806 1.00 91.00 860 LEU A C 1
ATOM 6511 O O . LEU A 1 860 ? 1.289 7.370 -10.044 1.00 91.00 860 LEU A O 1
ATOM 6515 N N . ALA A 1 861 ? 3.066 8.591 -10.658 1.00 92.25 861 ALA A N 1
ATOM 6516 C CA . ALA A 1 861 ? 3.943 8.066 -9.613 1.00 92.25 861 ALA A CA 1
ATOM 6517 C C . ALA A 1 861 ? 3.389 8.321 -8.201 1.00 92.25 861 ALA A C 1
ATOM 6519 O O . ALA A 1 861 ? 3.378 7.420 -7.364 1.00 92.25 861 ALA A O 1
ATOM 6520 N N . PHE A 1 862 ? 2.853 9.518 -7.943 1.00 94.81 862 PHE A N 1
ATOM 6521 C CA . PHE A 1 862 ? 2.191 9.848 -6.683 1.00 94.81 862 PHE A CA 1
ATOM 6522 C C . PHE A 1 862 ? 0.971 8.958 -6.423 1.00 94.81 862 PHE A C 1
ATOM 6524 O O . PHE A 1 862 ? 0.818 8.446 -5.315 1.00 94.81 862 PHE A O 1
ATOM 6531 N N . LEU A 1 863 ? 0.117 8.746 -7.430 1.00 94.94 863 LEU A N 1
ATOM 6532 C CA . LEU A 1 863 ? -1.060 7.889 -7.303 1.00 94.94 863 LEU A CA 1
ATOM 6533 C C . LEU A 1 863 ? -0.669 6.440 -6.994 1.00 94.94 863 LEU A C 1
ATOM 6535 O O . LEU A 1 863 ? -1.220 5.842 -6.071 1.00 94.94 863 LEU A O 1
ATOM 6539 N N . VAL A 1 864 ? 0.290 5.883 -7.733 1.00 94.50 864 VAL A N 1
ATOM 6540 C CA . VAL A 1 864 ? 0.730 4.494 -7.555 1.00 94.50 864 VAL A CA 1
ATOM 6541 C C . VAL A 1 864 ? 1.403 4.313 -6.192 1.00 94.50 864 VAL A C 1
ATOM 6543 O O . VAL A 1 864 ? 1.060 3.381 -5.463 1.00 94.50 864 VAL A O 1
ATOM 6546 N N . ASN A 1 865 ? 2.264 5.248 -5.777 1.00 96.00 865 ASN A N 1
ATOM 6547 C CA . ASN A 1 865 ? 2.854 5.237 -4.436 1.00 96.00 865 ASN A CA 1
ATOM 6548 C C . ASN A 1 865 ? 1.779 5.329 -3.349 1.00 96.00 865 ASN A C 1
ATOM 6550 O O . ASN A 1 865 ? 1.819 4.572 -2.382 1.00 96.00 865 ASN A O 1
ATOM 6554 N N . PHE A 1 866 ? 0.778 6.198 -3.508 1.00 96.00 866 PHE A N 1
ATOM 6555 C CA . PHE A 1 866 ? -0.321 6.343 -2.550 1.00 96.00 866 PHE A CA 1
ATOM 6556 C C . PHE A 1 866 ? -1.160 5.062 -2.427 1.00 96.00 866 PHE A C 1
ATOM 6558 O O . PHE A 1 866 ? -1.516 4.657 -1.316 1.00 96.00 866 PHE A O 1
ATOM 6565 N N . LEU A 1 867 ? -1.441 4.388 -3.546 1.00 95.44 867 LEU A N 1
ATOM 6566 C CA . LEU A 1 867 ? -2.111 3.085 -3.555 1.00 95.44 867 LEU A CA 1
ATOM 6567 C C . LEU A 1 867 ? -1.253 1.998 -2.895 1.00 95.44 867 LEU A C 1
ATOM 6569 O O . LEU A 1 867 ? -1.782 1.145 -2.179 1.00 95.44 867 LEU A O 1
ATOM 6573 N N . TYR A 1 868 ? 0.068 2.046 -3.063 1.00 95.81 868 TYR A N 1
ATOM 6574 C CA . TYR A 1 868 ? 0.974 1.125 -2.385 1.00 95.81 868 TYR A CA 1
ATOM 6575 C C . TYR A 1 868 ? 1.014 1.376 -0.867 1.00 95.81 868 TYR A C 1
ATOM 6577 O O . TYR A 1 868 ? 0.858 0.436 -0.085 1.00 95.81 868 TYR A O 1
ATOM 6585 N N . PHE A 1 869 ? 1.086 2.640 -0.427 1.00 95.06 869 PHE A N 1
ATOM 6586 C CA . PHE A 1 869 ? 0.902 3.017 0.981 1.00 95.06 869 PHE A CA 1
ATOM 6587 C C . PHE A 1 869 ? -0.415 2.453 1.544 1.00 95.06 869 PHE A C 1
ATOM 6589 O O . PHE A 1 869 ? -0.418 1.880 2.636 1.00 95.06 869 PHE A O 1
ATOM 6596 N N . TYR A 1 870 ? -1.518 2.552 0.792 1.00 94.69 870 TYR A N 1
ATOM 6597 C CA . TYR A 1 870 ? -2.817 1.999 1.191 1.00 94.69 870 TYR A CA 1
ATOM 6598 C C . TYR A 1 870 ? -2.757 0.483 1.404 1.00 94.69 870 TYR A C 1
ATOM 6600 O O . TYR A 1 870 ? -3.245 -0.016 2.423 1.00 94.69 870 TYR A O 1
ATOM 6608 N N . CYS A 1 871 ? -2.107 -0.244 0.493 1.00 94.50 871 CYS A N 1
ATOM 6609 C CA . CYS A 1 871 ? -1.926 -1.689 0.606 1.00 94.50 871 CYS A CA 1
ATOM 6610 C C . CYS A 1 871 ? -1.121 -2.065 1.858 1.00 94.50 871 CYS A C 1
ATOM 6612 O O . CYS A 1 871 ? -1.542 -2.945 2.612 1.00 94.50 871 CYS A O 1
ATOM 6614 N N . ILE A 1 872 ? -0.012 -1.370 2.137 1.00 94.50 872 ILE A N 1
ATOM 6615 C CA . ILE A 1 872 ? 0.819 -1.638 3.322 1.00 94.50 872 ILE A CA 1
ATOM 6616 C C . ILE A 1 872 ? 0.064 -1.337 4.623 1.00 94.50 872 ILE A C 1
ATOM 6618 O O . ILE A 1 872 ? 0.093 -2.146 5.552 1.00 94.50 872 ILE A O 1
ATOM 6622 N N . TYR A 1 873 ? -0.674 -0.227 4.693 1.00 93.00 873 TYR A N 1
ATOM 6623 C CA . TYR A 1 873 ? -1.534 0.086 5.840 1.00 93.00 873 TYR A CA 1
ATOM 6624 C C . TYR A 1 873 ? -2.640 -0.967 6.048 1.00 93.00 873 TYR A C 1
ATOM 6626 O O . TYR A 1 873 ? -2.963 -1.329 7.187 1.00 93.00 873 TYR A O 1
ATOM 6634 N N . GLY A 1 874 ? -3.206 -1.488 4.956 1.00 91.88 874 GLY A N 1
ATOM 6635 C CA . GLY A 1 874 ? -4.166 -2.591 4.974 1.00 91.88 874 GLY A CA 1
ATOM 6636 C C . GLY A 1 874 ? -3.560 -3.886 5.523 1.00 91.88 874 GLY A C 1
ATOM 6637 O O . GLY A 1 874 ? -4.118 -4.480 6.447 1.00 91.88 874 GLY A O 1
ATOM 6638 N N . LEU A 1 875 ? -2.384 -4.281 5.028 1.00 92.25 875 LEU A N 1
ATOM 6639 C CA . LEU A 1 875 ? -1.642 -5.451 5.512 1.00 92.25 875 LEU A CA 1
ATOM 6640 C C . LEU A 1 875 ? -1.280 -5.321 6.997 1.00 92.25 875 LEU A C 1
ATOM 6642 O O . LEU A 1 875 ? -1.530 -6.239 7.777 1.00 92.25 875 LEU A O 1
ATOM 6646 N N . ALA A 1 876 ? -0.787 -4.156 7.419 1.00 91.50 876 ALA A N 1
ATOM 6647 C CA . ALA A 1 876 ? -0.500 -3.859 8.821 1.00 91.50 876 ALA A CA 1
ATOM 6648 C C . ALA A 1 876 ? -1.751 -4.000 9.711 1.00 91.50 876 ALA A C 1
ATOM 6650 O O . ALA A 1 876 ? -1.689 -4.558 10.811 1.00 91.50 876 ALA A O 1
ATOM 6651 N N . SER A 1 877 ? -2.913 -3.566 9.214 1.00 88.31 877 SER A N 1
ATOM 6652 C CA . SER A 1 877 ? -4.192 -3.727 9.914 1.00 88.31 877 SER A CA 1
ATOM 6653 C C . SER A 1 877 ? -4.581 -5.202 10.065 1.00 88.31 877 SER A C 1
ATOM 6655 O O . SER A 1 877 ? -5.015 -5.602 11.144 1.00 88.31 877 SER A O 1
ATOM 6657 N N . ILE A 1 878 ? -4.374 -6.035 9.040 1.00 90.19 878 ILE A N 1
ATOM 6658 C CA . ILE A 1 878 ? -4.624 -7.487 9.110 1.00 90.19 878 ILE A CA 1
ATOM 6659 C C . ILE A 1 878 ? -3.701 -8.144 10.143 1.00 90.19 878 ILE A C 1
ATOM 6661 O O . ILE A 1 878 ? -4.168 -8.879 11.015 1.00 90.19 878 ILE A O 1
ATOM 6665 N N . ILE A 1 879 ? -2.406 -7.829 10.103 1.00 90.62 879 ILE A N 1
ATOM 6666 C CA . ILE A 1 879 ? -1.399 -8.388 11.019 1.00 90.62 879 ILE A CA 1
ATOM 6667 C C . ILE A 1 879 ? -1.738 -8.048 12.470 1.00 90.62 879 ILE A C 1
ATOM 6669 O O . ILE A 1 879 ? -1.658 -8.911 13.342 1.00 90.62 879 ILE A O 1
ATOM 6673 N N . SER A 1 880 ? -2.222 -6.829 12.722 1.00 86.00 880 SER A N 1
ATOM 6674 C CA . SER A 1 880 ? -2.646 -6.402 14.058 1.00 86.00 880 SER A CA 1
ATOM 6675 C C . SER A 1 880 ? -3.833 -7.187 14.637 1.00 86.00 880 SER A C 1
ATOM 6677 O O . SER A 1 880 ? -4.051 -7.158 15.848 1.00 86.00 880 SER A O 1
ATOM 6679 N N . MET A 1 881 ? -4.610 -7.884 13.797 1.00 84.25 881 MET A N 1
ATOM 6680 C CA . MET A 1 881 ? -5.712 -8.743 14.243 1.00 84.25 881 MET A CA 1
ATOM 6681 C C . MET A 1 881 ? -5.258 -10.169 14.574 1.00 84.25 881 MET A C 1
ATOM 6683 O O . MET A 1 881 ? -5.933 -10.847 15.352 1.00 84.25 881 MET A O 1
ATOM 6687 N N . VAL A 1 882 ? -4.157 -10.625 13.970 1.00 88.31 882 VAL A N 1
ATOM 6688 C CA . VAL A 1 882 ? -3.659 -12.005 14.072 1.00 88.31 882 VAL A CA 1
ATOM 6689 C C . VAL A 1 882 ? -2.571 -12.130 15.139 1.00 88.31 882 VAL A C 1
ATOM 6691 O O . VAL A 1 882 ? -2.571 -13.087 15.911 1.00 88.31 882 VAL A O 1
ATOM 6694 N N . VAL A 1 883 ? -1.657 -11.161 15.194 1.00 88.94 883 VAL A N 1
ATOM 6695 C CA . VAL A 1 883 ? -0.471 -11.176 16.059 1.00 88.94 883 VAL A CA 1
ATOM 6696 C C . VAL A 1 883 ? -0.746 -10.438 17.373 1.00 88.94 883 VAL A C 1
ATOM 6698 O O . VAL A 1 883 ? -1.618 -9.571 17.459 1.00 88.94 883 VAL A O 1
ATOM 6701 N N . ARG A 1 884 ? 0.003 -10.779 18.431 1.00 86.94 884 ARG A N 1
ATOM 6702 C CA . ARG A 1 884 ? -0.024 -10.038 19.700 1.00 86.94 884 ARG A CA 1
ATOM 6703 C C . ARG A 1 884 ? 0.372 -8.576 19.481 1.00 86.94 884 ARG A C 1
ATOM 6705 O O . ARG A 1 884 ? 1.204 -8.262 18.638 1.00 86.94 884 ARG A O 1
ATOM 6712 N N . ARG A 1 885 ? -0.210 -7.673 20.277 1.00 83.38 885 ARG A N 1
ATOM 6713 C CA . ARG A 1 885 ? -0.023 -6.217 20.134 1.00 83.38 885 ARG A CA 1
ATOM 6714 C C . ARG A 1 885 ? 1.445 -5.782 20.232 1.00 83.38 885 ARG A C 1
ATOM 6716 O O . ARG A 1 885 ? 1.822 -4.834 19.553 1.00 83.38 885 ARG A O 1
ATOM 6723 N N . GLU A 1 886 ? 2.225 -6.443 21.082 1.00 86.06 886 GLU A N 1
ATOM 6724 C CA . GLU A 1 886 ? 3.642 -6.139 21.322 1.00 86.06 886 GLU A CA 1
ATOM 6725 C C . GLU A 1 886 ? 4.528 -6.474 20.113 1.00 86.06 886 GLU A C 1
ATOM 6727 O O . GLU A 1 886 ? 5.350 -5.650 19.717 1.00 86.06 886 GLU A O 1
ATOM 6732 N N . ASP A 1 887 ? 4.267 -7.602 19.450 1.00 88.94 887 ASP A N 1
ATOM 6733 C CA . ASP A 1 887 ? 5.067 -8.076 18.315 1.00 88.94 887 ASP A CA 1
ATOM 6734 C C . ASP A 1 887 ? 4.556 -7.564 16.958 1.00 88.94 887 ASP A C 1
ATOM 6736 O O . ASP A 1 887 ? 5.290 -7.542 15.968 1.00 88.94 887 ASP A O 1
ATOM 6740 N N . ALA A 1 888 ? 3.288 -7.143 16.882 1.00 89.38 888 ALA A N 1
ATOM 6741 C CA . ALA A 1 888 ? 2.625 -6.796 15.625 1.00 89.38 888 ALA A CA 1
ATOM 6742 C C . ALA A 1 888 ? 3.381 -5.767 14.753 1.00 89.38 888 ALA A C 1
ATOM 6744 O O . ALA A 1 888 ? 3.425 -5.979 13.540 1.00 89.38 888 ALA A O 1
ATOM 6745 N N . PRO A 1 889 ? 3.998 -4.687 15.288 1.00 90.44 889 PRO A N 1
ATOM 6746 C CA . PRO A 1 889 ? 4.767 -3.751 14.466 1.00 90.44 889 PRO A CA 1
ATOM 6747 C C . PRO A 1 889 ? 5.962 -4.401 13.759 1.00 90.44 889 PRO A C 1
ATOM 6749 O O . PRO A 1 889 ? 6.189 -4.109 12.589 1.00 90.44 889 PRO A O 1
ATOM 6752 N N . LEU A 1 890 ? 6.683 -5.300 14.440 1.00 91.25 890 LEU A N 1
ATOM 6753 C CA . LEU A 1 890 ? 7.850 -5.997 13.890 1.00 91.25 890 LEU A CA 1
ATOM 6754 C C . LEU A 1 890 ? 7.439 -6.971 12.778 1.00 91.25 890 LEU A C 1
ATOM 6756 O O . LEU A 1 890 ? 8.037 -6.981 11.701 1.00 91.25 890 LEU A O 1
ATOM 6760 N N . PHE A 1 891 ? 6.361 -7.729 12.993 1.00 92.12 891 PHE A N 1
ATOM 6761 C CA . PHE A 1 891 ? 5.798 -8.598 11.957 1.00 92.12 891 PHE A CA 1
ATOM 6762 C C . PHE A 1 891 ? 5.267 -7.807 10.756 1.00 92.12 891 PHE A C 1
ATOM 6764 O O . PHE A 1 891 ? 5.438 -8.244 9.621 1.00 92.12 891 PHE A O 1
ATOM 6771 N N . ALA A 1 892 ? 4.668 -6.632 10.975 1.00 92.44 892 ALA A N 1
ATOM 6772 C CA . ALA A 1 892 ? 4.197 -5.776 9.889 1.00 92.44 892 ALA A CA 1
ATOM 6773 C C . ALA A 1 892 ? 5.331 -5.231 9.024 1.00 92.44 892 ALA A C 1
ATOM 6775 O O . ALA A 1 892 ? 5.209 -5.259 7.802 1.00 92.44 892 ALA A O 1
ATOM 6776 N N . THR A 1 893 ? 6.440 -4.798 9.627 1.00 91.62 893 THR A N 1
ATOM 6777 C CA . THR A 1 893 ? 7.626 -4.367 8.871 1.00 91.62 893 THR A CA 1
ATOM 6778 C C . THR A 1 893 ? 8.314 -5.524 8.147 1.00 91.62 893 THR A C 1
ATOM 6780 O O . THR A 1 893 ? 8.815 -5.351 7.043 1.00 91.62 893 THR A O 1
ATOM 6783 N N . MET A 1 894 ? 8.318 -6.725 8.733 1.00 92.44 894 MET A N 1
ATOM 6784 C CA . MET A 1 894 ? 8.890 -7.908 8.085 1.00 92.44 894 MET A CA 1
ATOM 6785 C C . MET A 1 894 ? 8.047 -8.350 6.882 1.00 92.44 894 MET A C 1
ATOM 6787 O O . MET A 1 894 ? 8.585 -8.626 5.815 1.00 92.44 894 MET A O 1
ATOM 6791 N N . ILE A 1 895 ? 6.719 -8.378 7.026 1.00 92.69 895 ILE A N 1
ATOM 6792 C CA . ILE A 1 895 ? 5.814 -8.745 5.931 1.00 92.69 895 ILE A CA 1
ATOM 6793 C C . ILE A 1 895 ? 5.832 -7.686 4.824 1.00 92.69 895 ILE A C 1
ATOM 6795 O O . ILE A 1 895 ? 5.811 -8.058 3.654 1.00 92.69 895 ILE A O 1
ATOM 6799 N N . SER A 1 896 ? 5.924 -6.391 5.151 1.00 92.06 896 SER A N 1
ATOM 6800 C CA . SER A 1 896 ? 6.057 -5.353 4.121 1.00 92.06 896 SER A CA 1
ATOM 6801 C C . SER A 1 896 ? 7.366 -5.479 3.334 1.00 92.06 896 SER A C 1
ATOM 6803 O O . SER A 1 896 ? 7.348 -5.282 2.122 1.00 92.06 896 SER A O 1
ATOM 6805 N N . LEU A 1 897 ? 8.465 -5.891 3.980 1.00 91.88 897 LEU A N 1
ATOM 6806 C CA . LEU A 1 897 ? 9.723 -6.211 3.300 1.00 91.88 897 LEU A CA 1
ATOM 6807 C C . LEU A 1 897 ? 9.576 -7.423 2.367 1.00 91.88 897 LEU A C 1
ATOM 6809 O O . LEU A 1 897 ? 10.015 -7.362 1.226 1.00 91.88 897 LEU A O 1
ATOM 6813 N N . ILE A 1 898 ? 8.924 -8.499 2.820 1.00 92.69 898 ILE A N 1
ATOM 6814 C CA . ILE A 1 898 ? 8.675 -9.690 1.988 1.00 92.69 898 ILE A CA 1
ATOM 6815 C C . ILE A 1 898 ? 7.844 -9.318 0.755 1.00 92.69 898 ILE A C 1
ATOM 6817 O O . ILE A 1 898 ? 8.207 -9.669 -0.361 1.00 92.69 898 ILE A O 1
ATOM 6821 N N . VAL A 1 899 ? 6.757 -8.566 0.942 1.00 93.12 899 VAL A N 1
ATOM 6822 C CA . VAL A 1 899 ? 5.900 -8.082 -0.152 1.00 93.12 899 VAL A CA 1
ATOM 6823 C C . VAL A 1 899 ? 6.690 -7.211 -1.134 1.00 93.12 899 VAL A C 1
ATOM 6825 O O . VAL A 1 899 ? 6.520 -7.356 -2.343 1.00 93.12 899 VAL A O 1
ATOM 6828 N N . ALA A 1 900 ? 7.589 -6.359 -0.636 1.00 92.25 900 ALA A N 1
ATOM 6829 C CA . ALA A 1 900 ? 8.459 -5.548 -1.479 1.00 92.25 900 ALA A CA 1
ATOM 6830 C C . ALA A 1 900 ? 9.468 -6.394 -2.276 1.00 92.25 900 ALA A C 1
ATOM 6832 O O . ALA A 1 900 ? 9.637 -6.148 -3.464 1.00 92.25 900 ALA A O 1
ATOM 6833 N N . ILE A 1 901 ? 10.092 -7.409 -1.664 1.00 91.62 901 ILE A N 1
ATOM 6834 C CA . ILE A 1 901 ? 11.010 -8.345 -2.345 1.00 91.62 901 ILE A CA 1
ATOM 6835 C C . ILE A 1 901 ? 10.277 -9.126 -3.448 1.00 91.62 901 ILE A C 1
ATOM 6837 O O . ILE A 1 901 ? 10.822 -9.349 -4.528 1.00 91.62 901 ILE A O 1
ATOM 6841 N N . LEU A 1 902 ? 9.006 -9.474 -3.224 1.00 92.69 902 LEU A N 1
ATOM 6842 C CA . LEU A 1 902 ? 8.115 -10.066 -4.228 1.00 92.69 902 LEU A CA 1
ATOM 6843 C C . LEU A 1 902 ? 7.615 -9.032 -5.264 1.00 92.69 902 LEU A C 1
ATOM 6845 O O . LEU A 1 902 ? 6.450 -9.064 -5.660 1.00 92.69 902 LEU A O 1
ATOM 6849 N N . SER A 1 903 ? 8.467 -8.093 -5.686 1.00 92.50 903 SER A N 1
ATOM 6850 C CA . SER A 1 903 ? 8.193 -7.131 -6.765 1.00 92.50 903 SER A CA 1
ATOM 6851 C C . SER A 1 903 ? 8.538 -7.659 -8.156 1.00 92.50 903 SER A C 1
ATOM 6853 O O . SER A 1 903 ? 8.090 -7.104 -9.152 1.00 92.50 903 SER A O 1
ATOM 6855 N N . GLY A 1 904 ? 9.351 -8.716 -8.238 1.00 89.62 904 GLY A N 1
ATOM 6856 C CA . GLY A 1 904 ? 9.852 -9.247 -9.510 1.00 89.62 904 GLY A CA 1
ATOM 6857 C C . GLY A 1 904 ? 11.084 -8.515 -10.051 1.00 89.62 904 GLY A C 1
ATOM 6858 O O . GLY A 1 904 ? 11.447 -8.730 -11.202 1.00 89.62 904 GLY A O 1
ATOM 6859 N N . ALA A 1 905 ? 11.729 -7.660 -9.244 1.00 89.19 905 ALA A N 1
ATOM 6860 C CA . ALA A 1 905 ? 13.024 -7.062 -9.581 1.00 89.19 905 ALA A CA 1
ATOM 6861 C C . ALA A 1 905 ? 14.197 -8.038 -9.354 1.00 89.19 905 ALA A C 1
ATOM 6863 O O . ALA A 1 905 ? 15.097 -8.138 -10.186 1.00 89.19 905 ALA A O 1
ATOM 6864 N N . ALA A 1 906 ? 14.182 -8.780 -8.240 1.00 86.06 906 ALA A N 1
ATOM 6865 C CA . ALA A 1 906 ? 15.175 -9.802 -7.908 1.00 86.06 906 ALA A CA 1
ATOM 6866 C C . ALA A 1 906 ? 14.531 -10.914 -7.045 1.00 86.06 906 ALA A C 1
ATOM 6868 O O . ALA A 1 906 ? 14.268 -10.675 -5.864 1.00 86.06 906 ALA A O 1
ATOM 6869 N N . PRO A 1 907 ? 14.265 -12.121 -7.585 1.00 89.94 907 PRO A N 1
ATOM 6870 C CA . PRO A 1 907 ? 14.534 -12.568 -8.958 1.00 89.94 907 PRO A CA 1
ATOM 6871 C C . PRO A 1 907 ? 13.647 -11.862 -10.008 1.00 89.94 907 PRO A C 1
ATOM 6873 O O . PRO A 1 907 ? 12.537 -11.442 -9.665 1.00 89.94 907 PRO A O 1
ATOM 6876 N N . PRO A 1 908 ? 14.107 -11.743 -11.272 1.00 91.06 908 PRO A N 1
ATOM 6877 C CA . PRO A 1 908 ? 13.296 -11.239 -12.380 1.00 91.06 908 PRO A CA 1
ATOM 6878 C C . PRO A 1 908 ? 12.024 -12.066 -12.585 1.00 91.06 908 PRO A C 1
ATOM 6880 O O . PRO A 1 908 ? 12.050 -13.295 -12.472 1.00 91.06 908 PRO A O 1
ATOM 6883 N N . LEU A 1 909 ? 10.920 -11.417 -12.955 1.00 90.06 909 LEU A N 1
ATOM 6884 C CA . LEU A 1 909 ? 9.641 -12.092 -13.194 1.00 90.06 909 LEU A CA 1
ATOM 6885 C C . LEU A 1 909 ? 9.722 -13.133 -14.327 1.00 90.06 909 LEU A C 1
ATOM 6887 O O . LEU A 1 909 ? 9.004 -14.129 -14.279 1.00 90.06 909 LEU A O 1
ATOM 6891 N N . ALA A 1 910 ? 10.618 -12.952 -15.305 1.00 88.44 910 ALA A N 1
ATOM 6892 C CA . ALA A 1 910 ? 10.894 -13.943 -16.352 1.00 88.44 910 ALA A CA 1
ATOM 6893 C C . ALA A 1 910 ? 11.357 -15.286 -15.761 1.00 88.44 910 ALA A C 1
ATOM 6895 O O . ALA A 1 910 ? 10.781 -16.326 -16.059 1.00 88.44 910 ALA A O 1
ATOM 6896 N N . GLN A 1 911 ? 12.305 -15.251 -14.822 1.00 90.69 911 GLN A N 1
ATOM 6897 C CA . GLN A 1 911 ? 12.796 -16.452 -14.143 1.00 90.69 911 GLN A CA 1
ATOM 6898 C C . GLN A 1 911 ? 11.714 -17.094 -13.257 1.00 90.69 911 GLN A C 1
ATOM 6900 O O . GLN A 1 911 ? 11.621 -18.313 -13.146 1.00 90.69 911 GLN A O 1
ATOM 6905 N N . VAL A 1 912 ? 10.859 -16.281 -12.631 1.00 90.38 912 VAL A N 1
ATOM 6906 C CA . VAL A 1 912 ? 9.738 -16.778 -11.815 1.00 90.38 912 VAL A CA 1
ATOM 6907 C C . VAL A 1 912 ? 8.667 -17.463 -12.677 1.00 90.38 912 VAL A C 1
ATOM 6909 O O . VAL A 1 912 ? 8.031 -18.418 -12.218 1.00 90.38 912 VAL A O 1
ATOM 6912 N N . LYS A 1 913 ? 8.466 -17.003 -13.920 1.00 86.44 913 LYS A N 1
ATOM 6913 C CA . LYS A 1 913 ? 7.592 -17.663 -14.903 1.00 86.44 913 LYS A CA 1
ATOM 6914 C C . LYS A 1 913 ? 8.114 -19.052 -15.257 1.00 86.44 913 LYS A C 1
ATOM 6916 O O . LYS A 1 913 ? 7.317 -19.989 -15.269 1.00 86.44 913 LYS A O 1
ATOM 6921 N N . ASP A 1 914 ? 9.429 -19.199 -15.412 1.00 89.81 914 ASP A N 1
ATOM 6922 C CA . ASP A 1 914 ? 10.070 -20.502 -15.631 1.00 89.81 914 ASP A CA 1
ATOM 692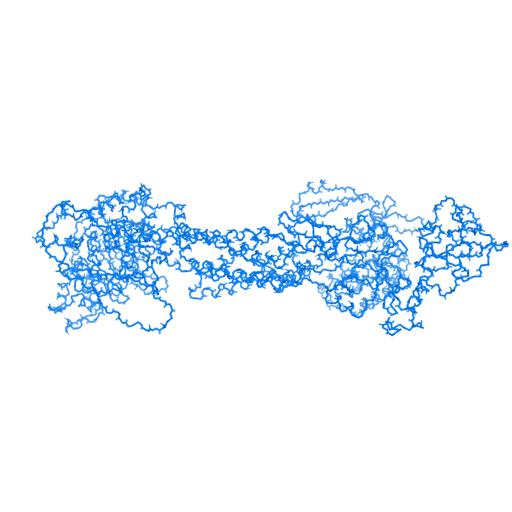3 C C . ASP A 1 914 ? 9.869 -21.455 -14.439 1.00 89.81 914 ASP A C 1
ATOM 6925 O O . ASP A 1 914 ? 9.784 -22.668 -14.608 1.00 89.81 914 ASP A O 1
ATOM 6929 N N . TRP A 1 915 ? 9.722 -20.925 -13.219 1.00 91.25 915 TRP A N 1
ATOM 6930 C CA . TRP A 1 915 ? 9.399 -21.720 -12.026 1.00 91.25 915 TRP A CA 1
ATOM 6931 C C . TRP A 1 915 ? 7.908 -22.071 -11.881 1.00 91.25 915 TRP A C 1
ATOM 6933 O O . TRP A 1 915 ? 7.534 -22.721 -10.904 1.00 91.25 915 TRP A O 1
ATOM 6943 N N . HIS A 1 916 ? 7.036 -21.606 -12.783 1.00 89.50 916 HIS A N 1
ATOM 6944 C CA . HIS A 1 916 ? 5.573 -21.728 -12.688 1.00 89.50 916 HIS A CA 1
ATOM 6945 C C . HIS A 1 916 ? 4.962 -21.164 -11.383 1.00 89.50 916 HIS A C 1
ATOM 6947 O O . HIS A 1 916 ? 3.859 -21.541 -10.978 1.00 89.50 916 HIS A O 1
ATOM 6953 N N . MET A 1 917 ? 5.649 -20.224 -10.720 1.00 89.31 917 MET A N 1
ATOM 6954 C CA . MET A 1 917 ? 5.226 -19.606 -9.450 1.00 89.31 917 MET A CA 1
ATOM 6955 C C . MET A 1 917 ? 4.773 -18.143 -9.600 1.00 89.31 917 MET A C 1
ATOM 6957 O O . MET A 1 917 ? 4.638 -17.426 -8.607 1.00 89.31 917 MET A O 1
ATOM 6961 N N . GLU A 1 918 ? 4.481 -17.695 -10.826 1.00 88.94 918 GLU A N 1
ATOM 6962 C CA . GLU A 1 918 ? 4.077 -16.310 -11.125 1.00 88.94 918 GLU A CA 1
ATOM 6963 C C . GLU A 1 918 ? 2.888 -15.828 -10.272 1.00 88.94 918 GLU A C 1
ATOM 6965 O O . GLU A 1 918 ? 2.859 -14.670 -9.853 1.00 88.94 918 GLU A O 1
ATOM 6970 N N . TRP A 1 919 ? 1.936 -16.712 -9.945 1.00 90.81 919 TRP A N 1
ATOM 6971 C CA . TRP A 1 919 ? 0.756 -16.373 -9.140 1.00 90.81 919 TRP A CA 1
ATOM 6972 C C . TRP A 1 919 ? 1.110 -15.756 -7.776 1.00 90.81 919 TRP A C 1
ATOM 6974 O O . TRP A 1 919 ? 0.384 -14.886 -7.294 1.00 90.81 919 TRP A O 1
ATOM 6984 N N . LEU A 1 920 ? 2.226 -16.175 -7.164 1.00 91.88 920 LEU A N 1
ATOM 6985 C CA . LEU A 1 920 ? 2.660 -15.689 -5.854 1.00 91.88 920 LEU A CA 1
ATOM 6986 C C . LEU A 1 920 ? 3.196 -14.254 -5.940 1.00 91.88 920 LEU A C 1
ATOM 6988 O O . LEU A 1 920 ? 2.871 -13.426 -5.091 1.00 91.88 920 LEU A O 1
ATOM 6992 N N . TRP A 1 921 ? 3.960 -13.940 -6.990 1.00 93.00 921 TRP A N 1
ATOM 6993 C CA . TRP A 1 921 ? 4.446 -12.581 -7.252 1.00 93.00 921 TRP A CA 1
ATOM 6994 C C . TRP A 1 921 ? 3.302 -11.660 -7.667 1.00 93.00 921 TRP A C 1
ATOM 6996 O O . TRP A 1 921 ? 3.164 -10.565 -7.131 1.00 93.00 921 TRP A O 1
ATOM 7006 N N . ARG A 1 922 ? 2.396 -12.132 -8.530 1.00 90.50 922 ARG A N 1
ATOM 7007 C CA . ARG A 1 922 ? 1.216 -11.362 -8.960 1.00 90.50 922 ARG A CA 1
ATOM 7008 C C . ARG A 1 922 ? 0.227 -11.077 -7.828 1.00 90.50 922 ARG A C 1
ATOM 7010 O O . ARG A 1 922 ? -0.554 -10.138 -7.954 1.00 90.50 922 ARG A O 1
ATOM 7017 N N . ALA A 1 923 ? 0.259 -11.841 -6.733 1.00 91.62 923 ALA A N 1
ATOM 7018 C CA . ALA A 1 923 ? -0.502 -11.541 -5.520 1.00 91.62 923 ALA A CA 1
ATOM 7019 C C . ALA A 1 923 ? 0.108 -10.389 -4.695 1.00 91.62 923 ALA A C 1
ATOM 7021 O O . ALA A 1 923 ? -0.578 -9.811 -3.849 1.00 91.62 923 ALA A O 1
ATOM 7022 N N . SER A 1 924 ? 1.382 -10.052 -4.921 1.00 93.38 924 SER A N 1
ATOM 7023 C CA . SER A 1 924 ? 2.061 -8.955 -4.240 1.00 93.38 924 SER A CA 1
ATOM 7024 C C . SER A 1 924 ? 1.763 -7.608 -4.914 1.00 93.38 924 SER A C 1
ATOM 7026 O O . SER A 1 924 ? 2.053 -7.445 -6.103 1.00 93.38 924 SER A O 1
ATOM 7028 N N . PRO A 1 925 ? 1.302 -6.581 -4.166 1.00 93.75 925 PRO A N 1
ATOM 7029 C CA . PRO A 1 925 ? 1.182 -5.223 -4.699 1.00 93.75 925 PRO A CA 1
ATOM 7030 C C . PRO A 1 925 ? 2.532 -4.626 -5.133 1.00 93.75 925 PRO A C 1
ATOM 7032 O O . PRO A 1 925 ? 2.550 -3.665 -5.899 1.00 93.75 925 PRO A O 1
ATOM 7035 N N . GLY A 1 926 ? 3.659 -5.190 -4.672 1.00 92.69 926 GLY A N 1
ATOM 7036 C CA . GLY A 1 926 ? 4.996 -4.785 -5.103 1.00 92.69 926 GLY A CA 1
ATOM 7037 C C . GLY A 1 926 ? 5.250 -5.067 -6.585 1.00 92.69 926 GLY A C 1
ATOM 7038 O O . GLY A 1 926 ? 5.907 -4.265 -7.242 1.00 92.69 926 GLY A O 1
ATOM 7039 N N . THR A 1 927 ? 4.686 -6.153 -7.133 1.00 93.75 927 THR A N 1
ATOM 7040 C CA . THR A 1 927 ? 4.836 -6.482 -8.562 1.00 93.75 927 THR A CA 1
ATOM 7041 C C . THR A 1 927 ? 4.072 -5.482 -9.425 1.00 93.75 927 THR A C 1
ATOM 7043 O O . THR A 1 927 ? 4.607 -5.000 -10.416 1.00 93.75 927 THR A O 1
ATOM 7046 N N . TRP A 1 928 ? 2.859 -5.088 -9.021 1.00 92.31 928 TRP A N 1
ATOM 7047 C CA . TRP A 1 928 ? 2.068 -4.095 -9.762 1.00 92.31 928 TRP A CA 1
ATOM 7048 C C . TRP A 1 928 ? 2.739 -2.717 -9.771 1.00 92.31 928 TRP A C 1
ATOM 7050 O O . TRP A 1 928 ? 2.745 -2.040 -10.795 1.00 92.31 928 TRP A O 1
ATOM 7060 N N . LEU A 1 929 ? 3.335 -2.311 -8.643 1.00 93.75 929 LEU A N 1
ATOM 7061 C CA . LEU A 1 929 ? 4.142 -1.092 -8.549 1.00 93.75 929 LEU A CA 1
ATOM 7062 C C . LEU A 1 929 ? 5.347 -1.154 -9.502 1.00 93.75 929 LEU A C 1
ATOM 7064 O O . LEU A 1 929 ? 5.565 -0.214 -10.264 1.00 93.75 929 LEU A O 1
ATOM 7068 N N . ALA A 1 930 ? 6.105 -2.255 -9.472 1.00 93.44 930 ALA A N 1
ATOM 7069 C CA . ALA A 1 930 ? 7.296 -2.427 -10.299 1.00 93.44 930 ALA A CA 1
ATOM 7070 C C . ALA A 1 930 ? 6.992 -2.462 -11.794 1.00 93.44 930 ALA A C 1
ATOM 7072 O O . ALA A 1 930 ? 7.706 -1.837 -12.569 1.00 93.44 930 ALA A O 1
ATOM 7073 N N . GLU A 1 931 ? 5.905 -3.111 -12.192 1.00 91.44 931 GLU A N 1
ATOM 7074 C CA . GLU A 1 931 ? 5.501 -3.209 -13.591 1.00 91.44 931 GLU A CA 1
ATOM 7075 C C . GLU A 1 931 ? 5.084 -1.847 -14.171 1.00 91.44 931 GLU A C 1
ATOM 7077 O O . GLU A 1 931 ? 5.499 -1.504 -15.277 1.00 91.44 931 GLU A O 1
ATOM 7082 N N . ILE A 1 932 ? 4.364 -1.014 -13.401 1.00 91.56 932 ILE A N 1
ATOM 7083 C CA . ILE A 1 932 ? 4.031 0.362 -13.819 1.00 91.56 932 ILE A CA 1
ATOM 7084 C C . ILE A 1 932 ? 5.295 1.214 -13.946 1.00 91.56 932 ILE A C 1
ATOM 7086 O O . ILE A 1 932 ? 5.467 1.916 -14.942 1.00 91.56 932 ILE A O 1
ATOM 7090 N N . TYR A 1 933 ? 6.174 1.168 -12.941 1.00 92.00 933 TYR A N 1
ATOM 7091 C CA . TYR A 1 933 ? 7.431 1.917 -12.967 1.00 92.00 933 TYR A CA 1
ATOM 7092 C C . TYR A 1 933 ? 8.303 1.488 -14.152 1.00 92.00 933 TYR A C 1
ATOM 7094 O O . TYR A 1 933 ? 8.804 2.343 -14.876 1.00 92.00 933 TYR A O 1
ATOM 7102 N N . PHE A 1 934 ? 8.425 0.182 -14.395 1.00 92.44 934 PHE A N 1
ATOM 7103 C CA . PHE A 1 934 ? 9.161 -0.369 -15.526 1.00 92.44 934 PHE A CA 1
ATOM 7104 C C . PHE A 1 934 ? 8.580 0.103 -16.862 1.00 92.44 934 PHE A C 1
ATOM 7106 O O . PHE A 1 934 ? 9.303 0.686 -17.666 1.00 92.44 934 PHE A O 1
ATOM 7113 N N . GLY A 1 935 ? 7.271 -0.059 -17.079 1.00 89.31 935 GLY A N 1
ATOM 7114 C CA . GLY A 1 935 ? 6.622 0.350 -18.325 1.00 89.31 935 GLY A CA 1
ATOM 7115 C C . GLY A 1 935 ? 6.811 1.837 -18.633 1.00 89.31 935 GLY A C 1
ATOM 7116 O O . GLY A 1 935 ? 7.168 2.196 -19.752 1.00 89.31 935 GLY A O 1
ATOM 7117 N N . GLN A 1 936 ? 6.649 2.703 -17.628 1.00 89.12 936 GLN A N 1
ATOM 7118 C CA . GLN A 1 936 ? 6.780 4.155 -17.794 1.00 89.12 936 GLN A CA 1
ATOM 7119 C C . GLN A 1 936 ? 8.233 4.632 -17.953 1.00 89.12 936 GLN A C 1
ATOM 7121 O O . GLN A 1 936 ? 8.459 5.669 -18.571 1.00 89.12 936 GLN A O 1
ATOM 7126 N N . LEU A 1 937 ? 9.218 3.902 -17.418 1.00 89.62 937 LEU A N 1
ATOM 7127 C CA . LEU A 1 937 ? 10.642 4.228 -17.578 1.00 89.62 937 LEU A CA 1
ATOM 7128 C C . LEU A 1 937 ? 11.240 3.690 -18.884 1.00 89.62 937 LEU A C 1
ATOM 7130 O O . LEU A 1 937 ? 12.211 4.260 -19.373 1.00 89.62 937 LEU A O 1
ATOM 7134 N N . VAL A 1 938 ? 10.686 2.605 -19.432 1.00 90.25 938 VAL A N 1
ATOM 7135 C CA . VAL A 1 938 ? 11.247 1.896 -20.594 1.00 90.25 938 VAL A CA 1
ATOM 7136 C C . VAL A 1 938 ? 10.549 2.274 -21.901 1.00 90.25 938 VAL A C 1
ATOM 7138 O O . VAL A 1 938 ? 11.227 2.540 -22.891 1.00 90.25 938 VAL A O 1
ATOM 7141 N N . SER A 1 939 ? 9.212 2.349 -21.920 1.00 86.56 939 SER A N 1
ATOM 7142 C CA . SER A 1 939 ? 8.428 2.604 -23.141 1.00 86.56 939 SER A CA 1
ATOM 7143 C C . SER A 1 939 ? 8.842 3.866 -23.926 1.00 86.56 939 SER A C 1
ATOM 7145 O O . SER A 1 939 ? 8.930 3.767 -25.153 1.00 86.56 939 SER A O 1
ATOM 7147 N N . PRO A 1 940 ? 9.179 5.013 -23.290 1.00 85.81 940 PRO A N 1
ATOM 7148 C CA . PRO A 1 940 ? 9.598 6.218 -24.015 1.00 85.81 940 PRO A CA 1
ATOM 7149 C C . PRO A 1 940 ? 10.840 6.038 -24.896 1.00 85.81 940 PRO A C 1
ATOM 7151 O O . PRO A 1 940 ? 11.029 6.803 -25.837 1.00 85.81 940 PRO A O 1
ATOM 7154 N N . PHE A 1 941 ? 11.676 5.032 -24.625 1.00 87.62 941 PHE A N 1
ATOM 7155 C CA . PHE A 1 941 ? 12.895 4.778 -25.388 1.00 87.62 941 PHE A CA 1
ATOM 7156 C C . PHE A 1 941 ? 12.721 3.803 -26.563 1.00 87.62 941 PHE A C 1
ATOM 7158 O O . PHE A 1 941 ? 13.713 3.462 -27.202 1.00 87.62 941 PHE A O 1
ATOM 7165 N N . GLY A 1 942 ? 11.496 3.370 -26.888 1.00 85.88 942 GLY A N 1
ATOM 7166 C CA . GLY A 1 942 ? 11.247 2.390 -27.959 1.00 85.88 942 GLY A CA 1
ATOM 7167 C C . GLY A 1 942 ? 11.757 2.796 -29.348 1.00 85.88 942 GLY A C 1
ATOM 7168 O O . GLY A 1 942 ? 12.100 1.935 -30.154 1.00 85.88 942 GLY A O 1
ATOM 7169 N N . TYR A 1 943 ? 11.868 4.099 -29.626 1.00 85.19 943 TYR A N 1
ATOM 7170 C CA . TYR A 1 943 ? 12.414 4.592 -30.896 1.00 85.19 943 TYR A CA 1
ATOM 7171 C C . TYR A 1 943 ? 13.936 4.388 -31.019 1.00 85.19 943 TYR A C 1
ATOM 7173 O O . TYR A 1 943 ? 14.445 4.255 -32.130 1.00 85.19 943 TYR A O 1
ATOM 7181 N N . LEU A 1 944 ? 14.654 4.345 -29.891 1.00 88.50 944 LEU A N 1
ATOM 7182 C CA . LEU A 1 944 ? 16.114 4.234 -29.826 1.00 88.50 944 LEU A CA 1
ATOM 7183 C C . LEU A 1 944 ? 16.568 2.803 -29.504 1.00 88.50 944 LEU A C 1
ATOM 7185 O O . LEU A 1 944 ? 17.500 2.290 -30.124 1.00 88.50 944 LEU A O 1
ATOM 7189 N N . TYR A 1 945 ? 15.918 2.173 -28.524 1.00 90.62 945 TYR A N 1
ATOM 7190 C CA . TYR A 1 945 ? 16.273 0.864 -27.986 1.00 90.62 945 TYR A CA 1
ATOM 7191 C C . TYR A 1 945 ? 15.214 -0.195 -28.296 1.00 90.62 945 TYR A C 1
ATOM 7193 O O . TYR A 1 945 ? 14.013 0.075 -28.268 1.00 90.62 945 TYR A O 1
ATOM 7201 N N . ASN A 1 946 ? 15.662 -1.442 -28.434 1.00 87.44 946 ASN A N 1
ATOM 7202 C CA . ASN A 1 946 ? 14.796 -2.612 -28.479 1.00 87.44 946 ASN A CA 1
ATOM 7203 C C . ASN A 1 946 ? 14.230 -2.901 -27.075 1.00 87.44 946 ASN A C 1
ATOM 7205 O O . ASN A 1 946 ? 14.815 -3.620 -26.257 1.00 87.44 946 ASN A O 1
ATOM 7209 N N . VAL A 1 947 ? 13.074 -2.303 -26.791 1.00 87.56 947 VAL A N 1
ATOM 7210 C CA . VAL A 1 947 ? 12.365 -2.425 -25.509 1.00 87.56 947 VAL A CA 1
ATOM 7211 C C . VAL A 1 947 ? 11.734 -3.805 -25.300 1.00 87.56 947 VAL A C 1
ATOM 7213 O O . VAL A 1 947 ? 11.552 -4.225 -24.156 1.00 87.56 947 VAL A O 1
ATOM 7216 N N . GLU A 1 948 ? 11.456 -4.559 -26.368 1.00 85.56 948 GLU A N 1
ATOM 7217 C CA . GLU A 1 948 ? 10.910 -5.915 -26.252 1.00 85.56 948 GLU A CA 1
ATOM 7218 C C . GLU A 1 948 ? 11.899 -6.872 -25.589 1.00 85.56 948 GLU A C 1
ATOM 7220 O O . GLU A 1 948 ? 11.510 -7.674 -24.738 1.00 85.56 948 GLU A O 1
ATOM 7225 N N . SER A 1 949 ? 13.186 -6.756 -25.922 1.00 85.38 949 SER A N 1
ATOM 7226 C CA . SER A 1 949 ? 14.253 -7.533 -25.282 1.00 85.38 949 SER A CA 1
ATOM 7227 C C . SER A 1 949 ? 14.306 -7.283 -23.771 1.00 85.38 949 SER A C 1
ATOM 7229 O O . SER A 1 949 ? 14.468 -8.222 -22.988 1.00 85.38 949 SER A O 1
ATOM 7231 N N . ALA A 1 950 ? 14.074 -6.041 -23.338 1.00 86.88 950 ALA A N 1
ATOM 7232 C CA . ALA A 1 950 ? 13.997 -5.689 -21.922 1.00 86.88 950 ALA A CA 1
ATOM 7233 C C . ALA A 1 950 ? 12.744 -6.265 -21.236 1.00 86.88 950 ALA A C 1
ATOM 7235 O O . ALA A 1 950 ? 12.820 -6.754 -20.105 1.00 86.88 950 ALA A O 1
ATOM 7236 N N . ALA A 1 951 ? 11.592 -6.249 -21.913 1.00 87.12 951 ALA A N 1
ATOM 7237 C CA . ALA A 1 951 ? 10.359 -6.858 -21.412 1.00 87.12 951 ALA A CA 1
ATOM 7238 C C . ALA A 1 951 ? 10.486 -8.381 -21.271 1.00 87.12 951 ALA A C 1
ATOM 7240 O O . ALA A 1 951 ? 10.094 -8.944 -20.251 1.00 87.12 951 ALA A O 1
ATOM 7241 N N . ARG A 1 952 ? 11.097 -9.052 -22.256 1.00 86.38 952 ARG A N 1
ATOM 7242 C CA . ARG A 1 952 ? 11.363 -10.499 -22.213 1.00 86.38 952 ARG A CA 1
ATOM 7243 C C . ARG A 1 952 ? 12.357 -10.854 -21.106 1.00 86.38 952 ARG A C 1
ATOM 7245 O O . ARG A 1 952 ? 12.103 -11.791 -20.357 1.00 86.38 952 ARG A O 1
ATOM 7252 N N . GLY A 1 953 ? 13.442 -10.088 -20.962 1.00 85.88 953 GLY A N 1
ATOM 7253 C CA . GLY A 1 953 ? 14.470 -10.328 -19.943 1.00 85.88 953 GLY A CA 1
ATOM 7254 C C . GLY A 1 953 ? 14.001 -10.074 -18.506 1.00 85.88 953 GLY A C 1
ATOM 7255 O O . GLY A 1 953 ? 14.392 -10.791 -17.588 1.00 85.88 953 GLY A O 1
ATOM 7256 N N . SER A 1 954 ? 13.139 -9.077 -18.295 1.00 88.75 954 SER A N 1
ATOM 7257 C CA . SER A 1 954 ? 12.572 -8.777 -16.972 1.00 88.75 954 SER A CA 1
ATOM 7258 C C . SER A 1 954 ? 11.311 -9.590 -16.658 1.00 88.75 954 SER A C 1
ATOM 7260 O O . SER A 1 954 ? 11.067 -9.936 -15.503 1.00 88.75 954 SER A O 1
ATOM 7262 N N . GLY A 1 955 ? 10.522 -9.938 -17.677 1.00 86.44 955 GLY A N 1
ATOM 7263 C CA . GLY A 1 955 ? 9.237 -10.630 -17.581 1.00 86.44 955 GLY A CA 1
ATOM 7264 C C . GLY A 1 955 ? 8.029 -9.714 -17.360 1.00 86.44 955 GLY A C 1
ATOM 7265 O O . GLY A 1 955 ? 6.910 -10.235 -17.281 1.00 86.44 955 GLY A O 1
ATOM 7266 N N . PHE A 1 956 ? 8.237 -8.396 -17.265 1.00 89.50 956 PHE A N 1
ATOM 7267 C CA . PHE A 1 956 ? 7.191 -7.379 -17.112 1.00 89.50 956 PHE A CA 1
ATOM 7268 C C . PHE A 1 956 ? 6.509 -7.043 -18.443 1.00 89.50 956 PHE A C 1
ATOM 7270 O O . PHE A 1 956 ? 7.122 -7.122 -19.507 1.00 89.50 956 PHE A O 1
ATOM 7277 N N . HIS A 1 957 ? 5.238 -6.639 -18.392 1.00 82.69 957 HIS A N 1
ATOM 7278 C CA . HIS A 1 957 ? 4.512 -6.188 -19.579 1.00 82.69 957 HIS A CA 1
ATOM 7279 C C . HIS A 1 957 ? 4.690 -4.685 -19.820 1.00 82.69 957 HIS A C 1
ATOM 7281 O O . HIS A 1 957 ? 4.541 -3.885 -18.900 1.00 82.69 957 HIS A O 1
ATOM 7287 N N . LEU A 1 958 ? 4.939 -4.306 -21.077 1.00 76.00 958 LEU A N 1
ATOM 7288 C CA . LEU A 1 958 ? 4.989 -2.906 -21.523 1.00 76.00 958 LEU A CA 1
ATOM 7289 C C . LEU A 1 958 ? 3.608 -2.369 -21.959 1.00 76.00 958 LEU A C 1
ATOM 7291 O O . LEU A 1 958 ? 3.405 -1.160 -21.996 1.00 76.00 958 LEU A O 1
ATOM 7295 N N . ASP A 1 959 ? 2.639 -3.258 -22.217 1.00 59.56 959 ASP A N 1
ATOM 7296 C CA . ASP A 1 959 ? 1.356 -2.995 -22.905 1.00 59.56 959 ASP A CA 1
ATOM 7297 C C . ASP A 1 959 ? 0.294 -2.220 -22.094 1.00 59.56 959 ASP A C 1
ATOM 7299 O O . ASP A 1 959 ? -0.909 -2.377 -22.301 1.00 59.56 959 ASP A O 1
ATOM 7303 N N . TRP A 1 960 ? 0.691 -1.386 -21.138 1.00 53.78 960 TRP A N 1
ATOM 7304 C CA . TRP A 1 960 ? -0.262 -0.638 -20.307 1.00 53.78 960 TRP A CA 1
ATOM 7305 C C . TRP A 1 960 ? -0.739 0.642 -21.015 1.00 53.78 960 TRP A C 1
ATOM 7307 O O . TRP A 1 960 ? -1.725 1.255 -20.608 1.00 53.78 960 TRP A O 1
ATOM 7317 N N . THR A 1 961 ? -0.067 1.018 -22.107 1.00 44.53 961 THR A N 1
ATOM 7318 C CA . THR A 1 961 ? -0.431 2.105 -23.019 1.00 44.53 961 THR A CA 1
ATOM 7319 C C . THR A 1 961 ? -0.595 1.556 -24.441 1.00 44.53 961 THR A C 1
ATOM 7321 O O . THR A 1 961 ? 0.354 1.533 -25.211 1.00 44.53 961 THR A O 1
ATOM 7324 N N . ASN A 1 962 ? -1.809 1.098 -24.766 1.00 41.09 962 ASN A N 1
ATOM 7325 C CA . ASN A 1 962 ? -2.367 0.922 -26.118 1.00 41.09 962 ASN A CA 1
ATOM 7326 C C . ASN A 1 962 ? -1.435 0.389 -27.232 1.00 41.09 962 ASN A C 1
ATOM 7328 O O . ASN A 1 962 ? -1.224 1.072 -28.231 1.00 41.09 962 ASN A O 1
ATOM 7332 N N . ALA A 1 963 ? -1.013 -0.871 -27.150 1.00 40.69 963 ALA A N 1
ATOM 7333 C CA . ALA A 1 963 ? -0.916 -1.686 -28.362 1.00 40.69 963 ALA A CA 1
ATOM 7334 C C . ALA A 1 963 ? -2.109 -2.657 -28.340 1.00 40.69 963 ALA A C 1
ATOM 7336 O O . ALA A 1 963 ? -2.202 -3.466 -27.410 1.00 40.69 963 ALA A O 1
ATOM 7337 N N . PRO A 1 964 ? -3.089 -2.555 -29.259 1.00 42.53 964 PRO A N 1
ATOM 7338 C CA . PRO A 1 964 ? -4.180 -3.516 -29.294 1.00 42.53 964 PRO A CA 1
ATOM 7339 C C . PRO A 1 964 ? -3.591 -4.896 -29.590 1.00 42.53 964 PRO A C 1
ATOM 7341 O O . PRO A 1 964 ? -2.995 -5.107 -30.641 1.00 42.53 964 PRO A O 1
ATOM 7344 N N . LYS A 1 965 ? -3.761 -5.843 -28.662 1.00 49.41 965 LYS A N 1
ATOM 7345 C CA . LYS A 1 965 ? -3.554 -7.262 -28.954 1.00 49.41 965 LYS A CA 1
ATOM 7346 C C . LYS A 1 965 ? -4.625 -7.671 -29.949 1.00 49.41 965 LYS A C 1
ATOM 7348 O O . LYS A 1 965 ? -5.757 -7.930 -29.555 1.00 49.41 965 LYS A O 1
ATOM 7353 N N . TYR A 1 966 ? -4.281 -7.672 -31.223 1.00 61.56 966 TYR A N 1
ATOM 7354 C CA . TYR A 1 966 ? -5.124 -8.249 -32.247 1.00 61.56 966 TYR A CA 1
ATOM 7355 C C . TYR A 1 966 ? -4.750 -9.715 -32.470 1.00 61.56 966 TYR A C 1
ATOM 7357 O O . TYR A 1 966 ? -3.624 -10.150 -32.233 1.00 61.56 966 TYR A O 1
ATOM 7365 N N . VAL A 1 967 ? -5.729 -10.494 -32.896 1.00 69.75 967 VAL A N 1
ATOM 7366 C CA . VAL A 1 967 ? -5.591 -11.859 -33.371 1.00 69.75 967 VAL A CA 1
ATOM 7367 C C . VAL A 1 967 ? -5.712 -11.797 -34.884 1.00 69.75 967 VAL A C 1
ATOM 7369 O O . VAL A 1 967 ? -6.732 -11.337 -35.397 1.00 69.75 967 VAL A O 1
ATOM 7372 N N . THR A 1 968 ? -4.687 -12.258 -35.590 1.00 78.06 968 THR A N 1
ATOM 7373 C CA . THR A 1 968 ? -4.740 -12.457 -37.037 1.00 78.06 968 THR A CA 1
ATOM 7374 C C . THR A 1 968 ? -5.245 -13.854 -37.365 1.00 78.06 968 THR A C 1
ATOM 7376 O O . THR A 1 968 ? -5.058 -14.819 -36.612 1.00 78.06 968 THR A O 1
ATOM 7379 N N . PHE A 1 969 ? -5.940 -13.969 -38.485 1.00 84.31 969 PHE A N 1
ATOM 7380 C CA . PHE A 1 969 ? -6.440 -15.229 -39.003 1.00 84.31 969 PHE A CA 1
ATOM 7381 C C . PHE A 1 969 ? -6.525 -15.184 -40.521 1.00 84.31 969 PHE A C 1
ATOM 7383 O O . PHE A 1 969 ? -6.613 -14.125 -41.133 1.00 84.31 969 PHE A O 1
ATOM 7390 N N . TYR A 1 970 ? -6.500 -16.361 -41.133 1.00 86.44 970 TYR A N 1
ATOM 7391 C CA . TYR A 1 970 ? -6.606 -16.500 -42.574 1.00 86.44 970 TYR A CA 1
ATOM 7392 C C . TYR A 1 970 ? -7.485 -17.692 -42.947 1.00 86.44 970 TYR A C 1
ATOM 7394 O O . TYR A 1 970 ? -7.625 -18.645 -42.174 1.00 86.44 970 TYR A O 1
ATOM 7402 N N . HIS A 1 971 ? -8.077 -17.631 -44.135 1.00 86.19 971 HIS A N 1
ATOM 7403 C CA . HIS A 1 971 ? -8.901 -18.676 -44.724 1.00 86.19 971 HIS A CA 1
ATOM 7404 C C . HIS A 1 971 ? -8.458 -18.915 -46.169 1.00 86.19 971 HIS A C 1
ATOM 7406 O O . HIS A 1 971 ? -8.373 -17.976 -46.953 1.00 86.19 971 HIS A O 1
ATOM 7412 N N . ILE A 1 972 ? -8.159 -20.169 -46.513 1.00 83.88 972 ILE A N 1
ATOM 7413 C CA . ILE A 1 972 ? -7.825 -20.577 -47.883 1.00 83.88 972 ILE A CA 1
ATOM 7414 C C . ILE A 1 972 ? -9.014 -21.358 -48.438 1.00 83.88 972 ILE A C 1
ATOM 7416 O O . ILE A 1 972 ? -9.418 -22.349 -47.827 1.00 83.88 972 ILE A O 1
ATOM 7420 N N . THR A 1 973 ? -9.556 -20.928 -49.576 1.00 83.88 973 THR A N 1
ATOM 7421 C CA . THR A 1 973 ? -10.657 -21.624 -50.259 1.00 83.88 973 THR A CA 1
ATOM 7422 C C . THR A 1 973 ? -10.159 -22.842 -51.047 1.00 83.88 973 THR A C 1
ATOM 7424 O O . THR A 1 973 ? -8.965 -22.971 -51.333 1.00 83.88 973 THR A O 1
ATOM 7427 N N . ASP A 1 974 ? -11.068 -23.725 -51.470 1.00 79.56 974 ASP A N 1
ATOM 7428 C CA . ASP A 1 974 ? -10.738 -24.886 -52.321 1.00 79.56 974 ASP A CA 1
ATOM 7429 C C . ASP A 1 974 ? -10.155 -24.471 -53.692 1.00 79.56 974 ASP A C 1
ATOM 7431 O O . ASP A 1 974 ? -9.374 -25.191 -54.326 1.00 79.56 974 ASP A O 1
ATOM 7435 N N . GLU A 1 975 ? -10.457 -23.249 -54.133 1.00 76.94 975 GLU A N 1
ATOM 7436 C CA . GLU A 1 975 ? -9.895 -22.610 -55.328 1.00 76.94 975 GLU A CA 1
ATOM 7437 C C . GLU A 1 975 ? -8.498 -22.010 -55.087 1.00 76.94 975 GLU A C 1
ATOM 7439 O O . GLU A 1 975 ? -7.933 -21.399 -55.995 1.00 76.94 975 GLU A O 1
ATOM 7444 N N . ALA A 1 976 ? -7.922 -22.221 -53.898 1.00 76.75 976 ALA A N 1
ATOM 7445 C CA . ALA A 1 976 ? -6.669 -21.631 -53.433 1.00 76.75 976 ALA A CA 1
ATOM 7446 C C . ALA A 1 976 ? -6.697 -20.091 -53.448 1.00 76.75 976 ALA A C 1
ATOM 7448 O O . ALA A 1 976 ? -5.739 -19.448 -53.867 1.00 76.75 976 ALA A O 1
ATOM 7449 N N . GLU A 1 977 ? -7.810 -19.478 -53.040 1.00 84.44 977 GLU A N 1
ATOM 7450 C CA . GLU A 1 977 ? -7.848 -18.043 -52.744 1.00 84.44 977 GLU A CA 1
ATOM 7451 C C . GLU A 1 977 ? -7.550 -17.811 -51.266 1.00 84.44 977 GLU A C 1
ATOM 7453 O O . GLU A 1 977 ? -8.164 -18.457 -50.413 1.00 84.44 977 GLU A O 1
ATOM 7458 N N . LEU A 1 978 ? -6.637 -16.887 -50.957 1.00 87.19 978 LEU A N 1
ATOM 7459 C CA . LEU A 1 978 ? -6.359 -16.501 -49.579 1.00 87.19 978 LEU A CA 1
ATOM 7460 C C . LEU A 1 978 ? -7.214 -15.306 -49.166 1.00 87.19 978 LEU A C 1
ATOM 7462 O O . LEU A 1 978 ? -7.239 -14.274 -49.833 1.00 87.19 978 LEU A O 1
ATOM 7466 N N . TRP A 1 979 ? -7.837 -15.435 -48.006 1.00 89.12 979 TRP A N 1
ATOM 7467 C CA . TRP A 1 979 ? -8.480 -14.356 -47.279 1.00 89.12 979 TRP A CA 1
ATOM 7468 C C . TRP A 1 979 ? -7.755 -14.154 -45.950 1.00 89.12 979 TRP A C 1
ATOM 7470 O O . TRP A 1 979 ? -7.447 -15.130 -45.266 1.00 89.12 979 TRP A O 1
ATOM 7480 N N . PHE A 1 980 ? -7.472 -12.910 -45.581 1.00 88.75 980 PHE A N 1
ATOM 7481 C CA . PHE A 1 980 ? -6.754 -12.538 -44.364 1.00 88.75 980 PHE A CA 1
ATOM 7482 C C . PHE A 1 980 ? -7.581 -11.544 -43.551 1.00 88.75 980 PHE A C 1
ATOM 7484 O O . PHE A 1 980 ? -8.169 -10.632 -44.121 1.00 88.75 980 PHE A O 1
ATOM 7491 N N . GLY A 1 981 ? -7.612 -11.711 -42.231 1.00 85.94 981 GLY A N 1
ATOM 7492 C CA . GLY A 1 981 ? -8.346 -10.841 -41.321 1.00 85.94 981 GLY A CA 1
ATOM 7493 C C . GLY A 1 981 ? -7.638 -10.648 -39.986 1.00 85.94 981 GLY A C 1
ATOM 7494 O O . GLY A 1 981 ? -6.796 -11.452 -39.573 1.00 85.94 981 GLY A O 1
ATOM 7495 N N . GLN A 1 982 ? -7.981 -9.559 -39.305 1.00 84.06 982 GLN A N 1
ATOM 7496 C CA . GLN A 1 982 ? -7.369 -9.136 -38.049 1.00 84.06 982 GLN A CA 1
ATOM 7497 C C . GLN A 1 982 ? -8.456 -8.610 -37.115 1.00 84.06 982 GLN A C 1
ATOM 7499 O O . GLN A 1 982 ? -9.264 -7.784 -37.510 1.00 84.06 982 GLN A O 1
ATOM 7504 N N . SER A 1 983 ? -8.480 -9.057 -35.857 1.00 79.19 983 SER A N 1
ATOM 7505 C CA . SER A 1 983 ? -9.468 -8.575 -34.885 1.00 79.19 983 SER A CA 1
ATOM 7506 C C . SER A 1 983 ? -8.853 -8.278 -33.529 1.00 79.19 983 SER A C 1
ATOM 7508 O O . SER A 1 983 ? -8.029 -9.034 -33.038 1.00 79.19 983 SER A O 1
ATOM 7510 N N . SER A 1 984 ? -9.298 -7.209 -32.870 1.00 72.75 984 SER A N 1
ATOM 7511 C CA . SER A 1 984 ? -8.863 -6.828 -31.514 1.00 72.75 984 SER A CA 1
ATOM 7512 C C . SER A 1 984 ? -9.438 -7.708 -30.392 1.00 72.75 984 SER A C 1
ATOM 7514 O O . SER A 1 984 ? -9.057 -7.559 -29.228 1.00 72.75 984 SER A O 1
ATOM 7516 N N . LYS A 1 985 ? -10.365 -8.620 -30.712 1.00 72.06 985 LYS A N 1
ATOM 7517 C CA . LYS A 1 985 ? -10.953 -9.554 -29.745 1.00 72.06 985 LYS A CA 1
ATOM 7518 C C . LYS A 1 985 ? -10.087 -10.796 -29.565 1.00 72.06 985 LYS A C 1
ATOM 7520 O O . LYS A 1 985 ? -9.382 -11.239 -30.468 1.00 72.06 985 LYS A O 1
ATOM 7525 N N . ASN A 1 986 ? -10.189 -11.419 -28.392 1.00 66.69 986 ASN A N 1
ATOM 7526 C CA . ASN A 1 986 ? -9.541 -12.703 -28.150 1.00 66.69 986 ASN A CA 1
ATOM 7527 C C . ASN A 1 986 ? -10.135 -13.787 -29.074 1.00 66.69 986 ASN A C 1
ATOM 7529 O O . ASN A 1 986 ? -11.345 -13.819 -29.289 1.00 66.69 986 ASN A O 1
ATOM 7533 N N . LYS A 1 987 ? -9.314 -14.740 -29.546 1.00 67.69 987 LYS A N 1
ATOM 7534 C CA . LYS A 1 987 ? -9.734 -15.851 -30.428 1.00 67.69 987 LYS A CA 1
ATOM 7535 C C . LYS A 1 987 ? -10.939 -16.637 -29.889 1.00 67.69 987 LYS A C 1
ATOM 7537 O O . LYS A 1 987 ? -11.696 -17.201 -30.667 1.00 67.69 987 LYS A O 1
ATOM 7542 N N . ARG A 1 988 ? -11.119 -16.693 -28.562 1.00 68.94 988 ARG A N 1
ATOM 7543 C CA . ARG A 1 988 ? -12.248 -17.386 -27.908 1.00 68.94 988 ARG A CA 1
ATOM 7544 C C . ARG A 1 988 ? -13.558 -16.591 -27.885 1.00 68.94 988 ARG A C 1
ATOM 7546 O O . ARG A 1 988 ? -14.595 -17.171 -27.586 1.00 68.94 988 ARG A O 1
ATOM 7553 N N . GLU A 1 989 ? -13.504 -15.293 -28.152 1.00 77.56 989 GLU A N 1
ATOM 7554 C CA . GLU A 1 989 ? -14.636 -14.359 -28.071 1.00 77.56 989 GLU A CA 1
ATOM 7555 C C . GLU A 1 989 ? -15.132 -13.917 -29.455 1.00 77.56 989 GLU A C 1
ATOM 7557 O O . GLU A 1 989 ? -16.141 -13.220 -29.551 1.00 77.56 989 GLU A O 1
ATOM 7562 N N . LEU A 1 990 ? -14.427 -14.318 -30.517 1.00 80.88 990 LEU A N 1
ATOM 7563 C CA . LEU A 1 990 ? -14.760 -14.003 -31.899 1.00 80.88 990 LEU A CA 1
ATOM 7564 C C . LEU A 1 990 ? -15.935 -14.870 -32.376 1.00 80.88 990 LEU A C 1
ATOM 7566 O O . LEU A 1 990 ? -15.876 -16.101 -32.309 1.00 80.88 990 LEU A O 1
ATOM 7570 N N . THR A 1 991 ? -17.002 -14.238 -32.862 1.00 87.75 991 THR A N 1
ATOM 7571 C CA . THR A 1 991 ? -18.112 -14.964 -33.502 1.00 87.75 991 THR A CA 1
ATOM 7572 C C . THR A 1 991 ? -17.777 -15.306 -34.957 1.00 87.75 991 THR A C 1
ATOM 7574 O O . THR A 1 991 ? -16.902 -14.689 -35.558 1.00 87.75 991 THR A O 1
ATOM 7577 N N . LEU A 1 992 ? -18.459 -16.297 -35.544 1.00 84.50 992 LEU A N 1
ATOM 7578 C CA . LEU A 1 992 ? -18.233 -16.680 -36.948 1.00 84.50 992 LEU A CA 1
ATOM 7579 C C . LEU A 1 992 ? -18.615 -15.573 -37.940 1.00 84.50 992 LEU A C 1
ATOM 7581 O O . LEU A 1 992 ? -18.002 -15.485 -39.000 1.00 84.50 992 LEU A O 1
ATOM 7585 N N . ASP A 1 993 ? -19.605 -14.748 -37.599 1.00 86.44 993 ASP A N 1
ATOM 7586 C CA . ASP A 1 993 ? -20.017 -13.619 -38.435 1.00 86.44 993 ASP A CA 1
ATOM 7587 C C . ASP A 1 993 ? -18.947 -12.520 -38.404 1.00 86.44 993 ASP A C 1
ATOM 7589 O O . ASP A 1 993 ? -18.479 -12.096 -39.452 1.00 86.44 993 ASP A O 1
ATOM 7593 N N . GLU A 1 994 ? -18.437 -12.177 -37.217 1.00 83.00 994 GLU A N 1
ATOM 7594 C CA . GLU A 1 994 ? -17.320 -11.230 -37.069 1.00 83.00 994 GLU A CA 1
ATOM 7595 C C . GLU A 1 994 ? -16.028 -11.744 -37.719 1.00 83.00 994 GLU A C 1
ATOM 7597 O O . GLU A 1 994 ? -15.288 -10.976 -38.319 1.00 83.00 994 GLU A O 1
ATOM 7602 N N . TYR A 1 995 ? -15.761 -13.052 -37.649 1.00 84.81 995 TYR A N 1
ATOM 7603 C CA . TYR A 1 995 ? -14.654 -13.668 -38.382 1.00 84.81 995 TYR A CA 1
ATOM 7604 C C . TYR A 1 995 ? -14.805 -13.475 -39.893 1.00 84.81 995 TYR A C 1
ATOM 7606 O O . TYR A 1 995 ? -13.821 -13.214 -40.572 1.00 84.81 995 TYR A O 1
ATOM 7614 N N . ARG A 1 996 ? -16.023 -13.614 -40.428 1.00 84.50 996 ARG A N 1
ATOM 7615 C CA . ARG A 1 996 ? -16.290 -13.474 -41.862 1.00 84.50 996 ARG A CA 1
ATOM 7616 C C . ARG A 1 996 ? -16.211 -12.020 -42.325 1.00 84.50 996 ARG A C 1
ATOM 7618 O O . ARG A 1 996 ? -15.704 -11.784 -43.414 1.00 84.50 996 ARG A O 1
ATOM 7625 N N . ASP A 1 997 ? -16.699 -11.086 -41.516 1.00 87.50 997 ASP A N 1
ATOM 7626 C CA . ASP A 1 997 ? -16.737 -9.659 -41.852 1.00 87.50 997 ASP A CA 1
ATOM 7627 C C . ASP A 1 997 ? -15.337 -9.025 -41.896 1.00 87.50 997 ASP A C 1
ATOM 7629 O O . ASP A 1 997 ? -15.106 -8.099 -42.668 1.00 87.50 997 ASP A O 1
ATOM 7633 N N . GLU A 1 998 ? -14.399 -9.544 -41.102 1.00 87.81 998 GLU A N 1
ATOM 7634 C CA . GLU A 1 998 ? -13.013 -9.056 -41.018 1.00 87.81 998 GLU A CA 1
ATOM 7635 C C . GLU A 1 998 ? -12.075 -9.706 -42.057 1.00 87.81 998 GLU A C 1
ATOM 7637 O O . GLU A 1 998 ? -10.889 -9.384 -42.097 1.00 87.81 998 GLU A O 1
ATOM 7642 N N . LEU A 1 999 ? -12.555 -10.656 -42.872 1.00 89.88 999 LEU A N 1
ATOM 7643 C CA . LEU A 1 999 ? -11.747 -11.309 -43.908 1.00 89.88 999 LEU A CA 1
ATOM 7644 C C . LEU A 1 999 ? -11.704 -10.474 -45.195 1.00 89.88 999 LEU A C 1
ATOM 7646 O O . LEU A 1 999 ? -12.716 -10.276 -45.866 1.00 89.88 999 LEU A O 1
ATOM 7650 N N . GLU A 1 1000 ? -10.499 -10.105 -45.617 1.00 90.06 1000 GLU A N 1
ATOM 7651 C CA . GLU A 1 1000 ? -10.222 -9.446 -46.893 1.00 90.06 1000 GLU A CA 1
ATOM 7652 C C . GLU A 1 1000 ? -9.474 -10.379 -47.851 1.00 90.06 1000 GLU A C 1
ATOM 7654 O O . GLU A 1 1000 ? -8.566 -11.114 -47.457 1.00 90.06 1000 GLU A O 1
ATOM 7659 N N . ARG A 1 1001 ? -9.836 -10.347 -49.138 1.00 89.06 1001 ARG A N 1
ATOM 7660 C CA . ARG A 1 1001 ? -9.181 -11.159 -50.171 1.00 89.06 1001 ARG A CA 1
ATOM 7661 C C . ARG A 1 1001 ? -7.772 -10.638 -50.437 1.00 89.06 1001 ARG A C 1
ATOM 7663 O O . ARG A 1 1001 ? -7.598 -9.481 -50.817 1.00 89.06 1001 ARG A O 1
ATOM 7670 N N . VAL A 1 1002 ? -6.787 -11.519 -50.320 1.00 87.56 1002 VAL A N 1
ATOM 7671 C CA . VAL A 1 1002 ? -5.390 -11.220 -50.631 1.00 87.56 1002 VAL A CA 1
ATOM 7672 C C . VAL A 1 1002 ? -5.116 -11.495 -52.115 1.00 87.56 1002 VAL A C 1
ATOM 7674 O O . VAL A 1 1002 ? -5.513 -12.549 -52.621 1.00 87.56 1002 VAL A O 1
ATOM 7677 N N . PRO A 1 1003 ? -4.444 -10.585 -52.843 1.00 88.06 1003 PRO A N 1
ATOM 7678 C CA . PRO A 1 1003 ? -4.027 -10.837 -54.218 1.00 88.06 1003 PRO A CA 1
ATOM 7679 C C . PRO A 1 1003 ? -3.055 -12.021 -54.326 1.00 88.06 1003 PRO A C 1
ATOM 7681 O O . PRO A 1 1003 ? -2.069 -12.095 -53.597 1.00 88.06 1003 PRO A O 1
ATOM 7684 N N . ASP A 1 1004 ? -3.263 -12.897 -55.316 1.00 85.44 1004 ASP A N 1
ATOM 7685 C CA . ASP A 1 1004 ? -2.390 -14.058 -55.576 1.00 85.44 1004 ASP A CA 1
ATOM 7686 C C . ASP A 1 1004 ? -0.911 -13.688 -55.754 1.00 85.44 1004 ASP A C 1
ATOM 7688 O O . ASP A 1 1004 ? -0.028 -14.515 -55.526 1.00 85.44 1004 ASP A O 1
ATOM 7692 N N . GLU A 1 1005 ? -0.629 -12.461 -56.200 1.00 84.31 1005 GLU A N 1
ATOM 7693 C CA . GLU A 1 1005 ? 0.730 -12.004 -56.487 1.00 84.31 1005 GLU A CA 1
ATOM 7694 C C . GLU A 1 1005 ? 1.594 -11.845 -55.240 1.00 84.31 1005 GLU A C 1
ATOM 7696 O O . GLU A 1 1005 ? 2.813 -11.969 -55.335 1.00 84.31 1005 GLU A O 1
ATOM 7701 N N . GLU A 1 1006 ? 0.956 -11.630 -54.091 1.00 85.06 1006 GLU A N 1
ATOM 7702 C CA . GLU A 1 1006 ? 1.619 -11.453 -52.802 1.00 85.06 1006 GLU A CA 1
ATOM 7703 C C . GLU A 1 1006 ? 1.984 -12.781 -52.130 1.00 85.06 1006 GLU A C 1
ATOM 7705 O O . GLU A 1 1006 ? 2.687 -12.776 -51.124 1.00 85.06 1006 GLU A O 1
ATOM 7710 N N . ILE A 1 1007 ? 1.499 -13.915 -52.649 1.00 85.69 1007 ILE A N 1
ATOM 7711 C CA . ILE A 1 1007 ? 1.616 -15.220 -51.979 1.00 85.69 1007 ILE A CA 1
ATOM 7712 C C . ILE A 1 1007 ? 2.189 -16.287 -52.909 1.00 85.69 1007 ILE A C 1
ATOM 7714 O O . ILE A 1 1007 ? 3.071 -17.041 -52.508 1.00 85.69 1007 ILE A O 1
ATOM 7718 N N . TYR A 1 1008 ? 1.680 -16.379 -54.139 1.00 89.69 1008 TYR A N 1
ATOM 7719 C CA . TYR A 1 1008 ? 1.999 -17.470 -55.054 1.00 89.69 1008 TYR A CA 1
ATOM 7720 C C . TYR A 1 1008 ? 2.949 -16.985 -56.151 1.00 89.69 1008 TYR A C 1
ATOM 7722 O O . TYR A 1 1008 ? 2.586 -16.078 -56.903 1.00 89.69 1008 TYR A O 1
ATOM 7730 N N . PRO A 1 1009 ? 4.151 -17.560 -56.310 1.00 89.38 1009 PRO A N 1
ATOM 7731 C CA . PRO A 1 1009 ? 5.079 -17.136 -57.353 1.00 89.38 1009 PRO A CA 1
ATOM 7732 C C . PRO A 1 1009 ? 4.591 -17.529 -58.754 1.00 89.38 1009 PRO A C 1
ATOM 7734 O O . PRO A 1 1009 ? 3.893 -18.530 -58.936 1.00 89.38 1009 PRO A O 1
ATOM 7737 N N . LYS A 1 1010 ? 4.973 -16.736 -59.764 1.00 87.44 1010 LYS A N 1
ATOM 7738 C CA . LYS A 1 1010 ? 4.775 -17.097 -61.178 1.00 87.44 1010 LYS A CA 1
ATOM 7739 C C . LYS A 1 1010 ? 5.736 -18.217 -61.566 1.00 87.44 1010 LYS A C 1
ATOM 7741 O O . LYS A 1 1010 ? 6.863 -18.256 -61.081 1.00 87.44 1010 LYS A O 1
ATOM 7746 N N . ILE A 1 1011 ? 5.291 -19.086 -62.467 1.00 83.81 1011 ILE A N 1
ATOM 7747 C CA . ILE A 1 1011 ? 6.128 -20.150 -63.027 1.00 83.81 1011 ILE A CA 1
ATOM 7748 C C . ILE A 1 1011 ? 7.225 -19.510 -63.904 1.00 83.81 1011 ILE A C 1
ATOM 7750 O O . ILE A 1 1011 ? 6.878 -18.744 -64.812 1.00 83.81 1011 ILE A O 1
ATOM 7754 N N . PRO A 1 1012 ? 8.520 -19.783 -63.652 1.00 84.19 1012 PRO A N 1
ATOM 7755 C CA . PRO A 1 1012 ? 9.607 -19.332 -64.521 1.00 84.19 1012 PRO A CA 1
ATOM 7756 C C . PRO A 1 1012 ? 9.463 -19.914 -65.934 1.00 84.19 1012 PRO A C 1
ATOM 7758 O O . PRO A 1 1012 ? 9.125 -21.083 -66.099 1.00 84.19 1012 PRO A O 1
ATOM 7761 N N . THR A 1 1013 ? 9.697 -19.112 -66.974 1.00 78.00 1013 THR A N 1
ATOM 7762 C CA . THR A 1 1013 ? 9.526 -19.538 -68.382 1.00 78.00 1013 THR A CA 1
ATOM 7763 C C . THR A 1 1013 ? 10.679 -20.393 -68.916 1.00 78.00 1013 THR A C 1
ATOM 7765 O O . THR A 1 1013 ? 10.592 -20.936 -70.012 1.00 78.00 1013 THR A O 1
ATOM 7768 N N . ASP A 1 1014 ? 11.770 -20.464 -68.166 1.00 77.94 1014 ASP A N 1
ATOM 7769 C CA . ASP A 1 1014 ? 13.070 -21.036 -68.506 1.00 77.94 1014 ASP A CA 1
ATOM 7770 C C . ASP A 1 1014 ? 13.333 -22.405 -67.852 1.00 77.94 1014 ASP A C 1
ATOM 7772 O O . ASP A 1 1014 ? 14.336 -23.047 -68.165 1.00 77.94 1014 ASP A O 1
ATOM 7776 N N . ILE A 1 1015 ? 12.434 -22.877 -66.978 1.00 79.62 1015 ILE A N 1
ATOM 7777 C CA . ILE A 1 1015 ? 12.606 -24.108 -66.195 1.00 79.62 1015 ILE A CA 1
ATOM 7778 C C . ILE A 1 1015 ? 11.369 -25.005 -66.344 1.00 79.62 1015 ILE A C 1
ATOM 7780 O O . ILE A 1 1015 ? 10.254 -24.600 -66.023 1.00 79.62 1015 ILE A O 1
ATOM 7784 N N . GLU A 1 1016 ? 11.564 -26.246 -66.800 1.00 80.12 1016 GLU A N 1
ATOM 7785 C CA . GLU A 1 1016 ? 10.516 -27.275 -66.773 1.00 80.12 1016 GLU A CA 1
ATOM 7786 C C . GLU A 1 1016 ? 10.328 -27.786 -65.335 1.00 80.12 1016 GLU A C 1
ATOM 7788 O O . GLU A 1 1016 ? 11.240 -28.393 -64.769 1.00 80.12 1016 GLU A O 1
ATOM 7793 N N . LEU A 1 1017 ? 9.156 -27.515 -64.747 1.00 85.19 1017 LEU A N 1
ATOM 7794 C CA . LEU A 1 1017 ? 8.758 -27.984 -63.414 1.00 85.19 1017 LEU A CA 1
ATOM 7795 C C . LEU A 1 1017 ? 7.943 -29.280 -63.505 1.00 85.19 1017 LEU A C 1
ATOM 7797 O O . LEU A 1 1017 ? 7.112 -29.445 -64.402 1.00 85.19 1017 LEU A O 1
ATOM 7801 N N . THR A 1 1018 ? 8.124 -30.165 -62.530 1.00 87.94 1018 THR A N 1
ATOM 7802 C CA . THR A 1 1018 ? 7.348 -31.395 -62.376 1.00 87.94 1018 THR A CA 1
ATOM 7803 C C . THR A 1 1018 ? 5.980 -31.055 -61.774 1.00 87.94 1018 THR A C 1
ATOM 7805 O O . THR A 1 1018 ? 5.890 -30.500 -60.677 1.00 87.94 1018 THR A O 1
ATOM 7808 N N . ILE A 1 1019 ? 4.894 -31.375 -62.486 1.00 87.75 1019 ILE A N 1
ATOM 7809 C CA . ILE A 1 1019 ? 3.518 -31.138 -62.015 1.00 87.75 1019 ILE A CA 1
ATOM 7810 C C . ILE A 1 1019 ? 3.004 -32.386 -61.297 1.00 87.75 1019 ILE A C 1
ATOM 7812 O O . ILE A 1 1019 ? 3.008 -33.477 -61.870 1.00 87.75 1019 ILE A O 1
ATOM 7816 N N . ALA A 1 1020 ? 2.527 -32.212 -60.063 1.00 87.25 1020 ALA A N 1
ATOM 7817 C CA . ALA A 1 1020 ? 1.999 -33.315 -59.267 1.00 87.25 1020 ALA A CA 1
ATOM 7818 C C . ALA A 1 1020 ? 0.694 -33.893 -59.867 1.00 87.25 1020 ALA A C 1
ATOM 7820 O O . ALA A 1 1020 ? -0.193 -33.119 -60.245 1.00 87.25 1020 ALA A O 1
ATOM 7821 N N . PRO A 1 1021 ? 0.532 -35.231 -59.930 1.00 84.88 1021 PRO A N 1
ATOM 7822 C CA . PRO A 1 1021 ? -0.709 -35.856 -60.383 1.00 84.88 1021 PRO A CA 1
ATOM 7823 C C . PRO A 1 1021 ? -1.883 -35.571 -59.429 1.00 84.88 1021 PRO A C 1
ATOM 7825 O O . PRO A 1 1021 ? -1.704 -35.497 -58.216 1.00 84.88 1021 PRO A O 1
ATOM 7828 N N . GLU A 1 1022 ? -3.104 -35.444 -59.965 1.00 75.94 1022 GLU A N 1
ATOM 7829 C CA . GLU A 1 1022 ? -4.306 -35.128 -59.165 1.00 75.94 1022 GLU A CA 1
ATOM 7830 C C . GLU A 1 1022 ? -4.744 -36.267 -58.225 1.00 75.94 1022 GLU A C 1
ATOM 7832 O O . GLU A 1 1022 ? -5.329 -35.996 -57.180 1.00 75.94 1022 GLU A O 1
ATOM 7837 N N . ASN A 1 1023 ? -4.444 -37.526 -58.566 1.00 77.62 1023 ASN A N 1
ATOM 7838 C CA . ASN A 1 1023 ? -4.708 -38.702 -57.732 1.00 77.62 1023 ASN A CA 1
ATOM 7839 C C . ASN A 1 1023 ? -3.397 -39.448 -57.471 1.00 77.62 1023 ASN A C 1
ATOM 7841 O O . ASN A 1 1023 ? -2.833 -40.048 -58.385 1.00 77.62 1023 ASN A O 1
ATOM 7845 N N . ILE A 1 1024 ? -2.932 -39.403 -56.224 1.00 83.81 1024 ILE A N 1
ATOM 7846 C CA . ILE A 1 1024 ? -1.752 -40.123 -55.739 1.00 83.81 1024 ILE A CA 1
ATOM 7847 C C . ILE A 1 1024 ? -2.250 -41.218 -54.787 1.00 83.81 1024 ILE A C 1
ATOM 7849 O O . ILE A 1 1024 ? -2.991 -40.927 -53.850 1.00 83.81 1024 ILE A O 1
ATOM 7853 N N . ASP A 1 1025 ? -1.864 -42.474 -55.031 1.00 78.00 1025 ASP A N 1
ATOM 7854 C CA . ASP A 1 1025 ? -2.365 -43.657 -54.303 1.00 78.00 1025 ASP A CA 1
ATOM 7855 C C . ASP A 1 1025 ? -1.849 -43.771 -52.848 1.00 78.00 1025 ASP A C 1
ATOM 7857 O O . ASP A 1 1025 ? -2.229 -44.688 -52.117 1.00 78.00 1025 ASP A O 1
ATOM 7861 N N . CYS A 1 1026 ? -0.995 -42.847 -52.400 1.00 78.56 1026 CYS A N 1
ATOM 7862 C CA . CYS A 1 1026 ? -0.423 -42.795 -51.055 1.00 78.56 1026 CYS A CA 1
ATOM 7863 C C . CYS A 1 1026 ? -0.715 -41.447 -50.365 1.00 78.56 1026 CYS A C 1
ATOM 7865 O O . CYS A 1 1026 ? -0.944 -40.444 -51.045 1.00 78.56 1026 CYS A O 1
ATOM 7867 N N . PRO A 1 1027 ? -0.704 -41.383 -49.019 1.00 84.38 1027 PRO A N 1
ATOM 7868 C CA . PRO A 1 1027 ? -0.879 -40.125 -48.299 1.00 84.38 1027 PRO A CA 1
ATOM 7869 C C . PRO A 1 1027 ? 0.235 -39.127 -48.655 1.00 84.38 1027 PRO A C 1
ATOM 7871 O O . PRO A 1 1027 ? 1.420 -39.469 -48.680 1.00 84.38 1027 PRO A O 1
ATOM 7874 N N . VAL A 1 1028 ? -0.156 -37.884 -48.942 1.00 88.88 1028 VAL A N 1
ATOM 7875 C CA . VAL A 1 1028 ? 0.750 -36.805 -49.357 1.00 88.88 1028 VAL A CA 1
ATOM 7876 C C . VAL A 1 1028 ? 0.691 -35.626 -48.400 1.00 88.88 1028 VAL A C 1
ATOM 7878 O O . VAL A 1 1028 ? -0.372 -35.222 -47.927 1.00 88.88 1028 VAL A O 1
ATOM 7881 N N . TYR A 1 1029 ? 1.856 -35.046 -48.143 1.00 87.12 1029 TYR A N 1
ATOM 7882 C CA . TYR A 1 1029 ? 2.016 -33.814 -47.401 1.00 87.12 1029 TYR A CA 1
ATOM 7883 C C . TYR A 1 1029 ? 2.009 -32.633 -48.374 1.00 87.12 1029 TYR A C 1
ATOM 7885 O O . TYR A 1 1029 ? 2.853 -32.528 -49.264 1.00 87.12 1029 TYR A O 1
ATOM 7893 N N . ILE A 1 1030 ? 1.030 -31.740 -48.218 1.00 87.06 1030 ILE A N 1
ATOM 7894 C CA . ILE A 1 1030 ? 0.887 -30.548 -49.058 1.00 87.06 1030 ILE A CA 1
ATOM 7895 C C . ILE A 1 1030 ? 1.512 -29.366 -48.326 1.00 87.06 1030 ILE A C 1
ATOM 7897 O O . ILE A 1 1030 ? 0.899 -28.786 -47.424 1.00 87.06 1030 ILE A O 1
ATOM 7901 N N . LYS A 1 1031 ? 2.714 -28.974 -48.746 1.00 86.56 1031 LYS A N 1
ATOM 7902 C CA . LYS A 1 1031 ? 3.406 -27.809 -48.199 1.00 86.56 1031 LYS A CA 1
ATOM 7903 C C . LYS A 1 1031 ? 2.936 -26.540 -48.910 1.00 86.56 1031 LYS A C 1
ATOM 7905 O O . LYS A 1 1031 ? 3.060 -26.398 -50.127 1.00 86.56 1031 LYS A O 1
ATOM 7910 N N . ARG A 1 1032 ? 2.339 -25.629 -48.141 1.00 85.81 1032 ARG A N 1
ATOM 7911 C CA . ARG A 1 1032 ? 1.803 -24.336 -48.602 1.00 85.81 1032 ARG A CA 1
ATOM 7912 C C . ARG A 1 1032 ? 2.732 -23.187 -48.182 1.00 85.81 1032 ARG A C 1
ATOM 7914 O O . ARG A 1 1032 ? 3.494 -23.368 -47.234 1.00 85.81 1032 ARG A O 1
ATOM 7921 N N . PRO A 1 1033 ? 2.641 -22.009 -48.831 1.00 84.00 1033 PRO A N 1
ATOM 7922 C CA . PRO A 1 1033 ? 3.374 -20.818 -48.411 1.00 84.00 1033 PRO A CA 1
ATOM 7923 C C . PRO A 1 1033 ? 3.193 -20.511 -46.917 1.00 84.00 1033 PRO A C 1
ATOM 7925 O O . PRO A 1 1033 ? 2.087 -20.622 -46.381 1.00 84.00 1033 PRO A O 1
ATOM 7928 N N . GLY A 1 1034 ? 4.272 -20.110 -46.244 1.00 78.81 1034 GLY A N 1
ATOM 7929 C CA . GLY A 1 1034 ? 4.260 -19.776 -44.820 1.00 78.81 1034 GLY A CA 1
ATOM 7930 C C . GLY A 1 1034 ? 3.528 -18.462 -44.539 1.00 78.81 1034 GLY A C 1
ATOM 7931 O O . GLY A 1 1034 ? 4.119 -17.392 -44.601 1.00 78.81 1034 GLY A O 1
ATOM 7932 N N . LEU A 1 1035 ? 2.242 -18.531 -44.186 1.00 79.06 1035 LEU A N 1
ATOM 7933 C CA . LEU A 1 1035 ? 1.404 -17.341 -43.955 1.00 79.06 1035 LEU A CA 1
ATOM 7934 C C . LEU A 1 1035 ? 1.575 -16.700 -42.571 1.00 79.06 1035 LEU A C 1
ATOM 7936 O O . LEU A 1 1035 ? 1.049 -15.619 -42.323 1.00 79.06 1035 LEU A O 1
ATOM 7940 N N . ASN A 1 1036 ? 2.322 -17.339 -41.668 1.00 70.56 1036 ASN A N 1
ATOM 7941 C CA . ASN A 1 1036 ? 2.518 -16.861 -40.295 1.00 70.56 1036 ASN A CA 1
ATOM 7942 C C . ASN A 1 1036 ? 3.244 -15.505 -40.229 1.00 70.56 1036 ASN A C 1
ATOM 7944 O O . ASN A 1 1036 ? 3.076 -14.776 -39.258 1.00 70.56 1036 ASN A O 1
ATOM 7948 N N . CYS A 1 1037 ? 4.029 -15.164 -41.254 1.00 66.88 1037 CYS A N 1
ATOM 7949 C CA . CYS A 1 1037 ? 4.727 -13.884 -41.379 1.00 66.88 1037 CYS A CA 1
ATOM 7950 C C . CYS A 1 1037 ? 4.078 -12.929 -42.394 1.00 66.88 1037 CYS A C 1
ATOM 7952 O O . CYS A 1 1037 ? 4.623 -11.855 -42.641 1.00 66.88 1037 CYS A O 1
ATOM 7954 N N . TYR A 1 1038 ? 2.927 -13.286 -42.981 1.00 77.81 1038 TYR A N 1
ATOM 7955 C CA . TYR A 1 1038 ? 2.297 -12.484 -44.035 1.00 77.81 1038 TYR A CA 1
ATOM 7956 C C . TYR A 1 1038 ? 1.951 -11.063 -43.565 1.00 77.81 1038 TYR A C 1
ATOM 7958 O O . TYR A 1 1038 ? 2.161 -10.122 -44.318 1.00 77.81 1038 TYR A O 1
ATOM 7966 N N . GLU A 1 1039 ? 1.501 -10.882 -42.318 1.00 77.50 1039 GLU A N 1
ATOM 7967 C CA . GLU A 1 1039 ? 1.204 -9.554 -41.756 1.00 77.50 1039 GLU A CA 1
ATOM 7968 C C . GLU A 1 1039 ? 2.415 -8.615 -41.821 1.00 77.50 1039 GLU A C 1
ATOM 7970 O O . GLU A 1 1039 ? 2.323 -7.505 -42.342 1.00 77.50 1039 GLU A O 1
ATOM 7975 N N . THR A 1 1040 ? 3.561 -9.082 -41.327 1.00 70.12 1040 THR A N 1
ATOM 7976 C CA . THR A 1 1040 ? 4.804 -8.305 -41.276 1.00 70.12 1040 THR A CA 1
ATOM 7977 C C . THR A 1 1040 ? 5.408 -8.092 -42.662 1.00 70.12 1040 THR A C 1
ATOM 7979 O O . THR A 1 1040 ? 6.118 -7.117 -42.884 1.00 70.12 1040 THR A O 1
ATOM 7982 N N . MET A 1 1041 ? 5.135 -9.011 -43.592 1.00 70.81 1041 MET A N 1
ATOM 7983 C CA . MET A 1 1041 ? 5.761 -9.070 -44.915 1.00 70.81 1041 MET A CA 1
ATOM 7984 C C . MET A 1 1041 ? 4.811 -8.658 -46.049 1.00 70.81 1041 MET A C 1
ATOM 7986 O O . MET A 1 1041 ? 5.139 -8.848 -47.225 1.00 70.81 1041 MET A O 1
ATOM 7990 N N . LYS A 1 1042 ? 3.643 -8.093 -45.723 1.00 78.31 1042 LYS A N 1
ATOM 7991 C CA . LYS A 1 1042 ? 2.630 -7.668 -46.695 1.00 78.31 1042 LYS A CA 1
ATOM 7992 C C . LYS A 1 1042 ? 3.230 -6.675 -47.696 1.00 78.31 1042 LYS A C 1
ATOM 7994 O O . LYS A 1 1042 ? 3.885 -5.711 -47.310 1.00 78.31 1042 LYS A O 1
ATOM 7999 N N . GLY A 1 1043 ? 3.019 -6.921 -48.990 1.00 74.75 1043 GLY A N 1
ATOM 8000 C CA . GLY A 1 1043 ? 3.578 -6.104 -50.076 1.00 74.75 1043 GLY A CA 1
ATOM 8001 C C . GLY A 1 1043 ? 5.055 -6.362 -50.411 1.00 74.75 1043 GLY A C 1
ATOM 8002 O O . GLY A 1 1043 ? 5.572 -5.761 -51.350 1.00 74.75 1043 GLY A O 1
ATOM 8003 N N . THR A 1 1044 ? 5.738 -7.267 -49.702 1.00 78.75 1044 THR A N 1
ATOM 8004 C CA . THR A 1 1044 ? 7.101 -7.701 -50.054 1.00 78.75 1044 THR A CA 1
ATOM 8005 C C . THR A 1 1044 ? 7.063 -8.979 -50.905 1.00 78.75 1044 THR A C 1
ATOM 8007 O O . THR A 1 1044 ? 6.159 -9.800 -50.743 1.00 78.75 1044 THR A O 1
ATOM 8010 N N . PRO A 1 1045 ? 8.061 -9.235 -51.775 1.00 79.88 1045 PRO A N 1
ATOM 8011 C CA . PRO A 1 1045 ? 8.134 -10.475 -52.554 1.00 79.88 1045 PRO A CA 1
ATOM 8012 C C . PRO A 1 1045 ? 8.568 -11.689 -51.714 1.00 79.88 1045 PRO A C 1
ATOM 8014 O O . PRO A 1 1045 ? 8.903 -12.731 -52.269 1.00 79.88 1045 PRO A O 1
ATOM 8017 N N . PHE A 1 1046 ? 8.608 -11.568 -50.386 1.00 80.31 1046 PHE A N 1
ATOM 8018 C CA . PHE A 1 1046 ? 9.225 -12.548 -49.505 1.00 80.31 1046 PHE A CA 1
ATOM 8019 C C . PHE A 1 1046 ? 8.527 -13.915 -49.528 1.00 80.31 1046 PHE A C 1
ATOM 8021 O O . PHE A 1 1046 ? 9.159 -14.924 -49.832 1.00 80.31 1046 PHE A O 1
ATOM 8028 N N . VAL A 1 1047 ? 7.217 -13.940 -49.266 1.00 81.31 1047 VAL A N 1
ATOM 8029 C CA . VAL A 1 1047 ? 6.401 -15.166 -49.256 1.00 81.31 1047 VAL A CA 1
ATOM 8030 C C . VAL A 1 1047 ? 6.432 -15.899 -50.609 1.00 81.31 1047 VAL A C 1
ATOM 8032 O O . VAL A 1 1047 ? 6.726 -17.097 -50.611 1.00 81.31 1047 VAL A O 1
ATOM 8035 N N . PRO A 1 1048 ? 6.205 -15.237 -51.766 1.00 86.19 1048 PRO A N 1
ATOM 8036 C CA . PRO A 1 1048 ? 6.240 -15.926 -53.051 1.00 86.19 1048 PRO A CA 1
ATOM 8037 C C . PRO A 1 1048 ? 7.654 -16.377 -53.426 1.00 86.19 1048 PRO A C 1
ATOM 8039 O O . PRO A 1 1048 ? 7.810 -17.441 -54.022 1.00 86.19 1048 PRO A O 1
ATOM 8042 N N . LYS A 1 1049 ? 8.693 -15.616 -53.057 1.00 85.19 1049 LYS A N 1
ATOM 8043 C CA . LYS A 1 1049 ? 10.083 -15.996 -53.324 1.00 85.19 1049 LYS A CA 1
ATOM 8044 C C . LYS A 1 1049 ? 10.502 -17.235 -52.532 1.00 85.19 1049 LYS A C 1
ATOM 8046 O O . LYS A 1 1049 ? 11.093 -18.127 -53.121 1.00 85.19 1049 LYS A O 1
ATOM 8051 N N . ALA A 1 1050 ? 10.141 -17.330 -51.252 1.00 81.94 1050 ALA A N 1
ATOM 8052 C CA . ALA A 1 1050 ? 10.487 -18.484 -50.420 1.00 81.94 1050 ALA A CA 1
ATOM 8053 C C . ALA A 1 1050 ? 9.952 -19.804 -51.005 1.00 81.94 1050 ALA A C 1
ATOM 8055 O O . ALA A 1 1050 ? 10.677 -20.790 -51.097 1.00 81.94 1050 ALA A O 1
ATOM 8056 N N . VAL A 1 1051 ? 8.700 -19.806 -51.477 1.00 86.06 1051 VAL A N 1
ATOM 8057 C CA . VAL A 1 1051 ? 8.095 -20.992 -52.106 1.00 86.06 1051 VAL A CA 1
ATOM 8058 C C . VAL A 1 1051 ? 8.734 -21.312 -53.454 1.00 86.06 1051 VAL A C 1
ATOM 8060 O O . VAL A 1 1051 ? 8.899 -22.484 -53.788 1.00 86.06 1051 VAL A O 1
ATOM 8063 N N . LEU A 1 1052 ? 9.099 -20.290 -54.232 1.00 87.94 1052 LEU A N 1
ATOM 8064 C CA . LEU A 1 1052 ? 9.792 -20.484 -55.502 1.00 87.94 1052 LEU A CA 1
ATOM 8065 C C . LEU A 1 1052 ? 11.177 -21.103 -55.287 1.00 87.94 1052 LEU A C 1
ATOM 8067 O O . LEU A 1 1052 ? 11.485 -22.109 -55.919 1.00 87.94 1052 LEU A O 1
ATOM 8071 N N . ASP A 1 1053 ? 11.972 -20.528 -54.385 1.00 86.69 1053 ASP A N 1
ATOM 8072 C CA . ASP A 1 1053 ? 13.333 -20.976 -54.085 1.00 86.69 1053 ASP A CA 1
ATOM 8073 C C . ASP A 1 1053 ? 13.323 -22.435 -53.595 1.00 86.69 1053 ASP A C 1
ATOM 8075 O O . ASP A 1 1053 ? 14.062 -23.269 -54.122 1.00 86.69 1053 ASP A O 1
ATOM 8079 N N . GLU A 1 1054 ? 12.407 -22.785 -52.684 1.00 88.19 1054 GLU A N 1
ATOM 8080 C CA . GLU A 1 1054 ? 12.252 -24.163 -52.208 1.00 88.19 1054 GLU A CA 1
ATOM 8081 C C . GLU A 1 1054 ? 11.810 -25.125 -53.325 1.00 88.19 1054 GLU A C 1
ATOM 8083 O O . GLU A 1 1054 ? 12.362 -26.219 -53.456 1.00 88.19 1054 GLU A O 1
ATOM 8088 N N . THR A 1 1055 ? 10.861 -24.718 -54.179 1.00 89.44 1055 THR A N 1
ATOM 8089 C CA . THR A 1 1055 ? 10.413 -25.546 -55.315 1.00 89.44 1055 THR A CA 1
ATOM 8090 C C . THR A 1 1055 ? 11.574 -25.837 -56.270 1.00 89.44 1055 THR A C 1
ATOM 8092 O O . THR A 1 1055 ? 11.761 -26.977 -56.690 1.00 89.44 1055 THR A O 1
ATOM 8095 N N . LEU A 1 1056 ? 12.394 -24.832 -56.589 1.00 88.81 1056 LEU A N 1
ATOM 8096 C CA . LEU A 1 1056 ? 13.547 -24.991 -57.480 1.00 88.81 1056 LEU A CA 1
ATOM 8097 C C . LEU A 1 1056 ? 14.618 -25.916 -56.892 1.00 88.81 1056 LEU A C 1
ATOM 8099 O O . LEU A 1 1056 ? 15.242 -26.689 -57.625 1.00 88.81 1056 LEU A O 1
ATOM 8103 N N . ILE A 1 1057 ? 14.826 -25.861 -55.577 1.00 88.44 1057 ILE A N 1
ATOM 8104 C CA . ILE A 1 1057 ? 15.762 -26.745 -54.881 1.00 88.44 1057 ILE A CA 1
ATOM 8105 C C . ILE A 1 1057 ? 15.257 -28.184 -54.891 1.00 88.44 1057 ILE A C 1
ATOM 8107 O O . ILE A 1 1057 ? 16.020 -29.088 -55.233 1.00 88.44 1057 ILE A O 1
ATOM 8111 N N . LEU A 1 1058 ? 13.976 -28.401 -54.594 1.00 89.06 1058 LEU A N 1
ATOM 8112 C CA . LEU A 1 1058 ? 13.375 -29.733 -54.630 1.00 89.06 1058 LEU A CA 1
ATOM 8113 C C . LEU A 1 1058 ? 13.402 -30.338 -56.036 1.00 89.06 1058 LEU A C 1
ATOM 8115 O O . LEU A 1 1058 ? 13.753 -31.504 -56.172 1.00 89.06 1058 LEU A O 1
ATOM 8119 N N . GLU A 1 1059 ? 13.156 -29.558 -57.092 1.00 87.81 1059 GLU A N 1
ATOM 8120 C CA . GLU A 1 1059 ? 13.326 -30.019 -58.482 1.00 87.81 1059 GLU A CA 1
ATOM 8121 C C . GLU A 1 1059 ? 14.777 -30.418 -58.793 1.00 87.81 1059 GLU A C 1
ATOM 8123 O O . GLU A 1 1059 ? 15.032 -31.379 -59.525 1.00 87.81 1059 GLU A O 1
ATOM 8128 N N . LYS A 1 1060 ? 15.756 -29.694 -58.235 1.00 86.25 1060 LYS A N 1
ATOM 8129 C CA . LYS A 1 1060 ? 17.179 -30.014 -58.402 1.00 86.25 1060 LYS A CA 1
ATOM 8130 C C . LYS A 1 1060 ? 17.551 -31.311 -57.678 1.00 86.25 1060 LYS A C 1
ATOM 8132 O O . LYS A 1 1060 ? 18.271 -32.124 -58.250 1.00 86.25 1060 LYS A O 1
ATOM 8137 N N . ILE A 1 1061 ? 17.045 -31.509 -56.462 1.00 86.75 1061 ILE A N 1
ATOM 8138 C CA . ILE A 1 1061 ? 17.261 -32.706 -55.633 1.00 86.75 1061 ILE A CA 1
ATOM 8139 C C . ILE A 1 1061 ? 16.552 -33.929 -56.230 1.00 86.75 1061 ILE A C 1
ATOM 8141 O O . ILE A 1 1061 ? 17.117 -35.023 -56.282 1.00 86.75 1061 ILE A O 1
ATOM 8145 N N . PHE A 1 1062 ? 15.332 -33.745 -56.734 1.00 84.00 1062 PHE A N 1
ATOM 8146 C CA . PHE A 1 1062 ? 14.507 -34.807 -57.303 1.00 84.00 1062 PHE A CA 1
ATOM 8147 C C . PHE A 1 1062 ? 15.175 -35.498 -58.497 1.00 84.00 1062 PHE A C 1
ATOM 8149 O O . PHE A 1 1062 ? 15.082 -36.716 -58.633 1.00 84.00 1062 PHE A O 1
ATOM 8156 N N . LYS A 1 1063 ? 15.925 -34.757 -59.322 1.00 79.75 1063 LYS A N 1
ATOM 8157 C CA . LYS A 1 1063 ? 16.648 -35.314 -60.481 1.00 79.75 1063 LYS A CA 1
ATOM 8158 C C . LYS A 1 1063 ? 17.717 -36.349 -60.112 1.00 79.75 1063 LYS A C 1
ATOM 8160 O O . LYS A 1 1063 ? 18.111 -37.126 -60.979 1.00 79.75 1063 LYS A O 1
ATOM 8165 N N . THR A 1 1064 ? 18.191 -36.367 -58.867 1.00 74.44 1064 THR A N 1
ATOM 8166 C CA . THR A 1 1064 ? 19.296 -37.225 -58.414 1.00 74.44 1064 THR A CA 1
ATOM 8167 C C . THR A 1 1064 ? 18.921 -38.195 -57.285 1.00 74.44 1064 THR A C 1
ATOM 8169 O O . THR A 1 1064 ? 19.828 -38.857 -56.800 1.00 74.44 1064 THR A O 1
ATOM 8172 N N . GLN A 1 1065 ? 17.632 -38.282 -56.905 1.00 74.75 1065 GLN A N 1
ATOM 8173 C CA . GLN A 1 1065 ? 16.994 -39.131 -55.867 1.00 74.75 1065 GLN A CA 1
ATOM 8174 C C . GLN A 1 1065 ? 17.912 -39.780 -54.803 1.00 74.75 1065 GLN A C 1
ATOM 8176 O O . GLN A 1 1065 ? 18.705 -40.673 -55.096 1.00 74.75 1065 GLN A O 1
ATOM 8181 N N . HIS A 1 1066 ? 17.698 -39.436 -53.527 1.00 85.75 1066 HIS A N 1
ATOM 8182 C CA . HIS A 1 1066 ? 18.394 -40.026 -52.375 1.00 85.75 1066 HIS A CA 1
ATOM 8183 C C . HIS A 1 1066 ? 17.403 -40.673 -51.393 1.00 85.75 1066 HIS A C 1
ATOM 8185 O O . HIS A 1 1066 ? 16.331 -40.128 -51.154 1.00 85.75 1066 HIS A O 1
ATOM 8191 N N . LEU A 1 1067 ? 17.769 -41.813 -50.790 1.00 85.25 1067 LEU A N 1
ATOM 8192 C CA . LEU A 1 1067 ? 16.881 -42.614 -49.928 1.00 85.25 1067 LEU A CA 1
ATOM 8193 C C . LEU A 1 1067 ? 16.445 -41.877 -48.643 1.00 85.25 1067 LEU A C 1
ATOM 8195 O O . LEU A 1 1067 ? 15.333 -42.070 -48.166 1.00 85.25 1067 LEU A O 1
ATOM 8199 N N . ASN A 1 1068 ? 17.319 -41.030 -48.092 1.00 89.94 1068 ASN A N 1
ATOM 8200 C CA . ASN A 1 1068 ? 17.109 -40.302 -46.828 1.00 89.94 1068 ASN A CA 1
ATOM 8201 C C . ASN A 1 1068 ? 16.631 -38.849 -47.011 1.00 89.94 1068 ASN A C 1
ATOM 8203 O O . ASN A 1 1068 ? 16.761 -38.025 -46.107 1.00 89.94 1068 ASN A O 1
ATOM 8207 N N . ILE A 1 1069 ? 16.097 -38.516 -48.186 1.00 89.50 1069 ILE A N 1
ATOM 8208 C CA . ILE A 1 1069 ? 15.471 -37.222 -48.476 1.00 89.50 1069 ILE A CA 1
ATOM 8209 C C . ILE A 1 1069 ? 14.021 -37.471 -48.885 1.00 89.50 1069 ILE A C 1
ATOM 8211 O O . ILE A 1 1069 ? 13.728 -38.472 -49.535 1.00 89.50 1069 ILE A O 1
ATOM 8215 N N . VAL A 1 1070 ? 13.113 -36.586 -48.468 1.00 89.19 1070 VAL A N 1
ATOM 8216 C CA . VAL A 1 1070 ? 11.684 -36.691 -48.773 1.00 89.19 1070 VAL A CA 1
ATOM 8217 C C . VAL A 1 1070 ? 11.442 -36.868 -50.269 1.00 89.19 1070 VAL A C 1
ATOM 8219 O O . VAL A 1 1070 ? 12.012 -36.176 -51.114 1.00 89.19 1070 VAL A O 1
ATOM 8222 N N . GLU A 1 1071 ? 10.549 -37.796 -50.594 1.00 87.94 1071 GLU A N 1
ATOM 8223 C CA . GLU A 1 1071 ? 10.107 -38.004 -51.964 1.00 87.94 1071 GLU A CA 1
ATOM 8224 C C . GLU A 1 1071 ? 9.200 -36.843 -52.410 1.00 87.94 1071 GLU A C 1
ATOM 8226 O O . GLU A 1 1071 ? 8.167 -36.557 -51.796 1.00 87.94 1071 GLU A O 1
ATOM 8231 N N . TYR A 1 1072 ? 9.609 -36.162 -53.481 1.00 90.06 1072 TYR A N 1
ATOM 8232 C CA . TYR A 1 1072 ? 8.894 -35.040 -54.088 1.00 90.06 1072 TYR A CA 1
ATOM 8233 C C . TYR A 1 1072 ? 8.059 -35.524 -55.280 1.00 90.06 1072 TYR A C 1
ATOM 8235 O O . TYR A 1 1072 ? 8.599 -36.103 -56.219 1.00 90.06 1072 TYR A O 1
ATOM 8243 N N . TYR A 1 1073 ? 6.746 -35.278 -55.251 1.00 88.50 1073 TYR A N 1
ATOM 8244 C CA . TYR A 1 1073 ? 5.815 -35.681 -56.316 1.00 88.50 1073 TYR A CA 1
ATOM 8245 C C . TYR A 1 1073 ? 5.565 -34.587 -57.360 1.00 88.50 1073 TYR A C 1
ATOM 8247 O O . TYR A 1 1073 ? 4.882 -34.838 -58.353 1.00 88.50 1073 TYR A O 1
ATOM 8255 N N . GLY A 1 1074 ? 6.092 -33.381 -57.149 1.00 90.19 1074 GLY A N 1
ATOM 8256 C CA . GLY A 1 1074 ? 5.849 -32.223 -58.002 1.00 90.19 1074 GLY A CA 1
ATOM 8257 C C . GLY A 1 1074 ? 5.181 -31.068 -57.260 1.00 90.19 1074 GLY A C 1
ATOM 8258 O O . GLY A 1 1074 ? 4.778 -31.168 -56.097 1.00 90.19 1074 GLY A O 1
ATOM 8259 N N . CYS A 1 1075 ? 5.022 -29.954 -57.961 1.00 90.56 1075 CYS A N 1
ATOM 8260 C CA . CYS A 1 1075 ? 4.269 -28.803 -57.486 1.00 90.56 1075 CYS A CA 1
ATOM 8261 C C . CYS A 1 1075 ? 2.858 -28.795 -58.091 1.00 90.56 1075 CYS A C 1
ATOM 8263 O O . CYS A 1 1075 ? 2.621 -29.320 -59.182 1.00 90.56 1075 CYS A O 1
ATOM 8265 N N . GLN A 1 1076 ? 1.897 -28.199 -57.387 1.00 89.25 1076 GLN A N 1
ATOM 8266 C CA . GLN A 1 1076 ? 0.591 -27.895 -57.972 1.00 89.25 1076 GLN A CA 1
ATOM 8267 C C . GLN A 1 1076 ? 0.582 -26.466 -58.484 1.00 89.25 1076 GLN A C 1
ATOM 8269 O O . GLN A 1 1076 ? 1.067 -25.537 -57.829 1.00 89.25 1076 GLN A O 1
ATOM 8274 N N . THR A 1 1077 ? -0.024 -26.294 -59.653 1.00 86.56 1077 THR A N 1
ATOM 8275 C CA . THR A 1 1077 ? -0.162 -24.989 -60.281 1.00 86.56 1077 THR A CA 1
ATOM 8276 C C . THR A 1 1077 ? -1.632 -24.658 -60.483 1.00 86.56 1077 THR A C 1
ATOM 8278 O O . THR A 1 1077 ? -2.428 -25.478 -60.939 1.00 86.56 1077 THR A O 1
ATOM 8281 N N . LYS A 1 1078 ? -2.010 -23.429 -60.135 1.00 83.38 1078 LYS A N 1
ATOM 8282 C CA . LYS A 1 1078 ? -3.318 -22.851 -60.456 1.00 83.38 1078 LYS A CA 1
ATOM 8283 C C . LYS A 1 1078 ? -3.098 -21.433 -60.952 1.00 83.38 1078 LYS A C 1
ATOM 8285 O O . LYS A 1 1078 ? -2.224 -20.724 -60.462 1.00 83.38 1078 LYS A O 1
ATOM 8290 N N . ARG A 1 1079 ? -3.873 -21.015 -61.958 1.00 85.00 1079 ARG A N 1
ATOM 8291 C CA . ARG A 1 1079 ? -3.805 -19.653 -62.529 1.00 85.00 1079 ARG A CA 1
ATOM 8292 C C . ARG A 1 1079 ? -2.380 -19.239 -62.967 1.00 85.00 1079 ARG A C 1
ATOM 8294 O O . ARG A 1 1079 ? -2.011 -18.074 -62.862 1.00 85.00 1079 ARG A O 1
ATOM 8301 N N . GLY A 1 1080 ? -1.572 -20.193 -63.448 1.00 81.19 1080 GLY A N 1
ATOM 8302 C CA . GLY A 1 1080 ? -0.187 -19.955 -63.891 1.00 81.19 1080 GLY A CA 1
ATOM 8303 C C . GLY A 1 1080 ? 0.816 -19.660 -62.764 1.00 81.19 1080 GLY A C 1
ATOM 8304 O O . GLY A 1 1080 ? 1.904 -19.146 -63.032 1.00 81.19 1080 GLY A O 1
ATOM 8305 N N . ARG A 1 1081 ? 0.452 -19.951 -61.509 1.00 88.75 1081 ARG A N 1
ATOM 8306 C CA . ARG A 1 1081 ? 1.271 -19.742 -60.310 1.00 88.75 1081 ARG A CA 1
ATOM 8307 C C . ARG A 1 1081 ? 1.399 -21.036 -59.507 1.00 88.75 1081 ARG A C 1
ATOM 8309 O O . ARG A 1 1081 ? 0.520 -21.896 -59.572 1.00 88.75 1081 ARG A O 1
ATOM 8316 N N . ILE A 1 1082 ? 2.492 -21.164 -58.760 1.00 89.81 1082 ILE A N 1
ATOM 8317 C CA . ILE A 1 1082 ? 2.771 -22.328 -57.908 1.00 89.81 1082 ILE A CA 1
ATOM 8318 C C . ILE A 1 1082 ? 2.018 -22.143 -56.589 1.00 89.81 1082 ILE A C 1
ATOM 8320 O O . ILE A 1 1082 ? 2.282 -21.191 -55.857 1.00 89.81 1082 ILE A O 1
ATOM 8324 N N . THR A 1 1083 ? 1.064 -23.025 -56.287 1.00 88.00 1083 THR A N 1
ATOM 8325 C CA . THR A 1 1083 ? 0.224 -22.895 -55.082 1.00 88.00 1083 THR A CA 1
ATOM 8326 C C . THR A 1 1083 ? 0.733 -23.699 -53.895 1.00 88.00 1083 THR A C 1
ATOM 8328 O O . THR A 1 1083 ? 0.550 -23.288 -52.748 1.00 88.00 1083 THR A O 1
ATOM 8331 N N . CYS A 1 1084 ? 1.339 -24.857 -54.151 1.00 88.56 1084 CYS A N 1
ATOM 8332 C CA . CYS A 1 1084 ? 1.899 -25.728 -53.123 1.00 88.56 1084 CYS A CA 1
ATOM 8333 C C . CYS A 1 1084 ? 2.876 -26.751 -53.713 1.00 88.56 1084 CYS A C 1
ATOM 8335 O O . CYS A 1 1084 ? 2.884 -27.012 -54.918 1.00 88.56 1084 CYS A O 1
ATOM 8337 N N . ILE A 1 1085 ? 3.664 -27.340 -52.820 1.00 90.62 1085 ILE A N 1
ATOM 8338 C CA . ILE A 1 1085 ? 4.631 -28.409 -53.072 1.00 90.62 1085 ILE A CA 1
ATOM 8339 C C . ILE A 1 1085 ? 4.023 -29.706 -52.521 1.00 90.62 1085 ILE A C 1
ATOM 8341 O O . ILE A 1 1085 ? 3.504 -29.716 -51.401 1.00 90.62 1085 ILE A O 1
ATOM 8345 N N . VAL A 1 1086 ? 4.046 -30.784 -53.308 1.00 90.81 1086 VAL A N 1
ATOM 8346 C CA . VAL A 1 1086 ? 3.488 -32.085 -52.919 1.00 90.81 1086 VAL A CA 1
ATOM 8347 C C . VAL A 1 1086 ? 4.625 -33.040 -52.583 1.00 90.81 1086 VAL A C 1
ATOM 8349 O O . VAL A 1 1086 ? 5.448 -33.383 -53.432 1.00 90.81 1086 VAL A O 1
ATOM 8352 N N . LEU A 1 1087 ? 4.656 -33.468 -51.327 1.00 90.31 1087 LEU A N 1
ATOM 8353 C CA . LEU A 1 1087 ? 5.669 -34.349 -50.760 1.00 90.31 1087 LEU A CA 1
ATOM 8354 C C . LEU A 1 1087 ? 5.020 -35.644 -50.269 1.00 90.31 1087 LEU A C 1
ATOM 8356 O O . LEU A 1 1087 ? 3.829 -35.668 -49.954 1.00 90.31 1087 LEU A O 1
ATOM 8360 N N . LYS A 1 1088 ? 5.786 -36.728 -50.162 1.00 88.44 1088 LYS A N 1
ATOM 8361 C CA . LYS A 1 1088 ? 5.321 -37.937 -49.474 1.00 88.44 1088 LYS A CA 1
ATOM 8362 C C . LYS A 1 1088 ? 5.076 -37.645 -47.992 1.00 88.44 1088 LYS A C 1
ATOM 8364 O O . LYS A 1 1088 ? 5.890 -37.000 -47.334 1.00 88.44 1088 LYS A O 1
ATOM 8369 N N . GLN A 1 1089 ? 3.939 -38.104 -47.470 1.00 87.62 1089 GLN A N 1
ATOM 8370 C CA . GLN A 1 1089 ? 3.626 -37.972 -46.051 1.00 87.62 1089 GLN A CA 1
ATOM 8371 C C . GLN A 1 1089 ? 4.265 -39.109 -45.253 1.00 87.62 1089 GLN A C 1
ATOM 8373 O O . GLN A 1 1089 ? 4.183 -40.271 -45.644 1.00 87.62 1089 GLN A O 1
ATOM 8378 N N . TYR A 1 1090 ? 4.839 -38.761 -44.105 1.00 86.38 1090 TYR A N 1
ATOM 8379 C CA . TYR A 1 1090 ? 5.350 -39.703 -43.115 1.00 86.38 1090 TYR A CA 1
ATOM 8380 C C . TYR A 1 1090 ? 4.605 -39.511 -41.790 1.00 86.38 1090 TYR A C 1
ATOM 8382 O O . TYR A 1 1090 ? 4.064 -38.434 -41.527 1.00 86.38 1090 TYR A O 1
ATOM 8390 N N . ASP A 1 1091 ? 4.555 -40.560 -40.968 1.00 82.19 1091 ASP A N 1
ATOM 8391 C CA . ASP A 1 1091 ? 3.663 -40.601 -39.804 1.00 82.19 1091 ASP A CA 1
ATOM 8392 C C . ASP A 1 1091 ? 4.142 -39.743 -38.622 1.00 82.19 1091 ASP A C 1
ATOM 8394 O O . ASP A 1 1091 ? 3.308 -39.171 -37.916 1.00 82.19 1091 ASP A O 1
ATOM 8398 N N . TYR A 1 1092 ? 5.459 -39.647 -38.391 1.00 84.81 1092 TYR A N 1
ATOM 8399 C CA . TYR A 1 1092 ? 6.021 -38.997 -37.200 1.00 84.81 1092 TYR A CA 1
ATOM 8400 C C . TYR A 1 1092 ? 7.331 -38.260 -37.489 1.00 84.81 1092 TYR A C 1
ATOM 8402 O O . TYR A 1 1092 ? 8.319 -38.881 -37.885 1.00 84.81 1092 TYR A O 1
ATOM 8410 N N . THR A 1 1093 ? 7.383 -36.963 -37.165 1.00 87.88 1093 THR A N 1
ATOM 8411 C CA . THR A 1 1093 ? 8.667 -36.244 -37.065 1.00 87.88 1093 THR A CA 1
ATOM 8412 C C . THR A 1 1093 ? 9.512 -36.835 -35.935 1.00 87.88 1093 THR A C 1
ATOM 8414 O O . THR A 1 1093 ? 8.976 -37.448 -35.010 1.00 87.88 1093 THR A O 1
ATOM 8417 N N . LEU A 1 1094 ? 10.831 -36.649 -35.954 1.00 85.31 1094 LEU A N 1
ATOM 8418 C CA . LEU A 1 1094 ? 11.729 -37.162 -34.920 1.00 85.31 1094 LEU A CA 1
ATOM 8419 C C . LEU A 1 1094 ? 11.334 -36.620 -33.537 1.00 85.31 1094 LEU A C 1
ATOM 8421 O O . LEU A 1 1094 ? 11.278 -37.379 -32.573 1.00 85.31 1094 LEU A O 1
ATOM 8425 N N . SER A 1 1095 ? 10.958 -35.342 -33.462 1.00 85.00 1095 SER A N 1
ATOM 8426 C CA . SER A 1 1095 ? 10.403 -34.686 -32.270 1.00 85.00 1095 SER A CA 1
ATOM 8427 C C . SER A 1 1095 ? 9.180 -35.418 -31.694 1.00 85.00 1095 SER A C 1
ATOM 8429 O O . SER A 1 1095 ? 9.106 -35.702 -30.497 1.00 85.00 1095 SER A O 1
ATOM 8431 N N . GLN A 1 1096 ? 8.244 -35.830 -32.553 1.00 87.12 1096 GLN A N 1
ATOM 8432 C CA . GLN A 1 1096 ? 7.074 -36.617 -32.149 1.00 87.12 1096 GLN A CA 1
ATOM 8433 C C . GLN A 1 1096 ? 7.441 -38.067 -31.817 1.00 87.12 1096 GLN A C 1
ATOM 8435 O O . GLN A 1 1096 ? 6.889 -38.657 -30.884 1.00 87.12 1096 GLN A O 1
ATOM 8440 N N . TYR A 1 1097 ? 8.386 -38.635 -32.563 1.00 84.94 1097 TYR A N 1
ATOM 8441 C CA . TYR A 1 1097 ? 8.839 -40.007 -32.406 1.00 84.94 1097 TYR A CA 1
ATOM 8442 C C . TYR A 1 1097 ? 9.530 -40.226 -31.055 1.00 84.94 1097 TYR A C 1
ATOM 8444 O O . TYR A 1 1097 ? 9.311 -41.263 -30.438 1.00 84.94 1097 TYR A O 1
ATOM 8452 N N . ILE A 1 1098 ? 10.256 -39.232 -30.521 1.00 84.44 1098 ILE A N 1
ATOM 8453 C CA . ILE A 1 1098 ? 10.884 -39.273 -29.182 1.00 84.44 1098 ILE A CA 1
ATOM 8454 C C . ILE A 1 1098 ? 9.874 -39.598 -28.071 1.00 84.44 1098 ILE A C 1
ATOM 8456 O O . ILE A 1 1098 ? 10.211 -40.251 -27.081 1.00 84.44 1098 ILE A O 1
ATOM 8460 N N . HIS A 1 1099 ? 8.625 -39.160 -28.225 1.00 84.88 1099 HIS A N 1
ATOM 8461 C CA . HIS A 1 1099 ? 7.568 -39.409 -27.248 1.00 84.88 1099 HIS A CA 1
ATOM 8462 C C . HIS A 1 1099 ? 6.899 -40.779 -27.404 1.00 84.88 1099 HIS A C 1
ATOM 8464 O O . HIS A 1 1099 ? 6.069 -41.155 -26.571 1.00 84.88 1099 HIS A O 1
ATOM 8470 N N . GLN A 1 1100 ? 7.261 -41.546 -28.433 1.00 83.38 1100 GLN A N 1
ATOM 8471 C CA . GLN A 1 1100 ? 6.765 -42.897 -28.631 1.00 83.38 1100 GLN A CA 1
ATOM 8472 C C . GLN A 1 1100 ? 7.619 -43.942 -27.910 1.00 83.38 1100 GLN A C 1
ATOM 8474 O O . GLN A 1 1100 ? 8.843 -43.828 -27.848 1.00 83.38 1100 GLN A O 1
ATOM 8479 N N . PRO A 1 1101 ? 7.006 -45.038 -27.429 1.00 79.31 1101 PRO A N 1
ATOM 8480 C CA . PRO A 1 1101 ? 7.748 -46.134 -26.809 1.00 79.31 1101 PRO A CA 1
ATOM 8481 C C . PRO A 1 1101 ? 8.762 -46.792 -27.765 1.00 79.31 1101 PRO A C 1
ATOM 8483 O O . PRO A 1 1101 ? 9.776 -47.313 -27.306 1.00 79.31 1101 PRO A O 1
ATOM 8486 N N . ALA A 1 1102 ? 8.531 -46.727 -29.082 1.00 74.44 1102 ALA A N 1
ATOM 8487 C CA . ALA A 1 1102 ? 9.418 -47.281 -30.107 1.00 74.44 1102 ALA A CA 1
ATOM 8488 C C . ALA A 1 1102 ? 10.784 -46.568 -30.207 1.00 74.44 1102 ALA A C 1
ATOM 8490 O O . ALA A 1 1102 ? 11.760 -47.179 -30.642 1.00 74.44 1102 ALA A O 1
ATOM 8491 N N . PHE A 1 1103 ? 10.897 -45.321 -29.734 1.00 80.75 1103 PHE A N 1
ATOM 8492 C CA . PHE A 1 1103 ? 12.152 -44.561 -29.748 1.00 80.75 1103 PHE A CA 1
ATOM 8493 C C . PHE A 1 1103 ? 13.284 -45.234 -28.958 1.00 80.75 1103 PHE A C 1
ATOM 8495 O O . PHE A 1 1103 ? 14.450 -45.123 -29.329 1.00 80.75 1103 PHE A O 1
ATOM 8502 N N . GLN A 1 1104 ? 12.957 -45.990 -27.901 1.00 76.50 1104 GLN A N 1
ATOM 8503 C CA . GLN A 1 1104 ? 13.954 -46.685 -27.071 1.00 76.50 1104 GLN A CA 1
ATOM 8504 C C . GLN A 1 1104 ? 14.765 -47.741 -27.840 1.00 76.50 1104 GLN A C 1
ATOM 8506 O O . GLN A 1 1104 ? 15.829 -48.148 -27.376 1.00 76.50 1104 GLN A O 1
ATOM 8511 N N . HIS A 1 1105 ? 14.270 -48.176 -29.000 1.00 75.50 1105 HIS A N 1
ATOM 8512 C CA . HIS A 1 1105 ? 14.880 -49.206 -29.836 1.00 75.50 1105 HIS A CA 1
ATOM 8513 C C . HIS A 1 1105 ? 15.494 -48.655 -31.132 1.00 75.50 1105 HIS A C 1
ATOM 8515 O O . HIS A 1 1105 ? 15.875 -49.442 -31.996 1.00 75.50 1105 HIS A O 1
ATOM 8521 N N . LEU A 1 1106 ? 15.599 -47.329 -31.280 1.00 81.94 1106 LEU A N 1
ATOM 8522 C CA . LEU A 1 1106 ? 16.212 -46.708 -32.453 1.00 81.94 1106 LEU A CA 1
ATOM 8523 C C . LEU A 1 1106 ? 17.730 -46.966 -32.475 1.00 81.94 1106 LEU A C 1
ATOM 8525 O O . LEU A 1 1106 ? 18.440 -46.652 -31.514 1.00 81.94 1106 LEU A O 1
ATOM 8529 N N . ASP A 1 1107 ? 18.232 -47.516 -33.581 1.00 84.69 1107 ASP A N 1
ATOM 8530 C CA . ASP A 1 1107 ? 19.665 -47.710 -33.807 1.00 84.69 1107 ASP A CA 1
ATOM 8531 C C . ASP A 1 1107 ? 20.328 -46.370 -34.146 1.00 84.69 1107 ASP A C 1
ATOM 8533 O O . ASP A 1 1107 ? 20.283 -45.893 -35.279 1.00 84.69 1107 ASP A O 1
ATOM 8537 N N . LYS A 1 1108 ? 20.931 -45.748 -33.131 1.00 83.69 1108 LYS A N 1
ATOM 8538 C CA . LYS A 1 1108 ? 21.538 -44.416 -33.234 1.00 83.69 1108 LYS A CA 1
ATOM 8539 C C . LYS A 1 1108 ? 22.685 -44.346 -34.239 1.00 83.69 1108 LYS A C 1
ATOM 8541 O O . LYS A 1 1108 ? 22.850 -43.308 -34.866 1.00 83.69 1108 LYS A O 1
ATOM 8546 N N . ALA A 1 1109 ? 23.473 -45.413 -34.378 1.00 84.00 1109 ALA A N 1
ATOM 8547 C CA . ALA A 1 1109 ? 24.618 -45.410 -35.286 1.00 84.00 1109 ALA A CA 1
ATOM 8548 C C . ALA A 1 1109 ? 24.131 -45.396 -36.735 1.00 84.00 1109 ALA A C 1
ATOM 8550 O O . ALA A 1 1109 ? 24.494 -44.518 -37.510 1.00 84.00 1109 ALA A O 1
ATOM 8551 N N . ARG A 1 1110 ? 23.199 -46.300 -37.050 1.00 84.88 1110 ARG A N 1
ATOM 8552 C CA . ARG A 1 1110 ? 22.571 -46.369 -38.370 1.00 84.88 1110 ARG A CA 1
ATOM 8553 C C . ARG A 1 1110 ? 21.749 -45.112 -38.697 1.00 84.88 1110 ARG A C 1
ATOM 8555 O O . ARG A 1 1110 ? 21.630 -44.739 -39.859 1.00 84.88 1110 ARG A O 1
ATOM 8562 N N . PHE A 1 1111 ? 21.187 -44.460 -37.678 1.00 86.56 1111 PHE A N 1
ATOM 8563 C CA . PHE A 1 1111 ? 20.484 -43.185 -37.813 1.00 86.56 1111 PHE A CA 1
ATOM 8564 C C . PHE A 1 1111 ? 21.434 -42.044 -38.203 1.00 86.56 1111 PHE A C 1
ATOM 8566 O O . PHE A 1 1111 ? 21.162 -41.346 -39.171 1.00 86.56 1111 PHE A O 1
ATOM 8573 N N . LEU A 1 1112 ? 22.560 -41.873 -37.504 1.00 85.00 1112 LEU A N 1
ATOM 8574 C CA . LEU A 1 1112 ? 23.533 -40.821 -37.825 1.00 85.00 1112 LEU A CA 1
ATOM 8575 C C . LEU A 1 1112 ? 24.191 -41.046 -39.192 1.00 85.00 1112 LEU A C 1
ATOM 8577 O O . LEU A 1 1112 ? 24.267 -40.113 -39.982 1.00 85.00 1112 LEU A O 1
ATOM 8581 N N . GLU A 1 1113 ? 24.530 -42.293 -39.538 1.00 87.38 1113 GLU A N 1
ATOM 8582 C CA . GLU A 1 1113 ? 25.054 -42.632 -40.872 1.00 87.38 1113 GLU A CA 1
ATOM 8583 C C . GLU A 1 1113 ? 24.090 -42.225 -42.003 1.00 87.38 1113 GLU A C 1
ATOM 8585 O O . GLU A 1 1113 ? 24.515 -41.770 -43.067 1.00 87.38 1113 GLU A O 1
ATOM 8590 N N . ALA A 1 1114 ? 22.780 -42.360 -41.780 1.00 87.56 1114 ALA A N 1
ATOM 8591 C CA . ALA A 1 1114 ? 21.764 -41.926 -42.734 1.00 87.56 1114 ALA A CA 1
ATOM 8592 C C . ALA A 1 1114 ? 21.673 -40.392 -42.851 1.00 87.56 1114 ALA A C 1
ATOM 8594 O O . ALA A 1 1114 ? 21.383 -39.887 -43.940 1.00 87.56 1114 ALA A O 1
ATOM 8595 N N . LEU A 1 1115 ? 21.934 -39.656 -41.763 1.00 87.94 1115 LEU A N 1
ATOM 8596 C CA . LEU A 1 1115 ? 21.926 -38.189 -41.747 1.00 87.94 1115 LEU A CA 1
ATOM 8597 C C . LEU A 1 1115 ? 23.133 -37.657 -42.506 1.00 87.94 1115 LEU A C 1
ATOM 8599 O O . LEU A 1 1115 ? 22.971 -36.854 -43.422 1.00 87.94 1115 LEU A O 1
ATOM 8603 N N . ASP A 1 1116 ? 24.311 -38.188 -42.184 1.00 88.00 1116 ASP A N 1
ATOM 8604 C CA . ASP A 1 1116 ? 25.571 -37.859 -42.844 1.00 88.00 1116 ASP A CA 1
ATOM 8605 C C . ASP A 1 1116 ? 25.483 -38.134 -44.345 1.00 88.00 1116 ASP A C 1
ATOM 8607 O O . ASP A 1 1116 ? 25.896 -37.309 -45.157 1.00 88.00 1116 ASP A O 1
ATOM 8611 N N . SER A 1 1117 ? 24.879 -39.262 -44.739 1.00 90.06 1117 SER A N 1
ATOM 8612 C CA . SER A 1 1117 ? 24.653 -39.585 -46.151 1.00 90.06 1117 SER A CA 1
ATOM 8613 C C . SER A 1 1117 ? 23.746 -38.560 -46.840 1.00 90.06 1117 SER A C 1
ATOM 8615 O O . SER A 1 1117 ? 24.035 -38.140 -47.962 1.00 90.06 1117 SER A O 1
ATOM 8617 N N . ALA A 1 1118 ? 22.658 -38.136 -46.187 1.00 89.00 1118 ALA A N 1
ATOM 8618 C CA . ALA A 1 1118 ? 21.729 -37.151 -46.742 1.00 89.00 1118 ALA A CA 1
ATOM 8619 C C . ALA A 1 1118 ? 22.376 -35.763 -46.882 1.00 89.00 1118 ALA A C 1
ATOM 8621 O O . ALA A 1 1118 ? 22.272 -35.132 -47.936 1.00 89.00 1118 ALA A O 1
ATOM 8622 N N . VAL A 1 1119 ? 23.088 -35.313 -45.849 1.00 88.88 1119 VAL A N 1
ATOM 8623 C CA . VAL A 1 1119 ? 23.806 -34.032 -45.829 1.00 88.88 1119 VAL A CA 1
ATOM 8624 C C . VAL A 1 1119 ? 24.934 -34.020 -46.861 1.00 88.88 1119 VAL A C 1
ATOM 8626 O O . VAL A 1 1119 ? 25.010 -33.106 -47.684 1.00 88.88 1119 VAL A O 1
ATOM 8629 N N . ALA A 1 1120 ? 25.751 -35.076 -46.915 1.00 88.88 1120 ALA A N 1
ATOM 8630 C CA . ALA A 1 1120 ? 26.822 -35.201 -47.901 1.00 88.88 1120 ALA A CA 1
ATOM 8631 C C . ALA A 1 1120 ? 26.286 -35.188 -49.342 1.00 88.88 1120 ALA A C 1
ATOM 8633 O O . ALA A 1 1120 ? 26.914 -34.615 -50.239 1.00 88.88 1120 ALA A O 1
ATOM 8634 N N . PHE A 1 1121 ? 25.109 -35.774 -49.577 1.00 91.31 1121 PHE A N 1
ATOM 8635 C CA . PHE A 1 1121 ? 24.437 -35.696 -50.869 1.00 91.31 1121 PHE A CA 1
ATOM 8636 C C . PHE A 1 1121 ? 24.015 -34.261 -51.215 1.00 91.31 1121 PHE A C 1
ATOM 8638 O O . PHE A 1 1121 ? 24.304 -33.805 -52.323 1.00 91.31 1121 PHE A O 1
ATOM 8645 N N . ILE A 1 1122 ? 23.408 -33.518 -50.284 1.00 89.81 1122 ILE A N 1
ATOM 8646 C CA . ILE A 1 1122 ? 23.046 -32.101 -50.484 1.00 89.81 1122 ILE A CA 1
ATOM 8647 C C . ILE A 1 1122 ? 24.296 -31.276 -50.825 1.00 89.81 1122 ILE A C 1
ATOM 8649 O O . ILE A 1 1122 ? 24.297 -30.506 -51.792 1.00 89.81 1122 ILE A O 1
ATOM 8653 N N . HIS A 1 1123 ? 25.398 -31.514 -50.113 1.00 90.19 1123 HIS A N 1
ATOM 8654 C CA . HIS A 1 1123 ? 26.678 -30.854 -50.365 1.00 90.19 1123 HIS A CA 1
ATOM 8655 C C . HIS A 1 1123 ? 27.266 -31.180 -51.736 1.00 90.19 1123 HIS A C 1
ATOM 8657 O O . HIS A 1 1123 ? 27.810 -30.300 -52.405 1.00 90.19 1123 HIS A O 1
ATOM 8663 N N . SER A 1 1124 ? 27.105 -32.419 -52.211 1.00 89.56 1124 SER A N 1
ATOM 8664 C CA . SER A 1 1124 ? 27.553 -32.823 -53.551 1.00 89.56 1124 SER A CA 1
ATOM 8665 C C . SER A 1 1124 ? 26.867 -32.038 -54.681 1.00 89.56 1124 SER A C 1
ATOM 8667 O O . SER A 1 1124 ? 27.433 -31.888 -55.764 1.00 89.56 1124 SER A O 1
ATOM 8669 N N . LEU A 1 1125 ? 25.680 -31.477 -54.417 1.00 89.00 1125 LEU A N 1
ATOM 8670 C CA . LEU A 1 1125 ? 24.924 -30.634 -55.348 1.00 89.00 1125 LEU A CA 1
ATOM 8671 C C . LEU A 1 1125 ? 25.300 -29.141 -55.262 1.00 89.00 1125 LEU A C 1
ATOM 8673 O O . LEU A 1 1125 ? 24.711 -28.320 -55.981 1.00 89.00 1125 LEU A O 1
ATOM 8677 N N . GLY A 1 1126 ? 26.266 -28.782 -54.407 1.00 88.69 1126 GLY A N 1
ATOM 8678 C CA . GLY A 1 1126 ? 26.691 -27.404 -54.145 1.00 88.69 1126 GLY A CA 1
ATOM 8679 C C . GLY A 1 1126 ? 25.689 -26.598 -53.312 1.00 88.69 1126 GLY A C 1
ATOM 8680 O O . GLY A 1 1126 ? 25.599 -25.380 -53.478 1.00 88.69 1126 GLY A O 1
ATOM 8681 N N . LEU A 1 1127 ? 24.885 -27.278 -52.492 1.00 89.94 1127 LEU A N 1
ATOM 8682 C CA . LEU A 1 1127 ? 23.864 -26.697 -51.619 1.00 89.94 1127 LEU A CA 1
ATOM 8683 C C . LEU A 1 1127 ? 24.247 -26.930 -50.148 1.00 89.94 1127 LEU A C 1
ATOM 8685 O O . LEU A 1 1127 ? 24.961 -27.884 -49.853 1.00 89.94 1127 LEU A O 1
ATOM 8689 N N . ALA A 1 1128 ? 23.737 -26.108 -49.232 1.00 87.19 1128 ALA A N 1
ATOM 8690 C CA . ALA A 1 1128 ? 23.688 -26.415 -47.797 1.00 87.19 1128 ALA A CA 1
ATOM 8691 C C . ALA A 1 1128 ? 22.262 -26.217 -47.268 1.00 87.19 1128 ALA A C 1
ATOM 8693 O O . ALA A 1 1128 ? 21.536 -25.352 -47.764 1.00 87.19 1128 ALA A O 1
ATOM 8694 N N . HIS A 1 1129 ? 21.846 -27.051 -46.315 1.00 84.62 1129 HIS A N 1
ATOM 8695 C CA . HIS A 1 1129 ? 20.475 -27.138 -45.803 1.00 84.62 1129 HIS A CA 1
ATOM 8696 C C . HIS A 1 1129 ? 20.213 -26.161 -44.657 1.00 84.62 1129 HIS A C 1
ATOM 8698 O O . HIS A 1 1129 ? 19.169 -25.528 -44.620 1.00 84.62 1129 HIS A O 1
ATOM 8704 N N . ASN A 1 1130 ? 21.171 -25.993 -43.755 1.00 78.19 1130 ASN A N 1
ATOM 8705 C CA . ASN A 1 1130 ? 21.224 -24.978 -42.711 1.00 78.19 1130 ASN A CA 1
ATOM 8706 C C . ASN A 1 1130 ? 20.032 -24.924 -41.727 1.00 78.19 1130 ASN A C 1
ATOM 8708 O O . ASN A 1 1130 ? 19.840 -23.905 -41.072 1.00 78.19 1130 ASN A O 1
ATOM 8712 N N . ASP A 1 1131 ? 19.220 -25.975 -41.615 1.00 79.06 1131 ASP A N 1
ATOM 8713 C CA . ASP A 1 1131 ? 18.182 -26.114 -40.570 1.00 79.06 1131 ASP A CA 1
ATOM 8714 C C . ASP A 1 1131 ? 17.827 -27.592 -40.344 1.00 79.06 1131 ASP A C 1
ATOM 8716 O O . ASP A 1 1131 ? 16.700 -28.057 -40.543 1.00 79.06 1131 ASP A O 1
ATOM 8720 N N . THR A 1 1132 ? 18.843 -28.376 -39.997 1.00 79.81 1132 THR A N 1
ATOM 8721 C CA . THR A 1 1132 ? 18.694 -29.805 -39.710 1.00 79.81 1132 THR A CA 1
ATOM 8722 C C . THR A 1 1132 ? 18.356 -29.980 -38.232 1.00 79.81 1132 THR A C 1
ATOM 8724 O O . THR A 1 1132 ? 19.234 -29.952 -37.374 1.00 79.81 1132 THR A O 1
ATOM 8727 N N . ASN A 1 1133 ? 17.068 -30.126 -37.920 1.00 79.81 1133 ASN A N 1
ATOM 8728 C CA . ASN A 1 1133 ? 16.571 -30.248 -36.550 1.00 79.81 1133 ASN A CA 1
ATOM 8729 C C . ASN A 1 1133 ? 15.525 -31.383 -36.419 1.00 79.81 1133 ASN A C 1
ATOM 8731 O O . ASN A 1 1133 ? 15.016 -31.875 -37.431 1.00 79.81 1133 ASN A O 1
ATOM 8735 N N . PRO A 1 1134 ? 15.161 -31.815 -35.194 1.00 82.44 1134 PRO A N 1
ATOM 8736 C CA . PRO A 1 1134 ? 14.220 -32.922 -34.987 1.00 82.44 1134 PRO A CA 1
ATOM 8737 C C . PRO A 1 1134 ? 12.795 -32.708 -35.520 1.00 82.44 1134 PRO A C 1
ATOM 8739 O O . PRO A 1 1134 ? 12.055 -33.682 -35.663 1.00 82.44 1134 PRO A O 1
ATOM 8742 N N . ASP A 1 1135 ? 12.373 -31.472 -35.773 1.00 81.81 1135 ASP A N 1
ATOM 8743 C CA . ASP A 1 1135 ? 11.065 -31.180 -36.366 1.00 81.81 1135 ASP A CA 1
ATOM 8744 C C . ASP A 1 1135 ? 11.106 -31.296 -37.904 1.00 81.81 1135 ASP A C 1
ATOM 8746 O O . ASP A 1 1135 ? 10.107 -31.692 -38.506 1.00 81.81 1135 ASP A O 1
ATOM 8750 N N . ASN A 1 1136 ? 12.272 -31.065 -38.521 1.00 83.38 1136 ASN A N 1
ATOM 8751 C CA . ASN A 1 1136 ? 12.516 -31.177 -39.969 1.00 83.38 1136 ASN A CA 1
ATOM 8752 C C . ASN A 1 1136 ? 12.988 -32.576 -40.420 1.00 83.38 1136 ASN A C 1
ATOM 8754 O O . ASN A 1 1136 ? 13.233 -32.808 -41.607 1.00 83.38 1136 ASN A O 1
ATOM 8758 N N . ILE A 1 1137 ? 13.108 -33.523 -39.486 1.00 87.94 1137 ILE A N 1
ATOM 8759 C CA . ILE A 1 1137 ? 13.464 -34.925 -39.739 1.00 87.94 1137 ILE A CA 1
ATOM 8760 C C . ILE A 1 1137 ? 12.251 -35.808 -39.430 1.00 87.94 1137 ILE A C 1
ATOM 8762 O O . ILE A 1 1137 ? 11.635 -35.662 -38.379 1.00 87.94 1137 ILE A O 1
ATOM 8766 N N . THR A 1 1138 ? 11.929 -36.772 -40.291 1.00 88.94 1138 THR A N 1
ATOM 8767 C CA . THR A 1 1138 ? 10.955 -37.847 -40.009 1.00 88.94 1138 THR A CA 1
ATOM 8768 C C . THR A 1 1138 ? 11.607 -39.213 -40.021 1.00 88.94 1138 THR A C 1
ATOM 8770 O O . THR A 1 1138 ? 12.718 -39.381 -40.515 1.00 88.94 1138 THR A O 1
ATOM 8773 N N . ILE A 1 1139 ? 10.884 -40.200 -39.501 1.00 86.31 1139 ILE A N 1
ATOM 8774 C CA . ILE A 1 1139 ? 11.237 -41.612 -39.602 1.00 86.31 1139 ILE A CA 1
ATOM 8775 C C . ILE A 1 1139 ? 10.496 -42.240 -40.791 1.00 86.31 1139 ILE A C 1
ATOM 8777 O O . ILE A 1 1139 ? 9.276 -42.117 -40.908 1.00 86.31 1139 ILE A O 1
ATOM 8781 N N . GLY A 1 1140 ? 11.244 -42.885 -41.685 1.00 81.31 1140 GLY A N 1
ATOM 8782 C CA . GLY A 1 1140 ? 10.743 -43.700 -42.786 1.00 81.31 1140 GLY A CA 1
ATOM 8783 C C . GLY A 1 1140 ? 10.230 -45.068 -42.327 1.00 81.31 1140 GLY A C 1
ATOM 8784 O O . GLY A 1 1140 ? 10.457 -45.499 -41.198 1.00 81.31 1140 GLY A O 1
ATOM 8785 N N . GLU A 1 1141 ? 9.544 -45.782 -43.223 1.00 76.06 1141 GLU A N 1
ATOM 8786 C CA . GLU A 1 1141 ? 8.962 -47.112 -42.954 1.00 76.06 1141 GLU A CA 1
ATOM 8787 C C . GLU A 1 1141 ? 10.012 -48.172 -42.559 1.00 76.06 1141 GLU A C 1
ATOM 8789 O O . GLU A 1 1141 ? 9.704 -49.147 -41.876 1.00 76.06 1141 GLU A O 1
ATOM 8794 N N . ASP A 1 1142 ? 11.265 -47.975 -42.966 1.00 75.31 1142 ASP A N 1
ATOM 8795 C CA . ASP A 1 1142 ? 12.424 -48.821 -42.673 1.00 75.31 1142 ASP A CA 1
ATOM 8796 C C . ASP A 1 1142 ? 13.159 -48.439 -41.371 1.00 75.31 1142 ASP A C 1
ATOM 8798 O O . ASP A 1 1142 ? 14.173 -49.057 -41.025 1.00 75.31 1142 ASP A O 1
ATOM 8802 N N . GLY A 1 1143 ? 12.647 -47.443 -40.639 1.00 74.44 1143 GLY A N 1
ATOM 8803 C CA . GLY A 1 1143 ? 13.227 -46.928 -39.400 1.00 74.44 1143 GLY A CA 1
ATOM 8804 C C . GLY A 1 1143 ? 14.424 -45.993 -39.601 1.00 74.44 1143 GLY A C 1
ATOM 8805 O O . GLY A 1 1143 ? 15.047 -45.607 -38.611 1.00 74.44 1143 GLY A O 1
ATOM 8806 N N . LEU A 1 1144 ? 14.759 -45.637 -40.847 1.00 81.69 1144 LEU A N 1
ATOM 8807 C CA . LEU A 1 1144 ? 15.782 -44.640 -41.163 1.00 81.69 1144 LEU A CA 1
ATOM 8808 C C . LEU A 1 1144 ? 15.187 -43.236 -41.193 1.00 81.69 1144 LEU A C 1
ATOM 8810 O O . LEU A 1 1144 ? 13.982 -43.056 -41.345 1.00 81.69 1144 LEU A O 1
ATOM 8814 N N . LEU A 1 1145 ? 16.036 -42.222 -41.053 1.00 89.88 1145 LEU A N 1
ATOM 8815 C CA . LEU A 1 1145 ? 15.582 -40.843 -41.149 1.00 89.88 1145 LEU A CA 1
ATOM 8816 C C . LEU A 1 1145 ? 15.371 -40.395 -42.589 1.00 89.88 1145 LEU A C 1
ATOM 8818 O O . LEU A 1 1145 ? 16.036 -40.867 -43.516 1.00 89.88 1145 LEU A O 1
ATOM 8822 N N . VAL A 1 1146 ? 14.487 -39.418 -42.731 1.00 89.62 1146 VAL A N 1
ATOM 8823 C CA . VAL A 1 1146 ? 14.220 -38.703 -43.971 1.00 89.62 1146 VAL A CA 1
ATOM 8824 C C . VAL A 1 1146 ? 14.126 -37.205 -43.664 1.00 89.62 1146 VAL A C 1
ATOM 8826 O O . VAL A 1 1146 ? 13.384 -36.805 -42.766 1.00 89.62 1146 VAL A O 1
ATOM 8829 N N . LEU A 1 1147 ? 14.876 -36.373 -44.390 1.00 88.94 1147 LEU A N 1
ATOM 8830 C CA . LEU A 1 1147 ? 14.789 -34.905 -44.300 1.00 88.94 1147 LEU A CA 1
ATOM 8831 C C . LEU A 1 1147 ? 13.556 -34.384 -45.056 1.00 88.94 1147 LEU A C 1
ATOM 8833 O O . LEU A 1 1147 ? 13.336 -34.793 -46.196 1.00 88.94 1147 LEU A O 1
ATOM 8837 N N . LEU A 1 1148 ? 12.764 -33.499 -44.434 1.00 80.94 1148 LEU A N 1
ATOM 8838 C CA . LEU A 1 1148 ? 11.405 -33.136 -44.881 1.00 80.94 1148 LEU A CA 1
ATOM 8839 C C . LEU A 1 1148 ? 11.166 -31.663 -45.254 1.00 80.94 1148 LEU A C 1
ATOM 8841 O O . LEU A 1 1148 ? 10.126 -31.374 -45.846 1.00 80.94 1148 LEU A O 1
ATOM 8845 N N . ASP A 1 1149 ? 12.072 -30.738 -44.933 1.00 82.62 1149 ASP A N 1
ATOM 8846 C CA . ASP A 1 1149 ? 11.872 -29.297 -45.153 1.00 82.62 1149 ASP A CA 1
ATOM 8847 C C . ASP A 1 1149 ? 13.113 -28.646 -45.759 1.00 82.62 1149 ASP A C 1
ATOM 8849 O O . ASP A 1 1149 ? 14.112 -28.532 -45.074 1.00 82.62 1149 ASP A O 1
ATOM 8853 N N . PHE A 1 1150 ? 13.032 -28.165 -47.002 1.00 85.25 1150 PHE A N 1
ATOM 8854 C CA . PHE A 1 1150 ? 14.174 -27.588 -47.719 1.00 85.25 1150 PHE A CA 1
ATOM 8855 C C . PHE A 1 1150 ? 14.081 -26.063 -47.866 1.00 85.25 1150 PHE A C 1
ATOM 8857 O O . PHE A 1 1150 ? 14.792 -25.480 -48.684 1.00 85.25 1150 PHE A O 1
ATOM 8864 N N . GLY A 1 1151 ? 13.228 -25.394 -47.082 1.00 77.25 1151 GLY A N 1
ATOM 8865 C CA . GLY A 1 1151 ? 13.032 -23.941 -47.155 1.00 77.25 1151 GLY A CA 1
ATOM 8866 C C . GLY A 1 1151 ? 14.253 -23.121 -46.716 1.00 77.25 1151 GLY A C 1
ATOM 8867 O O . GLY A 1 1151 ? 14.415 -21.977 -47.137 1.00 77.25 1151 GLY A O 1
ATOM 8868 N N . SER A 1 1152 ? 15.129 -23.706 -45.900 1.00 78.81 1152 SER A N 1
ATOM 8869 C CA . SER A 1 1152 ? 16.417 -23.136 -45.481 1.00 78.81 1152 SER A CA 1
ATOM 8870 C C . SER A 1 1152 ? 17.585 -23.561 -46.376 1.00 78.81 1152 SER A C 1
ATOM 8872 O O . SER A 1 1152 ? 18.713 -23.102 -46.185 1.00 78.81 1152 SER A O 1
ATOM 8874 N N . CYS A 1 1153 ? 17.341 -24.444 -47.347 1.00 86.06 1153 CYS A N 1
ATOM 8875 C CA . CYS A 1 1153 ? 18.380 -24.909 -48.242 1.00 86.06 1153 CYS A CA 1
ATOM 8876 C C . CYS A 1 1153 ? 18.712 -23.813 -49.261 1.00 86.06 1153 CYS A C 1
ATOM 8878 O O . CYS A 1 1153 ? 17.821 -23.145 -49.777 1.00 86.06 1153 CYS A O 1
ATOM 8880 N N . ALA A 1 1154 ? 19.991 -23.602 -49.565 1.00 85.31 1154 ALA A N 1
ATOM 8881 C CA . ALA A 1 1154 ? 20.408 -22.679 -50.620 1.00 85.31 1154 ALA A CA 1
ATOM 8882 C C . ALA A 1 1154 ? 21.806 -23.027 -51.157 1.00 85.31 1154 ALA A C 1
ATOM 8884 O O . ALA A 1 1154 ? 22.576 -23.701 -50.464 1.00 85.31 1154 ALA A O 1
ATOM 8885 N N . PRO A 1 1155 ? 22.184 -22.560 -52.363 1.00 88.75 1155 PRO A N 1
ATOM 8886 C CA . PRO A 1 1155 ? 23.548 -22.707 -52.865 1.00 88.75 1155 PRO A CA 1
ATOM 8887 C C . PRO A 1 1155 ? 24.569 -22.020 -51.958 1.00 88.75 1155 PRO A C 1
ATOM 8889 O O . PRO A 1 1155 ? 24.255 -21.014 -51.320 1.00 88.75 1155 PRO A O 1
ATOM 8892 N N . TYR A 1 1156 ? 25.798 -22.535 -51.922 1.00 88.69 1156 TYR A N 1
ATOM 8893 C CA . TYR A 1 1156 ? 26.842 -21.976 -51.061 1.00 88.69 1156 TYR A CA 1
ATOM 8894 C C . TYR A 1 1156 ? 27.037 -20.465 -51.267 1.00 88.69 1156 TYR A C 1
ATOM 8896 O O . TYR A 1 1156 ? 27.102 -19.981 -52.397 1.00 88.69 1156 TYR A O 1
ATOM 8904 N N . GLY A 1 1157 ? 27.119 -19.722 -50.162 1.00 79.25 1157 GLY A N 1
ATOM 8905 C CA . GLY A 1 1157 ? 27.288 -18.268 -50.144 1.00 79.25 1157 GLY A CA 1
ATOM 8906 C C . GLY A 1 1157 ? 26.006 -17.453 -50.360 1.00 79.25 1157 GLY A C 1
ATOM 8907 O O . GLY A 1 1157 ? 26.044 -16.231 -50.227 1.00 79.25 1157 GLY A O 1
ATOM 8908 N N . HIS A 1 1158 ? 24.859 -18.079 -50.652 1.00 80.94 1158 HIS A N 1
ATOM 8909 C CA . HIS A 1 1158 ? 23.585 -17.354 -50.726 1.00 80.94 1158 HIS A CA 1
ATOM 8910 C C . HIS A 1 1158 ? 23.100 -16.918 -49.347 1.00 80.94 1158 HIS A C 1
ATOM 8912 O O . HIS A 1 1158 ? 23.253 -17.653 -48.375 1.00 80.94 1158 HIS A O 1
ATOM 8918 N N . LYS A 1 1159 ? 22.468 -15.740 -49.268 1.00 73.38 1159 LYS A N 1
ATOM 8919 C CA . LYS A 1 1159 ? 21.896 -15.248 -48.012 1.00 73.38 1159 LYS A CA 1
ATOM 8920 C C . LYS A 1 1159 ? 20.778 -16.161 -47.525 1.00 73.38 1159 LYS A C 1
ATOM 8922 O O . LYS A 1 1159 ? 19.838 -16.431 -48.271 1.00 73.38 1159 LYS A O 1
ATOM 8927 N N . LEU A 1 1160 ? 20.864 -16.555 -46.263 1.00 65.25 1160 LEU A N 1
ATOM 8928 C CA . LEU A 1 1160 ? 19.830 -17.311 -45.573 1.00 65.25 1160 LEU A CA 1
ATOM 8929 C C . LEU A 1 1160 ? 19.083 -16.434 -44.586 1.00 65.25 1160 LEU A C 1
ATOM 8931 O O . LEU A 1 1160 ? 19.628 -15.489 -44.016 1.00 65.25 1160 LEU A O 1
ATOM 8935 N N . GLN A 1 1161 ? 17.830 -16.794 -44.346 1.00 58.94 1161 GLN A N 1
ATOM 8936 C CA . GLN A 1 1161 ? 17.116 -16.328 -43.174 1.00 58.94 1161 GLN A CA 1
ATOM 8937 C C . GLN A 1 1161 ? 17.283 -17.376 -42.084 1.00 58.94 1161 GLN A C 1
ATOM 8939 O O . GLN A 1 1161 ? 16.708 -18.455 -42.162 1.00 58.94 1161 GLN A O 1
ATOM 8944 N N . SER A 1 1162 ? 18.136 -17.082 -41.105 1.00 51.34 1162 SER A N 1
ATOM 8945 C CA . SER A 1 1162 ? 18.398 -17.994 -39.994 1.00 51.34 1162 SER A CA 1
ATOM 8946 C C . SER A 1 1162 ? 17.108 -18.272 -39.210 1.00 51.34 1162 SER A C 1
ATOM 8948 O O . SER A 1 1162 ? 16.512 -17.357 -38.637 1.00 51.34 1162 SER A O 1
ATOM 8950 N N . LEU A 1 1163 ? 16.694 -19.539 -39.169 1.00 52.34 1163 LEU A N 1
ATOM 8951 C CA . LEU A 1 1163 ? 15.724 -20.068 -38.214 1.00 52.34 1163 LEU A CA 1
ATOM 8952 C C . LEU A 1 1163 ? 16.528 -20.789 -37.130 1.00 52.34 1163 LEU A C 1
ATOM 8954 O O . LEU A 1 1163 ? 16.952 -21.924 -37.296 1.00 52.34 1163 LEU A O 1
ATOM 8958 N N . VAL A 1 1164 ? 16.825 -20.103 -36.027 1.00 48.50 1164 VAL A N 1
ATOM 8959 C CA . VAL A 1 1164 ? 17.534 -20.732 -34.905 1.00 48.50 1164 VAL A CA 1
ATOM 8960 C C . VAL A 1 1164 ? 16.577 -21.689 -34.195 1.00 48.50 1164 VAL A C 1
ATOM 8962 O O . VAL A 1 1164 ? 15.583 -21.250 -33.610 1.00 48.50 1164 VAL A O 1
ATOM 8965 N N . THR A 1 1165 ? 16.893 -22.984 -34.185 1.00 51.94 1165 THR A N 1
ATOM 8966 C CA . THR A 1 1165 ? 16.168 -23.964 -33.368 1.00 51.94 1165 THR A CA 1
ATOM 8967 C C . THR A 1 1165 ? 16.750 -23.998 -31.954 1.00 51.94 1165 THR A C 1
ATOM 8969 O O . THR A 1 1165 ? 17.928 -24.274 -31.739 1.00 51.94 1165 THR A O 1
ATOM 8972 N N . ARG A 1 1166 ? 15.921 -23.680 -30.953 1.00 47.84 1166 ARG A N 1
ATOM 8973 C CA . ARG A 1 1166 ? 16.345 -23.494 -29.554 1.00 47.84 1166 ARG A CA 1
ATOM 8974 C C . ARG A 1 1166 ? 16.960 -24.781 -28.978 1.00 47.84 1166 ARG A C 1
ATOM 8976 O O . ARG A 1 1166 ? 16.268 -25.788 -28.863 1.00 47.84 1166 ARG A O 1
ATOM 8983 N N . GLY A 1 1167 ? 18.224 -24.724 -28.548 1.00 50.09 1167 GLY A N 1
ATOM 8984 C CA . GLY A 1 1167 ? 18.948 -25.863 -27.960 1.00 50.09 1167 GLY A CA 1
ATOM 8985 C C . GLY A 1 1167 ? 19.768 -26.702 -28.948 1.00 50.09 1167 GLY A C 1
ATOM 8986 O O . GLY A 1 1167 ? 20.393 -27.669 -28.519 1.00 50.09 1167 GLY A O 1
ATOM 8987 N N . TRP A 1 1168 ? 19.783 -26.326 -30.228 1.00 52.84 1168 TRP A N 1
ATOM 8988 C CA . TRP A 1 1168 ? 20.710 -26.802 -31.262 1.00 52.84 1168 TRP A CA 1
ATOM 8989 C C . TRP A 1 1168 ? 21.615 -25.620 -31.671 1.00 52.84 1168 TRP A C 1
ATOM 8991 O O . TRP A 1 1168 ? 21.247 -24.474 -31.423 1.00 52.84 1168 TRP A O 1
ATOM 9001 N N . TYR A 1 1169 ? 22.825 -25.889 -32.178 1.00 56.16 1169 TYR A N 1
ATOM 9002 C CA . TYR A 1 1169 ? 23.931 -24.933 -32.406 1.00 56.16 1169 TYR A CA 1
ATOM 9003 C C . TYR A 1 1169 ? 23.512 -23.452 -32.623 1.00 56.16 1169 TYR A C 1
ATOM 9005 O O . TYR A 1 1169 ? 22.904 -23.096 -33.624 1.00 56.16 1169 TYR A O 1
ATOM 9013 N N . GLU A 1 1170 ? 23.850 -22.562 -31.676 1.00 53.91 1170 GLU A N 1
ATOM 9014 C CA . GLU A 1 1170 ? 23.293 -21.192 -31.577 1.00 53.91 1170 GLU A CA 1
ATOM 9015 C C . GLU A 1 1170 ? 24.097 -20.102 -32.326 1.00 53.91 1170 GLU A C 1
ATOM 9017 O O . GLU A 1 1170 ? 23.988 -18.911 -32.017 1.00 53.91 1170 GLU A O 1
ATOM 9022 N N . LYS A 1 1171 ? 24.949 -20.467 -33.291 1.00 56.97 1171 LYS A N 1
ATOM 9023 C CA . LYS A 1 1171 ? 25.762 -19.482 -34.022 1.00 56.97 1171 LYS A CA 1
ATOM 9024 C C . LYS A 1 1171 ? 24.975 -18.941 -35.221 1.00 56.97 1171 LYS A C 1
ATOM 9026 O O . LYS A 1 1171 ? 24.556 -19.692 -36.090 1.00 56.97 1171 LYS A O 1
ATOM 9031 N N . LEU A 1 1172 ? 24.768 -17.624 -35.257 1.00 55.47 1172 LEU A N 1
ATOM 9032 C CA . LEU A 1 1172 ? 24.089 -16.941 -36.360 1.00 55.47 1172 LEU A CA 1
ATOM 9033 C C . LEU A 1 1172 ? 24.995 -16.906 -37.596 1.00 55.47 1172 LEU A C 1
ATOM 9035 O O . LEU A 1 1172 ? 26.057 -16.281 -37.565 1.00 55.47 1172 LEU A O 1
ATOM 9039 N N . PHE A 1 1173 ? 24.543 -17.524 -38.684 1.00 61.59 1173 PHE A N 1
ATOM 9040 C CA . PHE A 1 1173 ? 25.113 -17.357 -40.019 1.00 61.59 1173 PHE A CA 1
ATOM 9041 C C . PHE A 1 1173 ? 24.073 -16.702 -40.922 1.00 61.59 1173 PHE A C 1
ATOM 9043 O O . PHE A 1 1173 ? 22.879 -16.991 -40.836 1.00 61.59 1173 PHE A O 1
ATOM 9050 N N . PHE A 1 1174 ? 24.533 -15.798 -41.782 1.00 64.06 1174 PHE A N 1
ATOM 9051 C CA . PHE A 1 1174 ? 23.678 -15.068 -42.723 1.00 64.06 1174 PHE A CA 1
ATOM 9052 C C . PHE A 1 1174 ? 23.780 -15.622 -44.146 1.00 64.06 1174 PHE A C 1
ATOM 9054 O O . PHE A 1 1174 ? 23.121 -15.112 -45.049 1.00 64.06 1174 PHE A O 1
ATOM 9061 N N . THR A 1 1175 ? 24.598 -16.654 -44.343 1.00 77.94 1175 THR A N 1
ATOM 9062 C CA . THR A 1 1175 ? 24.964 -17.263 -45.623 1.00 77.94 1175 THR A CA 1
ATOM 9063 C C . THR A 1 1175 ? 24.867 -18.782 -45.532 1.00 77.94 1175 THR A C 1
ATOM 9065 O O . THR A 1 1175 ? 25.088 -19.361 -44.473 1.00 77.94 1175 THR A O 1
ATOM 9068 N N . SER A 1 1176 ? 24.511 -19.425 -46.642 1.00 82.50 1176 SER A N 1
ATOM 9069 C CA . SER A 1 1176 ? 24.462 -20.880 -46.765 1.00 82.50 1176 SER A CA 1
ATOM 9070 C C . SER A 1 1176 ? 25.872 -21.442 -46.818 1.00 82.50 1176 SER A C 1
ATOM 9072 O O . SER A 1 1176 ? 26.606 -21.201 -47.781 1.00 82.50 1176 SER A O 1
ATOM 9074 N N . GLU A 1 1177 ? 26.266 -22.164 -45.774 1.00 82.88 1177 GLU A N 1
ATOM 9075 C CA . GLU A 1 1177 ? 27.626 -22.662 -45.599 1.00 82.88 1177 GLU A CA 1
ATOM 9076 C C . GLU A 1 1177 ? 27.608 -24.133 -45.206 1.00 82.88 1177 GLU A C 1
ATOM 9078 O O . GLU A 1 1177 ? 26.772 -24.582 -44.428 1.00 82.88 1177 GLU A O 1
ATOM 9083 N N . LYS A 1 1178 ? 28.573 -24.885 -45.739 1.00 84.12 1178 LYS A N 1
ATOM 9084 C CA . LYS A 1 1178 ? 28.715 -26.319 -45.474 1.00 84.12 1178 LYS A CA 1
ATOM 9085 C C . LYS A 1 1178 ? 28.873 -26.619 -43.977 1.00 84.12 1178 LYS A C 1
ATOM 9087 O O . LYS A 1 1178 ? 28.301 -27.581 -43.476 1.00 84.12 1178 LYS A O 1
ATOM 9092 N N . GLU A 1 1179 ? 29.615 -25.759 -43.279 1.00 79.69 1179 GLU A N 1
ATOM 9093 C CA . GLU A 1 1179 ? 29.955 -25.921 -41.863 1.00 79.69 1179 GLU A CA 1
ATOM 9094 C C . GLU A 1 1179 ? 28.715 -26.083 -40.979 1.00 79.69 1179 GLU A C 1
ATOM 9096 O O . GLU A 1 1179 ? 28.763 -26.812 -39.998 1.00 79.69 1179 GLU A O 1
ATOM 9101 N N . HIS A 1 1180 ? 27.593 -25.443 -41.319 1.00 75.56 1180 HIS A N 1
ATOM 9102 C CA . HIS A 1 1180 ? 26.386 -25.517 -40.502 1.00 75.56 1180 HIS A CA 1
ATOM 9103 C C . HIS A 1 1180 ? 25.756 -26.911 -40.510 1.00 75.56 1180 HIS A C 1
ATOM 9105 O O . HIS A 1 1180 ? 25.350 -27.408 -39.462 1.00 75.56 1180 HIS A O 1
ATOM 9111 N N . ASP A 1 1181 ? 25.701 -27.553 -41.675 1.00 76.88 1181 ASP A N 1
ATOM 9112 C CA . ASP A 1 1181 ? 25.169 -28.908 -41.761 1.00 76.88 1181 ASP A CA 1
ATOM 9113 C C . ASP A 1 1181 ? 26.118 -29.909 -41.093 1.00 76.88 1181 ASP A C 1
ATOM 9115 O O . ASP A 1 1181 ? 25.639 -30.795 -40.393 1.00 76.88 1181 ASP A O 1
ATOM 9119 N N . ASP A 1 1182 ? 27.437 -29.711 -41.245 1.00 78.06 1182 ASP A N 1
ATOM 9120 C CA . ASP A 1 1182 ? 28.471 -30.521 -40.583 1.00 78.06 1182 ASP A CA 1
ATOM 9121 C C . ASP A 1 1182 ? 28.355 -30.411 -39.039 1.00 78.06 1182 ASP A C 1
ATOM 9123 O O . ASP A 1 1182 ? 28.489 -31.401 -38.321 1.00 78.06 1182 ASP A O 1
ATOM 9127 N N . PHE A 1 1183 ? 28.028 -29.225 -38.508 1.00 74.00 1183 PHE A N 1
ATOM 9128 C CA . PHE A 1 1183 ? 27.753 -29.028 -37.075 1.00 74.00 1183 PHE A CA 1
ATOM 9129 C C . PHE A 1 1183 ? 26.415 -29.602 -36.611 1.00 74.00 1183 PHE A C 1
ATOM 9131 O O . PHE A 1 1183 ? 26.267 -29.892 -35.430 1.00 74.00 1183 PHE A O 1
ATOM 9138 N N . ALA A 1 1184 ? 25.415 -29.690 -37.488 1.00 69.75 1184 ALA A N 1
ATOM 9139 C CA . ALA A 1 1184 ? 24.125 -30.273 -37.137 1.00 69.75 1184 ALA A CA 1
ATOM 9140 C C . ALA A 1 1184 ? 24.170 -31.812 -37.117 1.00 69.75 1184 ALA A C 1
ATOM 9142 O O . ALA A 1 1184 ? 23.323 -32.436 -36.475 1.00 69.75 1184 ALA A O 1
ATOM 9143 N N . THR A 1 1185 ? 25.131 -32.413 -37.826 1.00 69.88 1185 THR A N 1
ATOM 9144 C CA . THR A 1 1185 ? 25.430 -33.852 -37.780 1.00 69.88 1185 THR A CA 1
ATOM 9145 C C . THR A 1 1185 ? 26.261 -34.271 -36.561 1.00 69.88 1185 THR A C 1
ATOM 9147 O O . THR A 1 1185 ? 26.037 -35.370 -36.049 1.00 69.88 1185 THR A O 1
ATOM 9150 N N . ASP A 1 1186 ? 27.177 -33.410 -36.094 1.00 65.12 1186 ASP A N 1
ATOM 9151 C CA . ASP A 1 1186 ? 28.002 -33.601 -34.880 1.00 65.12 1186 ASP A CA 1
ATOM 9152 C C . ASP A 1 1186 ? 27.183 -33.515 -33.573 1.00 65.12 1186 ASP A C 1
ATOM 9154 O O . ASP A 1 1186 ? 27.415 -34.358 -32.664 1.00 65.12 1186 ASP A O 1
#

Secondary structure (DSSP, 8-state):
--TTTT---GGGPPPPTTS-SS--SS-EEE-TTS-EEEEEE-SSSSS--EEEEEEEBTTTBTT--SSSEEEEETTS---S---TT--SS-EEEEEEEEEETTEEEE--S-TTS-HHHHH-------SHHHHHHHHHHHHHTTS---SS-S-SSTTPPPEE-S-HHHHHHH-SPTTEE-TT-BTTB--EE-PPPHHHHHHHHTT---EETTEE--SSTTS-EEPPTTEE--GGGTT-S-EEPPTTEE--TT-SSPEEPPTTEE--TT-SS-EE-HHHHHHHHHHHHHHHHHHHHHHHHHHHHHHHHHHTTSPPPPPS---------------PPPPS-------------PPPS--TT--SSGGGTGGG-----S--PPPTTSS-HHHHHHHHHHHHHH--SS----EEEEEEEE--TT-SS-SEEEEEEEE-TT-EEEEEE-TTSSHHHHHHHHTTSS--SEEEEEETTB---GGGGGGTEEEE-SS----TTSBHHHHHHHHHHHHSBTT--HHHHHHHHHHHHHHTT-GGGTTSB-B-SSSBSS-HHHHHHHHHHHHHTT--SEEEEESTTTT--HHHHHHHHHHHHHHHHTT-EEEEE-SS--HHHHTT-SEEEEEETTEEEEEEEHHHHHHHHHHTT----TTS-HHHHHHHHHHT-GGGT-SSS---HHHHHHHHHHHHHHHHTT---------THHHHHHHHTBS--HHHHHHHHHHHHHHHHHH-HHHHHHHHHHHHHHHHHHHHHHGGGTT---B-PBPTTSGGG----BSSHHHHHHHHHHHHHHHHHHHHHHHHHHTTHHHHHHHHHTT--HHHHHHHHHHHHHHHHHHHHHHHHHHHHHHH--SS-HHHHHHHHHHHHHHHHHHHHHHHHHS-TTTHHHHHHHHHHHHHHTTSTTTTHHHHHHTT-HHHHHTSHHHHHHHHHHHHHHGGGTTTB-HHHHHHHH----TTS-----EEEEEE-TT--EEEEEESS-TTT--HHHHHHTEEEPPGGGTSPBPPTTS-PPBPPS--SS-EEEE---GGGHHHHTTSSHHHHHHHHHHHHHHHHHTT--TTBPPEEEEEEETTEEEEEEEE--S-BHHHHTTSGGGGG--HHHHHHHHHHHHHHHHHTTEE-----TTTEEE-TTS-EEE---TT-EETT-B----PPTTS-----SB--HHHHHHHH-

InterPro domains:
  IPR000719 Protein kinase domain [PF00069] (1049-1165)
  IPR000719 Protein kinase domain [PS50011] (969-1186)
  IPR003439 ABC transporter-like, ATP-binding domain [PF00005] (424-574)
  IPR003439 ABC transporter-like, ATP-binding domain [PS50893] (407-646)
  IPR003593 AAA+ ATPase domain [SM00382] (433-623)
  IPR011009 Protein kinase-like domain superfamily [SSF56112] (1044-1161)
  IPR013525 ABC-2 type transporter, transmembrane domain [PF01061] (717-933)
  IPR017871 ABC transporter-like, conserved site [PS00211] (546-560)
  IPR027417 P-loop containing nucleoside triphosphate hydrolase [G3DSA:3.40.50.300] (395-640)
  IPR027417 P-loop containing nucleoside triphosphate hydrolase [SSF52540] (411-640)
  IPR043926 ABC transporter family G domain [PF19055] (603-681)
  IPR050352 ATP-binding cassette subfamily G transporters [PTHR48041] (384-937)

pLDDT: mean 78.15, std 17.55, range [24.27, 96.0]

Radius of gyration: 50.1 Å; chains: 1; bounding box: 104×92×151 Å

Sequence (1186 aa):
MSRQTFGLNPDNLPQDPFYPQENPRGPSFLDTAGCLCALQATPAGGAPEPAWHCVGDQSVGVYTVRNGRWFKTLNGVGNADGPVYDDSNPPDTENPMRWLSGALRDSPGDAGLSVEDSACSGTNNTRYSTSFYEAAEQINAGQYPLSGAPCLRVGAVPIEIQPLQSWQDDGCRPGFLCENNTVNSLPQYCPPLGNCQQARLAGFTCTFEGKNIGMGPFEPVICQAGQYCPTEENGKVSRVCPAGSYCQPGAATPTPCLTGSRCPEGSSYELFLIPIIILIIVDVLLVMGMIVYKVRRRFQDRQANKAAAAPARPPLAHRGMSSVRAQVTGYRAISNDTDREMLPTGATYTPRRTDSYGGGFLAALDLGNSQSSVNARPTSEQLNPQLMAFVSSMRKATDVTNFGLSFSYADLSFQPKKSSKKILQNVTGSIDRGTLTAVMGGSGAGKSTFVNVLMGKTKNTGGTVAVNSSPDKLKRYKKVIGYVPQDDIVLPELTVYENIVHCAKIRLPQTWSRADIESHVESVIDCLELSHVRNSLVGSVARPVISGGQRKRVSIGMELAAAPMAIFLDEPTSGLDATAASSMMSTLKAVARLGITVIVIIHQPRTEIFDLFDNLILLGNGQTIYEGPQRQAQDYFEGMGFGFPAHSNHGDVVTDIITGNGRDYKRIGDISTDSLIANWSSHRLATANKERPASSIMSNTGMYAAIKHRGAPLWKQTWLCLRRAMLQQWRTKAAFLAEMGLAALAGFLLGLAEHSKKGILFVGTFNEPYSILSTAVDFKSAPELALLVAIAIGLVAGAPGVKSFSEELLMQRREAEAGHSRLAYFLAKVLAVLPRMLFACLHFTTLLFLLTVPIINWGLAFLVNFLYFYCIYGLASIISMVVRREDAPLFATMISLIVAILSGAAPPLAQVKDWHMEWLWRASPGTWLAEIYFGQLVSPFGYLYNVESAARGSGFHLDWTNAPKYVTFYHITDEAELWFGQSSKNKRELTLDEYRDELERVPDEEIYPKIPTDIELTIAPENIDCPVYIKRPGLNCYETMKGTPFVPKAVLDETLILEKIFKTQHLNIVEYYGCQTKRGRITCIVLKQYDYTLSQYIHQPAFQHLDKARFLEALDSAVAFIHSLGLAHNDTNPDNITIGEDGLLVLLDFGSCAPYGHKLQSLVTRGWYEKLFFTSEKEHDDFATD

Organism: NCBI:txid80884

Foldseek 3Di:
DDLPPQPDDPVQADDAPQCAPDHQQAAWAQAPQQFIWAFDFQPDDDDGFTKIFRQDDSVPGRHDDPWAKIFHWPVRDDHSHDDNPDPPIAGDLVFIWTDDPRDIDTDPADPPHPPSRRSGSSDRPDPASVLCVQQVVCSVVVHHRPGHDFFSDRPKDKAALADLVRCVVPNAFQQKAQQPDDSNQGATATDDDPVQQVQLQVQHADDDPRDGDGRGNRHITGADFQWAQAVVVSNNDIGGAAFQFGAATSHRDTHGEDDQWGGGTSHRFIFRCVLVVVLVVVVVCVVVVVVVVVVVVVVVVVVVVVVVVDDDDDDDDDDDDDDDDDDDDDDDDDDDDDDDDDDDDDDPDDDDPDDPPPCAALVVVVVPPDDDDDDDDDDPPPDHPLVVLLLVLLCVQQVDPAFAKKKWWFQFWADDPPDPATLAGGAGDIFAWLFAEEEEFDDSLCRVVVVCCQQLVDPTPDTFMAILNHRDNSVLQLLQEAEQEPDLQFDQLAFLLLRLLLLLQFWTFPPDDPVSLSSNLVSLCVLLVNVVRRRPGQHDPVGGPDDPLSSLSSSVSSRCSSSHSEYEYEASQPPDDPVSSLVVLSSLLSVSNSGRHYYYYHYQDFLSSLVSGQWYFYGASNATLDTGGSVCPQVVVVVVVFADDPPDRVSVCVHCLNHQNSCVRHVDDDSDNVVSRVVRVVVCVVVVVPDDDPDDNDDCVVSSVSSVSTGDDLVSLLVSLLVVLLSSCVSVVVVLVVLLVLLLVLLQVLLVVQLVCVQQQWAFQWDPSCRVVGGDGHLQRLLVSLLSLLLSLLQSQQLVLLVLALVCPVVLVSVVSSPRDSVSNVSSSLVSCLVSLLSSLSSNLSSNCSRNSHQFDSVVLSVLSSVSSSVLSVQLNVLSVVDDSVCSSVVSSVVSNVLSCLLCSVVALLVVVVVVNNVVSVVRSSVVSSLVSSLSRQVVCVSTHVSVVSCNNRVHDNCPDDDQPKDKDWDADPLRWIWIFIGSDDPVPQDPVNVVVRTDTDDCQLAWAADDPPDDWQAADPDDPADKDWAFFDCVCCVVQPPHCPRNVLQVQQRVLVRLDQVVDDPQAWHWRTFHDDPRTTGTTITHDDDDQQVRCCPDPCVVVQDVVQQLVSLCVVQVSCVVSQKGQLDDDRRQWDADPVRHIHGHDRSQMDHFFDFGDHDDDPPADDDDDRTTDSVRSVSNSD